Protein AF-0000000080488378 (afdb_homodimer)

Sequence (784 aa):
MATSAAEMRVFLEVRRGLQSALLILGETEEGNMSMDVSIMPSSVQMKTPTGCTEIQLPAEVRLVPASCRGLQYVPGDGLHLRLQAQTEFSTKPISVFNQNSQAGGRCTFYCQSCGEVVIRDRKLLRVLPLPSENWGALVEEWCCHPDPFANKPLHPQENDCFIGDTFFLVNLRSNLRQPRPELAPVEMHCLSSENHFKSVPKANTKVICERCKVILGETMSSETTKFYMTEIIIQPSERSFPVMPRSQFVESITAQCLAELSSARSTFRFTVQDQDGRVYILLWLLNSDSLVIESLRSSESIKKFPLLEDTLKADSRSTWNAVKVLYQPCIKSRNEKLASSWESDISVHSLTLPSATCLELLLILARNNTMLPPSLRYMNSFQVRNCSFIRVMATSAAEMRVFLEVRRGLQSALLILGETEEGNMSMDVSIMPSSVQMKTPTGCTEIQLPAEVRLVPASCRGLQYVPGDGLHLRLQAQTEFSTKPISVFNQNSQAGGRCTFYCQSCGEVVIRDRKLLRVLPLPSENWGALVEEWCCHPDPFANKPLHPQENDCFIGDTFFLVNLRSNLRQPRPELAPVEMHCLSSENHFKSVPKANTKVICERCKVILGETMSSETTKFYMTEIIIQPSERSFPVMPRSQFVESITAQCLAELSSARSTFRFTVQDQDGRVYILLWLLNSDSLVIESLRSSESIKKFPLLEDTLKADSRSTWNAVKVLYQPCIKSRNEKLASSWESDISVHSLTLPSATCLELLLILARNNTMLPPSLRYMNSFQVRNCSFIRV

Structure (mmCIF, N/CA/C/O backbone):
data_AF-0000000080488378-model_v1
#
loop_
_entity.id
_entity.type
_entity.pdbx_description
1 polymer 'E3 ubiquitin-protein ligase E3D'
#
loop_
_atom_site.group_PDB
_atom_site.id
_atom_site.type_symbol
_atom_site.label_atom_id
_atom_site.label_alt_id
_atom_site.label_comp_id
_atom_site.label_asym_id
_atom_site.label_entity_id
_atom_site.label_seq_id
_atom_site.pdbx_PDB_ins_code
_atom_site.Cartn_x
_atom_site.Cartn_y
_atom_site.Cartn_z
_atom_site.occupancy
_atom_site.B_iso_or_equiv
_atom_site.auth_seq_id
_atom_site.auth_comp_id
_atom_site.auth_asym_id
_atom_site.auth_atom_id
_atom_site.pdbx_PDB_model_num
ATOM 1 N N . MET A 1 1 ? -44.5 -21.469 -20.219 1 23.72 1 MET A N 1
ATOM 2 C CA . MET A 1 1 ? -43.688 -20.328 -20.641 1 23.72 1 MET A CA 1
ATOM 3 C C . MET A 1 1 ? -42.938 -19.734 -19.469 1 23.72 1 MET A C 1
ATOM 5 O O . MET A 1 1 ? -43.562 -19.125 -18.578 1 23.72 1 MET A O 1
ATOM 9 N N . ALA A 1 2 ? -42.031 -20.391 -18.953 1 30.17 2 ALA A N 1
ATOM 10 C CA . ALA A 1 2 ? -41.281 -20.016 -17.75 1 30.17 2 ALA A CA 1
ATOM 11 C C . ALA A 1 2 ? -40.781 -18.578 -17.844 1 30.17 2 ALA A C 1
ATOM 13 O O . ALA A 1 2 ? -40.094 -18.234 -18.812 1 30.17 2 ALA A O 1
ATOM 14 N N . THR A 1 3 ? -41.562 -17.578 -17.625 1 36.5 3 THR A N 1
ATOM 15 C CA . THR A 1 3 ? -41.188 -16.156 -17.531 1 36.5 3 THR A CA 1
ATOM 16 C C . THR A 1 3 ? -39.781 -16 -16.984 1 36.5 3 THR A C 1
ATOM 18 O O . THR A 1 3 ? -39.5 -16.438 -15.867 1 36.5 3 THR A O 1
ATOM 21 N N . SER A 1 4 ? -38.781 -16.188 -17.781 1 40.66 4 SER A N 1
ATOM 22 C CA . SER A 1 4 ? -37.344 -16.031 -17.5 1 40.66 4 SER A CA 1
ATOM 23 C C . SER A 1 4 ? -37.125 -14.867 -16.547 1 40.66 4 SER A C 1
ATOM 25 O O . SER A 1 4 ? -37.375 -13.711 -16.875 1 40.66 4 SER A O 1
ATOM 27 N N . ALA A 1 5 ? -37.5 -14.906 -15.344 1 44.53 5 ALA A N 1
ATOM 28 C CA . ALA A 1 5 ? -37.25 -13.922 -14.289 1 44.53 5 ALA A CA 1
ATOM 29 C C . ALA A 1 5 ? -35.938 -13.18 -14.508 1 44.53 5 ALA A C 1
ATOM 31 O O . ALA A 1 5 ? -34.906 -13.805 -14.758 1 44.53 5 ALA A O 1
ATOM 32 N N . ALA A 1 6 ? -35.969 -12.031 -15.062 1 51.69 6 ALA A N 1
ATOM 33 C CA . ALA A 1 6 ? -34.844 -11.125 -15.273 1 51.69 6 ALA A CA 1
ATOM 34 C C . ALA A 1 6 ? -33.844 -11.234 -14.141 1 51.69 6 ALA A C 1
ATOM 36 O O . ALA A 1 6 ? -34.188 -11.055 -12.969 1 51.69 6 ALA A O 1
ATOM 37 N N . GLU A 1 7 ? -32.781 -12.055 -14.297 1 62.94 7 GLU A N 1
ATOM 38 C CA . GLU A 1 7 ? -31.734 -12.336 -13.312 1 62.94 7 GLU A CA 1
ATOM 39 C C . GLU A 1 7 ? -31.047 -11.055 -12.844 1 62.94 7 GLU A C 1
ATOM 41 O O . GLU A 1 7 ? -30.719 -10.188 -13.656 1 62.94 7 GLU A O 1
ATOM 46 N N . MET A 1 8 ? -31.312 -10.617 -11.656 1 71.25 8 MET A N 1
ATOM 47 C CA . MET A 1 8 ? -30.734 -9.445 -11.016 1 71.25 8 MET A CA 1
ATOM 48 C C . MET A 1 8 ? -29.281 -9.695 -10.617 1 71.25 8 MET A C 1
ATOM 50 O O . MET A 1 8 ? -28.953 -10.758 -10.086 1 71.25 8 MET A O 1
ATOM 54 N N . ARG A 1 9 ? -28.422 -8.812 -11.156 1 77.81 9 ARG A N 1
ATOM 55 C CA . ARG A 1 9 ? -27 -8.883 -10.797 1 77.81 9 ARG A CA 1
ATOM 56 C C . ARG A 1 9 ? -26.719 -8.062 -9.547 1 77.81 9 ARG A C 1
ATOM 58 O O . ARG A 1 9 ? -27.234 -6.953 -9.398 1 77.81 9 ARG A O 1
ATOM 65 N N . VAL A 1 10 ? -26.109 -8.688 -8.617 1 82.81 10 VAL A N 1
ATOM 66 C CA . VAL A 1 10 ? -25.703 -8.008 -7.387 1 82.81 10 VAL A CA 1
ATOM 67 C C . VAL A 1 10 ? -24.188 -8.086 -7.219 1 82.81 10 VAL A C 1
ATOM 69 O O . VAL A 1 10 ? -23.594 -9.148 -7.398 1 82.81 10 VAL A O 1
ATOM 72 N N . PHE A 1 11 ? -23.625 -6.969 -6.988 1 89.38 11 PHE A N 1
ATOM 73 C CA . PHE A 1 11 ? -22.219 -6.887 -6.652 1 89.38 11 PHE A CA 1
ATOM 74 C C . PHE A 1 11 ? -22.016 -6.105 -5.359 1 89.38 11 PHE A C 1
ATOM 76 O O . PHE A 1 11 ? -22.547 -5.008 -5.199 1 89.38 11 PHE A O 1
ATOM 83 N N . LEU A 1 12 ? -21.328 -6.707 -4.434 1 90.12 12 LEU A N 1
ATOM 84 C CA . LEU A 1 12 ? -21 -6.035 -3.18 1 90.12 12 LEU A CA 1
ATOM 85 C C . LEU A 1 12 ? -19.516 -6.137 -2.879 1 90.12 12 LEU A C 1
ATOM 87 O O . LEU A 1 12 ? -18.953 -7.23 -2.893 1 90.12 12 LEU A O 1
ATOM 91 N N . GLU A 1 13 ? -18.844 -5.031 -2.754 1 92.62 13 GLU A N 1
ATOM 92 C CA . GLU A 1 13 ? -17.469 -4.969 -2.258 1 92.62 13 GLU A CA 1
ATOM 93 C C . GLU A 1 13 ? -17.406 -4.328 -0.874 1 92.62 13 GLU A C 1
ATOM 95 O O . GLU A 1 13 ? -17.891 -3.213 -0.68 1 92.62 13 GLU A O 1
ATOM 100 N N . VAL A 1 14 ? -16.828 -5.027 0.033 1 90.75 14 VAL A N 1
ATOM 101 C CA . VAL A 1 14 ? -16.656 -4.496 1.38 1 90.75 14 VAL A CA 1
ATOM 102 C C . VAL A 1 14 ? -15.164 -4.285 1.661 1 90.75 14 VAL A C 1
ATOM 104 O O . VAL A 1 14 ? -14.352 -5.195 1.473 1 90.75 14 VAL A O 1
ATOM 107 N N . ARG A 1 15 ? -14.812 -3.104 1.989 1 91.44 15 ARG A N 1
ATOM 108 C CA . ARG A 1 15 ? -13.477 -2.787 2.484 1 91.44 15 ARG A CA 1
ATOM 109 C C . ARG A 1 15 ? -13.414 -2.912 4.004 1 91.44 15 ARG A C 1
ATOM 111 O O . ARG A 1 15 ? -13.961 -2.072 4.723 1 91.44 15 ARG A O 1
ATOM 118 N N . ARG A 1 16 ? -12.734 -3.871 4.406 1 86.94 16 ARG A N 1
ATOM 119 C CA . ARG A 1 16 ? -12.719 -4.176 5.832 1 86.94 16 ARG A CA 1
ATOM 120 C C . ARG A 1 16 ? -12 -3.084 6.617 1 86.94 16 ARG A C 1
ATOM 122 O O . ARG A 1 16 ? -12.5 -2.617 7.645 1 86.94 16 ARG A O 1
ATOM 129 N N . GLY A 1 17 ? -10.906 -2.691 6.113 1 83.62 17 GLY A N 1
ATOM 130 C CA . GLY A 1 17 ? -10.109 -1.689 6.812 1 83.62 17 GLY A CA 1
ATOM 131 C C . GLY A 1 17 ? -10.789 -0.334 6.879 1 83.62 17 GLY A C 1
ATOM 132 O O . GLY A 1 17 ? -10.695 0.365 7.891 1 83.62 17 GLY A O 1
ATOM 133 N N . LEU A 1 18 ? -11.445 0.045 5.828 1 86.62 18 LEU A N 1
ATOM 134 C CA . LEU A 1 18 ? -12.086 1.354 5.742 1 86.62 18 LEU A CA 1
ATOM 135 C C . LEU A 1 18 ? -13.531 1.289 6.227 1 86.62 18 LEU A C 1
ATOM 137 O O . LEU A 1 18 ? -14.195 2.32 6.355 1 86.62 18 LEU A O 1
ATOM 141 N N . GLN A 1 19 ? -14.039 0.133 6.465 1 86.62 19 GLN A N 1
ATOM 142 C CA . GLN A 1 19 ? -15.398 -0.103 6.938 1 86.62 19 GLN A CA 1
ATOM 143 C C . GLN A 1 19 ? -16.422 0.547 6.012 1 86.62 19 GLN A C 1
ATOM 145 O O . GLN A 1 19 ? -17.328 1.241 6.473 1 86.62 19 GLN A O 1
ATOM 150 N N . SER A 1 20 ? -16.234 0.346 4.844 1 89.5 20 SER A N 1
ATOM 151 C CA . SER A 1 20 ? -17.125 0.869 3.807 1 89.5 20 SER A CA 1
ATOM 152 C C . SER A 1 20 ? -17.531 -0.223 2.822 1 89.5 20 SER A C 1
ATOM 154 O O . SER A 1 20 ? -16.891 -1.276 2.758 1 89.5 20 SER A O 1
ATOM 156 N N . ALA A 1 21 ? -18.641 0.032 2.141 1 92.69 21 ALA A N 1
ATOM 157 C CA . ALA A 1 21 ? -19.125 -0.946 1.177 1 92.69 21 ALA A CA 1
ATOM 158 C C . ALA A 1 21 ? -19.688 -0.256 -0.063 1 92.69 21 ALA A C 1
ATOM 160 O O . ALA A 1 21 ? -20.281 0.827 0.032 1 92.69 21 ALA A O 1
ATOM 161 N N . LEU A 1 22 ? -19.453 -0.841 -1.2 1 93.56 22 LEU A N 1
ATOM 162 C CA . LEU A 1 22 ? -20.078 -0.467 -2.465 1 93.56 22 LEU A CA 1
ATOM 163 C C . LEU A 1 22 ? -21.062 -1.538 -2.922 1 93.56 22 LEU A C 1
ATOM 165 O O . LEU A 1 22 ? -20.688 -2.697 -3.107 1 93.56 22 LEU A O 1
ATOM 169 N N . LEU A 1 23 ? -22.297 -1.178 -3.012 1 91.19 23 LEU A N 1
ATOM 170 C CA . LEU A 1 23 ? -23.344 -2.072 -3.477 1 91.19 23 LEU A CA 1
ATOM 171 C C . LEU A 1 23 ? -23.844 -1.661 -4.859 1 91.19 23 LEU A C 1
ATOM 173 O O . LEU A 1 23 ? -24.203 -0.503 -5.074 1 91.19 23 LEU A O 1
ATOM 177 N N . ILE A 1 24 ? -23.797 -2.541 -5.789 1 90.25 24 ILE A N 1
ATOM 178 C CA . ILE A 1 24 ? -24.281 -2.309 -7.141 1 90.25 24 ILE A CA 1
ATOM 179 C C . ILE A 1 24 ? -25.406 -3.303 -7.461 1 90.25 24 ILE A C 1
ATOM 181 O O . ILE A 1 24 ? -25.203 -4.516 -7.348 1 90.25 24 ILE A O 1
ATOM 185 N N . LEU A 1 25 ? -26.547 -2.744 -7.828 1 85 25 LEU A N 1
ATOM 186 C CA . LEU A 1 25 ? -27.719 -3.555 -8.156 1 85 25 LEU A CA 1
ATOM 187 C C . LEU A 1 25 ? -28.188 -3.281 -9.586 1 85 25 LEU A C 1
ATOM 189 O O . LEU A 1 25 ? -28.344 -2.125 -9.984 1 85 25 LEU A O 1
ATOM 193 N N . GLY A 1 26 ? -28.156 -4.277 -10.414 1 77.06 26 GLY A N 1
ATOM 194 C CA . GLY A 1 26 ? -28.625 -3.998 -11.766 1 77.06 26 GLY A CA 1
ATOM 195 C C . GLY A 1 26 ? -29.359 -5.168 -12.398 1 77.06 26 GLY A C 1
ATOM 196 O O . GLY A 1 26 ? -29.25 -6.301 -11.93 1 77.06 26 GLY A O 1
ATOM 197 N N . GLU A 1 27 ? -30.375 -4.77 -13.195 1 66.88 27 GLU A N 1
ATOM 198 C CA . GLU A 1 27 ? -31.031 -5.781 -14.016 1 66.88 27 GLU A CA 1
ATOM 199 C C . GLU A 1 27 ? -30.203 -6.137 -15.242 1 66.88 27 GLU A C 1
ATOM 201 O O . GLU A 1 27 ? -29.422 -5.312 -15.734 1 66.88 27 GLU A O 1
ATOM 206 N N . THR A 1 28 ? -29.875 -7.418 -15.531 1 57.72 28 THR A N 1
ATOM 207 C CA . THR A 1 28 ? -29.156 -7.828 -16.734 1 57.72 28 THR A CA 1
ATOM 208 C C . THR A 1 28 ? -29.828 -7.246 -17.984 1 57.72 28 THR A C 1
ATOM 210 O O . THR A 1 28 ? -29.156 -6.957 -18.969 1 57.72 28 THR A O 1
ATOM 213 N N . GLU A 1 29 ? -31.141 -7.113 -18.047 1 56.97 29 GLU A N 1
ATOM 214 C CA . GLU A 1 29 ? -31.828 -6.656 -19.25 1 56.97 29 GLU A CA 1
ATOM 215 C C . GLU A 1 29 ? -32.375 -5.238 -19.078 1 56.97 29 GLU A C 1
ATOM 217 O O . GLU A 1 29 ? -32.719 -4.84 -17.969 1 56.97 29 GLU A O 1
ATOM 222 N N . GLU A 1 30 ? -31.906 -4.273 -19.984 1 53.69 30 GLU A N 1
ATOM 223 C CA . GLU A 1 30 ? -32.25 -2.869 -20.188 1 53.69 30 GLU A CA 1
ATOM 224 C C . GLU A 1 30 ? -33.719 -2.629 -20.031 1 53.69 30 GLU A C 1
ATOM 226 O O . GLU A 1 30 ? -34.531 -3.02 -20.891 1 53.69 30 GLU A O 1
ATOM 231 N N . GLY A 1 31 ? -34.375 -3.059 -18.891 1 54.16 31 GLY A N 1
ATOM 232 C CA . GLY A 1 31 ? -35.781 -2.611 -18.828 1 54.16 31 GLY A CA 1
ATOM 233 C C . GLY A 1 31 ? -36.062 -1.794 -17.594 1 54.16 31 GLY A C 1
ATOM 234 O O . GLY A 1 31 ? -35.344 -1.867 -16.594 1 54.16 31 GLY A O 1
ATOM 235 N N . ASN A 1 32 ? -36.719 -0.647 -17.797 1 58.62 32 ASN A N 1
ATOM 236 C CA . ASN A 1 32 ? -37.281 0.314 -16.859 1 58.62 32 ASN A CA 1
ATOM 237 C C . ASN A 1 32 ? -38.094 -0.377 -15.781 1 58.62 32 ASN A C 1
ATOM 239 O O . ASN A 1 32 ? -39.312 -0.513 -15.93 1 58.62 32 ASN A O 1
ATOM 243 N N . MET A 1 33 ? -37.562 -1.37 -15.25 1 60.12 33 MET A N 1
ATOM 244 C CA . MET A 1 33 ? -38.438 -1.965 -14.258 1 60.12 33 MET A CA 1
ATOM 245 C C . MET A 1 33 ? -38.281 -1.29 -12.898 1 60.12 33 MET A C 1
ATOM 247 O O . MET A 1 33 ? -37.188 -0.835 -12.57 1 60.12 33 MET A O 1
ATOM 251 N N . SER A 1 34 ? -39.375 -0.922 -12.305 1 73.25 34 SER A N 1
ATOM 252 C CA . SER A 1 34 ? -39.438 -0.433 -10.93 1 73.25 34 SER A CA 1
ATOM 253 C C . SER A 1 34 ? -38.875 -1.459 -9.953 1 73.25 34 SER A C 1
ATOM 255 O O . SER A 1 34 ? -39.094 -2.662 -10.117 1 73.25 34 SER A O 1
ATOM 257 N N . MET A 1 35 ? -37.781 -1.188 -9.297 1 75.62 35 MET A N 1
ATOM 258 C CA . MET A 1 35 ? -37.156 -2.078 -8.32 1 75.62 35 MET A CA 1
ATOM 259 C C . MET A 1 35 ? -37.125 -1.444 -6.934 1 75.62 35 MET A C 1
ATOM 261 O O . MET A 1 35 ? -36.875 -0.247 -6.797 1 75.62 35 MET A O 1
ATOM 265 N N . ASP A 1 36 ? -37.719 -2.295 -5.887 1 81.81 36 ASP A N 1
ATOM 266 C CA . ASP A 1 36 ? -37.594 -1.891 -4.492 1 81.81 36 ASP A CA 1
ATOM 267 C C . ASP A 1 36 ? -36.406 -2.584 -3.818 1 81.81 36 ASP A C 1
ATOM 269 O O . ASP A 1 36 ? -36.281 -3.811 -3.859 1 81.81 36 ASP A O 1
ATOM 273 N N . VAL A 1 37 ? -35.562 -1.771 -3.346 1 85.5 37 VAL A N 1
ATOM 274 C CA . VAL A 1 37 ? -34.375 -2.32 -2.688 1 85.5 37 VAL A CA 1
ATOM 275 C C . VAL A 1 37 ? -34.469 -2.084 -1.183 1 85.5 37 VAL A C 1
ATOM 277 O O . VAL A 1 37 ? -34.75 -0.966 -0.738 1 85.5 37 VAL A O 1
ATOM 280 N N . SER A 1 38 ? -34.375 -3.191 -0.405 1 89 38 SER A N 1
ATOM 281 C CA . SER A 1 38 ? -34.312 -3.104 1.05 1 89 38 SER A CA 1
ATOM 282 C C . SER A 1 38 ? -32.938 -3.553 1.568 1 89 38 SER A C 1
ATOM 284 O O . SER A 1 38 ? -32.531 -4.672 1.294 1 89 38 SER A O 1
ATOM 286 N N . ILE A 1 39 ? -32.312 -2.705 2.229 1 90.56 39 ILE A N 1
ATOM 287 C CA . ILE A 1 39 ? -30.984 -3.004 2.783 1 90.56 39 ILE A CA 1
ATOM 288 C C . ILE A 1 39 ? -31.109 -3.232 4.289 1 90.56 39 ILE A C 1
ATOM 290 O O . ILE A 1 39 ? -31.625 -2.379 5.016 1 90.56 39 ILE A O 1
ATOM 294 N N . MET A 1 40 ? -30.734 -4.387 4.68 1 91.94 40 MET A N 1
ATOM 295 C CA . MET A 1 40 ? -30.641 -4.75 6.09 1 91.94 40 MET A CA 1
ATOM 296 C C . MET A 1 40 ? -29.203 -4.992 6.5 1 91.94 40 MET A C 1
ATOM 298 O O . MET A 1 40 ? -28.312 -5.113 5.645 1 91.94 40 MET A O 1
ATOM 302 N N . PRO A 1 41 ? -28.938 -5.062 7.785 1 91.06 41 PRO A N 1
ATOM 303 C CA . PRO A 1 41 ? -27.547 -5.262 8.227 1 91.06 41 PRO A CA 1
ATOM 304 C C . PRO A 1 41 ? -26.938 -6.562 7.707 1 91.06 41 PRO A C 1
ATOM 306 O O . PRO A 1 41 ? -25.766 -6.605 7.367 1 91.06 41 PRO A O 1
ATOM 309 N N . SER A 1 42 ? -27.781 -7.547 7.582 1 91.25 42 SER A N 1
ATOM 310 C CA . SER A 1 42 ? -27.203 -8.844 7.238 1 91.25 42 SER A CA 1
ATOM 311 C C . SER A 1 42 ? -27.703 -9.328 5.883 1 91.25 42 SER A C 1
ATOM 313 O O . SER A 1 42 ? -27.453 -10.477 5.496 1 91.25 42 SER A O 1
ATOM 315 N N . SER A 1 43 ? -28.422 -8.5 5.195 1 89.88 43 SER A N 1
ATOM 316 C CA . SER A 1 43 ? -28.953 -8.961 3.914 1 89.88 43 SER A CA 1
ATOM 317 C C . SER A 1 43 ? -29.391 -7.793 3.043 1 89.88 43 SER A C 1
ATOM 319 O O . SER A 1 43 ? -29.609 -6.688 3.543 1 89.88 43 SER A O 1
ATOM 321 N N . VAL A 1 44 ? -29.453 -8.047 1.825 1 86.94 44 VAL A N 1
ATOM 322 C CA . VAL A 1 44 ? -30 -7.129 0.834 1 86.94 44 VAL A CA 1
ATOM 323 C C . VAL A 1 44 ? -31.109 -7.82 0.045 1 86.94 44 VAL A C 1
ATOM 325 O O . VAL A 1 44 ? -30.938 -8.953 -0.415 1 86.94 44 VAL A O 1
ATOM 328 N N . GLN A 1 45 ? -32.219 -7.156 -0.011 1 86.25 45 GLN A N 1
ATOM 329 C CA . GLN A 1 45 ? -33.375 -7.723 -0.72 1 86.25 45 GLN A CA 1
ATOM 330 C C . GLN A 1 45 ? -33.812 -6.828 -1.88 1 86.25 45 GLN A C 1
ATOM 332 O O . GLN A 1 45 ? -33.844 -5.602 -1.74 1 86.25 45 GLN A O 1
ATOM 337 N N . MET A 1 46 ? -33.969 -7.473 -2.982 1 80.5 46 MET A N 1
ATOM 338 C CA . MET A 1 46 ? -34.469 -6.785 -4.164 1 80.5 46 MET A CA 1
ATOM 339 C C . MET A 1 46 ? -35.844 -7.359 -4.59 1 80.5 46 MET A C 1
ATOM 341 O O . MET A 1 46 ? -35.969 -8.57 -4.781 1 80.5 46 MET A O 1
ATOM 345 N N . LYS A 1 47 ? -36.75 -6.461 -4.688 1 81.56 47 LYS A N 1
ATOM 346 C CA . LYS A 1 47 ? -38.094 -6.867 -5.109 1 81.56 47 LYS A CA 1
ATOM 347 C C . LYS A 1 47 ? -38.438 -6.27 -6.469 1 81.56 47 LYS A C 1
ATOM 349 O O . LYS A 1 47 ? -38.344 -5.055 -6.664 1 81.56 47 LYS A O 1
ATOM 354 N N . THR A 1 48 ? -38.625 -7.098 -7.375 1 76.56 48 THR A N 1
ATOM 355 C CA . THR A 1 48 ? -39.125 -6.707 -8.688 1 76.56 48 THR A CA 1
ATOM 356 C C . THR A 1 48 ? -40.531 -7.262 -8.898 1 76.56 48 THR A C 1
ATOM 358 O O . THR A 1 48 ? -41 -8.102 -8.125 1 76.56 48 THR A O 1
ATOM 361 N N . PRO A 1 49 ? -41.281 -6.672 -9.891 1 77 49 PRO A N 1
ATOM 362 C CA . PRO A 1 49 ? -42.594 -7.203 -10.148 1 77 49 PRO A CA 1
ATOM 363 C C . PRO A 1 49 ? -42.594 -8.703 -10.422 1 77 49 PRO A C 1
ATOM 365 O O . PRO A 1 49 ? -43.594 -9.383 -10.172 1 77 49 PRO A O 1
ATOM 368 N N . THR A 1 50 ? -41.5 -9.188 -10.906 1 74.62 50 THR A N 1
ATOM 369 C CA . THR A 1 50 ? -41.438 -10.586 -11.328 1 74.62 50 THR A CA 1
ATOM 370 C C . THR A 1 50 ? -40.906 -11.469 -10.195 1 74.62 50 THR A C 1
ATOM 372 O O . THR A 1 50 ? -41.031 -12.695 -10.242 1 74.62 50 THR A O 1
ATOM 375 N N . GLY A 1 51 ? -40.312 -10.859 -9.188 1 76.94 51 GLY A N 1
ATOM 376 C CA . GLY A 1 51 ? -39.812 -11.719 -8.133 1 76.94 51 GLY A CA 1
ATOM 377 C C . GLY A 1 51 ? -38.969 -10.977 -7.113 1 76.94 51 GLY A C 1
ATOM 378 O O . GLY A 1 51 ? -38.875 -9.75 -7.152 1 76.94 51 GLY A O 1
ATOM 379 N N . CYS A 1 52 ? -38.594 -11.781 -5.996 1 78.25 52 CYS A N 1
ATOM 380 C CA . CYS A 1 52 ? -37.812 -11.25 -4.906 1 78.25 52 CYS A CA 1
ATOM 381 C C . CYS A 1 52 ? -36.5 -12.008 -4.77 1 78.25 52 CYS A C 1
ATOM 383 O O . CYS A 1 52 ? -36.469 -13.242 -4.77 1 78.25 52 CYS A O 1
ATOM 385 N N . THR A 1 53 ? -35.375 -11.312 -4.871 1 76.06 53 THR A N 1
ATOM 386 C CA . THR A 1 53 ? -34.062 -11.891 -4.656 1 76.06 53 THR A CA 1
ATOM 387 C C . THR A 1 53 ? -33.438 -11.359 -3.369 1 76.06 53 THR A C 1
ATOM 389 O O . THR A 1 53 ? -33.469 -10.156 -3.107 1 76.06 53 THR A O 1
ATOM 392 N N . GLU A 1 54 ? -33.031 -12.297 -2.508 1 81.06 54 GLU A N 1
ATOM 393 C CA . GLU A 1 54 ? -32.344 -11.914 -1.263 1 81.06 54 GLU A CA 1
ATOM 394 C C . GLU A 1 54 ? -30.922 -12.414 -1.223 1 81.06 54 GLU A C 1
ATOM 396 O O . GLU A 1 54 ? -30.656 -13.57 -1.558 1 81.06 54 GLU A O 1
ATOM 401 N N . ILE A 1 55 ? -30.047 -11.562 -0.927 1 79.5 55 ILE A N 1
ATOM 402 C CA . ILE A 1 55 ? -28.641 -11.922 -0.749 1 79.5 55 ILE A CA 1
ATOM 403 C C . ILE A 1 55 ? -28.281 -11.828 0.729 1 79.5 55 ILE A C 1
ATOM 405 O O . ILE A 1 55 ? -28.375 -10.758 1.335 1 79.5 55 ILE A O 1
ATOM 409 N N . GLN A 1 56 ? -27.875 -12.953 1.239 1 84.94 56 GLN A N 1
ATOM 410 C CA . GLN A 1 56 ? -27.406 -12.984 2.621 1 84.94 56 GLN A CA 1
ATOM 411 C C . GLN A 1 56 ? -25.906 -12.688 2.705 1 84.94 56 GLN A C 1
ATOM 413 O O . GLN A 1 56 ? -25.125 -13.219 1.919 1 84.94 56 GLN A O 1
ATOM 418 N N . LEU A 1 57 ? -25.641 -11.82 3.578 1 84.56 57 LEU A N 1
ATOM 419 C CA . LEU A 1 57 ? -24.234 -11.484 3.77 1 84.56 57 LEU A CA 1
ATOM 420 C C . LEU A 1 57 ? -23.562 -12.461 4.727 1 84.56 57 LEU A C 1
ATOM 422 O O . LEU A 1 57 ? -24.234 -13.086 5.555 1 84.56 57 LEU A O 1
ATOM 426 N N . PRO A 1 58 ? -22.281 -12.664 4.527 1 78.88 58 PRO A N 1
ATOM 427 C CA . PRO A 1 58 ? -21.562 -13.492 5.5 1 78.88 58 PRO A CA 1
ATOM 428 C C . PRO A 1 58 ? -21.734 -12.992 6.934 1 78.88 58 PRO A C 1
ATOM 430 O O . PRO A 1 58 ? -21.938 -11.797 7.152 1 78.88 58 PRO A O 1
ATOM 433 N N . ALA A 1 59 ? -21.609 -13.922 7.816 1 79.38 59 ALA A N 1
ATOM 434 C CA . ALA A 1 59 ? -21.859 -13.633 9.227 1 79.38 59 ALA A CA 1
ATOM 435 C C . ALA A 1 59 ? -20.938 -12.523 9.734 1 79.38 59 ALA A C 1
ATOM 437 O O . ALA A 1 59 ? -21.297 -11.773 10.641 1 79.38 59 ALA A O 1
ATOM 438 N N . GLU A 1 60 ? -19.844 -12.414 9.133 1 79.62 60 GLU A N 1
ATOM 439 C CA . GLU A 1 60 ? -18.859 -11.477 9.648 1 79.62 60 GLU A CA 1
ATOM 440 C C . GLU A 1 60 ? -19.109 -10.07 9.117 1 79.62 60 GLU A C 1
ATOM 442 O O . GLU A 1 60 ? -18.438 -9.117 9.539 1 79.62 60 GLU A O 1
ATOM 447 N N . VAL A 1 61 ? -20.031 -9.977 8.242 1 84.12 61 VAL A N 1
ATOM 448 C CA . VAL A 1 61 ? -20.25 -8.672 7.617 1 84.12 61 VAL A CA 1
ATOM 449 C C . VAL A 1 61 ? -21.609 -8.133 8.016 1 84.12 61 VAL A C 1
ATOM 451 O O . VAL A 1 61 ? -22.625 -8.844 7.949 1 84.12 61 VAL A O 1
ATOM 454 N N . ARG A 1 62 ? -21.625 -6.852 8.469 1 89.62 62 ARG A N 1
ATOM 455 C CA . ARG A 1 62 ? -22.859 -6.137 8.758 1 89.62 62 ARG A CA 1
ATOM 456 C C . ARG A 1 62 ? -22.875 -4.766 8.086 1 89.62 62 ARG A C 1
ATOM 458 O O . ARG A 1 62 ? -21.953 -3.977 8.266 1 89.62 62 ARG A O 1
ATOM 465 N N . LEU A 1 63 ? -23.906 -4.551 7.34 1 90.88 63 LEU A N 1
ATOM 466 C CA . LEU A 1 63 ? -24.078 -3.232 6.734 1 90.88 63 LEU A CA 1
ATOM 467 C C . LEU A 1 63 ? -24.734 -2.264 7.711 1 90.88 63 LEU A C 1
ATOM 469 O O . LEU A 1 63 ? -25.359 -2.689 8.68 1 90.88 63 LEU A O 1
ATOM 473 N N . VAL A 1 64 ? -24.516 -1.027 7.496 1 89.75 64 VAL A N 1
ATOM 474 C CA . VAL A 1 64 ? -25.188 0.036 8.234 1 89.75 64 VAL A CA 1
ATOM 475 C C . VAL A 1 64 ? -26.156 0.78 7.316 1 89.75 64 VAL A C 1
ATOM 477 O O . VAL A 1 64 ? -25.812 1.827 6.762 1 89.75 64 VAL A O 1
ATOM 480 N N . PRO A 1 65 ? -27.344 0.325 7.285 1 89.94 65 PRO A N 1
ATOM 481 C CA . PRO A 1 65 ? -28.281 0.855 6.301 1 89.94 65 PRO A CA 1
ATOM 482 C C . PRO A 1 65 ? -28.5 2.361 6.434 1 89.94 65 PRO A C 1
ATOM 484 O O . PRO A 1 65 ? -28.641 3.061 5.426 1 89.94 65 PRO A O 1
ATOM 487 N N . ALA A 1 66 ? -28.422 2.912 7.613 1 87.44 66 ALA A N 1
ATOM 488 C CA . ALA A 1 66 ? -28.672 4.332 7.852 1 87.44 66 ALA A CA 1
ATOM 489 C C . ALA A 1 66 ? -27.578 5.191 7.23 1 87.44 66 ALA A C 1
ATOM 491 O O . ALA A 1 66 ? -27.734 6.402 7.062 1 87.44 66 ALA A O 1
ATOM 492 N N . SER A 1 67 ? -26.531 4.535 6.871 1 86.56 67 SER A N 1
ATOM 493 C CA . SER A 1 67 ? -25.375 5.277 6.355 1 86.56 67 SER A CA 1
ATOM 494 C C . SER A 1 67 ? -25.406 5.348 4.836 1 86.56 67 SER A C 1
ATOM 496 O O . SER A 1 67 ? -24.484 5.871 4.215 1 86.56 67 SER A O 1
ATOM 498 N N . CYS A 1 68 ? -26.406 4.871 4.238 1 86.75 68 CYS A N 1
ATOM 499 C CA . CYS A 1 68 ? -26.5 4.793 2.785 1 86.75 68 CYS A CA 1
ATOM 500 C C . CYS A 1 68 ? -26.375 6.18 2.158 1 86.75 68 CYS A C 1
ATOM 502 O O . CYS A 1 68 ? -27.031 7.121 2.598 1 86.75 68 CYS A O 1
ATOM 504 N N . ARG A 1 69 ? -25.469 6.305 1.212 1 83.5 69 ARG A N 1
ATOM 505 C CA . ARG A 1 69 ? -25.281 7.562 0.492 1 83.5 69 ARG A CA 1
ATOM 506 C C . ARG A 1 69 ? -24.859 7.309 -0.95 1 83.5 69 ARG A C 1
ATOM 508 O O . ARG A 1 69 ? -24.547 6.176 -1.321 1 83.5 69 ARG A O 1
ATOM 515 N N . GLY A 1 70 ? -25.031 8.258 -1.753 1 81.25 70 GLY A N 1
ATOM 516 C CA . GLY A 1 70 ? -24.484 8.25 -3.098 1 81.25 70 GLY A CA 1
ATOM 517 C C . GLY A 1 70 ? -25.281 7.406 -4.066 1 81.25 70 GLY A C 1
ATOM 518 O O . GLY A 1 70 ? -24.719 6.754 -4.953 1 81.25 70 GLY A O 1
ATOM 519 N N . LEU A 1 71 ? -26.5 7.355 -3.883 1 83.25 71 LEU A N 1
ATOM 520 C CA . LEU A 1 71 ? -27.328 6.598 -4.812 1 83.25 71 LEU A CA 1
ATOM 521 C C . LEU A 1 71 ? -27.25 7.184 -6.219 1 83.25 71 LEU A C 1
ATOM 523 O O . LEU A 1 71 ? -27.453 8.383 -6.406 1 83.25 71 LEU A O 1
ATOM 527 N N . GLN A 1 72 ? -26.797 6.395 -7.105 1 85.62 72 GLN A N 1
ATOM 528 C CA . GLN A 1 72 ? -26.688 6.82 -8.5 1 85.62 72 GLN A CA 1
ATOM 529 C C . GLN A 1 72 ? -26.953 5.66 -9.453 1 85.62 72 GLN A C 1
ATOM 531 O O . GLN A 1 72 ? -26.594 4.52 -9.164 1 85.62 72 GLN A O 1
ATOM 536 N N . TYR A 1 73 ? -27.594 5.996 -10.531 1 84.38 73 TYR A N 1
ATOM 537 C CA . TYR A 1 73 ? -27.766 5.008 -11.594 1 84.38 73 TYR A CA 1
ATOM 538 C C . TYR A 1 73 ? -26.641 5.105 -12.617 1 84.38 73 TYR A C 1
ATOM 540 O O . TYR A 1 73 ? -26.375 6.18 -13.164 1 84.38 73 TYR A O 1
ATOM 548 N N . VAL A 1 74 ? -25.984 4.09 -12.781 1 85.75 74 VAL A N 1
ATOM 549 C CA . VAL A 1 74 ? -24.906 4.02 -13.766 1 85.75 74 VAL A CA 1
ATOM 550 C C . VAL A 1 74 ? -25.312 3.096 -14.914 1 85.75 74 VAL A C 1
ATOM 552 O O . VAL A 1 74 ? -25.547 1.904 -14.703 1 85.75 74 VAL A O 1
ATOM 555 N N . PRO A 1 75 ? -25.328 3.648 -16.047 1 83.25 75 PRO A N 1
ATOM 556 C CA . PRO A 1 75 ? -25.703 2.811 -17.188 1 83.25 75 PRO A CA 1
ATOM 557 C C . PRO A 1 75 ? -24.828 1.568 -17.328 1 83.25 75 PRO A C 1
ATOM 559 O O . PRO A 1 75 ? -23.609 1.66 -17.234 1 83.25 75 PRO A O 1
ATOM 562 N N . GLY A 1 76 ? -25.422 0.494 -17.516 1 81.75 76 GLY A N 1
ATOM 563 C CA . GLY A 1 76 ? -24.703 -0.756 -17.688 1 81.75 76 GLY A CA 1
ATOM 564 C C . GLY A 1 76 ? -24.516 -1.515 -16.375 1 81.75 76 GLY A C 1
ATOM 565 O O . GLY A 1 76 ? -24.359 -2.738 -16.391 1 81.75 76 GLY A O 1
ATOM 566 N N . ASP A 1 77 ? -24.484 -0.769 -15.305 1 86.69 77 ASP A N 1
ATOM 567 C CA . ASP A 1 77 ? -24.297 -1.39 -14 1 86.69 77 ASP A CA 1
ATOM 568 C C . ASP A 1 77 ? -25.625 -1.535 -13.258 1 86.69 77 ASP A C 1
ATOM 570 O O . ASP A 1 77 ? -25.938 -2.617 -12.758 1 86.69 77 ASP A O 1
ATOM 574 N N . GLY A 1 78 ? -26.328 -0.347 -13.234 1 86.56 78 GLY A N 1
ATOM 575 C CA . GLY A 1 78 ? -27.516 -0.211 -12.398 1 86.56 78 GLY A CA 1
ATOM 576 C C . GLY A 1 78 ? -27.328 0.778 -11.258 1 86.56 78 GLY A C 1
ATOM 577 O O . GLY A 1 78 ? -26.75 1.847 -11.453 1 86.56 78 GLY A O 1
ATOM 578 N N . LEU A 1 79 ? -27.906 0.388 -10.117 1 86.44 79 LEU A N 1
ATOM 579 C CA . LEU A 1 79 ? -27.906 1.305 -8.984 1 86.44 79 LEU A CA 1
ATOM 580 C C . LEU A 1 79 ? -26.641 1.13 -8.148 1 86.44 79 LEU A C 1
ATOM 582 O O . LEU A 1 79 ? -26.297 0.011 -7.762 1 86.44 79 LEU A O 1
ATOM 586 N N . HIS A 1 80 ? -25.953 2.18 -7.996 1 90.38 80 HIS A N 1
ATOM 587 C CA . HIS A 1 80 ? -24.797 2.211 -7.113 1 90.38 80 HIS A CA 1
ATOM 588 C C . HIS A 1 80 ? -25.156 2.822 -5.762 1 90.38 80 HIS A C 1
ATOM 590 O O . HIS A 1 80 ? -25.797 3.867 -5.699 1 90.38 80 HIS A O 1
ATOM 596 N N . LEU A 1 81 ? -24.766 2.148 -4.707 1 90.56 81 LEU A N 1
ATOM 597 C CA . LEU A 1 81 ? -24.938 2.652 -3.352 1 90.56 81 LEU A CA 1
ATOM 598 C C . LEU A 1 81 ? -23.672 2.461 -2.523 1 90.56 81 LEU A C 1
ATOM 600 O O . LEU A 1 81 ? -22.984 1.447 -2.662 1 90.56 81 LEU A O 1
ATOM 604 N N . ARG A 1 82 ? -23.438 3.412 -1.723 1 91.94 82 ARG A N 1
ATOM 605 C CA . ARG A 1 82 ? -22.344 3.299 -0.767 1 91.94 82 ARG A CA 1
ATOM 606 C C . ARG A 1 82 ? -22.859 3.307 0.667 1 91.94 82 ARG A C 1
ATOM 608 O O . ARG A 1 82 ? -23.812 4.023 0.983 1 91.94 82 ARG A O 1
ATOM 615 N N . LEU A 1 83 ? -22.25 2.494 1.496 1 90 83 LEU A N 1
ATOM 616 C CA . LEU A 1 83 ? -22.656 2.461 2.896 1 90 83 LEU A CA 1
ATOM 617 C C . LEU A 1 83 ? -21.5 2.031 3.789 1 90 83 LEU A C 1
ATOM 619 O O . LEU A 1 83 ? -20.469 1.568 3.297 1 90 83 LEU A O 1
ATOM 623 N N . GLN A 1 84 ? -21.641 2.262 5 1 89.31 84 GLN A N 1
ATOM 624 C CA . GLN A 1 84 ? -20.703 1.737 5.98 1 89.31 84 GLN A CA 1
ATOM 625 C C . GLN A 1 84 ? -20.938 0.251 6.234 1 89.31 84 GLN A C 1
ATOM 627 O O . GLN A 1 84 ? -22.047 -0.242 6.062 1 89.31 84 GLN A O 1
ATOM 632 N N . ALA A 1 85 ? -19.922 -0.401 6.422 1 89.94 85 ALA A N 1
ATOM 633 C CA . ALA A 1 85 ? -19.984 -1.824 6.746 1 89.94 85 ALA A CA 1
ATOM 634 C C . ALA A 1 85 ? -19.062 -2.172 7.91 1 89.94 85 ALA A C 1
ATOM 636 O O . ALA A 1 85 ? -18 -1.577 8.062 1 89.94 85 ALA A O 1
ATOM 637 N N . GLN A 1 86 ? -19.547 -3.029 8.727 1 83.56 86 GLN A N 1
ATOM 638 C CA . GLN A 1 86 ? -18.75 -3.545 9.836 1 83.56 86 GLN A CA 1
ATOM 639 C C . GLN A 1 86 ? -18.344 -4.996 9.594 1 83.56 86 GLN A C 1
ATOM 641 O O . GLN A 1 86 ? -19.125 -5.785 9.07 1 83.56 86 GLN A O 1
ATOM 646 N N . THR A 1 87 ? -17.078 -5.246 9.688 1 77.94 87 THR A N 1
ATOM 647 C CA . THR A 1 87 ? -16.609 -6.617 9.539 1 77.94 87 THR A CA 1
ATOM 648 C C . THR A 1 87 ? -15.984 -7.117 10.836 1 77.94 87 THR A C 1
ATOM 650 O O . THR A 1 87 ? -15.359 -6.344 11.57 1 77.94 87 THR A O 1
ATOM 653 N N . GLU A 1 88 ? -16.375 -8.273 11.305 1 69.5 88 GLU A N 1
ATOM 654 C CA . GLU A 1 88 ? -15.719 -8.883 12.453 1 69.5 88 GLU A CA 1
ATOM 655 C C . GLU A 1 88 ? -14.367 -9.477 12.078 1 69.5 88 GLU A C 1
ATOM 657 O O . GLU A 1 88 ? -14.227 -10.07 11 1 69.5 88 GLU A O 1
ATOM 662 N N . PHE A 1 89 ? -13.273 -8.797 12.43 1 55.03 89 PHE A N 1
ATOM 663 C CA . PHE A 1 89 ? -11.891 -9.094 12.094 1 55.03 89 PHE A CA 1
ATOM 664 C C . PHE A 1 89 ? -11.602 -10.578 12.258 1 55.03 89 PHE A C 1
ATOM 666 O O . PHE A 1 89 ? -11.883 -11.156 13.312 1 55.03 89 PHE A O 1
ATOM 673 N N . SER A 1 90 ? -11.969 -11.414 11.461 1 51.5 90 SER A N 1
ATOM 674 C CA . SER A 1 90 ? -11.297 -12.695 11.648 1 51.5 90 SER A CA 1
ATOM 675 C C . SER A 1 90 ? -9.805 -12.586 11.352 1 51.5 90 SER A C 1
ATOM 677 O O . SER A 1 90 ? -9.406 -12.109 10.289 1 51.5 90 SER A O 1
ATOM 679 N N . THR A 1 91 ? -8.977 -12.25 12.281 1 43.53 91 THR A N 1
ATOM 680 C CA . THR A 1 91 ? -7.523 -12.109 12.297 1 43.53 91 THR A CA 1
ATOM 681 C C . THR A 1 91 ? -6.863 -13.195 11.461 1 43.53 91 THR A C 1
ATOM 683 O O . THR A 1 91 ? -5.637 -13.32 11.445 1 43.53 91 THR A O 1
ATOM 686 N N . LYS A 1 92 ? -7.539 -14.195 10.969 1 46.34 92 LYS A N 1
ATOM 687 C CA . LYS A 1 92 ? -6.539 -15.188 10.578 1 46.34 92 LYS A CA 1
ATOM 688 C C . LYS A 1 92 ? -5.773 -14.734 9.336 1 46.34 92 LYS A C 1
ATOM 690 O O . LYS A 1 92 ? -6.367 -14.492 8.289 1 46.34 92 LYS A O 1
ATOM 695 N N . PRO A 1 93 ? -4.668 -14.07 9.641 1 45.12 93 PRO A N 1
ATOM 696 C CA . PRO A 1 93 ? -3.891 -13.812 8.422 1 45.12 93 PRO A CA 1
ATOM 697 C C . PRO A 1 93 ? -3.846 -15.016 7.48 1 45.12 93 PRO A C 1
ATOM 699 O O . PRO A 1 93 ? -3.689 -16.156 7.934 1 45.12 93 PRO A O 1
ATOM 702 N N . ILE A 1 94 ? -4.453 -15 6.441 1 44.25 94 ILE A N 1
ATOM 703 C CA . ILE A 1 94 ? -4.352 -16.047 5.426 1 44.25 94 ILE A CA 1
ATOM 704 C C . ILE A 1 94 ? -2.883 -16.297 5.086 1 44.25 94 ILE A C 1
ATOM 706 O O . ILE A 1 94 ? -2.301 -15.586 4.258 1 44.25 94 ILE A O 1
ATOM 710 N N . SER A 1 95 ? -1.985 -16.188 6.012 1 45.88 95 SER A N 1
ATOM 711 C CA . SER A 1 95 ? -0.603 -16.344 5.574 1 45.88 95 SER A CA 1
ATOM 712 C C . SER A 1 95 ? -0.331 -17.766 5.094 1 45.88 95 SER A C 1
ATOM 714 O O . SER A 1 95 ? -0.582 -18.719 5.82 1 45.88 95 SER A O 1
ATOM 716 N N . VAL A 1 96 ? -0.617 -18.062 3.912 1 45.53 96 VAL A N 1
ATOM 717 C CA . VAL A 1 96 ? -0.077 -19.312 3.371 1 45.53 96 VAL A CA 1
ATOM 718 C C . VAL A 1 96 ? 1.237 -19.656 4.07 1 45.53 96 VAL A C 1
ATOM 720 O O . VAL A 1 96 ? 1.573 -20.828 4.238 1 45.53 96 VAL A O 1
ATOM 723 N N . PHE A 1 97 ? 1.956 -18.469 4.449 1 46.78 97 PHE A N 1
ATOM 724 C CA . PHE A 1 97 ? 3.295 -18.688 4.984 1 46.78 97 PHE A CA 1
ATOM 725 C C . PHE A 1 97 ? 3.234 -19.031 6.469 1 46.78 97 PHE A C 1
ATOM 727 O O . PHE A 1 97 ? 4.27 -19.125 7.133 1 46.78 97 PHE A O 1
ATOM 734 N N . ASN A 1 98 ? 2.064 -18.734 6.988 1 47.5 98 ASN A N 1
ATOM 735 C CA . ASN A 1 98 ? 2.033 -19.141 8.391 1 47.5 98 ASN A CA 1
ATOM 736 C C . ASN A 1 98 ? 2.57 -20.562 8.578 1 47.5 98 ASN A C 1
ATOM 738 O O . ASN A 1 98 ? 1.796 -21.516 8.664 1 47.5 98 ASN A O 1
ATOM 742 N N . GLN A 1 99 ? 3.596 -20.797 7.922 1 46.47 99 GLN A N 1
ATOM 743 C CA . GLN A 1 99 ? 4.473 -21.953 7.824 1 46.47 99 GLN A CA 1
ATOM 744 C C . GLN A 1 99 ? 4.824 -22.5 9.203 1 46.47 99 GLN A C 1
ATOM 746 O O . GLN A 1 99 ? 5.465 -23.547 9.32 1 46.47 99 GLN A O 1
ATOM 751 N N . ASN A 1 100 ? 4.582 -21.609 10.234 1 46.81 100 ASN A N 1
ATOM 752 C CA . ASN A 1 100 ? 5.074 -22.219 11.461 1 46.81 100 ASN A CA 1
ATOM 753 C C . ASN A 1 100 ? 4.438 -23.578 11.711 1 46.81 100 ASN A C 1
ATOM 755 O O . ASN A 1 100 ? 5.004 -24.422 12.422 1 46.81 100 ASN A O 1
ATOM 759 N N . SER A 1 101 ? 3.273 -23.656 11.133 1 50.03 101 SER A N 1
ATOM 760 C CA . SER A 1 101 ? 2.619 -24.891 11.57 1 50.03 101 SER A CA 1
ATOM 761 C C . SER A 1 101 ? 3.307 -26.125 10.984 1 50.03 101 SER A C 1
ATOM 763 O O . SER A 1 101 ? 3.055 -27.25 11.414 1 50.03 101 SER A O 1
ATOM 765 N N . GLN A 1 102 ? 4.219 -25.828 9.977 1 56.59 102 GLN A N 1
ATOM 766 C CA . GLN A 1 102 ? 4.785 -27.047 9.406 1 56.59 102 GLN A CA 1
ATOM 767 C C . GLN A 1 102 ? 6.105 -27.406 10.078 1 56.59 102 GLN A C 1
ATOM 769 O O . GLN A 1 102 ? 6.672 -28.469 9.812 1 56.59 102 GLN A O 1
ATOM 774 N N . ALA A 1 103 ? 6.449 -26.484 11.102 1 60.84 103 ALA A N 1
ATOM 775 C CA . ALA A 1 103 ? 7.699 -26.812 11.773 1 60.84 103 ALA A CA 1
ATOM 776 C C . ALA A 1 103 ? 7.516 -28.016 12.711 1 60.84 103 ALA A C 1
ATOM 778 O O . ALA A 1 103 ? 6.57 -28.047 13.5 1 60.84 103 ALA A O 1
ATOM 779 N N . GLY A 1 104 ? 8.305 -29.016 12.375 1 66.62 104 GLY A N 1
ATOM 780 C CA . GLY A 1 104 ? 8.406 -30.203 13.203 1 66.62 104 GLY A CA 1
ATOM 781 C C . GLY A 1 104 ? 7.625 -31.375 12.656 1 66.62 104 GLY A C 1
ATOM 782 O O . GLY A 1 104 ? 7.859 -32.531 13.055 1 66.62 104 GLY A O 1
ATOM 783 N N . GLY A 1 105 ? 6.742 -31.078 11.68 1 78.38 105 GLY A N 1
ATOM 784 C CA . GLY A 1 105 ? 5.98 -32.188 11.141 1 78.38 105 GLY A CA 1
ATOM 785 C C . GLY A 1 105 ? 6.504 -32.688 9.805 1 78.38 105 GLY A C 1
ATOM 786 O O . GLY A 1 105 ? 7.422 -32.094 9.234 1 78.38 105 GLY A O 1
ATOM 787 N N . ARG A 1 106 ? 6.074 -33.969 9.5 1 89.12 106 ARG A N 1
ATOM 788 C CA . ARG A 1 106 ? 6.391 -34.531 8.188 1 89.12 106 ARG A CA 1
ATOM 789 C C . ARG A 1 106 ? 5.438 -33.969 7.121 1 89.12 106 ARG A C 1
ATOM 791 O O . ARG A 1 106 ? 4.238 -33.844 7.375 1 89.12 106 ARG A O 1
ATOM 798 N N . CYS A 1 107 ? 6.086 -33.594 6 1 90.94 107 CYS A N 1
ATOM 799 C CA . CYS A 1 107 ? 5.277 -33 4.934 1 90.94 107 CYS A CA 1
ATOM 800 C C . CYS A 1 107 ? 5.582 -33.688 3.594 1 90.94 107 CYS A C 1
ATOM 802 O O . CYS A 1 107 ? 6.668 -34.219 3.398 1 90.94 107 CYS A O 1
ATOM 804 N N . THR A 1 108 ? 4.633 -33.688 2.768 1 92 108 THR A N 1
ATOM 805 C CA . THR A 1 108 ? 4.77 -34.188 1.399 1 92 108 THR A CA 1
ATOM 806 C C . THR A 1 108 ? 4.555 -33.062 0.399 1 92 108 THR A C 1
ATOM 808 O O . THR A 1 108 ? 3.646 -32.25 0.562 1 92 108 THR A O 1
ATOM 811 N N . PHE A 1 109 ? 5.441 -32.938 -0.585 1 93.25 109 PHE A N 1
ATOM 812 C CA . PHE A 1 109 ? 5.34 -31.969 -1.668 1 93.25 109 PHE A CA 1
ATOM 813 C C . PHE A 1 109 ? 4.699 -32.594 -2.898 1 93.25 109 PHE A C 1
ATOM 815 O O . PHE A 1 109 ? 5.137 -33.656 -3.363 1 93.25 109 PHE A O 1
ATOM 822 N N . TYR A 1 110 ? 3.676 -31.922 -3.385 1 94.31 110 TYR A N 1
ATOM 823 C CA . TYR A 1 110 ? 2.965 -32.406 -4.555 1 94.31 110 TYR A CA 1
ATOM 824 C C . TYR A 1 110 ? 3.059 -31.438 -5.715 1 94.31 110 TYR A C 1
ATOM 826 O O . TYR A 1 110 ? 3.049 -30.219 -5.508 1 94.31 110 TYR A O 1
ATOM 834 N N . CYS A 1 111 ? 3.186 -32 -6.91 1 95.56 111 CYS A N 1
ATOM 835 C CA . CYS A 1 111 ? 2.881 -31.203 -8.078 1 95.56 111 CYS A CA 1
ATOM 836 C C . CYS A 1 111 ? 1.43 -30.734 -8.062 1 95.56 111 CYS A C 1
ATOM 838 O O . CYS A 1 111 ? 0.512 -31.547 -7.98 1 95.56 111 CYS A O 1
ATOM 840 N N . GLN A 1 112 ? 1.189 -29.484 -8.117 1 95.06 112 GLN A N 1
ATOM 841 C CA . GLN A 1 112 ? -0.165 -28.953 -8.008 1 95.06 112 GLN A CA 1
ATOM 842 C C . GLN A 1 112 ? -1.022 -29.375 -9.195 1 95.06 112 GLN A C 1
ATOM 844 O O . GLN A 1 112 ? -2.219 -29.641 -9.039 1 95.06 112 GLN A O 1
ATOM 849 N N . SER A 1 113 ? -0.512 -29.438 -10.344 1 92.75 113 SER A N 1
ATOM 850 C CA . SER A 1 113 ? -1.242 -29.703 -11.578 1 92.75 113 SER A CA 1
ATOM 851 C C . SER A 1 113 ? -1.764 -31.141 -11.617 1 92.75 113 SER A C 1
ATOM 853 O O . SER A 1 113 ? -2.916 -31.375 -11.992 1 92.75 113 SER A O 1
ATOM 855 N N . CYS A 1 114 ? -0.898 -32.125 -11.227 1 94.12 114 CYS A N 1
ATOM 856 C CA . CYS A 1 114 ? -1.317 -33.5 -11.445 1 94.12 114 CYS A CA 1
ATOM 857 C C . CYS A 1 114 ? -1.347 -34.281 -10.133 1 94.12 114 CYS A C 1
ATOM 859 O O . CYS A 1 114 ? -1.877 -35.406 -10.078 1 94.12 114 CYS A O 1
ATOM 861 N N . GLY A 1 115 ? -0.766 -33.75 -9.086 1 94.44 115 GLY A N 1
ATOM 862 C CA . GLY A 1 115 ? -0.802 -34.406 -7.793 1 94.44 115 GLY A CA 1
ATOM 863 C C . GLY A 1 115 ? 0.348 -35.375 -7.59 1 94.44 115 GLY A C 1
ATOM 864 O O . GLY A 1 115 ? 0.413 -36.062 -6.57 1 94.44 115 GLY A O 1
ATOM 865 N N . GLU A 1 116 ? 1.286 -35.406 -8.508 1 95.19 116 GLU A N 1
ATOM 866 C CA . GLU A 1 116 ? 2.459 -36.25 -8.359 1 95.19 116 GLU A CA 1
ATOM 867 C C . GLU A 1 116 ? 3.277 -35.875 -7.129 1 95.19 116 GLU A C 1
ATOM 869 O O . GLU A 1 116 ? 3.482 -34.688 -6.863 1 95.19 116 GLU A O 1
ATOM 874 N N . VAL A 1 117 ? 3.729 -36.875 -6.391 1 94.69 117 VAL A N 1
ATOM 875 C CA . VAL A 1 117 ? 4.566 -36.625 -5.219 1 94.69 117 VAL A CA 1
ATOM 876 C C . VAL A 1 117 ? 5.977 -36.25 -5.668 1 94.69 117 VAL A C 1
ATOM 878 O O . VAL A 1 117 ? 6.633 -37 -6.387 1 94.69 117 VAL A O 1
ATOM 881 N N . VAL A 1 118 ? 6.414 -35.094 -5.293 1 94.31 118 VAL A N 1
ATOM 882 C CA . VAL A 1 118 ? 7.742 -34.594 -5.637 1 94.31 118 VAL A CA 1
ATOM 883 C C . VAL A 1 118 ? 8.727 -34.938 -4.512 1 94.31 118 VAL A C 1
ATOM 885 O O . VAL A 1 118 ? 9.859 -35.344 -4.77 1 94.31 118 VAL A O 1
ATOM 888 N N . ILE A 1 119 ? 8.359 -34.625 -3.273 1 92.69 119 ILE A N 1
ATOM 889 C CA . ILE A 1 119 ? 9.078 -34.969 -2.055 1 92.69 119 ILE A CA 1
ATOM 890 C C . ILE A 1 119 ? 8.125 -35.688 -1.096 1 92.69 119 ILE A C 1
ATOM 892 O O . ILE A 1 119 ? 7.086 -35.156 -0.72 1 92.69 119 ILE A O 1
ATOM 896 N N . ARG A 1 120 ? 8.469 -36.875 -0.763 1 91.75 120 ARG A N 1
ATOM 897 C CA . ARG A 1 120 ? 7.582 -37.688 0.062 1 91.75 120 ARG A CA 1
ATOM 898 C C . ARG A 1 120 ? 7.996 -37.656 1.529 1 91.75 120 ARG A C 1
ATOM 900 O O . ARG A 1 120 ? 9.156 -37.906 1.861 1 91.75 120 ARG A O 1
ATOM 907 N N . ASP A 1 121 ? 7.109 -37.344 2.359 1 90.69 121 ASP A N 1
ATOM 908 C CA . ASP A 1 121 ? 7.199 -37.5 3.805 1 90.69 121 ASP A CA 1
ATOM 909 C C . ASP A 1 121 ? 8.484 -36.906 4.359 1 90.69 121 ASP A C 1
ATOM 911 O O . ASP A 1 121 ? 9.234 -37.562 5.07 1 90.69 121 ASP A O 1
ATOM 915 N N . ARG A 1 122 ? 8.734 -35.688 4.051 1 90.81 122 ARG A N 1
ATOM 916 C CA . ARG A 1 122 ? 9.922 -34.969 4.504 1 90.81 122 ARG A CA 1
ATOM 917 C C . ARG A 1 122 ? 9.68 -34.312 5.852 1 90.81 122 ARG A C 1
ATOM 919 O O . ARG A 1 122 ? 8.664 -33.625 6.043 1 90.81 122 ARG A O 1
ATOM 926 N N . LYS A 1 123 ? 10.617 -34.594 6.738 1 88.88 123 LYS A N 1
ATOM 927 C CA . LYS A 1 123 ? 10.555 -33.875 8 1 88.88 123 LYS A CA 1
ATOM 928 C C . LYS A 1 123 ? 11.18 -32.5 7.875 1 88.88 123 LYS A C 1
ATOM 930 O O . LYS A 1 123 ? 12.359 -32.375 7.539 1 88.88 123 LYS A O 1
ATOM 935 N N . LEU A 1 124 ? 10.398 -31.484 8.109 1 87.31 124 LEU A N 1
ATOM 936 C CA . LEU A 1 124 ? 10.914 -30.125 8.062 1 87.31 124 LEU A CA 1
ATOM 937 C C . LEU A 1 124 ? 11.156 -29.594 9.477 1 87.31 124 LEU A C 1
ATOM 939 O O . LEU A 1 124 ? 10.203 -29.359 10.227 1 87.31 124 LEU A O 1
ATOM 943 N N . LEU A 1 125 ? 12.367 -29.344 9.812 1 82.56 125 LEU A N 1
ATOM 944 C CA . LEU A 1 125 ? 12.727 -28.859 11.133 1 82.56 125 LEU A CA 1
ATOM 945 C C . LEU A 1 125 ? 12.727 -27.328 11.172 1 82.56 125 LEU A C 1
ATOM 947 O O . LEU A 1 125 ? 12.359 -26.734 12.18 1 82.56 125 LEU A O 1
ATOM 951 N N . ARG A 1 126 ? 13.164 -26.781 10.031 1 80.5 126 ARG A N 1
ATOM 952 C CA . ARG A 1 126 ? 13.203 -25.312 9.961 1 80.5 126 ARG A CA 1
ATOM 953 C C . ARG A 1 126 ? 12.508 -24.812 8.703 1 80.5 126 ARG A C 1
ATOM 955 O O . ARG A 1 126 ? 12.844 -25.219 7.59 1 80.5 126 ARG A O 1
ATOM 962 N N . VAL A 1 127 ? 11.516 -24.109 8.875 1 82.12 127 VAL A N 1
ATOM 963 C CA . VAL A 1 127 ? 10.852 -23.375 7.809 1 82.12 127 VAL A CA 1
ATOM 964 C C . VAL A 1 127 ? 10.992 -21.875 8.047 1 82.12 127 VAL A C 1
ATOM 966 O O . VAL A 1 127 ? 10.328 -21.312 8.922 1 82.12 127 VAL A O 1
ATOM 969 N N . LEU A 1 128 ? 11.883 -21.219 7.25 1 75.88 128 LEU A N 1
ATOM 970 C CA . LEU A 1 128 ? 12.266 -19.844 7.547 1 75.88 128 LEU A CA 1
ATOM 971 C C . LEU A 1 128 ? 12.164 -18.969 6.301 1 75.88 128 LEU A C 1
ATOM 973 O O . LEU A 1 128 ? 12.516 -19.406 5.203 1 75.88 128 LEU A O 1
ATOM 977 N N . PRO A 1 129 ? 11.641 -17.797 6.516 1 76.88 129 PRO A N 1
ATOM 978 C CA . PRO A 1 129 ? 11.695 -16.859 5.387 1 76.88 129 PRO A CA 1
ATOM 979 C C . PRO A 1 129 ? 13.117 -16.422 5.047 1 76.88 129 PRO A C 1
ATOM 981 O O . PRO A 1 129 ? 13.938 -16.25 5.945 1 76.88 129 PRO A O 1
ATOM 984 N N . LEU A 1 130 ? 13.375 -16.516 3.754 1 75.12 130 LEU A N 1
ATOM 985 C CA . LEU A 1 130 ? 14.664 -15.969 3.336 1 75.12 130 LEU A CA 1
ATOM 986 C C . LEU A 1 130 ? 14.766 -14.484 3.652 1 75.12 130 LEU A C 1
ATOM 988 O O . LEU A 1 130 ? 13.758 -13.766 3.602 1 75.12 130 LEU A O 1
ATOM 992 N N . PRO A 1 131 ? 15.859 -14.242 4.348 1 56.53 131 PRO A N 1
ATOM 993 C CA . PRO A 1 131 ? 15.984 -12.805 4.621 1 56.53 131 PRO A CA 1
ATOM 994 C C . PRO A 1 131 ? 15.758 -11.945 3.383 1 56.53 131 PRO A C 1
ATOM 996 O O . PRO A 1 131 ? 16.031 -12.375 2.264 1 56.53 131 PRO A O 1
ATOM 999 N N . SER A 1 132 ? 14.633 -11.352 3.518 1 47.31 132 SER A N 1
ATOM 1000 C CA . SER A 1 132 ? 14.773 -10.344 2.473 1 47.31 132 SER A CA 1
ATOM 1001 C C . SER A 1 132 ? 16.203 -9.844 2.377 1 47.31 132 SER A C 1
ATOM 1003 O O . SER A 1 132 ? 17 -10.055 3.291 1 47.31 132 SER A O 1
ATOM 1005 N N . GLU A 1 133 ? 16.844 -9.445 1.496 1 40.81 133 GLU A N 1
ATOM 1006 C CA . GLU A 1 133 ? 18.25 -9.078 1.572 1 40.81 133 GLU A CA 1
ATOM 1007 C C . GLU A 1 133 ? 18.609 -8.516 2.947 1 40.81 133 GLU A C 1
ATOM 1009 O O . GLU A 1 133 ? 19.75 -8.609 3.385 1 40.81 133 GLU A O 1
ATOM 1014 N N . ASN A 1 134 ? 17.609 -7.926 3.67 1 35.03 134 ASN A N 1
ATOM 1015 C CA . ASN A 1 134 ? 17.906 -7.336 4.977 1 35.03 134 ASN A CA 1
ATOM 1016 C C . ASN A 1 134 ? 17.688 -8.344 6.102 1 35.03 134 ASN A C 1
ATOM 1018 O O . ASN A 1 134 ? 17.469 -7.953 7.25 1 35.03 134 ASN A O 1
ATOM 1022 N N . TRP A 1 135 ? 17.594 -9.492 5.895 1 37.12 135 TRP A N 1
ATOM 1023 C CA . TRP A 1 135 ? 17.344 -10.555 6.859 1 37.12 135 TRP A CA 1
ATOM 1024 C C . TRP A 1 135 ? 18.375 -10.539 7.973 1 37.12 135 TRP A C 1
ATOM 1026 O O . TRP A 1 135 ? 18.141 -11.047 9.07 1 37.12 135 TRP A O 1
ATOM 1036 N N . GLY A 1 136 ? 19.438 -10.188 7.582 1 36.59 136 GLY A N 1
ATOM 1037 C CA . GLY A 1 136 ? 20.484 -10.242 8.594 1 36.59 136 GLY A CA 1
ATOM 1038 C C . GLY A 1 136 ? 20.125 -9.477 9.859 1 36.59 136 GLY A C 1
ATOM 1039 O O . GLY A 1 136 ? 20.469 -9.906 10.961 1 36.59 136 GLY A O 1
ATOM 1040 N N . ALA A 1 137 ? 19.516 -8.312 9.68 1 37.88 137 ALA A N 1
ATOM 1041 C CA . ALA A 1 137 ? 19.266 -7.473 10.844 1 37.88 137 ALA A CA 1
ATOM 1042 C C . ALA A 1 137 ? 18.094 -8.008 11.664 1 37.88 137 ALA A C 1
ATOM 1044 O O . ALA A 1 137 ? 18.094 -7.926 12.898 1 37.88 137 ALA A O 1
ATOM 1045 N N . LEU A 1 138 ? 17.031 -8.477 11.047 1 35.88 138 LEU A N 1
ATOM 1046 C CA . LEU A 1 138 ? 15.914 -9 11.836 1 35.88 138 LEU A CA 1
ATOM 1047 C C . LEU A 1 138 ? 16.359 -10.211 12.648 1 35.88 138 LEU A C 1
ATOM 1049 O O . LEU A 1 138 ? 15.891 -10.414 13.773 1 35.88 138 LEU A O 1
ATOM 1053 N N . VAL A 1 139 ? 17.109 -11 12.148 1 37.59 139 VAL A N 1
ATOM 1054 C CA . VAL A 1 139 ? 17.594 -12.156 12.898 1 37.59 139 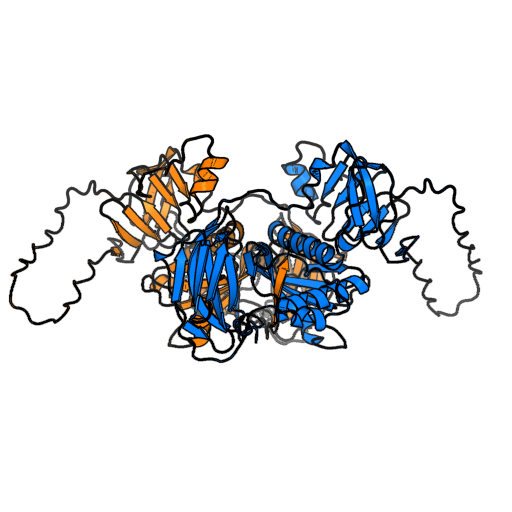VAL A CA 1
ATOM 1055 C C . VAL A 1 139 ? 18.391 -11.688 14.117 1 37.59 139 VAL A C 1
ATOM 1057 O O . VAL A 1 139 ? 18.266 -12.25 15.211 1 37.59 139 VAL A O 1
ATOM 1060 N N . GLU A 1 140 ? 19.188 -10.758 13.875 1 39.09 140 GLU A N 1
ATOM 1061 C CA . GLU A 1 140 ? 19.969 -10.328 15.031 1 39.09 140 GLU A CA 1
ATOM 1062 C C . GLU A 1 140 ? 19.078 -9.711 16.094 1 39.09 140 GLU A C 1
ATOM 1064 O O . GLU A 1 140 ? 19.328 -9.891 17.297 1 39.09 140 GLU A O 1
ATOM 1069 N N . GLU A 1 141 ? 18.188 -8.781 15.742 1 38 141 GLU A N 1
ATOM 1070 C CA . GLU A 1 141 ? 17.391 -8.07 16.75 1 38 141 GLU A CA 1
ATOM 1071 C C . GLU A 1 141 ? 16.328 -8.977 17.359 1 38 141 GLU A C 1
ATOM 1073 O O . GLU A 1 141 ? 15.992 -8.844 18.531 1 38 141 GLU A O 1
ATOM 1078 N N . TRP A 1 142 ? 15.656 -9.617 16.578 1 31.72 142 TRP A N 1
ATOM 1079 C CA . TRP A 1 142 ? 14.594 -10.438 17.156 1 31.72 142 TRP A CA 1
ATOM 1080 C C . TRP A 1 142 ? 15.125 -11.797 17.578 1 31.72 142 TRP A C 1
ATOM 1082 O O . TRP A 1 142 ? 14.453 -12.539 18.297 1 31.72 142 TRP A O 1
ATOM 1092 N N . CYS A 1 143 ? 16 -12.289 16.688 1 34.56 143 CYS A N 1
ATOM 1093 C CA . CYS A 1 143 ? 16.406 -13.625 17.094 1 34.56 143 CYS A CA 1
ATOM 1094 C C . CYS A 1 143 ? 17.438 -13.57 18.203 1 34.56 143 CYS A C 1
ATOM 1096 O O . CYS A 1 143 ? 18.469 -12.898 18.078 1 34.56 143 CYS A O 1
ATOM 1098 N N . CYS A 1 144 ? 17.016 -13.461 19.359 1 38.44 144 CYS A N 1
ATOM 1099 C CA . CYS A 1 144 ? 17.875 -13.711 20.516 1 38.44 144 CYS A CA 1
ATOM 1100 C C . CYS A 1 144 ? 18.969 -14.711 20.172 1 38.44 144 CYS A C 1
ATOM 1102 O O . CYS A 1 144 ? 19.891 -14.922 20.969 1 38.44 144 CYS A O 1
ATOM 1104 N N . HIS A 1 145 ? 18.594 -15.656 19.188 1 41.12 145 HIS A N 1
ATOM 1105 C CA . HIS A 1 145 ? 19.578 -16.688 18.859 1 41.12 145 HIS A CA 1
ATOM 1106 C C . HIS A 1 145 ? 20.469 -16.234 17.703 1 41.12 145 HIS A C 1
ATOM 1108 O O . HIS A 1 145 ? 20.094 -15.367 16.922 1 41.12 145 HIS A O 1
ATOM 1114 N N . PRO A 1 146 ? 21.703 -16.688 17.656 1 44.78 146 PRO A N 1
ATOM 1115 C CA . PRO A 1 146 ? 22.656 -16.438 16.578 1 44.78 146 PRO A CA 1
ATOM 1116 C C . PRO A 1 146 ? 22.016 -16.438 15.203 1 44.78 146 PRO A C 1
ATOM 1118 O O . PRO A 1 146 ? 21 -17.109 14.992 1 44.78 146 PRO A O 1
ATOM 1121 N N . ASP A 1 147 ? 22.188 -15.461 14.461 1 48.56 147 ASP A N 1
ATOM 1122 C CA . ASP A 1 147 ? 21.797 -15.398 13.055 1 48.56 147 ASP A CA 1
ATOM 1123 C C . ASP A 1 147 ? 21.844 -16.781 12.414 1 48.56 147 ASP A C 1
ATOM 1125 O O . ASP A 1 147 ? 22.922 -17.375 12.273 1 48.56 147 ASP A O 1
ATOM 1129 N N . PRO A 1 148 ? 20.75 -17.438 12.328 1 47.84 148 PRO A N 1
ATOM 1130 C CA . PRO A 1 148 ? 20.797 -18.797 11.797 1 47.84 148 PRO A CA 1
ATOM 1131 C C . PRO A 1 148 ? 21.438 -18.875 10.414 1 47.84 148 PRO A C 1
ATOM 1133 O O . PRO A 1 148 ? 21.781 -19.969 9.945 1 47.84 148 PRO A O 1
ATOM 1136 N N . PHE A 1 149 ? 21.484 -17.734 9.773 1 49.41 149 PHE A N 1
ATOM 1137 C CA . PHE A 1 149 ? 22.141 -17.75 8.469 1 49.41 149 PHE A CA 1
ATOM 1138 C C . PHE A 1 149 ? 23.562 -17.203 8.57 1 49.41 149 PHE A C 1
ATOM 1140 O O . PHE A 1 149 ? 24.219 -16.984 7.555 1 49.41 149 PHE A O 1
ATOM 1147 N N . ALA A 1 150 ? 23.953 -16.781 9.703 1 48.06 150 ALA A N 1
ATOM 1148 C CA . ALA A 1 150 ? 25.312 -16.297 9.875 1 48.06 150 ALA A CA 1
ATOM 1149 C C . ALA A 1 150 ? 26.328 -17.25 9.25 1 48.06 150 ALA A C 1
ATOM 1151 O O . ALA A 1 150 ? 26.312 -18.453 9.531 1 48.06 150 ALA A O 1
ATOM 1152 N N . ASN A 1 151 ? 27.188 -16.875 8.336 1 48.28 151 ASN A N 1
ATOM 1153 C CA . ASN A 1 151 ? 28.312 -17.516 7.668 1 48.28 151 ASN A CA 1
ATOM 1154 C C . ASN A 1 151 ? 27.859 -18.656 6.777 1 48.28 151 ASN A C 1
ATOM 1156 O O . ASN A 1 151 ? 28.672 -19.5 6.379 1 48.28 151 ASN A O 1
ATOM 1160 N N . LYS A 1 152 ? 26.609 -19.062 6.707 1 48.56 152 LYS A N 1
ATOM 1161 C CA . LYS A 1 152 ? 26.266 -20.203 5.859 1 48.56 152 LYS A CA 1
ATOM 1162 C C . LYS A 1 152 ? 25.484 -19.766 4.625 1 48.56 152 LYS A C 1
ATOM 1164 O O . LYS A 1 152 ? 24.641 -18.875 4.703 1 48.56 152 LYS A O 1
ATOM 1169 N N . PRO A 1 153 ? 26.078 -20.078 3.562 1 53.38 153 PRO A N 1
ATOM 1170 C CA . PRO A 1 153 ? 25.281 -19.859 2.354 1 53.38 153 PRO A CA 1
ATOM 1171 C C . PRO A 1 153 ? 23.812 -20.266 2.537 1 53.38 153 PRO A C 1
ATOM 1173 O O . PRO A 1 153 ? 23.516 -21.156 3.348 1 53.38 153 PRO A O 1
ATOM 1176 N N . LEU A 1 154 ? 22.859 -19.391 2.266 1 64.25 154 LEU A N 1
ATOM 1177 C CA . LEU A 1 154 ? 21.422 -19.641 2.299 1 64.25 154 LEU A CA 1
ATOM 1178 C C . LEU A 1 154 ? 21.078 -20.953 1.618 1 64.25 154 LEU A C 1
ATOM 1180 O O . LEU A 1 154 ? 20.156 -21.016 0.795 1 64.25 154 LEU A O 1
ATOM 1184 N N . HIS A 1 155 ? 21.938 -22.031 1.904 1 76.19 155 HIS A N 1
ATOM 1185 C CA . HIS A 1 155 ? 21.672 -23.359 1.387 1 76.19 155 HIS A CA 1
ATOM 1186 C C . HIS A 1 155 ? 20.859 -24.188 2.385 1 76.19 155 HIS A C 1
ATOM 1188 O O . HIS A 1 155 ? 21.297 -24.406 3.516 1 76.19 155 HIS A O 1
ATOM 1194 N N . PRO A 1 156 ? 19.719 -24.531 1.985 1 84.62 156 PRO A N 1
ATOM 1195 C CA . PRO A 1 156 ? 18.891 -25.344 2.889 1 84.62 156 PRO A CA 1
ATOM 1196 C C . PRO A 1 156 ? 19.484 -26.734 3.139 1 84.62 156 PRO A C 1
ATOM 1198 O O . PRO A 1 156 ? 19.984 -27.375 2.211 1 84.62 156 PRO A O 1
ATOM 1201 N N . GLN A 1 157 ? 19.484 -27.109 4.355 1 84.5 157 GLN A N 1
ATOM 1202 C CA . GLN A 1 157 ? 19.766 -28.5 4.684 1 84.5 157 GLN A CA 1
ATOM 1203 C C . GLN A 1 157 ? 18.578 -29.406 4.344 1 84.5 157 GLN A C 1
ATOM 1205 O O . GLN A 1 157 ? 17.547 -28.922 3.865 1 84.5 157 GLN A O 1
ATOM 1210 N N . GLU A 1 158 ? 18.734 -30.719 4.535 1 83.94 158 GLU A N 1
ATOM 1211 C CA . GLU A 1 158 ? 17.719 -31.688 4.145 1 83.94 158 GLU A CA 1
ATOM 1212 C C . GLU A 1 158 ? 16.375 -31.375 4.793 1 83.94 158 GLU A C 1
ATOM 1214 O O . GLU A 1 158 ? 15.328 -31.484 4.152 1 83.94 158 GLU A O 1
ATOM 1219 N N . ASN A 1 159 ? 16.422 -30.906 6.039 1 87.69 159 ASN A N 1
ATOM 1220 C CA . ASN A 1 159 ? 15.18 -30.703 6.777 1 87.69 159 ASN A CA 1
ATOM 1221 C C . ASN A 1 159 ? 14.812 -29.219 6.84 1 87.69 159 ASN A C 1
ATOM 1223 O O . ASN A 1 159 ? 14.016 -28.812 7.688 1 87.69 159 ASN A O 1
ATOM 1227 N N . ASP A 1 160 ? 15.359 -28.516 5.949 1 83.88 160 ASP A N 1
ATOM 1228 C CA . ASP A 1 160 ? 15.062 -27.078 5.891 1 83.88 160 ASP A CA 1
ATOM 1229 C C . ASP A 1 160 ? 14.156 -26.75 4.707 1 83.88 160 ASP A C 1
ATOM 1231 O O . ASP A 1 160 ? 14.195 -27.438 3.68 1 83.88 160 ASP A O 1
ATOM 1235 N N . CYS A 1 161 ? 13.336 -25.781 4.875 1 87.25 161 CYS A N 1
ATOM 1236 C CA . CYS A 1 161 ? 12.578 -25.141 3.805 1 87.25 161 CYS A CA 1
ATOM 1237 C C . CYS A 1 161 ? 12.609 -23.625 3.947 1 87.25 161 CYS A C 1
ATOM 1239 O O . CYS A 1 161 ? 12.07 -23.078 4.91 1 87.25 161 CYS A O 1
ATOM 1241 N N . PHE A 1 162 ? 13.195 -23 3.012 1 84.81 162 PHE A N 1
ATOM 1242 C CA . PHE A 1 162 ? 13.258 -21.531 3.062 1 84.81 162 PHE A CA 1
ATOM 1243 C C . PHE A 1 162 ? 12.227 -20.922 2.129 1 84.81 162 PHE A C 1
ATOM 1245 O O . PHE A 1 162 ? 12.008 -21.406 1.021 1 84.81 162 PHE A O 1
ATOM 1252 N N . ILE A 1 163 ? 11.664 -19.906 2.604 1 86.56 163 ILE A N 1
ATOM 1253 C CA . ILE A 1 163 ? 10.562 -19.281 1.869 1 86.56 163 ILE A CA 1
ATOM 1254 C C . ILE A 1 163 ? 11.039 -17.984 1.234 1 86.56 163 ILE A C 1
ATOM 1256 O O . ILE A 1 163 ? 11.5 -17.078 1.934 1 86.56 163 ILE A O 1
ATOM 1260 N N . GLY A 1 164 ? 10.938 -17.906 -0.077 1 86.06 164 GLY A N 1
ATOM 1261 C CA . GLY A 1 164 ? 11.203 -16.672 -0.806 1 86.06 164 GLY A CA 1
ATOM 1262 C C . GLY A 1 164 ? 9.945 -15.906 -1.173 1 86.06 164 GLY A C 1
ATOM 1263 O O . GLY A 1 164 ? 8.898 -16.094 -0.554 1 86.06 164 GLY A O 1
ATOM 1264 N N . ASP A 1 165 ? 10.07 -15.008 -2.143 1 84.38 165 ASP A N 1
ATOM 1265 C CA . ASP A 1 165 ? 8.945 -14.172 -2.537 1 84.38 165 ASP A CA 1
ATOM 1266 C C . ASP A 1 165 ? 7.855 -15.008 -3.215 1 84.38 165 ASP A C 1
ATOM 1268 O O . ASP A 1 165 ? 6.668 -14.852 -2.916 1 84.38 165 ASP A O 1
ATOM 1272 N N . THR A 1 166 ? 8.312 -15.82 -4.184 1 91.62 166 THR A N 1
ATOM 1273 C CA . THR A 1 166 ? 7.352 -16.625 -4.922 1 91.62 166 THR A CA 1
ATOM 1274 C C . THR A 1 166 ? 7.809 -18.078 -4.992 1 91.62 166 THR A C 1
ATOM 1276 O O . THR A 1 166 ? 7.391 -18.828 -5.879 1 91.62 166 THR A O 1
ATOM 1279 N N . PHE A 1 167 ? 8.742 -18.469 -4.086 1 91.62 167 PHE A N 1
ATOM 1280 C CA . PHE A 1 167 ? 9.32 -19.797 -4.227 1 91.62 167 PHE A CA 1
ATOM 1281 C C . PHE A 1 167 ? 9.719 -20.359 -2.865 1 91.62 167 PHE A C 1
ATOM 1283 O O . PHE A 1 167 ? 9.766 -19.625 -1.876 1 91.62 167 PHE A O 1
ATOM 1290 N N . PHE A 1 168 ? 10 -21.656 -2.912 1 89.81 168 PHE A N 1
ATOM 1291 C CA . PHE A 1 168 ? 10.625 -22.375 -1.808 1 89.81 168 PHE A CA 1
ATOM 1292 C C . PHE A 1 168 ? 12.016 -22.859 -2.193 1 89.81 168 PHE A C 1
ATOM 1294 O O . PHE A 1 168 ? 12.25 -23.234 -3.346 1 89.81 168 PHE A O 1
ATOM 1301 N N . LEU A 1 169 ? 12.875 -22.828 -1.208 1 89.38 169 LEU A N 1
ATOM 1302 C CA . LEU A 1 169 ? 14.18 -23.469 -1.379 1 89.38 169 LEU A CA 1
ATOM 1303 C C . LEU A 1 169 ? 14.297 -24.703 -0.503 1 89.38 169 LEU A C 1
ATOM 1305 O O . LEU A 1 169 ? 14.055 -24.641 0.705 1 89.38 169 LEU A O 1
ATOM 1309 N N . VAL A 1 170 ? 14.578 -25.781 -1.167 1 90.81 170 VAL A N 1
ATOM 1310 C CA . VAL A 1 170 ? 14.727 -27.031 -0.438 1 90.81 170 VAL A CA 1
ATOM 1311 C C . VAL A 1 170 ? 15.93 -27.812 -0.968 1 90.81 170 VAL A C 1
ATOM 1313 O O . VAL A 1 170 ? 16.469 -27.484 -2.025 1 90.81 170 VAL A O 1
ATOM 1316 N N . ASN A 1 171 ? 16.375 -28.688 -0.147 1 89.38 171 ASN A N 1
ATOM 1317 C CA . ASN A 1 171 ? 17.438 -29.609 -0.552 1 89.38 171 ASN A CA 1
ATOM 1318 C C . ASN A 1 171 ? 16.859 -30.922 -1.066 1 89.38 171 ASN A C 1
ATOM 1320 O O . ASN A 1 171 ? 16.25 -31.688 -0.304 1 89.38 171 ASN A O 1
ATOM 1324 N N . LEU A 1 172 ? 16.812 -31.078 -2.371 1 81.69 172 LEU A N 1
ATOM 1325 C CA . LEU A 1 172 ? 16.297 -32.312 -2.955 1 81.69 172 LEU A CA 1
ATOM 1326 C C . LEU A 1 172 ? 17.344 -33.406 -2.93 1 81.69 172 LEU A C 1
ATOM 1328 O O . LEU A 1 172 ? 17.125 -34.5 -3.467 1 81.69 172 LEU A O 1
ATOM 1332 N N . ARG A 1 173 ? 18.219 -33.594 -2.051 1 63.75 173 ARG A N 1
ATOM 1333 C CA . ARG A 1 173 ? 19.188 -34.688 -2.055 1 63.75 173 ARG A CA 1
ATOM 1334 C C . ARG A 1 173 ? 18.578 -35.969 -2.621 1 63.75 173 ARG A C 1
ATOM 1336 O O . ARG A 1 173 ? 17.406 -36.25 -2.379 1 63.75 173 ARG A O 1
ATOM 1343 N N . SER A 1 174 ? 18.844 -36.312 -3.82 1 48.72 174 SER A N 1
ATOM 1344 C CA . SER A 1 174 ? 18.547 -37.562 -4.527 1 48.72 174 SER A CA 1
ATOM 1345 C C . SER A 1 174 ? 18.469 -38.75 -3.566 1 48.72 174 SER A C 1
ATOM 1347 O O . SER A 1 174 ? 19.453 -39.125 -2.938 1 48.72 174 SER A O 1
ATOM 1349 N N . ASN A 1 175 ? 17.766 -38.906 -2.637 1 41.41 175 ASN A N 1
ATOM 1350 C CA . ASN A 1 175 ? 17.641 -40.344 -2.537 1 41.41 175 ASN A CA 1
ATOM 1351 C C . ASN A 1 175 ? 17.484 -41 -3.91 1 41.41 175 ASN A C 1
ATOM 1353 O O . ASN A 1 175 ? 16.797 -42 -4.043 1 41.41 175 ASN A O 1
ATOM 1357 N N . LEU A 1 176 ? 17.406 -40.344 -4.984 1 39.06 176 LEU A N 1
ATOM 1358 C CA . LEU A 1 176 ? 17.359 -41.094 -6.238 1 39.06 176 LEU A CA 1
ATOM 1359 C C . LEU A 1 176 ? 18.562 -42.031 -6.355 1 39.06 176 LEU A C 1
ATOM 1361 O O . LEU A 1 176 ? 19.703 -41.562 -6.41 1 39.06 176 LEU A O 1
ATOM 1365 N N . ARG A 1 177 ? 18.703 -43.25 -5.984 1 37.25 177 ARG A N 1
ATOM 1366 C CA . ARG A 1 177 ? 19.297 -44.406 -6.695 1 37.25 177 ARG A CA 1
ATOM 1367 C C . ARG A 1 177 ? 19.125 -44.219 -8.203 1 37.25 177 ARG A C 1
ATOM 1369 O O . ARG A 1 177 ? 19.281 -45.188 -8.953 1 37.25 177 ARG A O 1
ATOM 1376 N N . GLN A 1 178 ? 18.344 -43.406 -8.82 1 35.84 178 GLN A N 1
ATOM 1377 C CA . GLN A 1 178 ? 18.484 -43.438 -10.273 1 35.84 178 GLN A CA 1
ATOM 1378 C C . GLN A 1 178 ? 19.797 -42.812 -10.719 1 35.84 178 GLN A C 1
ATOM 1380 O O . GLN A 1 178 ? 20.297 -41.906 -10.078 1 35.84 178 GLN A O 1
ATOM 1385 N N . PRO A 1 179 ? 20.562 -43.531 -11.773 1 34.09 179 PRO A N 1
ATOM 1386 C CA . PRO A 1 179 ? 21.828 -43.125 -12.398 1 34.09 179 PRO A CA 1
ATOM 1387 C C . PRO A 1 179 ? 21.828 -41.625 -12.773 1 34.09 179 PRO A C 1
ATOM 1389 O O . PRO A 1 179 ? 20.797 -41.094 -13.164 1 34.09 179 PRO A O 1
ATOM 1392 N N . ARG A 1 180 ? 22.578 -40.875 -12.203 1 35.44 180 ARG A N 1
ATOM 1393 C CA . ARG A 1 180 ? 22.875 -39.5 -12.633 1 35.44 180 ARG A CA 1
ATOM 1394 C C . ARG A 1 180 ? 22.875 -39.406 -14.148 1 35.44 180 ARG A C 1
ATOM 1396 O O . ARG A 1 180 ? 23.422 -40.25 -14.844 1 35.44 180 ARG A O 1
ATOM 1403 N N . PRO A 1 181 ? 22.016 -38.844 -14.898 1 32.28 181 PRO A N 1
ATOM 1404 C CA . PRO A 1 181 ? 22.453 -38.781 -16.297 1 32.28 181 PRO A CA 1
ATOM 1405 C C . PRO A 1 181 ? 23.938 -38.438 -16.422 1 32.28 181 PRO A C 1
ATOM 1407 O O . PRO A 1 181 ? 24.453 -37.625 -15.641 1 32.28 181 PRO A O 1
ATOM 1410 N N . GLU A 1 182 ? 24.797 -39.375 -16.859 1 31.69 182 GLU A N 1
ATOM 1411 C CA . GLU A 1 182 ? 26.172 -39.188 -17.281 1 31.69 182 GLU A CA 1
ATOM 1412 C C . GLU A 1 182 ? 26.344 -37.875 -18.016 1 31.69 182 GLU A C 1
ATOM 1414 O O . GLU A 1 182 ? 25.781 -37.688 -19.109 1 31.69 182 GLU A O 1
ATOM 1419 N N . LEU A 1 183 ? 26.203 -36.781 -17.406 1 33.41 183 LEU A N 1
ATOM 1420 C CA . LEU A 1 183 ? 26.734 -35.688 -18.234 1 33.41 183 LEU A CA 1
ATOM 1421 C C . LEU A 1 183 ? 28.047 -36.125 -18.891 1 33.41 183 LEU A C 1
ATOM 1423 O O . LEU A 1 183 ? 28.984 -36.562 -18.203 1 33.41 183 LEU A O 1
ATOM 1427 N N . ALA A 1 184 ? 27.984 -36.688 -20.094 1 29.7 184 ALA A N 1
ATOM 1428 C CA . ALA A 1 184 ? 29.188 -36.938 -20.891 1 29.7 184 ALA A CA 1
ATOM 1429 C C . ALA A 1 184 ? 30.25 -35.875 -20.641 1 29.7 184 ALA A C 1
ATOM 1431 O O . ALA A 1 184 ? 29.938 -34.688 -20.625 1 29.7 184 ALA A O 1
ATOM 1432 N N . PRO A 1 185 ? 31.328 -36.219 -20.172 1 33.38 185 PRO A N 1
ATOM 1433 C CA . PRO A 1 185 ? 32.5 -35.344 -20.141 1 33.38 185 PRO A CA 1
ATOM 1434 C C . PRO A 1 185 ? 32.781 -34.719 -21.5 1 33.38 185 PRO A C 1
ATOM 1436 O O . PRO A 1 185 ? 32.969 -35.406 -22.5 1 33.38 185 PRO A O 1
ATOM 1439 N N . VAL A 1 186 ? 32.031 -33.688 -21.922 1 31.22 186 VAL A N 1
ATOM 1440 C CA . VAL A 1 186 ? 32.562 -33.125 -23.156 1 31.22 186 VAL A CA 1
ATOM 1441 C C . VAL A 1 186 ? 34.094 -32.969 -23.031 1 31.22 186 VAL A C 1
ATOM 1443 O O . VAL A 1 186 ? 34.594 -32.375 -22.094 1 31.22 186 VAL A O 1
ATOM 1446 N N . GLU A 1 187 ? 34.75 -33.938 -23.453 1 30.44 187 GLU A N 1
ATOM 1447 C CA . GLU A 1 187 ? 36.156 -33.781 -23.75 1 30.44 187 GLU A CA 1
ATOM 1448 C C . GLU A 1 187 ? 36.469 -32.438 -24.375 1 30.44 187 GLU A C 1
ATOM 1450 O O . GLU A 1 187 ? 35.969 -32.125 -25.453 1 30.44 187 GLU A O 1
ATOM 1455 N N . MET A 1 188 ? 36.5 -31.406 -23.484 1 28.48 188 MET A N 1
ATOM 1456 C CA . MET A 1 188 ? 37.094 -30.172 -23.969 1 28.48 188 MET A CA 1
ATOM 1457 C C . MET A 1 188 ? 38.406 -30.453 -24.703 1 28.48 188 MET A C 1
ATOM 1459 O O . MET A 1 188 ? 39.406 -30.797 -24.062 1 28.48 188 MET A O 1
ATOM 1463 N N . HIS A 1 189 ? 38.312 -31.203 -25.719 1 26.83 189 HIS A N 1
ATOM 1464 C CA . HIS A 1 189 ? 39.5 -31.016 -26.531 1 26.83 189 HIS A CA 1
ATOM 1465 C C . HIS A 1 189 ? 39.875 -29.531 -26.625 1 26.83 189 HIS A C 1
ATOM 1467 O O . HIS A 1 189 ? 39 -28.688 -26.812 1 26.83 189 HIS A O 1
ATOM 1473 N N . CYS A 1 190 ? 41 -29.203 -26.078 1 29.56 190 CYS A N 1
ATOM 1474 C CA . CYS A 1 190 ? 41.781 -27.969 -26.125 1 29.56 190 CYS A CA 1
ATOM 1475 C C . CYS A 1 190 ? 41.875 -27.453 -27.562 1 29.56 190 CYS A C 1
ATOM 1477 O O . CYS A 1 190 ? 42.938 -27.484 -28.172 1 29.56 190 CYS A O 1
ATOM 1479 N N . LEU A 1 191 ? 40.969 -27.906 -28.5 1 26.98 191 LEU A N 1
ATOM 1480 C CA . LEU A 1 191 ? 41.531 -27.422 -29.734 1 26.98 191 LEU A CA 1
ATOM 1481 C C . LEU A 1 191 ? 41.844 -25.922 -29.641 1 26.98 191 LEU A C 1
ATOM 1483 O O . LEU A 1 191 ? 41.312 -25.234 -28.766 1 26.98 191 LEU A O 1
ATOM 1487 N N . SER A 1 192 ? 42.375 -25.344 -30.797 1 28.77 192 SER A N 1
ATOM 1488 C CA . SER A 1 192 ? 43.062 -24.203 -31.375 1 28.77 192 SER A CA 1
ATOM 1489 C C . SER A 1 192 ? 42.281 -22.906 -31.141 1 28.77 192 SER A C 1
ATOM 1491 O O . SER A 1 192 ? 41.062 -22.953 -30.875 1 28.77 192 SER A O 1
ATOM 1493 N N . SER A 1 193 ? 42.938 -21.656 -31.281 1 28.89 193 SER A N 1
ATOM 1494 C CA . SER A 1 193 ? 42.969 -20.281 -30.828 1 28.89 193 SER A CA 1
ATOM 1495 C C . SER A 1 193 ? 41.656 -19.562 -31.156 1 28.89 193 SER A C 1
ATOM 1497 O O . SER A 1 193 ? 41.531 -18.359 -30.906 1 28.89 193 SER A O 1
ATOM 1499 N N . GLU A 1 194 ? 40.938 -19.953 -32.219 1 30.61 194 GLU A N 1
ATOM 1500 C CA . GLU A 1 194 ? 40 -18.984 -32.781 1 30.61 194 GLU A CA 1
ATOM 1501 C C . GLU A 1 194 ? 38.875 -18.672 -31.828 1 30.61 194 GLU A C 1
ATOM 1503 O O . GLU A 1 194 ? 38.375 -19.547 -31.109 1 30.61 194 GLU A O 1
ATOM 1508 N N . ASN A 1 195 ? 38.594 -17.328 -31.469 1 29.67 195 ASN A N 1
ATOM 1509 C CA . ASN A 1 195 ? 37.906 -16.438 -30.531 1 29.67 195 ASN A CA 1
ATOM 1510 C C . ASN A 1 195 ? 36.438 -16.828 -30.359 1 29.67 195 ASN A C 1
ATOM 1512 O O . ASN A 1 195 ? 35.625 -16.016 -29.906 1 29.67 195 ASN A O 1
ATOM 1516 N N . HIS A 1 196 ? 35.969 -17.891 -31.109 1 30.73 196 HIS A N 1
ATOM 1517 C CA . HIS A 1 196 ? 34.5 -17.906 -31.109 1 30.73 196 HIS A CA 1
ATOM 1518 C C . HIS A 1 196 ? 33.938 -18.281 -29.734 1 30.73 196 HIS A C 1
ATOM 1520 O O . HIS A 1 196 ? 34.312 -19.312 -29.172 1 30.73 196 HIS A O 1
ATOM 1526 N N . PHE A 1 197 ? 33.719 -17.391 -28.812 1 30.94 197 PHE A N 1
ATOM 1527 C CA . PHE A 1 197 ? 33.031 -17.484 -27.531 1 30.94 197 PHE A CA 1
ATOM 1528 C C . PHE A 1 197 ? 31.891 -18.5 -27.594 1 30.94 197 PHE A C 1
ATOM 1530 O O . PHE A 1 197 ? 30.844 -18.234 -28.203 1 30.94 197 PHE A O 1
ATOM 1537 N N . LYS A 1 198 ? 32.156 -19.75 -27.797 1 33.5 198 LYS A N 1
ATOM 1538 C CA . LYS A 1 198 ? 31.156 -20.812 -27.688 1 33.5 198 LYS A CA 1
ATOM 1539 C C . LYS A 1 198 ? 30.312 -20.656 -26.438 1 33.5 198 LYS A C 1
ATOM 1541 O O . LYS A 1 198 ? 30.844 -20.547 -25.328 1 33.5 198 LYS A O 1
ATOM 1546 N N . SER A 1 199 ? 29.109 -20.203 -26.547 1 34.62 199 SER A N 1
ATOM 1547 C CA . SER A 1 199 ? 28.031 -20.156 -25.562 1 34.62 199 SER A CA 1
ATOM 1548 C C . SER A 1 199 ? 27.906 -21.453 -24.797 1 34.62 199 SER A C 1
ATOM 1550 O O . SER A 1 199 ? 27.766 -22.531 -25.391 1 34.62 199 SER A O 1
ATOM 1552 N N . VAL A 1 200 ? 28.766 -21.844 -23.844 1 38.69 200 VAL A N 1
ATOM 1553 C CA . VAL A 1 200 ? 28.562 -22.984 -22.953 1 38.69 200 VAL A CA 1
ATOM 1554 C C . VAL A 1 200 ? 27.062 -23.266 -22.828 1 38.69 200 VAL A C 1
ATOM 1556 O O . VAL A 1 200 ? 26.266 -22.344 -22.578 1 38.69 200 VAL A O 1
ATOM 1559 N N . PRO A 1 201 ? 26.562 -24.328 -23.328 1 40.5 201 PRO A N 1
ATOM 1560 C CA . PRO A 1 201 ? 25.156 -24.703 -23.172 1 40.5 201 PRO A CA 1
ATOM 1561 C C . PRO A 1 201 ? 24.641 -24.484 -21.75 1 40.5 201 PRO A C 1
ATOM 1563 O O . PRO A 1 201 ? 25.359 -24.766 -20.781 1 40.5 201 PRO A O 1
ATOM 1566 N N . LYS A 1 202 ? 23.844 -23.5 -21.453 1 45.12 202 LYS A N 1
ATOM 1567 C CA . LYS A 1 202 ? 23.125 -23.266 -20.203 1 45.12 202 LYS A CA 1
ATOM 1568 C C . LYS A 1 202 ? 22.594 -24.578 -19.625 1 45.12 202 LYS A C 1
ATOM 1570 O O . LYS A 1 202 ? 21.828 -25.281 -20.281 1 45.12 202 LYS A O 1
ATOM 1575 N N . ALA A 1 203 ? 23.297 -25.484 -18.906 1 48.81 203 ALA A N 1
ATOM 1576 C CA . ALA A 1 203 ? 22.812 -26.641 -18.172 1 48.81 203 ALA A CA 1
ATOM 1577 C C . ALA A 1 203 ? 21.344 -26.484 -17.797 1 48.81 203 ALA A C 1
ATOM 1579 O O . ALA A 1 203 ? 20.906 -25.391 -17.438 1 48.81 203 ALA A O 1
ATOM 1580 N N . ASN A 1 204 ? 20.391 -27.312 -18.391 1 59.75 204 ASN A N 1
ATOM 1581 C CA . ASN A 1 204 ? 18.938 -27.391 -18.172 1 59.75 204 ASN A CA 1
ATOM 1582 C C . ASN A 1 204 ? 18.594 -27.422 -16.688 1 59.75 204 ASN A C 1
ATOM 1584 O O . ASN A 1 204 ? 18.641 -28.484 -16.062 1 59.75 204 ASN A O 1
ATOM 1588 N N . THR A 1 205 ? 18.609 -26.422 -15.93 1 82.31 205 THR A N 1
ATOM 1589 C CA . THR A 1 205 ? 18.422 -26.266 -14.492 1 82.31 205 THR A CA 1
ATOM 1590 C C . THR A 1 205 ? 16.938 -26.359 -14.117 1 82.31 205 THR A C 1
ATOM 1592 O O . THR A 1 205 ? 16.578 -26.234 -12.945 1 82.31 205 THR A O 1
ATOM 1595 N N . LYS A 1 206 ? 16.172 -26.828 -15.148 1 90.06 206 LYS A N 1
ATOM 1596 C CA . LYS A 1 206 ? 14.734 -26.844 -14.859 1 90.06 206 LYS A CA 1
ATOM 1597 C C . LYS A 1 206 ? 14.344 -28.125 -14.117 1 90.06 206 LYS A C 1
ATOM 1599 O O . LYS A 1 206 ? 14.844 -29.203 -14.414 1 90.06 206 LYS A O 1
ATOM 1604 N N . VAL A 1 207 ? 13.594 -27.984 -13.148 1 93.44 207 VAL A N 1
ATOM 1605 C CA . VAL A 1 207 ? 12.984 -29.109 -12.445 1 93.44 207 VAL A CA 1
ATOM 1606 C C . VAL A 1 207 ? 11.578 -29.359 -12.992 1 93.44 207 VAL A C 1
ATOM 1608 O O . VAL A 1 207 ? 10.711 -28.484 -12.898 1 93.44 207 VAL A O 1
ATOM 1611 N N . ILE A 1 208 ? 11.367 -30.547 -13.539 1 95.31 208 ILE A N 1
ATOM 1612 C CA . ILE A 1 208 ? 10.117 -30.859 -14.242 1 95.31 208 ILE A CA 1
ATOM 1613 C C . ILE A 1 208 ? 9.406 -32 -13.547 1 95.31 208 ILE A C 1
ATOM 1615 O O . ILE A 1 208 ? 10.047 -32.938 -13.062 1 95.31 208 ILE A O 1
ATOM 1619 N N . CYS A 1 209 ? 8.094 -31.922 -13.516 1 96.12 209 CYS A N 1
ATOM 1620 C CA . CYS A 1 209 ? 7.297 -33 -12.969 1 96.12 209 CYS A CA 1
ATOM 1621 C C . CYS A 1 209 ? 7.469 -34.281 -13.789 1 96.12 209 CYS A C 1
ATOM 1623 O O . CYS A 1 209 ? 7.43 -34.25 -15.023 1 96.12 209 CYS A O 1
ATOM 1625 N N . GLU A 1 210 ? 7.551 -35.312 -13.156 1 94.75 210 GLU A N 1
ATOM 1626 C CA . GLU A 1 210 ? 7.793 -36.594 -13.828 1 94.75 210 GLU A CA 1
ATOM 1627 C C . GLU A 1 210 ? 6.547 -37.062 -14.57 1 94.75 210 GLU A C 1
ATOM 1629 O O . GLU A 1 210 ? 6.645 -37.75 -15.594 1 94.75 210 GLU A O 1
ATOM 1634 N N . ARG A 1 211 ? 5.457 -36.75 -14.062 1 95.62 211 ARG A N 1
ATOM 1635 C CA . ARG A 1 211 ? 4.203 -37.25 -14.617 1 95.62 211 ARG A CA 1
ATOM 1636 C C . ARG A 1 211 ? 3.666 -36.312 -15.695 1 95.62 211 ARG A C 1
ATOM 1638 O O . ARG A 1 211 ? 3.502 -36.719 -16.844 1 95.62 211 ARG A O 1
ATOM 1645 N N . CYS A 1 212 ? 3.414 -35.031 -15.422 1 95.56 212 CYS A N 1
ATOM 1646 C CA . CYS A 1 212 ? 2.729 -34.156 -16.359 1 95.56 212 CYS A CA 1
ATOM 1647 C C . CYS A 1 212 ? 3.723 -33.25 -17.094 1 95.56 212 CYS A C 1
ATOM 1649 O O . CYS A 1 212 ? 3.344 -32.5 -17.984 1 95.56 212 CYS A O 1
ATOM 1651 N N . LYS A 1 213 ? 4.965 -33.219 -16.672 1 95.5 213 LYS A N 1
ATOM 1652 C CA . LYS A 1 213 ? 6.082 -32.594 -17.375 1 95.5 213 LYS A CA 1
ATOM 1653 C C . LYS A 1 213 ? 6.027 -31.078 -17.25 1 95.5 213 LYS A C 1
ATOM 1655 O O . LYS A 1 213 ? 6.695 -30.359 -18.016 1 95.5 213 LYS A O 1
ATOM 1660 N N . VAL A 1 214 ? 5.258 -30.547 -16.344 1 95.31 214 VAL A N 1
ATOM 1661 C CA . VAL A 1 214 ? 5.246 -29.109 -16.125 1 95.31 214 VAL A CA 1
ATOM 1662 C C . VAL A 1 214 ? 6.5 -28.688 -15.352 1 95.31 214 VAL A C 1
ATOM 1664 O O . VAL A 1 214 ? 7.102 -29.5 -14.656 1 95.31 214 VAL A O 1
ATOM 1667 N N . ILE A 1 215 ? 6.863 -27.469 -15.57 1 96 215 ILE A N 1
ATOM 1668 C CA . ILE A 1 215 ? 8.008 -26.922 -14.852 1 96 215 ILE A CA 1
ATOM 1669 C C . ILE A 1 215 ? 7.625 -26.656 -13.391 1 96 215 ILE A C 1
ATOM 1671 O O . ILE A 1 215 ? 6.652 -25.953 -13.117 1 96 215 ILE A O 1
ATOM 1675 N N . LEU A 1 216 ? 8.359 -27.188 -12.422 1 96.69 216 LEU A N 1
ATOM 1676 C CA . LEU A 1 216 ? 8.078 -27.016 -11.008 1 96.69 216 LEU A CA 1
ATOM 1677 C C . LEU A 1 216 ? 9.039 -26 -10.375 1 96.69 216 LEU A C 1
ATOM 1679 O O . LEU A 1 216 ? 8.727 -25.406 -9.352 1 96.69 216 LEU A O 1
ATOM 1683 N N . GLY A 1 217 ? 10.172 -25.984 -10.922 1 95.25 217 GLY A N 1
ATOM 1684 C CA . GLY A 1 217 ? 11.203 -25.125 -10.352 1 95.25 217 GLY A CA 1
ATOM 1685 C C . GLY A 1 217 ? 12.508 -25.172 -11.117 1 95.25 217 GLY A C 1
ATOM 1686 O O . GLY A 1 217 ? 12.508 -25.391 -12.328 1 95.25 217 GLY A O 1
ATOM 1687 N N . GLU A 1 218 ? 13.562 -24.734 -10.398 1 90.56 218 GLU A N 1
ATOM 1688 C CA . GLU A 1 218 ? 14.906 -24.688 -10.961 1 90.56 218 GLU A CA 1
ATOM 1689 C C . GLU A 1 218 ? 15.945 -25.172 -9.953 1 90.56 218 GLU A C 1
ATOM 1691 O O . GLU A 1 218 ? 15.828 -24.891 -8.758 1 90.56 218 GLU A O 1
ATOM 1696 N N . THR A 1 219 ? 16.906 -25.891 -10.469 1 86.81 219 THR A N 1
ATOM 1697 C CA . THR A 1 219 ? 18.031 -26.266 -9.633 1 86.81 219 THR A CA 1
ATOM 1698 C C . THR A 1 219 ? 19.062 -25.141 -9.57 1 86.81 219 THR A C 1
ATOM 1700 O O . THR A 1 219 ? 19.594 -24.719 -10.602 1 86.81 219 THR A O 1
ATOM 1703 N N . MET A 1 220 ? 19.312 -24.719 -8.383 1 83.06 220 MET A N 1
ATOM 1704 C CA . MET A 1 220 ? 20.25 -23.609 -8.195 1 83.06 220 MET A CA 1
ATOM 1705 C C . MET A 1 220 ? 21.672 -24.141 -7.961 1 83.06 220 MET A C 1
ATOM 1707 O O . MET A 1 220 ? 22.641 -23.531 -8.398 1 83.06 220 MET A O 1
ATOM 1711 N N . SER A 1 221 ? 21.781 -25.078 -7.191 1 80.06 221 SER A N 1
ATOM 1712 C CA . SER A 1 221 ? 23.016 -25.797 -6.887 1 80.06 221 SER A CA 1
ATOM 1713 C C . SER A 1 221 ? 22.734 -27.266 -6.609 1 80.06 221 SER A C 1
ATOM 1715 O O . SER A 1 221 ? 21.578 -27.703 -6.676 1 80.06 221 SER A O 1
ATOM 1717 N N . SER A 1 222 ? 23.797 -28.031 -6.398 1 78.56 222 SER A N 1
ATOM 1718 C CA . SER A 1 222 ? 23.641 -29.453 -6.121 1 78.56 222 SER A CA 1
ATOM 1719 C C . SER A 1 222 ? 22.797 -29.688 -4.875 1 78.56 222 SER A C 1
ATOM 1721 O O . SER A 1 222 ? 22.125 -30.703 -4.754 1 78.56 222 SER A O 1
ATOM 1723 N N . GLU A 1 223 ? 22.75 -28.719 -4 1 81.88 223 GLU A N 1
ATOM 1724 C CA . GLU A 1 223 ? 22.062 -28.922 -2.73 1 81.88 223 GLU A CA 1
ATOM 1725 C C . GLU A 1 223 ? 20.844 -28 -2.602 1 81.88 223 GLU A C 1
ATOM 1727 O O . GLU A 1 223 ? 20.188 -27.969 -1.564 1 81.88 223 GLU A O 1
ATOM 1732 N N . THR A 1 224 ? 20.594 -27.297 -3.588 1 86.31 224 THR A N 1
ATOM 1733 C CA . THR A 1 224 ? 19.516 -26.312 -3.469 1 86.31 224 THR A CA 1
ATOM 1734 C C . THR A 1 224 ? 18.609 -26.359 -4.691 1 86.31 224 THR A C 1
ATOM 1736 O O . THR A 1 224 ? 19.062 -26.188 -5.82 1 86.31 224 THR A O 1
ATOM 1739 N N . THR A 1 225 ? 17.391 -26.656 -4.434 1 90.31 225 THR A N 1
ATOM 1740 C CA . THR A 1 225 ? 16.344 -26.625 -5.461 1 90.31 225 THR A CA 1
ATOM 1741 C C . THR A 1 225 ? 15.305 -25.562 -5.156 1 90.31 225 THR A C 1
ATOM 1743 O O . THR A 1 225 ? 14.867 -25.422 -4.016 1 90.31 225 THR A O 1
ATOM 1746 N N . LYS A 1 226 ? 14.984 -24.828 -6.133 1 92 226 LYS A N 1
ATOM 1747 C CA . LYS A 1 226 ? 13.945 -23.797 -6.062 1 92 226 LYS A CA 1
ATOM 1748 C C . LYS A 1 226 ? 12.633 -24.297 -6.641 1 92 226 LYS A C 1
ATOM 1750 O O . LYS A 1 226 ? 12.586 -24.75 -7.793 1 92 226 LYS A O 1
ATOM 1755 N N . PHE A 1 227 ? 11.57 -24.344 -5.844 1 93.75 227 PHE A N 1
ATOM 1756 C CA . PHE A 1 227 ? 10.227 -24.672 -6.309 1 93.75 227 PHE A CA 1
ATOM 1757 C C . PHE A 1 227 ? 9.336 -23.438 -6.32 1 93.75 227 PHE A C 1
ATOM 1759 O O . PHE A 1 227 ? 9.281 -22.688 -5.336 1 93.75 227 PHE A O 1
ATOM 1766 N N . TYR A 1 228 ? 8.695 -23.219 -7.438 1 95.81 228 TYR A N 1
ATOM 1767 C CA . TYR A 1 228 ? 7.746 -22.109 -7.484 1 95.81 228 TYR A CA 1
ATOM 1768 C C . TYR A 1 228 ? 6.52 -22.391 -6.633 1 95.81 228 TYR A C 1
ATOM 1770 O O . TYR A 1 228 ? 5.926 -23.469 -6.734 1 95.81 228 TYR A O 1
ATOM 1778 N N . MET A 1 229 ? 6.07 -21.438 -5.867 1 93.94 229 MET A N 1
ATOM 1779 C CA . MET A 1 229 ? 4.938 -21.609 -4.961 1 93.94 229 MET A CA 1
ATOM 1780 C C . MET A 1 229 ? 3.666 -21.938 -5.734 1 93.94 229 MET A C 1
ATOM 1782 O O . MET A 1 229 ? 2.779 -22.625 -5.215 1 93.94 229 MET A O 1
ATOM 1786 N N . THR A 1 230 ? 3.537 -21.484 -6.934 1 95.81 230 THR A N 1
ATOM 1787 C CA . THR A 1 230 ? 2.338 -21.672 -7.738 1 95.81 230 THR A CA 1
ATOM 1788 C C . THR A 1 230 ? 2.285 -23.094 -8.297 1 95.81 230 THR A C 1
ATOM 1790 O O . THR A 1 230 ? 1.26 -23.516 -8.828 1 95.81 230 THR A O 1
ATOM 1793 N N . GLU A 1 231 ? 3.408 -23.875 -8.156 1 96.62 231 GLU A N 1
ATOM 1794 C CA . GLU A 1 231 ? 3.467 -25.172 -8.805 1 96.62 231 GLU A CA 1
ATOM 1795 C C . GLU A 1 231 ? 3.441 -26.312 -7.785 1 96.62 231 GLU A C 1
ATOM 1797 O O . GLU A 1 231 ? 3.254 -27.469 -8.148 1 96.62 231 GLU A O 1
ATOM 1802 N N . ILE A 1 232 ? 3.643 -25.938 -6.512 1 94.44 232 ILE A N 1
ATOM 1803 C CA . ILE A 1 232 ? 3.83 -26.969 -5.504 1 94.44 232 ILE A CA 1
ATOM 1804 C C . ILE A 1 232 ? 2.805 -26.797 -4.387 1 94.44 232 ILE A C 1
ATOM 1806 O O . ILE A 1 232 ? 2.539 -25.672 -3.949 1 94.44 232 ILE A O 1
ATOM 1810 N N . ILE A 1 233 ? 2.271 -27.922 -3.963 1 93.25 233 ILE A N 1
ATOM 1811 C CA . ILE A 1 233 ? 1.455 -27.938 -2.754 1 93.25 233 ILE A CA 1
ATOM 1812 C C . ILE A 1 233 ? 2.189 -28.703 -1.655 1 93.25 233 ILE A C 1
ATOM 1814 O O . ILE A 1 233 ? 2.654 -29.828 -1.875 1 93.25 233 ILE A O 1
ATOM 1818 N N . ILE A 1 234 ? 2.338 -28.094 -0.539 1 90.19 234 ILE A N 1
ATOM 1819 C CA . ILE A 1 234 ? 2.953 -28.734 0.617 1 90.19 234 ILE A CA 1
ATOM 1820 C C . ILE A 1 234 ? 1.877 -29.094 1.637 1 90.19 234 ILE A C 1
ATOM 1822 O O . ILE A 1 234 ? 1.134 -28.234 2.104 1 90.19 234 ILE A O 1
ATOM 1826 N N . GLN A 1 235 ? 1.77 -30.359 1.937 1 88.38 235 GLN A N 1
ATOM 1827 C CA . GLN A 1 235 ? 0.751 -30.844 2.859 1 88.38 235 GLN A CA 1
ATOM 1828 C C . GLN A 1 235 ? 1.366 -31.734 3.938 1 88.38 235 GLN A C 1
ATOM 1830 O O . GLN A 1 235 ? 2.301 -32.5 3.666 1 88.38 235 GLN A O 1
ATOM 1835 N N . PRO A 1 236 ? 0.769 -31.578 5.141 1 87.75 236 PRO A N 1
ATOM 1836 C CA . PRO A 1 236 ? 1.144 -32.625 6.094 1 87.75 236 PRO A CA 1
ATOM 1837 C C . PRO A 1 236 ? 0.938 -34.031 5.531 1 87.75 236 PRO A C 1
ATOM 1839 O O . PRO A 1 236 ? -0.056 -34.281 4.844 1 87.75 236 PRO A O 1
ATOM 1842 N N . SER A 1 237 ? 1.852 -34.875 5.871 1 88.81 237 SER A N 1
ATOM 1843 C CA . SER A 1 237 ? 1.859 -36.188 5.246 1 88.81 237 SER A CA 1
ATOM 1844 C C . SER A 1 237 ? 0.618 -37 5.625 1 88.81 237 SER A C 1
ATOM 1846 O O . SER A 1 237 ? 0.218 -37.906 4.902 1 88.81 237 SER A O 1
ATOM 1848 N N . GLU A 1 238 ? -0.01 -36.625 6.695 1 88.25 238 GLU A N 1
ATOM 1849 C CA . GLU A 1 238 ? -1.208 -37.344 7.141 1 88.25 238 GLU A CA 1
ATOM 1850 C C . GLU A 1 238 ? -2.414 -36.969 6.281 1 88.25 238 GLU A C 1
ATOM 1852 O O . GLU A 1 238 ? -3.426 -37.688 6.289 1 88.25 238 GLU A O 1
ATOM 1857 N N . ARG A 1 239 ? -2.287 -35.938 5.5 1 86 239 ARG A N 1
ATOM 1858 C CA . ARG A 1 239 ? -3.396 -35.469 4.672 1 86 239 ARG A CA 1
ATOM 1859 C C . ARG A 1 239 ? -3.188 -35.875 3.211 1 86 239 ARG A C 1
ATOM 1861 O O . ARG A 1 239 ? -2.049 -35.969 2.75 1 86 239 ARG A O 1
ATOM 1868 N N . SER A 1 240 ? -4.25 -36.062 2.596 1 85.38 240 SER A N 1
ATOM 1869 C CA . SER A 1 240 ? -4.172 -36.406 1.177 1 85.38 240 SER A CA 1
ATOM 1870 C C . SER A 1 240 ? -4.043 -35.156 0.325 1 85.38 240 SER A C 1
ATOM 1872 O O . SER A 1 240 ? -4.258 -34.031 0.813 1 85.38 240 SER A O 1
ATOM 1874 N N . PHE A 1 241 ? -3.699 -35.438 -0.88 1 84.62 241 PHE A N 1
ATOM 1875 C CA . PHE A 1 241 ? -3.58 -34.344 -1.858 1 84.62 241 PHE A CA 1
ATOM 1876 C C . PHE A 1 241 ? -4.914 -33.625 -2.035 1 84.62 241 PHE A C 1
ATOM 1878 O O . PHE A 1 241 ? -5.93 -34.25 -2.34 1 84.62 241 PHE A O 1
ATOM 1885 N N . PRO A 1 242 ? -4.863 -32.344 -1.768 1 82.75 242 PRO A N 1
ATOM 1886 C CA . PRO A 1 242 ? -6.117 -31.609 -1.95 1 82.75 242 PRO A CA 1
ATOM 1887 C C . PRO A 1 242 ? -6.414 -31.312 -3.416 1 82.75 242 PRO A C 1
ATOM 1889 O O . PRO A 1 242 ? -5.574 -30.734 -4.121 1 82.75 242 PRO A O 1
ATOM 1892 N N . VAL A 1 243 ? -7.535 -31.719 -3.865 1 81.56 243 VAL A N 1
ATOM 1893 C CA . VAL A 1 243 ? -7.934 -31.406 -5.234 1 81.56 243 VAL A CA 1
ATOM 1894 C C . VAL A 1 243 ? -8.531 -30.016 -5.301 1 81.56 243 VAL A C 1
ATOM 1896 O O . VAL A 1 243 ? -9.57 -29.734 -4.691 1 81.56 243 VAL A O 1
ATOM 1899 N N . MET A 1 244 ? -7.824 -29.141 -5.871 1 83.31 244 MET A N 1
ATOM 1900 C CA . MET A 1 244 ? -8.297 -27.781 -6.105 1 83.31 244 MET A CA 1
ATOM 1901 C C . MET A 1 244 ? -8.031 -27.359 -7.547 1 83.31 244 MET A C 1
ATOM 1903 O O . MET A 1 244 ? -7 -27.719 -8.125 1 83.31 244 MET A O 1
ATOM 1907 N N . PRO A 1 245 ? -8.961 -26.625 -8.039 1 86.94 245 PRO A N 1
ATOM 1908 C CA . PRO A 1 245 ? -8.734 -26.156 -9.406 1 86.94 245 PRO A CA 1
ATOM 1909 C C . PRO A 1 245 ? -7.473 -25.312 -9.539 1 86.94 245 PRO A C 1
ATOM 1911 O O . PRO A 1 245 ? -7.172 -24.5 -8.664 1 86.94 245 PRO A O 1
ATOM 1914 N N . ARG A 1 246 ? -6.715 -25.484 -10.562 1 90.94 246 ARG A N 1
ATOM 1915 C CA . ARG A 1 246 ? -5.438 -24.828 -10.82 1 90.94 246 ARG A CA 1
ATOM 1916 C C . ARG A 1 246 ? -5.586 -23.312 -10.789 1 90.94 246 ARG A C 1
ATOM 1918 O O . ARG A 1 246 ? -4.785 -22.625 -10.164 1 90.94 246 ARG A O 1
ATOM 1925 N N . SER A 1 247 ? -6.613 -22.797 -11.477 1 89.19 247 SER A N 1
ATOM 1926 C CA . SER A 1 247 ? -6.801 -21.359 -11.555 1 89.19 247 SER A CA 1
ATOM 1927 C C . SER A 1 247 ? -7.023 -20.75 -10.172 1 89.19 247 SER A C 1
ATOM 1929 O O . SER A 1 247 ? -6.488 -19.688 -9.867 1 89.19 247 SER A O 1
ATOM 1931 N N . GLN A 1 248 ? -7.785 -21.422 -9.375 1 87.31 248 GLN A N 1
ATOM 1932 C CA . GLN A 1 248 ? -8.039 -20.953 -8.016 1 87.31 248 GLN A CA 1
ATOM 1933 C C . GLN A 1 248 ? -6.762 -20.969 -7.18 1 87.31 248 GLN A C 1
ATOM 1935 O O . GLN A 1 248 ? -6.52 -20.062 -6.383 1 87.31 248 GLN A O 1
ATOM 1940 N N . PHE A 1 249 ? -6.039 -22.016 -7.355 1 90.88 249 PHE A N 1
ATOM 1941 C CA . PHE A 1 249 ? -4.797 -22.141 -6.602 1 90.88 249 PHE A CA 1
ATOM 1942 C C . PHE A 1 249 ? -3.826 -21.016 -6.961 1 90.88 249 PHE A C 1
ATOM 1944 O O . PHE A 1 249 ? -3.297 -20.344 -6.078 1 90.88 249 PHE A O 1
ATOM 1951 N N . VAL A 1 250 ? -3.588 -20.781 -8.297 1 92.94 250 VAL A N 1
ATOM 1952 C CA . VAL A 1 250 ? -2.682 -19.75 -8.773 1 92.94 250 VAL A CA 1
ATOM 1953 C C . VAL A 1 250 ? -3.148 -18.391 -8.281 1 92.94 250 VAL A C 1
ATOM 1955 O O . VAL A 1 250 ? -2.342 -17.578 -7.816 1 92.94 250 VAL A O 1
ATOM 1958 N N . GLU A 1 251 ? -4.41 -18.203 -8.336 1 92.19 251 GLU A N 1
ATOM 1959 C CA . GLU A 1 251 ? -4.988 -16.953 -7.879 1 92.19 251 GLU A CA 1
ATOM 1960 C C . GLU A 1 251 ? -4.723 -16.734 -6.391 1 92.19 251 GLU A C 1
ATOM 1962 O O . GLU A 1 251 ? -4.25 -15.664 -5.992 1 92.19 251 GLU A O 1
ATOM 1967 N N . SER A 1 252 ? -4.98 -17.688 -5.641 1 90.25 252 SER A N 1
ATOM 1968 C CA . SER A 1 252 ? -4.824 -17.594 -4.195 1 90.25 252 SER A CA 1
ATOM 1969 C C . SER A 1 252 ? -3.369 -17.344 -3.811 1 90.25 252 SER A C 1
ATOM 1971 O O . SER A 1 252 ? -3.08 -16.484 -2.982 1 90.25 252 SER A O 1
ATOM 1973 N N . ILE A 1 253 ? -2.467 -18.062 -4.398 1 92.25 253 ILE A N 1
ATOM 1974 C CA . ILE A 1 253 ? -1.047 -17.922 -4.098 1 92.25 253 ILE A CA 1
ATOM 1975 C C . ILE A 1 253 ? -0.572 -16.531 -4.48 1 92.25 253 ILE A C 1
ATOM 1977 O O . ILE A 1 253 ? 0.144 -15.875 -3.719 1 92.25 253 ILE A O 1
ATOM 1981 N N . THR A 1 254 ? -0.992 -16.109 -5.648 1 94.19 254 THR A N 1
ATOM 1982 C CA . THR A 1 254 ? -0.58 -14.789 -6.109 1 94.19 254 THR A CA 1
ATOM 1983 C C . THR A 1 254 ? -1.094 -13.695 -5.168 1 94.19 254 THR A C 1
ATOM 1985 O O . THR A 1 254 ? -0.348 -12.789 -4.793 1 94.19 254 THR A O 1
ATOM 1988 N N . ALA A 1 255 ? -2.381 -13.812 -4.824 1 93.56 255 ALA A N 1
ATOM 1989 C CA . ALA A 1 255 ? -2.973 -12.836 -3.92 1 93.56 255 ALA A CA 1
ATOM 1990 C C . ALA A 1 255 ? -2.223 -12.789 -2.592 1 93.56 255 ALA A C 1
ATOM 1992 O O . ALA A 1 255 ? -1.934 -11.703 -2.074 1 93.56 255 ALA A O 1
ATOM 1993 N N . GLN A 1 256 ? -1.902 -13.883 -2.135 1 89.31 256 GLN A N 1
ATOM 1994 C CA . GLN A 1 256 ? -1.173 -13.969 -0.873 1 89.31 256 GLN A CA 1
ATOM 1995 C C . GLN A 1 256 ? 0.215 -13.344 -0.999 1 89.31 256 GLN A C 1
ATOM 1997 O O . GLN A 1 256 ? 0.653 -12.602 -0.114 1 89.31 256 GLN A O 1
ATOM 2002 N N . CYS A 1 257 ? 0.867 -13.656 -2.051 1 90.12 257 CYS A N 1
ATOM 2003 C CA . CYS A 1 257 ? 2.189 -13.094 -2.293 1 90.12 257 CYS A CA 1
ATOM 2004 C C . CYS A 1 257 ? 2.129 -11.57 -2.338 1 90.12 257 CYS A C 1
ATOM 2006 O O . CYS A 1 257 ? 2.943 -10.891 -1.707 1 90.12 257 CYS A O 1
ATOM 2008 N N . LEU A 1 258 ? 1.136 -11.055 -3.039 1 92.12 258 LEU A N 1
ATOM 2009 C CA . LEU A 1 258 ? 0.995 -9.602 -3.166 1 92.12 258 LEU A CA 1
ATOM 2010 C C . LEU A 1 258 ? 0.748 -8.961 -1.804 1 92.12 258 LEU A C 1
ATOM 2012 O O . LEU A 1 258 ? 1.372 -7.953 -1.466 1 92.12 258 LEU A O 1
ATOM 2016 N N . ALA A 1 259 ? -0.139 -9.555 -1.062 1 88.12 259 ALA A N 1
ATOM 2017 C CA . ALA A 1 259 ? -0.477 -9.016 0.254 1 88.12 259 ALA A CA 1
ATOM 2018 C C . ALA A 1 259 ? 0.735 -9.031 1.181 1 88.12 259 ALA A C 1
ATOM 2020 O O . ALA A 1 259 ? 1.024 -8.039 1.851 1 88.12 259 ALA A O 1
ATOM 2021 N N . GLU A 1 260 ? 1.468 -10.086 1.154 1 83.81 260 GLU A N 1
ATOM 2022 C CA . GLU A 1 260 ? 2.623 -10.227 2.035 1 83.81 260 GLU A CA 1
ATOM 2023 C C . GLU A 1 260 ? 3.746 -9.273 1.634 1 83.81 260 GLU A C 1
ATOM 2025 O O . GLU A 1 260 ? 4.348 -8.625 2.488 1 83.81 260 GLU A O 1
ATOM 2030 N N . LEU A 1 261 ? 4.012 -9.258 0.4 1 86.81 261 LEU A N 1
ATOM 2031 C CA . LEU A 1 261 ? 5.09 -8.406 -0.083 1 86.81 261 LEU A CA 1
ATOM 2032 C C . LEU A 1 261 ? 4.77 -6.934 0.152 1 86.81 261 LEU A C 1
ATOM 2034 O O . LEU A 1 261 ? 5.656 -6.148 0.499 1 86.81 261 LEU A O 1
ATOM 2038 N N . SER A 1 262 ? 3.551 -6.559 -0.067 1 87.25 262 SER A N 1
ATOM 2039 C CA . SER A 1 262 ? 3.16 -5.172 0.169 1 87.25 262 SER A CA 1
ATOM 2040 C C . SER A 1 262 ? 3.357 -4.785 1.63 1 87.25 262 SER A C 1
ATOM 2042 O O . SER A 1 262 ? 3.811 -3.678 1.928 1 87.25 262 SER A O 1
ATOM 2044 N N . SER A 1 263 ? 3.039 -5.668 2.488 1 81.12 263 SER A N 1
ATOM 2045 C CA . SER A 1 263 ? 3.178 -5.422 3.918 1 81.12 263 SER A CA 1
ATOM 2046 C C . SER A 1 263 ? 4.645 -5.441 4.344 1 81.12 263 SER A C 1
ATOM 2048 O O . SER A 1 263 ? 5.082 -4.582 5.113 1 81.12 263 SER A O 1
ATOM 2050 N N . ALA A 1 264 ? 5.406 -6.348 3.787 1 77.5 264 ALA A N 1
ATOM 2051 C CA . ALA A 1 264 ? 6.777 -6.57 4.23 1 77.5 264 ALA A CA 1
ATOM 2052 C C . ALA A 1 264 ? 7.734 -5.578 3.576 1 77.5 264 ALA A C 1
ATOM 2054 O O . ALA A 1 264 ? 8.734 -5.176 4.18 1 77.5 264 ALA A O 1
ATOM 2055 N N . ARG A 1 265 ? 7.43 -5.207 2.363 1 81.81 265 ARG A N 1
ATOM 2056 C CA . ARG A 1 265 ? 8.414 -4.441 1.603 1 81.81 265 ARG A CA 1
ATOM 2057 C C . ARG A 1 265 ? 7.871 -3.064 1.234 1 81.81 265 ARG A C 1
ATOM 2059 O O . ARG A 1 265 ? 8.562 -2.271 0.591 1 81.81 265 ARG A O 1
ATOM 2066 N N . SER A 1 266 ? 6.684 -2.781 1.618 1 81.88 266 SER A N 1
ATOM 2067 C CA . SER A 1 266 ? 6.062 -1.487 1.355 1 81.88 266 SER A CA 1
ATOM 2068 C C . SER A 1 266 ? 6.062 -1.166 -0.135 1 81.88 266 SER A C 1
ATOM 2070 O O . SER A 1 266 ? 6.395 -0.047 -0.535 1 81.88 266 SER A O 1
ATOM 2072 N N . THR A 1 267 ? 5.898 -2.105 -0.913 1 86.38 267 THR A N 1
ATOM 2073 C CA . THR A 1 267 ? 5.789 -1.923 -2.355 1 86.38 267 THR A CA 1
ATOM 2074 C C . THR A 1 267 ? 4.414 -2.359 -2.855 1 86.38 267 THR A C 1
ATOM 2076 O O . THR A 1 267 ? 3.832 -3.312 -2.332 1 86.38 267 THR A O 1
ATOM 2079 N N . PHE A 1 268 ? 3.98 -1.63 -3.947 1 91.31 268 PHE A N 1
ATOM 2080 C CA . PHE A 1 268 ? 2.617 -1.877 -4.406 1 91.31 268 PHE A CA 1
ATOM 2081 C C . PHE A 1 268 ? 2.584 -2.076 -5.918 1 91.31 268 PHE A C 1
ATOM 2083 O O . PHE A 1 268 ? 1.517 -2.291 -6.496 1 91.31 268 PHE A O 1
ATOM 2090 N N . ARG A 1 269 ? 3.68 -1.962 -6.504 1 91.5 269 ARG A N 1
ATOM 2091 C CA . ARG A 1 269 ? 3.797 -2.184 -7.941 1 91.5 269 ARG A CA 1
ATOM 2092 C C . ARG A 1 269 ? 4.684 -3.387 -8.242 1 91.5 269 ARG A C 1
ATOM 2094 O O . ARG A 1 269 ? 5.77 -3.521 -7.668 1 91.5 269 ARG A O 1
ATOM 2101 N N . PHE A 1 270 ? 4.207 -4.234 -9.18 1 93.31 270 PHE A N 1
ATOM 2102 C CA . PHE A 1 270 ? 4.887 -5.5 -9.453 1 93.31 270 PHE A CA 1
ATOM 2103 C C . PHE A 1 270 ? 4.961 -5.766 -10.953 1 93.31 270 PHE A C 1
ATOM 2105 O O . PHE A 1 270 ? 4.027 -5.449 -11.688 1 93.31 270 PHE A O 1
ATOM 2112 N N . THR A 1 271 ? 6.051 -6.305 -11.336 1 94 271 THR A N 1
ATOM 2113 C CA . THR A 1 271 ? 6.113 -6.949 -12.648 1 94 271 THR A CA 1
ATOM 2114 C C . THR A 1 271 ? 6.035 -8.469 -12.508 1 94 271 THR A C 1
ATOM 2116 O O . THR A 1 271 ? 6.645 -9.047 -11.602 1 94 271 THR A O 1
ATOM 2119 N N . VAL A 1 272 ? 5.191 -9.062 -13.266 1 96.38 272 VAL A N 1
ATOM 2120 C CA . VAL A 1 272 ? 5.176 -10.516 -13.383 1 96.38 272 VAL A CA 1
ATOM 2121 C C . VAL A 1 272 ? 5.992 -10.953 -14.602 1 96.38 272 VAL A C 1
ATOM 2123 O O . VAL A 1 272 ? 5.652 -10.609 -15.734 1 96.38 272 VAL A O 1
ATOM 2126 N N . GLN A 1 273 ? 7.043 -11.68 -14.312 1 96.44 273 GLN A N 1
ATOM 2127 C CA . GLN A 1 273 ? 7.992 -12.016 -15.375 1 96.44 273 GLN A CA 1
ATOM 2128 C C . GLN A 1 273 ? 8.406 -13.477 -15.297 1 96.44 273 GLN A C 1
ATOM 2130 O O . GLN A 1 273 ? 8.188 -14.141 -14.281 1 96.44 273 GLN A O 1
ATOM 2135 N N . ASP A 1 274 ? 8.977 -14 -16.406 1 94.81 274 ASP A N 1
ATOM 2136 C CA . ASP A 1 274 ? 9.461 -15.375 -16.391 1 94.81 274 ASP A CA 1
ATOM 2137 C C . ASP A 1 274 ? 10.93 -15.438 -15.969 1 94.81 274 ASP A C 1
ATOM 2139 O O . ASP A 1 274 ? 11.492 -14.438 -15.523 1 94.81 274 ASP A O 1
ATOM 2143 N N . GLN A 1 275 ? 11.547 -16.625 -15.977 1 87.62 275 GLN A N 1
ATOM 2144 C CA . GLN A 1 275 ? 12.906 -16.844 -15.508 1 87.62 275 GLN A CA 1
ATOM 2145 C C . GLN A 1 275 ? 13.922 -16.094 -16.359 1 87.62 275 GLN A C 1
ATOM 2147 O O . GLN A 1 275 ? 15.023 -15.781 -15.891 1 87.62 275 GLN A O 1
ATOM 2152 N N . ASP A 1 276 ? 13.547 -15.758 -17.547 1 87.94 276 ASP A N 1
ATOM 2153 C CA . ASP A 1 276 ? 14.453 -15.039 -18.438 1 87.94 276 ASP A CA 1
ATOM 2154 C C . ASP A 1 276 ? 14.281 -13.523 -18.281 1 87.94 276 ASP A C 1
ATOM 2156 O O . ASP A 1 276 ? 14.945 -12.75 -18.984 1 87.94 276 ASP A O 1
ATOM 2160 N N . GLY A 1 277 ? 13.367 -13.133 -17.484 1 89.88 277 GLY A N 1
ATOM 2161 C CA . GLY A 1 277 ? 13.18 -11.711 -17.234 1 89.88 277 GLY A CA 1
ATOM 2162 C C . GLY A 1 277 ? 12.156 -11.07 -18.156 1 89.88 277 GLY A C 1
ATOM 2163 O O . GLY A 1 277 ? 11.945 -9.859 -18.109 1 89.88 277 GLY A O 1
ATOM 2164 N N . ARG A 1 278 ? 11.586 -11.859 -18.953 1 93.44 278 ARG A N 1
ATOM 2165 C CA . ARG A 1 278 ? 10.539 -11.32 -19.828 1 93.44 278 ARG A CA 1
ATOM 2166 C C . ARG A 1 278 ? 9.297 -10.961 -19.016 1 93.44 278 ARG A C 1
ATOM 2168 O O . ARG A 1 278 ? 8.719 -11.82 -18.344 1 93.44 278 ARG A O 1
ATOM 2175 N N . VAL A 1 279 ? 8.82 -9.695 -19.234 1 94.69 279 VAL A N 1
ATOM 2176 C CA . VAL A 1 279 ? 7.672 -9.211 -18.469 1 94.69 279 VAL A CA 1
ATOM 2177 C C . VAL A 1 279 ? 6.379 -9.57 -19.203 1 94.69 279 VAL A C 1
ATOM 2179 O O . VAL A 1 279 ? 6.262 -9.336 -20.406 1 94.69 279 VAL A O 1
ATOM 2182 N N . TYR A 1 280 ? 5.359 -10.109 -18.469 1 95.94 280 TYR A N 1
ATOM 2183 C CA . TYR A 1 280 ? 4.07 -10.492 -19.031 1 95.94 280 TYR A CA 1
ATOM 2184 C C . TYR A 1 280 ? 2.961 -9.57 -18.547 1 95.94 280 TYR A C 1
ATOM 2186 O O . TYR A 1 280 ? 1.999 -9.305 -19.266 1 95.94 280 TYR A O 1
ATOM 2194 N N . ILE A 1 281 ? 3.051 -9.18 -17.297 1 95.5 281 ILE A N 1
ATOM 2195 C CA . ILE A 1 281 ? 1.98 -8.422 -16.656 1 95.5 281 ILE A CA 1
ATOM 2196 C C . ILE A 1 281 ? 2.578 -7.32 -15.789 1 95.5 281 ILE A C 1
ATOM 2198 O O . ILE A 1 281 ? 3.562 -7.551 -15.078 1 95.5 281 ILE A O 1
ATOM 2202 N N . LEU A 1 282 ? 2.064 -6.129 -15.836 1 93.06 282 LEU A N 1
ATOM 2203 C CA . LEU A 1 282 ? 2.26 -5.102 -14.82 1 93.06 282 LEU A CA 1
ATOM 2204 C C . LEU A 1 282 ? 1.094 -5.078 -13.844 1 93.06 282 LEU A C 1
ATOM 2206 O O . LEU A 1 282 ? -0.069 -5.043 -14.25 1 93.06 282 LEU A O 1
ATOM 2210 N N . LEU A 1 283 ? 1.376 -5.188 -12.555 1 93.5 283 LEU A N 1
ATOM 2211 C CA . LEU A 1 283 ? 0.354 -5.199 -11.508 1 93.5 283 LEU A CA 1
ATOM 2212 C C . LEU A 1 283 ? 0.535 -4.023 -10.562 1 93.5 283 LEU A C 1
ATOM 2214 O O . LEU A 1 283 ? 1.648 -3.75 -10.102 1 93.5 283 LEU A O 1
ATOM 2218 N N . TRP A 1 284 ? -0.49 -3.318 -10.297 1 90.88 284 TRP A N 1
ATOM 2219 C CA . TRP A 1 284 ? -0.527 -2.268 -9.281 1 90.88 284 TRP A CA 1
ATOM 2220 C C . TRP A 1 284 ? -1.573 -2.572 -8.219 1 90.88 284 TRP A C 1
ATOM 2222 O O . TRP A 1 284 ? -2.775 -2.506 -8.484 1 90.88 284 TRP A O 1
ATOM 2232 N N . LEU A 1 285 ? -1.121 -2.883 -7.031 1 92.12 285 LEU A N 1
ATOM 2233 C CA . LEU A 1 285 ? -2 -3.26 -5.93 1 92.12 285 LEU A CA 1
ATOM 2234 C C . LEU A 1 285 ? -2.742 -2.043 -5.391 1 92.12 285 LEU A C 1
ATOM 2236 O O . LEU A 1 285 ? -2.119 -1.059 -4.984 1 92.12 285 LEU A O 1
ATOM 2240 N N . LEU A 1 286 ? -4.031 -2.094 -5.395 1 90.62 286 LEU A N 1
ATOM 2241 C CA . LEU A 1 286 ? -4.836 -0.984 -4.895 1 90.62 286 LEU A CA 1
ATOM 2242 C C . LEU A 1 286 ? -5.18 -1.183 -3.424 1 90.62 286 LEU A C 1
ATOM 2244 O O . LEU A 1 286 ? -5.172 -0.226 -2.645 1 90.62 286 LEU A O 1
ATOM 2248 N N . ASN A 1 287 ? -5.566 -2.359 -3.064 1 89.5 287 ASN A N 1
ATOM 2249 C CA . ASN A 1 287 ? -5.809 -2.719 -1.673 1 89.5 287 ASN A CA 1
ATOM 2250 C C . ASN A 1 287 ? -5.828 -4.234 -1.479 1 89.5 287 ASN A C 1
ATOM 2252 O O . ASN A 1 287 ? -5.918 -4.988 -2.449 1 89.5 287 ASN A O 1
ATOM 2256 N N . SER A 1 288 ? -5.77 -4.703 -0.215 1 89.44 288 SER A N 1
ATOM 2257 C CA . SER A 1 288 ? -5.676 -6.137 0.049 1 89.44 288 SER A CA 1
ATOM 2258 C C . SER A 1 288 ? -6.723 -6.578 1.065 1 89.44 288 SER A C 1
ATOM 2260 O O . SER A 1 288 ? -6.59 -7.641 1.681 1 89.44 288 SER A O 1
ATOM 2262 N N . ASP A 1 289 ? -7.836 -5.867 1.253 1 88.56 289 ASP A N 1
ATOM 2263 C CA . ASP A 1 289 ? -8.766 -6.184 2.33 1 88.56 289 ASP A CA 1
ATOM 2264 C C . ASP A 1 289 ? -10.203 -6.234 1.816 1 88.56 289 ASP A C 1
ATOM 2266 O O . ASP A 1 289 ? -11.148 -6.031 2.58 1 88.56 289 ASP A O 1
ATOM 2270 N N . SER A 1 290 ? -10.359 -6.461 0.564 1 90.31 290 SER A N 1
ATOM 2271 C CA . SER A 1 290 ? -11.703 -6.48 -0.008 1 90.31 290 SER A CA 1
ATOM 2272 C C . SER A 1 290 ? -12.383 -7.824 0.23 1 90.31 290 SER A C 1
ATOM 2274 O O . SER A 1 290 ? -11.75 -8.875 0.12 1 90.31 290 SER A O 1
ATOM 2276 N N . LEU A 1 291 ? -13.602 -7.754 0.677 1 88.69 291 LEU A N 1
ATOM 2277 C CA . LEU A 1 291 ? -14.547 -8.867 0.596 1 88.69 291 LEU A CA 1
ATOM 2278 C C . LEU A 1 291 ? -15.547 -8.648 -0.536 1 88.69 291 LEU A C 1
ATOM 2280 O O . LEU A 1 291 ? -16.219 -7.613 -0.588 1 88.69 291 LEU A O 1
ATOM 2284 N N . VAL A 1 292 ? -15.648 -9.625 -1.449 1 88.56 292 VAL A N 1
ATOM 2285 C CA . VAL A 1 292 ? -16.469 -9.43 -2.637 1 88.56 292 VAL A CA 1
ATOM 2286 C C . VAL A 1 292 ? -17.578 -10.492 -2.676 1 88.56 292 VAL A C 1
ATOM 2288 O O . VAL A 1 292 ? -17.312 -11.672 -2.43 1 88.56 292 VAL A O 1
ATOM 2291 N N . ILE A 1 293 ? -18.75 -9.992 -2.896 1 82.88 293 ILE A N 1
ATOM 2292 C CA . ILE A 1 293 ? -19.906 -10.859 -3.094 1 82.88 293 ILE A CA 1
ATOM 2293 C C . ILE A 1 293 ? -20.516 -10.602 -4.469 1 82.88 293 ILE A C 1
ATOM 2295 O O . ILE A 1 293 ? -20.781 -9.453 -4.836 1 82.88 293 ILE A O 1
ATOM 2299 N N . GLU A 1 294 ? -20.578 -11.633 -5.223 1 77.69 294 GLU A N 1
ATOM 2300 C CA . GLU A 1 294 ? -21.188 -11.516 -6.543 1 77.69 294 GLU A CA 1
ATOM 2301 C C . GLU A 1 294 ? -22.234 -12.602 -6.77 1 77.69 294 GLU A C 1
ATOM 2303 O O . GLU A 1 294 ? -22.016 -13.766 -6.422 1 77.69 294 GLU A O 1
ATOM 2308 N N . SER A 1 295 ? -23.547 -12.258 -6.879 1 65.75 295 SER A N 1
ATOM 2309 C CA . SER A 1 295 ? -24.594 -13.258 -7.074 1 65.75 295 SER A CA 1
ATOM 2310 C C . SER A 1 295 ? -24.438 -13.961 -8.422 1 65.75 295 SER A C 1
ATOM 2312 O O . SER A 1 295 ? -24.484 -15.188 -8.492 1 65.75 295 SER A O 1
ATOM 2314 N N . LEU A 1 296 ? -24.906 -13.133 -9.586 1 56.28 296 LEU A N 1
ATOM 2315 C CA . LEU A 1 296 ? -25.203 -13.844 -10.828 1 56.28 296 LEU A CA 1
ATOM 2316 C C . LEU A 1 296 ? -23.969 -13.891 -11.734 1 56.28 296 LEU A C 1
ATOM 2318 O O . LEU A 1 296 ? -23.391 -12.852 -12.047 1 56.28 296 LEU A O 1
ATOM 2322 N N . ARG A 1 297 ? -23.078 -14.977 -11.477 1 53.16 297 ARG A N 1
ATOM 2323 C CA . ARG A 1 297 ? -22.078 -15.172 -12.531 1 53.16 297 ARG A CA 1
ATOM 2324 C C . ARG A 1 297 ? -22.766 -15.547 -13.852 1 53.16 297 ARG A C 1
ATOM 2326 O O . ARG A 1 297 ? -23.578 -16.469 -13.891 1 53.16 297 ARG A O 1
ATOM 2333 N N . SER A 1 298 ? -22.891 -14.594 -14.664 1 51.88 298 SER A N 1
ATOM 2334 C CA . SER A 1 298 ? -23.484 -14.953 -15.938 1 51.88 298 SER A CA 1
ATOM 2335 C C . SER A 1 298 ? -22.797 -16.172 -16.562 1 51.88 298 SER A C 1
ATOM 2337 O O . SER A 1 298 ? -21.578 -16.312 -16.469 1 51.88 298 SER A O 1
ATOM 2339 N N . SER A 1 299 ? -23.469 -17.281 -16.734 1 52.88 299 SER A N 1
ATOM 2340 C CA . SER A 1 299 ? -23.078 -18.422 -17.562 1 52.88 299 SER A CA 1
ATOM 2341 C C . SER A 1 299 ? -22.203 -17.984 -18.734 1 52.88 299 SER A C 1
ATOM 2343 O O . SER A 1 299 ? -21.359 -18.75 -19.203 1 52.88 299 SER A O 1
ATOM 2345 N N . GLU A 1 300 ? -22.297 -16.766 -19.109 1 54.69 300 GLU A N 1
ATOM 2346 C CA . GLU A 1 300 ? -21.594 -16.297 -20.297 1 54.69 300 GLU A CA 1
ATOM 2347 C C . GLU A 1 300 ? -20.094 -16.125 -20.016 1 54.69 300 GLU A C 1
ATOM 2349 O O . GLU A 1 300 ? -19.266 -16.344 -20.891 1 54.69 300 GLU A O 1
ATOM 2354 N N . SER A 1 301 ? -19.766 -15.797 -18.797 1 56.88 301 SER A N 1
ATOM 2355 C CA . SER A 1 301 ? -18.344 -15.594 -18.516 1 56.88 301 SER A CA 1
ATOM 2356 C C . SER A 1 301 ? -17.578 -16.906 -18.594 1 56.88 301 SER A C 1
ATOM 2358 O O . SER A 1 301 ? -16.406 -16.922 -19.016 1 56.88 301 SER A O 1
ATOM 2360 N N . ILE A 1 302 ? -18.234 -17.938 -18.359 1 58.88 302 ILE A N 1
ATOM 2361 C CA . ILE A 1 302 ? -17.578 -19.25 -18.406 1 58.88 302 ILE A CA 1
ATOM 2362 C C . ILE A 1 302 ? -17.234 -19.609 -19.844 1 58.88 302 ILE A C 1
ATOM 2364 O O . ILE A 1 302 ? -16.156 -20.156 -20.109 1 58.88 302 ILE A O 1
ATOM 2368 N N . LYS A 1 303 ? -18.062 -19.188 -20.719 1 62.28 303 LYS A N 1
ATOM 2369 C CA . LYS A 1 303 ? -17.844 -19.547 -22.109 1 62.28 303 LYS A CA 1
ATOM 2370 C C . LYS A 1 303 ? -16.672 -18.766 -22.703 1 62.28 303 LYS A C 1
ATOM 2372 O O . LYS A 1 303 ? -15.984 -19.25 -23.609 1 62.28 303 LYS A O 1
ATOM 2377 N N . LYS A 1 304 ? -16.359 -17.719 -22.109 1 68.5 304 LYS A N 1
ATOM 2378 C CA . LYS A 1 304 ? -15.352 -16.844 -22.719 1 68.5 304 LYS A CA 1
ATOM 2379 C C . LYS A 1 304 ? -13.938 -17.281 -22.344 1 68.5 304 LYS A C 1
ATOM 2381 O O . LYS A 1 304 ? -12.977 -16.938 -23.031 1 68.5 304 LYS A O 1
ATOM 2386 N N . PHE A 1 305 ? -13.828 -18.094 -21.328 1 70.69 305 PHE A N 1
ATOM 2387 C CA . PHE A 1 305 ? -12.5 -18.516 -20.906 1 70.69 305 PHE A CA 1
ATOM 2388 C C . PHE A 1 305 ? -12.422 -20.031 -20.766 1 70.69 305 PHE A C 1
ATOM 2390 O O . PHE A 1 305 ? -12.227 -20.547 -19.656 1 70.69 305 PHE A O 1
ATOM 2397 N N . PRO A 1 306 ? -12.422 -20.719 -21.891 1 67.75 306 PRO A N 1
ATOM 2398 C CA . PRO A 1 306 ? -12.508 -22.188 -21.875 1 67.75 306 PRO A CA 1
ATOM 2399 C C . PRO A 1 306 ? -11.266 -22.844 -21.281 1 67.75 306 PRO A C 1
ATOM 2401 O O . PRO A 1 306 ? -11.32 -23.984 -20.844 1 67.75 306 PRO A O 1
ATOM 2404 N N . LEU A 1 307 ? -10.156 -22.047 -21.312 1 70.12 307 LEU A N 1
ATOM 2405 C CA . LEU A 1 307 ? -8.906 -22.625 -20.828 1 70.12 307 LEU A CA 1
ATOM 2406 C C . LEU A 1 307 ? -8.906 -22.719 -19.312 1 70.12 307 LEU A C 1
ATOM 2408 O O . LEU A 1 307 ? -8.078 -23.406 -18.719 1 70.12 307 LEU A O 1
ATOM 2412 N N . LEU A 1 308 ? -9.812 -22 -18.703 1 73.62 308 LEU A N 1
ATOM 2413 C CA . LEU A 1 308 ? -9.891 -22.031 -17.25 1 73.62 308 LEU A CA 1
ATOM 2414 C C . LEU A 1 308 ? -10.984 -23 -16.797 1 73.62 308 LEU A C 1
ATOM 2416 O O . LEU A 1 308 ? -12 -23.156 -17.469 1 73.62 308 LEU A O 1
ATOM 2420 N N . GLU A 1 309 ? -10.648 -23.766 -15.75 1 72.88 309 GLU A N 1
ATOM 2421 C CA . GLU A 1 309 ? -11.641 -24.688 -15.227 1 72.88 309 GLU A CA 1
ATOM 2422 C C . GLU A 1 309 ? -12.922 -23.969 -14.836 1 72.88 309 GLU A C 1
ATOM 2424 O O . GLU A 1 309 ? -12.891 -22.781 -14.492 1 72.88 309 GLU A O 1
ATOM 2429 N N . ASP A 1 310 ? -13.984 -24.562 -15.188 1 60.72 310 ASP A N 1
ATOM 2430 C CA . ASP A 1 310 ? -15.281 -24.016 -14.797 1 60.72 310 ASP A CA 1
ATOM 2431 C C . ASP A 1 310 ? -15.453 -24.047 -13.281 1 60.72 310 ASP A C 1
ATOM 2433 O O . ASP A 1 310 ? -15.633 -25.109 -12.688 1 60.72 310 ASP A O 1
ATOM 2437 N N . THR A 1 311 ? -14.734 -23.344 -12.57 1 55.12 311 THR A N 1
ATOM 2438 C CA . THR A 1 311 ? -14.875 -23.312 -11.117 1 55.12 311 THR A CA 1
ATOM 2439 C C . THR A 1 311 ? -16.266 -22.812 -10.727 1 55.12 311 THR A C 1
ATOM 2441 O O . THR A 1 311 ? -16.516 -22.5 -9.555 1 55.12 311 THR A O 1
ATOM 2444 N N . LEU A 1 312 ? -17.125 -22.547 -11.695 1 49.81 312 LEU A N 1
ATOM 2445 C CA . LEU A 1 312 ? -18.406 -21.875 -11.508 1 49.81 312 LEU A CA 1
ATOM 2446 C C . LEU A 1 312 ? -19.344 -22.719 -10.656 1 49.81 312 LEU A C 1
ATOM 2448 O O . LEU A 1 312 ? -20.516 -22.359 -10.492 1 49.81 312 LEU A O 1
ATOM 2452 N N . LYS A 1 313 ? -19.031 -23.969 -10.406 1 49.97 313 LYS A N 1
ATOM 2453 C CA . LYS A 1 313 ? -20.172 -24.5 -9.664 1 49.97 313 LYS A CA 1
ATOM 2454 C C . LYS A 1 313 ? -20.406 -23.719 -8.375 1 49.97 313 LYS A C 1
ATOM 2456 O O . LYS A 1 313 ? -21.125 -24.172 -7.488 1 49.97 313 LYS A O 1
ATOM 2461 N N . ALA A 1 314 ? -19.531 -22.953 -8.016 1 46.47 314 ALA A N 1
ATOM 2462 C CA . ALA A 1 314 ? -19.812 -22.438 -6.676 1 46.47 314 ALA A CA 1
ATOM 2463 C C . ALA A 1 314 ? -21.156 -21.719 -6.637 1 46.47 314 ALA A C 1
ATOM 2465 O O . ALA A 1 314 ? -21.531 -21.016 -7.59 1 46.47 314 ALA A O 1
ATOM 2466 N N . ASP A 1 315 ? -22 -21.953 -5.789 1 49.75 315 ASP A N 1
ATOM 2467 C CA . ASP A 1 315 ? -23.281 -21.422 -5.344 1 49.75 315 ASP A CA 1
ATOM 2468 C C . ASP A 1 315 ? -23.328 -19.906 -5.473 1 49.75 315 ASP A C 1
ATOM 2470 O O . ASP A 1 315 ? -22.312 -19.234 -5.355 1 49.75 315 ASP A O 1
ATOM 2474 N N . SER A 1 316 ? -24.531 -19.281 -6.184 1 49.75 316 SER A N 1
ATOM 2475 C CA . SER A 1 316 ? -25.047 -17.969 -6.547 1 49.75 316 SER A CA 1
ATOM 2476 C C . SER A 1 316 ? -24.469 -16.875 -5.637 1 49.75 316 SER A C 1
ATOM 2478 O O . SER A 1 316 ? -24.531 -15.695 -5.969 1 49.75 316 SER A O 1
ATOM 2480 N N . ARG A 1 317 ? -24.172 -17.312 -4.379 1 56.19 317 ARG A N 1
ATOM 2481 C CA . ARG A 1 317 ? -23.859 -16.25 -3.443 1 56.19 317 ARG A CA 1
ATOM 2482 C C . ARG A 1 317 ? -22.484 -16.453 -2.818 1 56.19 317 ARG A C 1
ATOM 2484 O O . ARG A 1 317 ? -22.375 -16.797 -1.642 1 56.19 317 ARG A O 1
ATOM 2491 N N . SER A 1 318 ? -21.297 -16.547 -3.787 1 67.25 318 SER A N 1
ATOM 2492 C CA . SER A 1 318 ? -20 -16.891 -3.225 1 67.25 318 SER A CA 1
ATOM 2493 C C . SER A 1 318 ? -19.266 -15.641 -2.725 1 67.25 318 SER A C 1
ATOM 2495 O O . SER A 1 318 ? -19.25 -14.617 -3.402 1 67.25 318 SER A O 1
ATOM 2497 N N . THR A 1 319 ? -19 -15.516 -1.407 1 76.5 319 THR A N 1
ATOM 2498 C CA . THR A 1 319 ? -18.203 -14.484 -0.75 1 76.5 319 THR A CA 1
ATOM 2499 C C . THR A 1 319 ? -16.734 -14.875 -0.729 1 76.5 319 THR A C 1
ATOM 2501 O O . THR A 1 319 ? -16.391 -16.031 -0.46 1 76.5 319 THR A O 1
ATOM 2504 N N . TRP A 1 320 ? -15.969 -14.047 -1.239 1 81.5 320 TRP A N 1
ATOM 2505 C CA . TRP A 1 320 ? -14.547 -14.367 -1.197 1 81.5 320 TRP A CA 1
ATOM 2506 C C . TRP A 1 320 ? -13.719 -13.141 -0.819 1 81.5 320 TRP A C 1
ATOM 2508 O O . TRP A 1 320 ? -14.07 -12.016 -1.171 1 81.5 320 TRP A O 1
ATOM 2518 N N . ASN A 1 321 ? -12.609 -13.391 -0.051 1 86.25 321 ASN A N 1
ATOM 2519 C CA . ASN A 1 321 ? -11.594 -12.375 0.181 1 86.25 321 ASN A CA 1
ATOM 2520 C C . ASN A 1 321 ? -10.766 -12.117 -1.075 1 86.25 321 ASN A C 1
ATOM 2522 O O . ASN A 1 321 ? -10.445 -13.055 -1.816 1 86.25 321 ASN A O 1
ATOM 2526 N N . ALA A 1 322 ? -10.477 -10.859 -1.295 1 90.75 322 ALA A N 1
ATOM 2527 C CA . ALA A 1 322 ? -9.781 -10.547 -2.539 1 90.75 322 ALA A CA 1
ATOM 2528 C C . ALA A 1 322 ? -8.828 -9.367 -2.35 1 90.75 322 ALA A C 1
ATOM 2530 O O . ALA A 1 322 ? -8.969 -8.594 -1.4 1 90.75 322 ALA A O 1
ATOM 2531 N N . VAL A 1 323 ? -7.816 -9.344 -3.199 1 92.62 323 VAL A N 1
ATOM 2532 C CA . VAL A 1 323 ? -7.016 -8.141 -3.391 1 92.62 323 VAL A CA 1
ATOM 2533 C C . VAL A 1 323 ? -7.43 -7.445 -4.684 1 92.62 323 VAL A C 1
ATOM 2535 O O . VAL A 1 323 ? -7.75 -8.109 -5.676 1 92.62 323 VAL A O 1
ATOM 2538 N N . LYS A 1 324 ? -7.484 -6.203 -4.602 1 92.31 324 LYS A N 1
ATOM 2539 C CA . LYS A 1 324 ? -7.828 -5.414 -5.781 1 92.31 324 LYS A CA 1
ATOM 2540 C C . LYS A 1 324 ? -6.574 -4.883 -6.469 1 92.31 324 LYS A C 1
ATOM 2542 O O . LYS A 1 324 ? -5.699 -4.305 -5.82 1 92.31 324 LYS A O 1
ATOM 2547 N N . VAL A 1 325 ? -6.508 -5.109 -7.855 1 92.62 325 VAL A N 1
ATOM 2548 C CA . VAL A 1 325 ? -5.305 -4.711 -8.578 1 92.62 325 VAL A CA 1
ATOM 2549 C C . VAL A 1 325 ? -5.691 -4.027 -9.883 1 92.62 325 VAL A C 1
ATOM 2551 O O . VAL A 1 325 ? -6.758 -4.293 -10.445 1 92.62 325 VAL A O 1
ATOM 2554 N N . LEU A 1 326 ? -4.891 -3.082 -10.305 1 90.25 326 LEU A N 1
ATOM 2555 C CA . LEU A 1 326 ? -4.809 -2.703 -11.711 1 90.25 326 LEU A CA 1
ATOM 2556 C C . LEU A 1 326 ? -3.787 -3.561 -12.445 1 90.25 326 LEU A C 1
ATOM 2558 O O . LEU A 1 326 ? -2.789 -3.984 -11.859 1 90.25 326 LEU A O 1
ATOM 2562 N N . TYR A 1 327 ? -4.074 -3.895 -13.656 1 91.88 327 TYR A N 1
ATOM 2563 C CA . TYR A 1 327 ? -3.094 -4.699 -14.375 1 91.88 327 TYR A CA 1
ATOM 2564 C C . TYR A 1 327 ? -3.02 -4.285 -15.844 1 91.88 327 TYR A C 1
ATOM 2566 O O . TYR A 1 327 ? -3.963 -3.697 -16.375 1 91.88 327 TYR A O 1
ATOM 2574 N N . GLN A 1 328 ? -1.892 -4.531 -16.422 1 90.75 328 GLN A N 1
ATOM 2575 C CA . GLN A 1 328 ? -1.643 -4.309 -17.844 1 90.75 328 GLN A CA 1
ATOM 2576 C C . GLN A 1 328 ? -0.871 -5.473 -18.469 1 90.75 328 GLN A C 1
ATOM 2578 O O . GLN A 1 328 ? 0.214 -5.82 -18 1 90.75 328 GLN A O 1
ATOM 2583 N N . PRO A 1 329 ? -1.514 -6.086 -19.547 1 91.56 329 PRO A N 1
ATOM 2584 C CA . PRO A 1 329 ? -0.789 -7.152 -20.25 1 91.56 329 PRO A CA 1
ATOM 2585 C C . PRO A 1 329 ? 0.388 -6.625 -21.062 1 91.56 329 PRO A C 1
ATOM 2587 O O . PRO A 1 329 ? 0.279 -5.574 -21.703 1 91.56 329 PRO A O 1
ATOM 2590 N N . CYS A 1 330 ? 1.499 -7.27 -20.938 1 92.75 330 CYS A N 1
ATOM 2591 C CA . CYS A 1 330 ? 2.684 -6.953 -21.734 1 92.75 330 CYS A CA 1
ATOM 2592 C C . CYS A 1 330 ? 3.049 -8.109 -22.656 1 92.75 330 CYS A C 1
ATOM 2594 O O . CYS A 1 330 ? 4.164 -8.617 -22.594 1 92.75 330 CYS A O 1
ATOM 2596 N N . ILE A 1 331 ? 2.164 -8.5 -23.438 1 90.62 331 ILE A N 1
ATOM 2597 C CA . ILE A 1 331 ? 2.387 -9.609 -24.359 1 90.62 331 ILE A CA 1
ATOM 2598 C C . ILE A 1 331 ? 2.441 -9.078 -25.797 1 90.62 331 ILE A C 1
ATOM 2600 O O . ILE A 1 331 ? 1.896 -8.008 -26.078 1 90.62 331 ILE A O 1
ATOM 2604 N N . LYS A 1 332 ? 3.109 -9.797 -26.734 1 85.56 332 LYS A N 1
ATOM 2605 C CA . LYS A 1 332 ? 3.188 -9.492 -28.156 1 85.56 332 LYS A CA 1
ATOM 2606 C C . LYS A 1 332 ? 3.676 -8.07 -28.391 1 85.56 332 LYS A C 1
ATOM 2608 O O . LYS A 1 332 ? 3.105 -7.336 -29.203 1 85.56 332 LYS A O 1
ATOM 2613 N N . SER A 1 333 ? 4.539 -7.562 -27.609 1 80 333 SER A N 1
ATOM 2614 C CA . SER A 1 333 ? 5.234 -6.285 -27.75 1 80 333 SER A CA 1
ATOM 2615 C C . SER A 1 333 ? 4.312 -5.113 -27.438 1 80 333 SER A C 1
ATOM 2617 O O . SER A 1 333 ? 4.551 -3.99 -27.875 1 80 333 SER A O 1
ATOM 2619 N N . ARG A 1 334 ? 3.264 -5.555 -26.828 1 84.19 334 ARG A N 1
ATOM 2620 C CA . ARG A 1 334 ? 2.402 -4.484 -26.328 1 84.19 334 ARG A CA 1
ATOM 2621 C C . ARG A 1 334 ? 2.963 -3.873 -25.047 1 84.19 334 ARG A C 1
ATOM 2623 O O . ARG A 1 334 ? 3.5 -4.586 -24.203 1 84.19 334 ARG A O 1
ATOM 2630 N N . ASN A 1 335 ? 2.895 -2.596 -24.875 1 86.12 335 ASN A N 1
ATOM 2631 C CA . ASN A 1 335 ? 3.252 -1.837 -23.688 1 86.12 335 ASN A CA 1
ATOM 2632 C C . ASN A 1 335 ? 4.727 -2.012 -23.328 1 86.12 335 ASN A C 1
ATOM 2634 O O . ASN A 1 335 ? 5.082 -2.07 -22.156 1 86.12 335 ASN A O 1
ATOM 2638 N N . GLU A 1 336 ? 5.578 -2.129 -24.266 1 85.62 336 GLU A N 1
ATOM 2639 C CA . GLU A 1 336 ? 7.004 -2.355 -24.047 1 85.62 336 GLU A CA 1
ATOM 2640 C C . GLU A 1 336 ? 7.652 -1.173 -23.344 1 85.62 336 GLU A C 1
ATOM 2642 O O . GLU A 1 336 ? 8.484 -1.359 -22.453 1 85.62 336 GLU A O 1
ATOM 2647 N N . LYS A 1 337 ? 7.332 -0.011 -23.781 1 84.56 337 LYS A N 1
ATOM 2648 C CA . LYS A 1 337 ? 7.918 1.18 -23.172 1 84.56 337 LYS A CA 1
ATOM 2649 C C . LYS A 1 337 ? 7.531 1.285 -21.703 1 84.56 337 LYS A C 1
ATOM 2651 O O . LYS A 1 337 ? 8.367 1.608 -20.859 1 84.56 337 LYS A O 1
ATOM 2656 N N . LEU A 1 338 ? 6.27 0.998 -21.469 1 86.25 338 LEU A N 1
ATOM 2657 C CA . LEU A 1 338 ? 5.793 1.027 -20.094 1 86.25 338 LEU A CA 1
ATOM 2658 C C . LEU A 1 338 ? 6.484 -0.044 -19.266 1 86.25 338 LEU A C 1
ATOM 2660 O O . LEU A 1 338 ? 6.918 0.224 -18.141 1 86.25 338 LEU A O 1
ATOM 2664 N N . ALA A 1 339 ? 6.582 -1.224 -19.812 1 88.69 339 ALA A N 1
ATOM 2665 C CA . ALA A 1 339 ? 7.25 -2.318 -19.109 1 88.69 339 ALA A CA 1
ATOM 2666 C C . ALA A 1 339 ? 8.703 -1.962 -18.797 1 88.69 339 ALA A C 1
ATOM 2668 O O . ALA A 1 339 ? 9.18 -2.207 -17.688 1 88.69 339 ALA A O 1
ATOM 2669 N N . SER A 1 340 ? 9.336 -1.383 -19.734 1 85.75 340 SER A N 1
ATOM 2670 C CA . SER A 1 340 ? 10.719 -0.974 -19.547 1 85.75 340 SER A CA 1
ATOM 2671 C C . SER A 1 340 ? 10.852 0.084 -18.453 1 85.75 340 SER A C 1
ATOM 2673 O O . SER A 1 340 ? 11.789 0.052 -17.656 1 85.75 340 SER A O 1
ATOM 2675 N N . SER A 1 341 ? 9.953 0.982 -18.438 1 85.44 341 SER A N 1
ATOM 2676 C CA . SER A 1 341 ? 9.969 2.02 -17.406 1 85.44 341 SER A CA 1
ATOM 2677 C C . SER A 1 341 ? 9.797 1.419 -16.016 1 85.44 341 SER A C 1
ATOM 2679 O O . SER A 1 341 ? 10.422 1.871 -15.055 1 85.44 341 SER A O 1
ATOM 2681 N N . TRP A 1 342 ? 8.883 0.418 -15.867 1 87.38 342 TRP A N 1
ATOM 2682 C CA . TRP A 1 342 ? 8.688 -0.245 -14.586 1 87.38 342 TRP A CA 1
ATOM 2683 C C . TRP A 1 342 ? 9.938 -1.026 -14.18 1 87.38 342 TRP A C 1
ATOM 2685 O O . TRP A 1 342 ? 10.312 -1.045 -13.008 1 87.38 342 TRP A O 1
ATOM 2695 N N . GLU A 1 343 ? 10.562 -1.607 -15.18 1 85 343 GLU A N 1
ATOM 2696 C CA . GLU A 1 343 ? 11.766 -2.391 -14.914 1 85 343 GLU A CA 1
ATOM 2697 C C . GLU A 1 343 ? 12.891 -1.511 -14.375 1 85 343 GLU A C 1
ATOM 2699 O O . GLU A 1 343 ? 13.703 -1.961 -13.57 1 85 343 GLU A O 1
ATOM 2704 N N . SER A 1 344 ? 12.898 -0.3 -14.758 1 82.12 344 SER A N 1
ATOM 2705 C CA . SER A 1 344 ? 13.961 0.614 -14.359 1 82.12 344 SER A CA 1
ATOM 2706 C C . SER A 1 344 ? 13.617 1.336 -13.062 1 82.12 344 SER A C 1
ATOM 2708 O O . SER A 1 344 ? 14.453 2.055 -12.508 1 82.12 344 SER A O 1
ATOM 2710 N N . ASP A 1 345 ? 12.492 1.175 -12.609 1 85.06 345 ASP A N 1
ATOM 2711 C CA . ASP A 1 345 ? 12.047 1.832 -11.383 1 85.06 345 ASP A CA 1
ATOM 2712 C C . ASP A 1 345 ? 12.352 0.979 -10.156 1 85.06 345 ASP A C 1
ATOM 2714 O O . ASP A 1 345 ? 11.859 -0.142 -10.031 1 85.06 345 ASP A O 1
ATOM 2718 N N . ILE A 1 346 ? 13.109 1.457 -9.219 1 86.62 346 ILE A N 1
ATOM 2719 C CA . ILE A 1 346 ? 13.578 0.708 -8.062 1 86.62 346 ILE A CA 1
ATOM 2720 C C . ILE A 1 346 ? 12.406 0.397 -7.133 1 86.62 346 ILE A C 1
ATOM 2722 O O . ILE A 1 346 ? 12.531 -0.431 -6.227 1 86.62 346 ILE A O 1
ATOM 2726 N N . SER A 1 347 ? 11.305 1.092 -7.332 1 86.25 347 SER A N 1
ATOM 2727 C CA . SER A 1 347 ? 10.156 0.896 -6.453 1 86.25 347 SER A CA 1
ATOM 2728 C C . SER A 1 347 ? 9.273 -0.251 -6.941 1 86.25 347 SER A C 1
ATOM 2730 O O . SER A 1 347 ? 8.297 -0.614 -6.285 1 86.25 347 SER A O 1
ATOM 2732 N N . VAL A 1 348 ? 9.617 -0.82 -8.039 1 89.69 348 VAL A N 1
ATOM 2733 C CA . VAL A 1 348 ? 8.836 -1.919 -8.594 1 89.69 348 VAL A CA 1
ATOM 2734 C C . VAL A 1 348 ? 9.484 -3.252 -8.227 1 89.69 348 VAL A C 1
ATOM 2736 O O . VAL A 1 348 ? 10.703 -3.404 -8.336 1 89.69 348 VAL A O 1
ATOM 2739 N N . HIS A 1 349 ? 8.68 -4.164 -7.758 1 92.75 349 HIS A N 1
ATOM 2740 C CA . HIS A 1 349 ? 9.172 -5.484 -7.387 1 92.75 349 HIS A CA 1
ATOM 2741 C C . HIS A 1 349 ? 8.781 -6.535 -8.422 1 92.75 349 HIS A C 1
ATOM 2743 O O . HIS A 1 349 ? 7.637 -6.57 -8.875 1 92.75 349 HIS A O 1
ATOM 2749 N N . SER A 1 350 ? 9.727 -7.406 -8.758 1 92.56 350 SER A N 1
ATOM 2750 C CA . SER A 1 350 ? 9.469 -8.422 -9.773 1 92.56 350 SER A CA 1
ATOM 2751 C C . SER A 1 350 ? 9.039 -9.742 -9.148 1 92.56 350 SER A C 1
ATOM 2753 O O . SER A 1 350 ? 9.664 -10.211 -8.195 1 92.56 350 SER A O 1
ATOM 2755 N N . LEU A 1 351 ? 7.98 -10.312 -9.648 1 95.44 351 LEU A N 1
ATOM 2756 C CA . LEU A 1 351 ? 7.543 -11.664 -9.344 1 95.44 351 LEU A CA 1
ATOM 2757 C C . LEU A 1 351 ? 7.887 -12.625 -10.477 1 95.44 351 LEU A C 1
ATOM 2759 O O . LEU A 1 351 ? 7.359 -12.492 -11.586 1 95.44 351 LEU A O 1
ATOM 2763 N N . THR A 1 352 ? 8.75 -13.562 -10.172 1 95.12 352 THR A N 1
ATOM 2764 C CA . THR A 1 352 ? 9.18 -14.5 -11.203 1 95.12 352 THR A CA 1
ATOM 2765 C C . THR A 1 352 ? 8.398 -15.805 -11.109 1 95.12 352 THR A C 1
ATOM 2767 O O . THR A 1 352 ? 8.359 -16.438 -10.047 1 95.12 352 THR A O 1
ATOM 2770 N N . LEU A 1 353 ? 7.777 -16.172 -12.219 1 96.81 353 LEU A N 1
ATOM 2771 C CA . LEU A 1 353 ? 6.984 -17.391 -12.359 1 96.81 353 LEU A CA 1
ATOM 2772 C C . LEU A 1 353 ? 7.289 -18.094 -13.672 1 96.81 353 LEU A C 1
ATOM 2774 O O . LEU A 1 353 ? 7.883 -17.5 -14.578 1 96.81 353 LEU A O 1
ATOM 2778 N N . PRO A 1 354 ? 6.957 -19.422 -13.734 1 95.94 354 PRO A N 1
ATOM 2779 C CA . PRO A 1 354 ? 7.047 -20.047 -15.055 1 95.94 354 PRO A CA 1
ATOM 2780 C C . PRO A 1 354 ? 6.223 -19.297 -16.109 1 95.94 354 PRO A C 1
ATOM 2782 O O . PRO A 1 354 ? 5.148 -18.781 -15.805 1 95.94 354 PRO A O 1
ATOM 2785 N N . SER A 1 355 ? 6.719 -19.297 -17.328 1 95.88 355 SER A N 1
ATOM 2786 C CA . SER A 1 355 ? 6.066 -18.562 -18.406 1 95.88 355 SER A CA 1
ATOM 2787 C C . SER A 1 355 ? 4.605 -18.969 -18.562 1 95.88 355 SER A C 1
ATOM 2789 O O . SER A 1 355 ? 3.73 -18.125 -18.719 1 95.88 355 SER A O 1
ATOM 2791 N N . ALA A 1 356 ? 4.387 -20.25 -18.484 1 95.44 356 ALA A N 1
ATOM 2792 C CA . ALA A 1 356 ? 3.018 -20.75 -18.609 1 95.44 356 ALA A CA 1
ATOM 2793 C C . ALA A 1 356 ? 2.125 -20.188 -17.5 1 95.44 356 ALA A C 1
ATOM 2795 O O . ALA A 1 356 ? 0.962 -19.859 -17.75 1 95.44 356 ALA A O 1
ATOM 2796 N N . THR A 1 357 ? 2.639 -20.094 -16.328 1 96.75 357 THR A N 1
ATOM 2797 C CA . THR A 1 357 ? 1.881 -19.578 -15.195 1 96.75 357 THR A CA 1
ATOM 2798 C C . THR A 1 357 ? 1.616 -18.094 -15.344 1 96.75 357 THR A C 1
ATOM 2800 O O . THR A 1 357 ? 0.556 -17.594 -14.945 1 96.75 357 THR A O 1
ATOM 2803 N N . CYS A 1 358 ? 2.561 -17.344 -15.883 1 97.06 358 CYS A N 1
ATOM 2804 C CA . CYS A 1 358 ? 2.344 -15.93 -16.156 1 97.06 358 CYS A CA 1
ATOM 2805 C C . CYS A 1 358 ? 1.129 -15.734 -17.062 1 97.06 358 CYS A C 1
ATOM 2807 O O . CYS A 1 358 ? 0.279 -14.883 -16.781 1 97.06 358 CYS A O 1
ATOM 2809 N N . LEU A 1 359 ? 1.101 -16.531 -18.062 1 95.81 359 LEU A N 1
ATOM 2810 C CA . LEU A 1 359 ? 0.001 -16.438 -19.016 1 95.81 359 LEU A CA 1
ATOM 2811 C C . LEU A 1 359 ? -1.313 -16.859 -18.375 1 95.81 359 LEU A C 1
ATOM 2813 O O . LEU A 1 359 ? -2.357 -16.25 -18.625 1 95.81 359 LEU A O 1
ATOM 2817 N N . GLU A 1 360 ? -1.243 -17.875 -17.594 1 94.94 360 GLU A N 1
ATOM 2818 C CA . GLU A 1 360 ? -2.428 -18.328 -16.875 1 94.94 360 GLU A CA 1
ATOM 2819 C C . GLU A 1 360 ? -2.973 -17.219 -15.977 1 94.94 360 GLU A C 1
ATOM 2821 O O . GLU A 1 360 ? -4.184 -16.984 -15.938 1 94.94 360 GLU A O 1
ATOM 2826 N N . LEU A 1 361 ? -2.098 -16.609 -15.25 1 96.12 361 LEU A N 1
ATOM 2827 C CA . LEU A 1 361 ? -2.498 -15.523 -14.375 1 96.12 361 LEU A CA 1
ATOM 2828 C C . LEU A 1 361 ? -3.156 -14.398 -15.172 1 96.12 361 LEU A C 1
ATOM 2830 O O . LEU A 1 361 ? -4.156 -13.828 -14.734 1 96.12 361 LEU A O 1
ATOM 2834 N N . LEU A 1 362 ? -2.613 -14.117 -16.297 1 94.69 362 LEU A N 1
ATOM 2835 C CA . LEU A 1 362 ? -3.191 -13.086 -17.141 1 94.69 362 LEU A CA 1
ATOM 2836 C C . LEU A 1 362 ? -4.621 -13.445 -17.547 1 94.69 362 LEU A C 1
ATOM 2838 O O . LEU A 1 362 ? -5.508 -12.594 -17.516 1 94.69 362 LEU A O 1
ATOM 2842 N N . LEU A 1 363 ? -4.812 -14.672 -17.875 1 93.19 363 LEU A N 1
ATOM 2843 C CA . LEU A 1 363 ? -6.148 -15.141 -18.234 1 93.19 363 LEU A CA 1
ATOM 2844 C C . LEU A 1 363 ? -7.102 -15.023 -17.047 1 93.19 363 LEU A C 1
ATOM 2846 O O . LEU A 1 363 ? -8.258 -14.641 -17.219 1 93.19 363 LEU A O 1
ATOM 2850 N N . ILE A 1 364 ? -6.633 -15.352 -15.93 1 92.75 364 ILE A N 1
ATOM 2851 C CA . ILE A 1 364 ? -7.434 -15.266 -14.711 1 92.75 364 ILE A CA 1
ATOM 2852 C C . ILE A 1 364 ? -7.844 -13.812 -14.477 1 92.75 364 ILE A C 1
ATOM 2854 O O . ILE A 1 364 ? -9.016 -13.531 -14.195 1 92.75 364 ILE A O 1
ATOM 2858 N N . LEU A 1 365 ? -6.879 -12.914 -14.555 1 92.94 365 LEU A N 1
ATOM 2859 C CA . LEU A 1 365 ? -7.145 -11.492 -14.367 1 92.94 365 LEU A CA 1
ATOM 2860 C C . LEU A 1 365 ? -8.18 -10.992 -15.375 1 92.94 365 LEU A C 1
ATOM 2862 O O . LEU A 1 365 ? -9.086 -10.242 -15.016 1 92.94 365 LEU A O 1
ATOM 2866 N N . ALA A 1 366 ? -8.016 -11.422 -16.578 1 90.44 366 ALA A N 1
ATOM 2867 C CA . ALA A 1 366 ? -8.938 -11.016 -17.625 1 90.44 366 ALA A CA 1
ATOM 2868 C C . ALA A 1 366 ? -10.352 -11.531 -17.359 1 90.44 366 ALA A C 1
ATOM 2870 O O . ALA A 1 366 ? -11.328 -10.797 -17.516 1 90.44 366 ALA A O 1
ATOM 2871 N N . ARG A 1 367 ? -10.445 -12.711 -16.984 1 89.06 367 ARG A N 1
ATOM 2872 C CA . ARG A 1 367 ? -11.742 -13.281 -16.641 1 89.06 367 ARG A CA 1
ATOM 2873 C C . ARG A 1 367 ? -12.383 -12.531 -15.484 1 89.06 367 ARG A C 1
ATOM 2875 O O . ARG A 1 367 ? -13.555 -12.164 -15.547 1 89.06 367 ARG A O 1
ATOM 2882 N N . ASN A 1 368 ? -11.617 -12.398 -14.422 1 88.94 368 ASN A N 1
ATOM 2883 C CA . ASN A 1 368 ? -12.125 -11.672 -13.258 1 88.94 368 ASN A CA 1
ATOM 2884 C C . ASN A 1 368 ? -12.578 -10.258 -13.633 1 88.94 368 ASN A C 1
ATOM 2886 O O . ASN A 1 368 ? -13.562 -9.758 -13.094 1 88.94 368 ASN A O 1
ATOM 2890 N N . ASN A 1 369 ? -11.852 -9.617 -14.508 1 89.31 369 ASN A N 1
ATOM 2891 C CA . ASN A 1 369 ? -12.203 -8.281 -14.969 1 89.31 369 ASN A CA 1
ATOM 2892 C C . ASN A 1 369 ? -13.555 -8.266 -15.68 1 89.31 369 ASN A C 1
ATOM 2894 O O . ASN A 1 369 ? -14.375 -7.383 -15.43 1 89.31 369 ASN A O 1
ATOM 2898 N N . THR A 1 370 ? -13.75 -9.242 -16.516 1 86.5 370 THR A N 1
ATOM 2899 C CA . THR A 1 370 ? -14.977 -9.297 -17.312 1 86.5 370 THR A CA 1
ATOM 2900 C C . THR A 1 370 ? -16.188 -9.539 -16.406 1 86.5 370 THR A C 1
ATOM 2902 O O . THR A 1 370 ? -17.312 -9.242 -16.781 1 86.5 370 THR A O 1
ATOM 2905 N N . MET A 1 371 ? -15.922 -10.047 -15.258 1 83.38 371 MET A N 1
ATOM 2906 C CA . MET A 1 371 ? -17.016 -10.375 -14.344 1 83.38 371 MET A CA 1
ATOM 2907 C C . MET A 1 371 ? -17.422 -9.148 -13.523 1 83.38 371 MET A C 1
ATOM 2909 O O . MET A 1 371 ? -18.469 -9.148 -12.883 1 83.38 371 MET A O 1
ATOM 2913 N N . LEU A 1 372 ? -16.688 -8.172 -13.578 1 86.88 372 LEU A N 1
ATOM 2914 C CA . LEU A 1 372 ? -17 -6.953 -12.836 1 86.88 372 LEU A CA 1
ATOM 2915 C C . LEU A 1 372 ? -18.047 -6.125 -13.562 1 86.88 372 LEU A C 1
ATOM 2917 O O . LEU A 1 372 ? -18.172 -6.215 -14.789 1 86.88 372 LEU A O 1
ATOM 2921 N N . PRO A 1 373 ? -18.797 -5.359 -12.703 1 86.62 373 PRO A N 1
ATOM 2922 C CA . PRO A 1 373 ? -19.594 -4.34 -13.391 1 86.62 373 PRO A CA 1
ATOM 2923 C C . PRO A 1 373 ? -18.766 -3.473 -14.328 1 86.62 373 PRO A C 1
ATOM 2925 O O . PRO A 1 373 ? -17.625 -3.121 -14.008 1 86.62 373 PRO A O 1
ATOM 2928 N N . PRO A 1 374 ? -19.25 -3.178 -15.477 1 86.06 374 PRO A N 1
ATOM 2929 C CA . PRO A 1 374 ? -18.5 -2.457 -16.5 1 86.06 374 PRO A CA 1
ATOM 2930 C C . PRO A 1 374 ? -17.797 -1.212 -15.953 1 86.06 374 PRO A C 1
ATOM 2932 O O . PRO A 1 374 ? -16.656 -0.932 -16.312 1 86.06 374 PRO A O 1
ATOM 2935 N N . SER A 1 375 ? -18.422 -0.412 -15.047 1 85.5 375 SER A N 1
ATOM 2936 C CA . SER A 1 375 ? -17.859 0.835 -14.555 1 85.5 375 SER A CA 1
ATOM 2937 C C . SER A 1 375 ? -16.641 0.574 -13.672 1 85.5 375 SER A C 1
ATOM 2939 O O . SER A 1 375 ? -15.844 1.483 -13.414 1 85.5 375 SER A O 1
ATOM 2941 N N . LEU A 1 376 ? -16.5 -0.699 -13.211 1 87.94 376 LEU A N 1
ATOM 2942 C CA . LEU A 1 376 ? -15.422 -1.021 -12.289 1 87.94 376 LEU A CA 1
ATOM 2943 C C . LEU A 1 376 ? -14.281 -1.733 -13.016 1 87.94 376 LEU A C 1
ATOM 2945 O O . LEU A 1 376 ? -13.258 -2.059 -12.406 1 87.94 376 LEU A O 1
ATOM 2949 N N . ARG A 1 377 ? -14.438 -1.931 -14.305 1 87.75 377 ARG A N 1
ATOM 2950 C CA . ARG A 1 377 ? -13.477 -2.73 -15.055 1 87.75 377 ARG A CA 1
ATOM 2951 C C . ARG A 1 377 ? -12.234 -1.915 -15.391 1 87.75 377 ARG A C 1
ATOM 2953 O O . ARG A 1 377 ? -11.172 -2.479 -15.672 1 87.75 377 ARG A O 1
ATOM 2960 N N . TYR A 1 378 ? -12.461 -0.667 -15.398 1 82.88 378 TYR A N 1
ATOM 2961 C CA . TYR A 1 378 ? -11.359 0.218 -15.766 1 82.88 378 TYR A CA 1
ATOM 2962 C C . TYR A 1 378 ? -11.242 1.381 -14.789 1 82.88 378 TYR A C 1
ATOM 2964 O O . TYR A 1 378 ? -12.242 1.791 -14.188 1 82.88 378 TYR A O 1
ATOM 2972 N N . MET A 1 379 ? -10.219 1.604 -14.383 1 74.19 379 MET A N 1
ATOM 2973 C CA . MET A 1 379 ? -10 2.83 -13.617 1 74.19 379 MET A CA 1
ATOM 2974 C C . MET A 1 379 ? -9.398 3.918 -14.5 1 74.19 379 MET A C 1
ATOM 2976 O O . MET A 1 379 ? -8.367 3.701 -15.148 1 74.19 379 MET A O 1
ATOM 2980 N N . ASN A 1 380 ? -10.367 4.566 -15.305 1 56.59 380 ASN A N 1
ATOM 2981 C CA . ASN A 1 380 ? -9.883 5.637 -16.172 1 56.59 380 ASN A CA 1
ATOM 2982 C C . ASN A 1 380 ? -8.719 6.383 -15.531 1 56.59 380 ASN A C 1
ATOM 2984 O O . ASN A 1 380 ? -8.266 6.023 -14.438 1 56.59 380 ASN A O 1
ATOM 2988 N N . SER A 1 381 ? -8.688 7.797 -15.781 1 50.53 381 SER A N 1
ATOM 2989 C CA . SER A 1 381 ? -7.746 8.914 -15.828 1 50.53 381 SER A CA 1
ATOM 2990 C C . SER A 1 381 ? -6.906 8.984 -14.555 1 50.53 381 SER A C 1
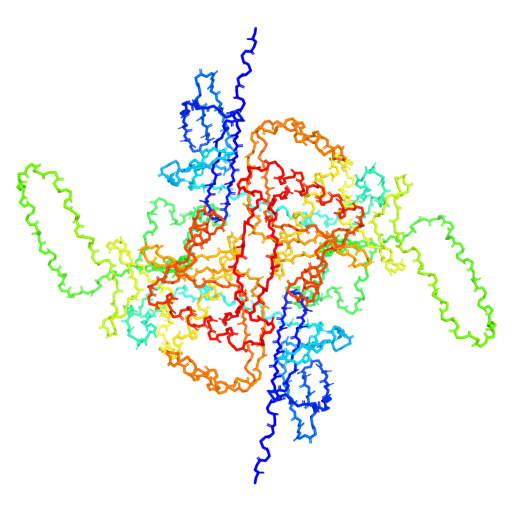ATOM 2992 O O . SER A 1 381 ? -7.234 9.734 -13.633 1 50.53 381 SER A O 1
ATOM 2994 N N . PHE A 1 382 ? -6.793 8.008 -13.922 1 50.09 382 PHE A N 1
ATOM 2995 C CA . PHE A 1 382 ? -5.902 8.336 -12.812 1 50.09 382 PHE A CA 1
ATOM 2996 C C . PHE A 1 382 ? -4.703 9.133 -13.305 1 50.09 382 PHE A C 1
ATOM 2998 O O . PHE A 1 382 ? -3.748 8.57 -13.844 1 50.09 382 PHE A O 1
ATOM 3005 N N . GLN A 1 383 ? -5.109 10.328 -13.57 1 59.06 383 GLN A N 1
ATOM 3006 C CA . GLN A 1 383 ? -3.934 11.031 -14.078 1 59.06 383 GLN A CA 1
ATOM 3007 C C . GLN A 1 383 ? -3.248 11.82 -12.969 1 59.06 383 GLN A C 1
ATOM 3009 O O . GLN A 1 383 ? -3.729 12.883 -12.562 1 59.06 383 GLN A O 1
ATOM 3014 N N . VAL A 1 384 ? -2.885 11.086 -11.844 1 62.19 384 VAL A N 1
ATOM 3015 C CA . VAL A 1 384 ? -1.892 11.797 -11.047 1 62.19 384 VAL A CA 1
ATOM 3016 C C . VAL A 1 384 ? -0.498 11.562 -11.625 1 62.19 384 VAL A C 1
ATOM 3018 O O . VAL A 1 384 ? -0.141 10.438 -11.969 1 62.19 384 VAL A O 1
ATOM 3021 N N . ARG A 1 385 ? 0.133 12.641 -11.852 1 69.56 385 ARG A N 1
ATOM 3022 C CA . ARG A 1 385 ? 1.388 12.469 -12.578 1 69.56 385 ARG A CA 1
ATOM 3023 C C . ARG A 1 385 ? 2.555 13.062 -11.805 1 69.56 385 ARG A C 1
ATOM 3025 O O . ARG A 1 385 ? 3.709 12.68 -12.008 1 69.56 385 ARG A O 1
ATOM 3032 N N . ASN A 1 386 ? 2.115 14.023 -10.805 1 77.44 386 ASN A N 1
ATOM 3033 C CA . ASN A 1 386 ? 3.244 14.664 -10.141 1 77.44 386 ASN A CA 1
ATOM 3034 C C . ASN A 1 386 ? 3.809 13.789 -9.023 1 77.44 386 ASN A C 1
ATOM 3036 O O . ASN A 1 386 ? 3.057 13.234 -8.227 1 77.44 386 ASN A O 1
ATOM 3040 N N . CYS A 1 387 ? 5.059 13.641 -9.031 1 79.06 387 CYS A N 1
ATOM 3041 C CA . CYS A 1 387 ? 5.727 12.812 -8.031 1 79.06 387 CYS A CA 1
ATOM 3042 C C . CYS A 1 387 ? 6.473 13.672 -7.02 1 79.06 387 CYS A C 1
ATOM 3044 O O . CYS A 1 387 ? 7.07 14.688 -7.383 1 79.06 387 CYS A O 1
ATOM 3046 N N . SER A 1 388 ? 6.289 13.305 -5.773 1 83.62 388 SER A N 1
ATOM 3047 C CA . SER A 1 388 ? 6.98 14.016 -4.707 1 83.62 388 SER A CA 1
ATOM 3048 C C . SER A 1 388 ? 7.32 13.086 -3.547 1 83.62 388 SER A C 1
ATOM 3050 O O . SER A 1 388 ? 6.801 11.977 -3.467 1 83.62 388 SER A O 1
ATOM 3052 N N . PHE A 1 389 ? 8.312 13.477 -2.748 1 84.12 389 PHE A N 1
ATOM 3053 C CA . PHE A 1 389 ? 8.617 12.828 -1.476 1 84.12 389 PHE A CA 1
ATOM 3054 C C . PHE A 1 389 ? 8.156 13.688 -0.307 1 84.12 389 PHE A C 1
ATOM 3056 O O . PHE A 1 389 ? 8.273 14.914 -0.348 1 84.12 389 PHE A O 1
ATOM 3063 N N . ILE A 1 390 ? 7.52 13.086 0.549 1 83 390 ILE A N 1
ATOM 3064 C CA . ILE A 1 390 ? 7.184 13.75 1.806 1 83 390 ILE A CA 1
ATOM 3065 C C . ILE A 1 390 ? 8.078 13.219 2.926 1 83 390 ILE A C 1
ATOM 3067 O O . ILE A 1 390 ? 8.141 12.008 3.148 1 83 390 ILE A O 1
ATOM 3071 N N . ARG A 1 391 ? 8.766 14.125 3.635 1 77.62 391 ARG A N 1
ATOM 3072 C CA . ARG A 1 391 ? 9.719 13.766 4.684 1 77.62 391 ARG A CA 1
ATOM 3073 C C . ARG A 1 391 ? 8.992 13.297 5.941 1 77.62 391 ARG A C 1
ATOM 3075 O O . ARG A 1 391 ? 7.973 13.883 6.328 1 77.62 391 ARG A O 1
ATOM 3082 N N . VAL A 1 392 ? 9.531 12.234 6.543 1 77.31 392 VAL A N 1
ATOM 3083 C CA . VAL A 1 392 ? 8.992 11.734 7.805 1 77.31 392 VAL A CA 1
ATOM 3084 C C . VAL A 1 392 ? 9.734 12.375 8.977 1 77.31 392 VAL A C 1
ATOM 3086 O O . VAL A 1 392 ? 10.969 12.438 8.984 1 77.31 392 VAL A O 1
ATOM 3089 N N . MET B 1 1 ? 39.719 34.969 -9.359 1 24.12 1 MET B N 1
ATOM 3090 C CA . MET B 1 1 ? 38.656 34.469 -10.219 1 24.12 1 MET B CA 1
ATOM 3091 C C . MET B 1 1 ? 38.188 33.094 -9.781 1 24.12 1 MET B C 1
ATOM 3093 O O . MET B 1 1 ? 38.906 32.125 -9.93 1 24.12 1 MET B O 1
ATOM 3097 N N . ALA B 1 2 ? 37.562 33 -8.695 1 30.38 2 ALA B N 1
ATOM 3098 C CA . ALA B 1 2 ? 37.125 31.734 -8.078 1 30.38 2 ALA B CA 1
ATOM 3099 C C . ALA B 1 2 ? 36.406 30.859 -9.086 1 30.38 2 ALA B C 1
ATOM 3101 O O . ALA B 1 2 ? 35.406 31.281 -9.68 1 30.38 2 ALA B O 1
ATOM 3102 N N . THR B 1 3 ? 37.031 30.188 -9.969 1 36.47 3 THR B N 1
ATOM 3103 C CA . THR B 1 3 ? 36.5 29.203 -10.891 1 36.47 3 THR B CA 1
ATOM 3104 C C . THR B 1 3 ? 35.312 28.453 -10.25 1 36.47 3 THR B C 1
ATOM 3106 O O . THR B 1 3 ? 35.469 27.812 -9.211 1 36.47 3 THR B O 1
ATOM 3109 N N . SER B 1 4 ? 34.156 29.031 -10.227 1 40.53 4 SER B N 1
ATOM 3110 C CA . SER B 1 4 ? 32.875 28.5 -9.711 1 40.53 4 SER B CA 1
ATOM 3111 C C . SER B 1 4 ? 32.75 27.016 -9.984 1 40.53 4 SER B C 1
ATOM 3113 O O . SER B 1 4 ? 32.719 26.578 -11.141 1 40.53 4 SER B O 1
ATOM 3115 N N . ALA B 1 5 ? 33.5 26.172 -9.391 1 44.66 5 ALA B N 1
ATOM 3116 C CA . ALA B 1 5 ? 33.438 24.703 -9.461 1 44.66 5 ALA B CA 1
ATOM 3117 C C . ALA B 1 5 ? 32 24.234 -9.734 1 44.66 5 ALA B C 1
ATOM 3119 O O . ALA B 1 5 ? 31.062 24.672 -9.086 1 44.66 5 ALA B O 1
ATOM 3120 N N . ALA B 1 6 ? 31.703 23.922 -10.922 1 51.72 6 ALA B N 1
ATOM 3121 C CA . ALA B 1 6 ? 30.438 23.359 -11.383 1 51.72 6 ALA B CA 1
ATOM 3122 C C . ALA B 1 6 ? 29.828 22.438 -10.336 1 51.72 6 ALA B C 1
ATOM 3124 O O . ALA B 1 6 ? 30.469 21.484 -9.906 1 51.72 6 ALA B O 1
ATOM 3125 N N . GLU B 1 7 ? 28.891 22.922 -9.492 1 62.91 7 GLU B N 1
ATOM 3126 C CA . GLU B 1 7 ? 28.25 22.234 -8.383 1 62.91 7 GLU B CA 1
ATOM 3127 C C . GLU B 1 7 ? 27.562 20.953 -8.859 1 62.91 7 GLU B C 1
ATOM 3129 O O . GLU B 1 7 ? 26.875 20.953 -9.898 1 62.91 7 GLU B O 1
ATOM 3134 N N . MET B 1 8 ? 28.109 19.828 -8.578 1 71.19 8 MET B N 1
ATOM 3135 C CA . MET B 1 8 ? 27.578 18.5 -8.906 1 71.19 8 MET B CA 1
ATOM 3136 C C . MET B 1 8 ? 26.375 18.172 -8.039 1 71.19 8 MET B C 1
ATOM 3138 O O . MET B 1 8 ? 26.391 18.406 -6.828 1 71.19 8 MET B O 1
ATOM 3142 N N . ARG B 1 9 ? 25.266 17.875 -8.742 1 77.69 9 ARG B N 1
ATOM 3143 C CA . ARG B 1 9 ? 24.047 17.453 -8.047 1 77.69 9 ARG B CA 1
ATOM 3144 C C . ARG B 1 9 ? 24.031 15.945 -7.84 1 77.69 9 ARG B C 1
ATOM 3146 O O . ARG B 1 9 ? 24.406 15.188 -8.734 1 77.69 9 ARG B O 1
ATOM 3153 N N . VAL B 1 10 ? 23.812 15.562 -6.641 1 82.75 10 VAL B N 1
ATOM 3154 C CA . VAL B 1 10 ? 23.703 14.141 -6.312 1 82.75 10 VAL B CA 1
ATOM 3155 C C . VAL B 1 10 ? 22.344 13.852 -5.695 1 82.75 10 VAL B C 1
ATOM 3157 O O . VAL B 1 10 ? 21.875 14.594 -4.82 1 82.75 10 VAL B O 1
ATOM 3160 N N . PHE B 1 11 ? 21.719 12.875 -6.238 1 89.31 11 PHE B N 1
ATOM 3161 C CA . PHE B 1 11 ? 20.469 12.367 -5.672 1 89.31 11 PHE B CA 1
ATOM 3162 C C . PHE B 1 11 ? 20.562 10.867 -5.434 1 89.31 11 PHE B C 1
ATOM 3164 O O . PHE B 1 11 ? 20.953 10.109 -6.324 1 89.31 11 PHE B O 1
ATOM 3171 N N . LEU B 1 12 ? 20.297 10.469 -4.234 1 90 12 LEU B N 1
ATOM 3172 C CA . LEU B 1 12 ? 20.266 9.047 -3.902 1 90 12 LEU B CA 1
ATOM 3173 C C . LEU B 1 12 ? 18.969 8.68 -3.201 1 90 12 LEU B C 1
ATOM 3175 O O . LEU B 1 12 ? 18.578 9.32 -2.219 1 90 12 LEU B O 1
ATOM 3179 N N . GLU B 1 13 ? 18.203 7.766 -3.756 1 92.62 13 GLU B N 1
ATOM 3180 C CA . GLU B 1 13 ? 17.062 7.156 -3.098 1 92.62 13 GLU B CA 1
ATOM 3181 C C . GLU B 1 13 ? 17.328 5.699 -2.746 1 92.62 13 GLU B C 1
ATOM 3183 O O . GLU B 1 13 ? 17.688 4.902 -3.617 1 92.62 13 GLU B O 1
ATOM 3188 N N . VAL B 1 14 ? 17.141 5.387 -1.508 1 90.69 14 VAL B N 1
ATOM 3189 C CA . VAL B 1 14 ? 17.312 4.008 -1.064 1 90.69 14 VAL B CA 1
ATOM 3190 C C . VAL B 1 14 ? 15.961 3.451 -0.608 1 90.69 14 VAL B C 1
ATOM 3192 O O . VAL B 1 14 ? 15.273 4.066 0.21 1 90.69 14 VAL B O 1
ATOM 3195 N N . ARG B 1 15 ? 15.562 2.391 -1.202 1 91.44 15 ARG B N 1
ATOM 3196 C CA . ARG B 1 15 ? 14.406 1.623 -0.741 1 91.44 15 ARG B CA 1
ATOM 3197 C C . ARG B 1 15 ? 14.828 0.555 0.263 1 91.44 15 ARG B C 1
ATOM 3199 O O . ARG B 1 15 ? 15.438 -0.45 -0.109 1 91.44 15 ARG B O 1
ATOM 3206 N N . ARG B 1 16 ? 14.445 0.778 1.438 1 86.94 16 ARG B N 1
ATOM 3207 C CA . ARG B 1 16 ? 14.922 -0.097 2.508 1 86.94 16 ARG B CA 1
ATOM 3208 C C . ARG B 1 16 ? 14.32 -1.493 2.375 1 86.94 16 ARG B C 1
ATOM 3210 O O . ARG B 1 16 ? 15.031 -2.492 2.479 1 86.94 16 ARG B O 1
ATOM 3217 N N . GLY B 1 17 ? 13.086 -1.532 2.113 1 83.62 17 GLY B N 1
ATOM 3218 C CA . GLY B 1 17 ? 12.414 -2.816 2.014 1 83.62 17 GLY B CA 1
ATOM 3219 C C . GLY B 1 17 ? 12.875 -3.645 0.831 1 83.62 17 GLY B C 1
ATOM 3220 O O . GLY B 1 17 ? 12.992 -4.867 0.932 1 83.62 17 GLY B O 1
ATOM 3221 N N . LEU B 1 18 ? 13.125 -2.998 -0.275 1 86.88 18 LEU B N 1
ATOM 3222 C CA . LEU B 1 18 ? 13.516 -3.688 -1.5 1 86.88 18 LEU B CA 1
ATOM 3223 C C . LEU B 1 18 ? 15.031 -3.797 -1.604 1 86.88 18 LEU B C 1
ATOM 3225 O O . LEU B 1 18 ? 15.547 -4.461 -2.504 1 86.88 18 LEU B O 1
ATOM 3229 N N . GLN B 1 19 ? 15.75 -3.152 -0.743 1 86.75 19 GLN B N 1
ATOM 3230 C CA . GLN B 1 19 ? 17.203 -3.152 -0.701 1 86.75 19 GLN B CA 1
ATOM 3231 C C . GLN B 1 19 ? 17.797 -2.732 -2.045 1 86.75 19 GLN B C 1
ATOM 3233 O O . GLN B 1 19 ? 18.703 -3.391 -2.566 1 86.75 19 GLN B O 1
ATOM 3238 N N . SER B 1 20 ? 17.297 -1.762 -2.531 1 89.56 20 SER B N 1
ATOM 3239 C CA . SER B 1 20 ? 17.734 -1.197 -3.801 1 89.56 20 SER B CA 1
ATOM 3240 C C . SER B 1 20 ? 17.969 0.305 -3.688 1 89.56 20 SER B C 1
ATOM 3242 O O . SER B 1 20 ? 17.484 0.943 -2.746 1 89.56 20 SER B O 1
ATOM 3244 N N . ALA B 1 21 ? 18.766 0.813 -4.613 1 92.62 21 ALA B N 1
ATOM 3245 C CA . ALA B 1 21 ? 19.078 2.24 -4.598 1 92.62 21 ALA B CA 1
ATOM 3246 C C . ALA B 1 21 ? 19.141 2.805 -6.016 1 92.62 21 ALA B C 1
ATOM 3248 O O . ALA B 1 21 ? 19.562 2.117 -6.949 1 92.62 21 ALA B O 1
ATOM 3249 N N . LEU B 1 22 ? 18.656 3.996 -6.172 1 93.5 22 LEU B N 1
ATOM 3250 C CA . LEU B 1 22 ? 18.812 4.793 -7.383 1 93.5 22 LEU B CA 1
ATOM 3251 C C . LEU B 1 22 ? 19.75 5.969 -7.145 1 93.5 22 LEU B C 1
ATOM 3253 O O . LEU B 1 22 ? 19.5 6.801 -6.27 1 93.5 22 LEU B O 1
ATOM 3257 N N . LEU B 1 23 ? 20.844 5.977 -7.844 1 91.12 23 LEU B N 1
ATOM 3258 C CA . LEU B 1 23 ? 21.812 7.055 -7.762 1 91.12 23 LEU B CA 1
ATOM 3259 C C . LEU B 1 23 ? 21.797 7.898 -9.031 1 91.12 23 LEU B C 1
ATOM 3261 O O . LEU B 1 23 ? 21.922 7.359 -10.141 1 91.12 23 LEU B O 1
ATOM 3265 N N . ILE B 1 24 ? 21.594 9.156 -8.898 1 90.19 24 ILE B N 1
ATOM 3266 C CA . ILE B 1 24 ? 21.625 10.086 -10.023 1 90.19 24 ILE B CA 1
ATOM 3267 C C . ILE B 1 24 ? 22.719 11.125 -9.797 1 90.19 24 ILE B C 1
ATOM 3269 O O . ILE B 1 24 ? 22.75 11.797 -8.766 1 90.19 24 ILE B O 1
ATOM 3273 N N . LEU B 1 25 ? 23.625 11.203 -10.781 1 84.88 25 LEU B N 1
ATOM 3274 C CA . LEU B 1 25 ? 24.734 12.141 -10.727 1 84.88 25 LEU B CA 1
ATOM 3275 C C . LEU B 1 25 ? 24.703 13.102 -11.906 1 84.88 25 LEU B C 1
ATOM 3277 O O . LEU B 1 25 ? 24.562 12.68 -13.055 1 84.88 25 LEU B O 1
ATOM 3281 N N . GLY B 1 26 ? 24.562 14.367 -11.633 1 77.12 26 GLY B N 1
ATOM 3282 C CA . GLY B 1 26 ? 24.547 15.273 -12.773 1 77.12 26 GLY B CA 1
ATOM 3283 C C . GLY B 1 26 ? 25.219 16.609 -12.5 1 77.12 26 GLY B C 1
ATOM 3284 O O . GLY B 1 26 ? 25.438 16.969 -11.336 1 77.12 26 GLY B O 1
ATOM 3285 N N . GLU B 1 27 ? 25.875 17.078 -13.578 1 66.75 27 GLU B N 1
ATOM 3286 C CA . GLU B 1 27 ? 26.422 18.438 -13.5 1 66.75 27 GLU B CA 1
ATOM 3287 C C . GLU B 1 27 ? 25.312 19.469 -13.688 1 66.75 27 GLU B C 1
ATOM 3289 O O . GLU B 1 27 ? 24.312 19.219 -14.344 1 66.75 27 GLU B O 1
ATOM 3294 N N . THR B 1 28 ? 25.125 20.453 -12.789 1 57.59 28 THR B N 1
ATOM 3295 C CA . THR B 1 28 ? 24.156 21.531 -12.953 1 57.59 28 THR B CA 1
ATOM 3296 C C . THR B 1 28 ? 24.312 22.203 -14.32 1 57.59 28 THR B C 1
ATOM 3298 O O . THR B 1 28 ? 23.344 22.672 -14.898 1 57.59 28 THR B O 1
ATOM 3301 N N . GLU B 1 29 ? 25.5 22.344 -14.852 1 56.69 29 GLU B N 1
ATOM 3302 C CA . GLU B 1 29 ? 25.719 23.062 -16.109 1 56.69 29 GLU B CA 1
ATOM 3303 C C . GLU B 1 29 ? 26.062 22.094 -17.234 1 56.69 29 GLU B C 1
ATOM 3305 O O . GLU B 1 29 ? 26.672 21.047 -17 1 56.69 29 GLU B O 1
ATOM 3310 N N . GLU B 1 30 ? 25.219 22.109 -18.344 1 53.41 30 GLU B N 1
ATOM 3311 C CA . GLU B 1 30 ? 25.266 21.422 -19.641 1 53.41 30 GLU B CA 1
ATOM 3312 C C . GLU B 1 30 ? 26.688 21.359 -20.172 1 53.41 30 GLU B C 1
ATOM 3314 O O . GLU B 1 30 ? 27.25 22.359 -20.594 1 53.41 30 GLU B O 1
ATOM 3319 N N . GLY B 1 31 ? 27.703 20.812 -19.422 1 54.03 31 GLY B N 1
ATOM 3320 C CA . GLY B 1 31 ? 28.953 20.656 -20.141 1 54.03 31 GLY B CA 1
ATOM 3321 C C . GLY B 1 31 ? 29.484 19.234 -20.125 1 54.03 31 GLY B C 1
ATOM 3322 O O . GLY B 1 31 ? 29.109 18.438 -19.266 1 54.03 31 GLY B O 1
ATOM 3323 N N . ASN B 1 32 ? 29.828 18.75 -21.297 1 58.44 32 ASN B N 1
ATOM 3324 C CA . ASN B 1 32 ? 30.5 17.5 -21.641 1 58.44 32 ASN B CA 1
ATOM 3325 C C . ASN B 1 32 ? 31.719 17.234 -20.75 1 58.44 32 ASN B C 1
ATOM 3327 O O . ASN B 1 32 ? 32.844 17.609 -21.109 1 58.44 32 ASN B O 1
ATOM 3331 N N . MET B 1 33 ? 31.516 17.406 -19.547 1 59.88 33 MET B N 1
ATOM 3332 C CA . MET B 1 33 ? 32.75 17.172 -18.781 1 59.88 33 MET B CA 1
ATOM 3333 C C . MET B 1 33 ? 32.875 15.688 -18.453 1 59.88 33 MET B C 1
ATOM 3335 O O . MET B 1 33 ? 31.891 14.984 -18.25 1 59.88 33 MET B O 1
ATOM 3339 N N . SER B 1 34 ? 34.062 15.148 -18.734 1 73.19 34 SER B N 1
ATOM 3340 C CA . SER B 1 34 ? 34.469 13.805 -18.312 1 73.19 34 SER B CA 1
ATOM 3341 C C . SER B 1 34 ? 34.375 13.656 -16.797 1 73.19 34 SER B C 1
ATOM 3343 O O . SER B 1 34 ? 34.719 14.586 -16.062 1 73.19 34 SER B O 1
ATOM 3345 N N . MET B 1 35 ? 33.5 12.844 -16.281 1 75.5 35 MET B N 1
ATOM 3346 C CA . MET B 1 35 ? 33.344 12.602 -14.844 1 75.5 35 MET B CA 1
ATOM 3347 C C . MET B 1 35 ? 33.656 11.148 -14.5 1 75.5 35 MET B C 1
ATOM 3349 O O . MET B 1 35 ? 33.25 10.242 -15.234 1 75.5 35 MET B O 1
ATOM 3353 N N . ASP B 1 36 ? 34.625 11 -13.414 1 81.75 36 ASP B N 1
ATOM 3354 C CA . ASP B 1 36 ? 34.875 9.672 -12.859 1 81.75 36 ASP B CA 1
ATOM 3355 C C . ASP B 1 36 ? 34.094 9.453 -11.578 1 81.75 36 ASP B C 1
ATOM 3357 O O . ASP B 1 36 ? 34.156 10.266 -10.656 1 81.75 36 ASP B O 1
ATOM 3361 N N . VAL B 1 37 ? 33.312 8.461 -11.648 1 85.31 37 VAL B N 1
ATOM 3362 C CA . VAL B 1 37 ? 32.5 8.156 -10.484 1 85.31 37 VAL B CA 1
ATOM 3363 C C . VAL B 1 37 ? 33 6.887 -9.805 1 85.31 37 VAL B C 1
ATOM 3365 O O . VAL B 1 37 ? 33.219 5.871 -10.469 1 85.31 37 VAL B O 1
ATOM 3368 N N . SER B 1 38 ? 33.312 7.016 -8.5 1 88.88 38 SER B N 1
ATOM 3369 C CA . SER B 1 38 ? 33.688 5.855 -7.691 1 88.88 38 SER B CA 1
ATOM 3370 C C . SER B 1 38 ? 32.625 5.57 -6.633 1 88.88 38 SER B C 1
ATOM 3372 O O . SER B 1 38 ? 32.281 6.438 -5.82 1 88.88 38 SER B O 1
ATOM 3374 N N . ILE B 1 39 ? 32.062 4.43 -6.684 1 90.5 39 ILE B N 1
ATOM 3375 C CA . ILE B 1 39 ? 31.047 4.023 -5.73 1 90.5 39 ILE B CA 1
ATOM 3376 C C . ILE B 1 39 ? 31.641 3.061 -4.707 1 90.5 39 ILE B C 1
ATOM 3378 O O . ILE B 1 39 ? 32.219 2.037 -5.074 1 90.5 39 ILE B O 1
ATOM 3382 N N . MET B 1 40 ? 31.578 3.471 -3.496 1 91.88 40 MET B N 1
ATOM 3383 C CA . MET B 1 40 ? 31.984 2.633 -2.367 1 91.88 40 MET B CA 1
ATOM 3384 C C . MET B 1 40 ? 30.781 2.279 -1.502 1 91.88 40 MET B C 1
ATOM 3386 O O . MET B 1 40 ? 29.703 2.867 -1.653 1 91.88 40 MET B O 1
ATOM 3390 N N . PRO B 1 41 ? 30.922 1.32 -0.613 1 91 41 PRO B N 1
ATOM 3391 C CA . PRO B 1 41 ? 29.781 0.924 0.219 1 91 41 PRO B CA 1
ATOM 3392 C C . PRO B 1 41 ? 29.25 2.072 1.07 1 91 41 PRO B C 1
ATOM 3394 O O . PRO B 1 41 ? 28.031 2.191 1.259 1 91 41 PRO B O 1
ATOM 3397 N N . SER B 1 42 ? 30.141 2.92 1.483 1 91.19 42 SER B N 1
ATOM 3398 C CA . SER B 1 42 ? 29.688 3.936 2.428 1 91.19 42 SER B CA 1
ATOM 3399 C C . SER B 1 42 ? 29.828 5.336 1.839 1 91.19 42 SER B C 1
ATOM 3401 O O . SER B 1 42 ? 29.641 6.332 2.541 1 91.19 42 SER B O 1
ATOM 3403 N N . SER B 1 43 ? 30.188 5.418 0.588 1 89.75 43 SER B N 1
ATOM 3404 C CA . SER B 1 43 ? 30.359 6.75 0.023 1 89.75 43 SER B CA 1
ATOM 3405 C C . SER B 1 43 ? 30.344 6.711 -1.501 1 89.75 43 SER B C 1
ATOM 3407 O O . SER B 1 43 ? 30.516 5.648 -2.104 1 89.75 43 SER B O 1
ATOM 3409 N N . VAL B 1 44 ? 30.062 7.805 -2.039 1 86.75 44 VAL B N 1
ATOM 3410 C CA . VAL B 1 44 ? 30.141 8.031 -3.479 1 86.75 44 VAL B CA 1
ATOM 3411 C C . VAL B 1 44 ? 31.047 9.219 -3.764 1 86.75 44 VAL B C 1
ATOM 3413 O O . VAL B 1 44 ? 30.922 10.273 -3.131 1 86.75 44 VAL B O 1
ATOM 3416 N N . GLN B 1 45 ? 31.984 8.992 -4.652 1 86.12 45 GLN B N 1
ATOM 3417 C CA . GLN B 1 45 ? 32.938 10.047 -4.996 1 86.12 45 GLN B CA 1
ATOM 3418 C C . GLN B 1 45 ? 32.844 10.398 -6.48 1 86.12 45 GLN B C 1
ATOM 3420 O O . GLN B 1 45 ? 32.781 9.508 -7.332 1 86.12 45 GLN B O 1
ATOM 3425 N N . MET B 1 46 ? 32.781 11.664 -6.68 1 80.31 46 MET B N 1
ATOM 3426 C CA . MET B 1 46 ? 32.781 12.18 -8.047 1 80.31 46 MET B CA 1
ATOM 3427 C C . MET B 1 46 ? 34.031 13.055 -8.281 1 80.31 46 MET B C 1
ATOM 3429 O O . MET B 1 46 ? 34.281 14 -7.535 1 80.31 46 MET B O 1
ATOM 3433 N N . LYS B 1 47 ? 34.719 12.672 -9.305 1 81.44 47 LYS B N 1
ATOM 3434 C CA . LYS B 1 47 ? 35.906 13.43 -9.664 1 81.44 47 LYS B CA 1
ATOM 3435 C C . LYS B 1 47 ? 35.719 14.109 -11.016 1 81.44 47 LYS B C 1
ATOM 3437 O O . LYS B 1 47 ? 35.406 13.461 -12.008 1 81.44 47 LYS B O 1
ATOM 3442 N N . THR B 1 48 ? 35.75 15.352 -10.984 1 76.5 48 THR B N 1
ATOM 3443 C CA . THR B 1 48 ? 35.781 16.156 -12.203 1 76.5 48 THR B CA 1
ATOM 3444 C C . THR B 1 48 ? 37.125 16.859 -12.352 1 76.5 48 THR B C 1
ATOM 3446 O O . THR B 1 48 ? 37.938 16.875 -11.414 1 76.5 48 THR B O 1
ATOM 3449 N N . PRO B 1 49 ? 37.406 17.328 -13.609 1 76.94 49 PRO B N 1
ATOM 3450 C CA . PRO B 1 49 ? 38.688 18.047 -13.773 1 76.94 49 PRO B CA 1
ATOM 3451 C C . PRO B 1 49 ? 38.812 19.219 -12.812 1 76.94 49 PRO B C 1
ATOM 3453 O O . PRO B 1 49 ? 39.938 19.609 -12.469 1 76.94 49 PRO B O 1
ATOM 3456 N N . THR B 1 50 ? 37.719 19.75 -12.383 1 74.62 50 THR B N 1
ATOM 3457 C CA . THR B 1 50 ? 37.75 20.969 -11.562 1 74.62 50 THR B CA 1
ATOM 3458 C C . THR B 1 50 ? 37.719 20.609 -10.078 1 74.62 50 THR B C 1
ATOM 3460 O O . THR B 1 50 ? 38.031 21.453 -9.234 1 74.62 50 THR B O 1
ATOM 3463 N N . GLY B 1 51 ? 37.344 19.375 -9.758 1 76.75 51 GLY B N 1
ATOM 3464 C CA . GLY B 1 51 ? 37.344 19.062 -8.344 1 76.75 51 GLY B CA 1
ATOM 3465 C C . GLY B 1 51 ? 36.719 17.703 -8.031 1 76.75 51 GLY B C 1
ATOM 3466 O O . GLY B 1 51 ? 36.438 16.938 -8.945 1 76.75 51 GLY B O 1
ATOM 3467 N N . CYS B 1 52 ? 36.875 17.344 -6.668 1 78.06 52 CYS B N 1
ATOM 3468 C CA . CYS B 1 52 ? 36.375 16.062 -6.18 1 78.06 52 CYS B CA 1
ATOM 3469 C C . CYS B 1 52 ? 35.281 16.281 -5.117 1 78.06 52 CYS B C 1
ATOM 3471 O O . CYS B 1 52 ? 35.469 17.062 -4.191 1 78.06 52 CYS B O 1
ATOM 3473 N N . THR B 1 53 ? 34.094 15.75 -5.367 1 76 53 THR B N 1
ATOM 3474 C CA . THR B 1 53 ? 33.031 15.781 -4.395 1 76 53 THR B CA 1
ATOM 3475 C C . THR B 1 53 ? 32.75 14.391 -3.842 1 76 53 THR B C 1
ATOM 3477 O O . THR B 1 53 ? 32.656 13.422 -4.598 1 76 53 THR B O 1
ATOM 3480 N N . GLU B 1 54 ? 32.75 14.289 -2.504 1 80.88 54 GLU B N 1
ATOM 3481 C CA . GLU B 1 54 ? 32.469 13.016 -1.856 1 80.88 54 GLU B CA 1
ATOM 3482 C C . GLU B 1 54 ? 31.188 13.117 -1.013 1 80.88 54 GLU B C 1
ATOM 3484 O O . GLU B 1 54 ? 31 14.078 -0.266 1 80.88 54 GLU B O 1
ATOM 3489 N N . ILE B 1 55 ? 30.344 12.219 -1.207 1 79.19 55 ILE B N 1
ATOM 3490 C CA . ILE B 1 55 ? 29.125 12.125 -0.404 1 79.19 55 ILE B CA 1
ATOM 3491 C C . ILE B 1 55 ? 29.203 10.906 0.507 1 79.19 55 ILE B C 1
ATOM 3493 O O . ILE B 1 55 ? 29.312 9.773 0.029 1 79.19 55 ILE B O 1
ATOM 3497 N N . GLN B 1 56 ? 29.141 11.188 1.771 1 84.69 56 GLN B N 1
ATOM 3498 C CA . GLN B 1 56 ? 29.109 10.102 2.748 1 84.69 56 GLN B CA 1
ATOM 3499 C C . GLN B 1 56 ? 27.688 9.641 3.023 1 84.69 56 GLN B C 1
ATOM 3501 O O . GLN B 1 56 ? 26.781 10.469 3.197 1 84.69 56 GLN B O 1
ATOM 3506 N N . LEU B 1 57 ? 27.562 8.391 2.969 1 84.38 57 LEU B N 1
ATOM 3507 C CA . LEU B 1 57 ? 26.25 7.836 3.252 1 84.38 57 LEU B CA 1
ATOM 3508 C C . LEU B 1 57 ? 26.031 7.66 4.754 1 84.38 57 LEU B C 1
ATOM 3510 O O . LEU B 1 57 ? 27 7.539 5.508 1 84.38 57 LEU B O 1
ATOM 3514 N N . PRO B 1 58 ? 24.797 7.77 5.164 1 78.56 58 PRO B N 1
ATOM 3515 C CA . PRO B 1 58 ? 24.531 7.48 6.578 1 78.56 58 PRO B CA 1
ATOM 3516 C C . PRO B 1 58 ? 25.047 6.105 7 1 78.56 58 PRO B C 1
ATOM 3518 O O . PRO B 1 58 ? 25.125 5.191 6.176 1 78.56 58 PRO B O 1
ATOM 3521 N N . ALA B 1 59 ? 25.312 6.016 8.258 1 78.94 59 ALA B N 1
ATOM 3522 C CA . ALA B 1 59 ? 25.938 4.805 8.797 1 78.94 59 ALA B CA 1
ATOM 3523 C C . ALA B 1 59 ? 25.047 3.584 8.547 1 78.94 59 ALA B C 1
ATOM 3525 O O . ALA B 1 59 ? 25.562 2.465 8.414 1 78.94 59 ALA B O 1
ATOM 3526 N N . GLU B 1 60 ? 23.828 3.824 8.422 1 79.38 60 GLU B N 1
ATOM 3527 C CA . GLU B 1 60 ? 22.906 2.693 8.328 1 79.38 60 GLU B CA 1
ATOM 3528 C C . GLU B 1 60 ? 22.781 2.213 6.883 1 79.38 60 GLU B C 1
ATOM 3530 O O . GLU B 1 60 ? 22.141 1.192 6.617 1 79.38 60 GLU B O 1
ATOM 3535 N N . VAL B 1 61 ? 23.391 2.938 6.023 1 83.94 61 VAL B N 1
ATOM 3536 C CA . VAL B 1 61 ? 23.219 2.594 4.613 1 83.94 61 VAL B CA 1
ATOM 3537 C C . VAL B 1 61 ? 24.547 2.125 4.035 1 83.94 61 VAL B C 1
ATOM 3539 O O . VAL B 1 61 ? 25.578 2.771 4.23 1 83.94 61 VAL B O 1
ATOM 3542 N N . ARG B 1 62 ? 24.5 0.958 3.346 1 89.62 62 ARG B N 1
ATOM 3543 C CA . ARG B 1 62 ? 25.656 0.448 2.607 1 89.62 62 ARG B CA 1
ATOM 3544 C C . ARG B 1 62 ? 25.266 0.065 1.184 1 89.62 62 ARG B C 1
ATOM 3546 O O . ARG B 1 62 ? 24.328 -0.71 0.977 1 89.62 62 ARG B O 1
ATOM 3553 N N . LEU B 1 63 ? 25.984 0.627 0.269 1 90.75 63 LEU B N 1
ATOM 3554 C CA . LEU B 1 63 ? 25.766 0.251 -1.123 1 90.75 63 LEU B CA 1
ATOM 3555 C C . LEU B 1 63 ? 26.547 -1.013 -1.475 1 90.75 63 LEU B C 1
ATOM 3557 O O . LEU B 1 63 ? 27.5 -1.375 -0.777 1 90.75 63 LEU B O 1
ATOM 3561 N N . VAL B 1 64 ? 26.094 -1.685 -2.457 1 89.75 64 VAL B N 1
ATOM 3562 C CA . VAL B 1 64 ? 26.797 -2.834 -3.02 1 89.75 64 VAL B CA 1
ATOM 3563 C C . VAL B 1 64 ? 27.312 -2.49 -4.414 1 89.75 64 VAL B C 1
ATOM 3565 O O . VAL B 1 64 ? 26.672 -2.797 -5.418 1 89.75 64 VAL B O 1
ATOM 3568 N N . PRO B 1 65 ? 28.5 -2.006 -4.457 1 89.94 65 PRO B N 1
ATOM 3569 C CA . PRO B 1 65 ? 29.016 -1.478 -5.723 1 89.94 65 PRO B CA 1
ATOM 3570 C C . PRO B 1 65 ? 29.031 -2.523 -6.836 1 89.94 65 PRO B C 1
ATOM 3572 O O . PRO B 1 65 ? 28.75 -2.199 -7.992 1 89.94 65 PRO B O 1
ATOM 3575 N N . ALA B 1 66 ? 29.234 -3.771 -6.543 1 87.44 66 ALA B N 1
ATOM 3576 C CA . ALA B 1 66 ? 29.328 -4.836 -7.539 1 87.44 66 ALA B CA 1
ATOM 3577 C C . ALA B 1 66 ? 27.984 -5.078 -8.211 1 87.44 66 ALA B C 1
ATOM 3579 O O . ALA B 1 66 ? 27.922 -5.711 -9.266 1 87.44 66 ALA B O 1
ATOM 3580 N N . SER B 1 67 ? 27 -4.535 -7.605 1 86.62 67 SER B N 1
ATOM 3581 C CA . SER B 1 67 ? 25.656 -4.793 -8.117 1 86.62 67 SER B CA 1
ATOM 3582 C C . SER B 1 67 ? 25.203 -3.693 -9.07 1 86.62 67 SER B C 1
ATOM 3584 O O . SER B 1 67 ? 24.062 -3.697 -9.547 1 86.62 67 SER B O 1
ATOM 3586 N N . CYS B 1 68 ? 26.031 -2.799 -9.375 1 86.75 68 CYS B N 1
ATOM 3587 C CA . CYS B 1 68 ? 25.672 -1.646 -10.195 1 86.75 68 CYS B CA 1
ATOM 3588 C C . CYS B 1 68 ? 25.172 -2.084 -11.57 1 86.75 68 CYS B C 1
ATOM 3590 O O . CYS B 1 68 ? 25.797 -2.928 -12.219 1 86.75 68 CYS B O 1
ATOM 3592 N N . ARG B 1 69 ? 24 -1.575 -11.938 1 83.69 69 ARG B N 1
ATOM 3593 C CA . ARG B 1 69 ? 23.438 -1.871 -13.242 1 83.69 69 ARG B CA 1
ATOM 3594 C C . ARG B 1 69 ? 22.641 -0.684 -13.773 1 83.69 69 ARG B C 1
ATOM 3596 O O . ARG B 1 69 ? 22.391 0.283 -13.047 1 83.69 69 ARG B O 1
ATOM 3603 N N . GLY B 1 70 ? 22.422 -0.678 -15.016 1 81.19 70 GLY B N 1
ATOM 3604 C CA . GLY B 1 70 ? 21.484 0.262 -15.625 1 81.19 70 GLY B CA 1
ATOM 3605 C C . GLY B 1 70 ? 22.078 1.647 -15.812 1 81.19 70 GLY B C 1
ATOM 3606 O O . GLY B 1 70 ? 21.375 2.65 -15.664 1 81.19 70 GLY B O 1
ATOM 3607 N N . LEU B 1 71 ? 23.297 1.711 -16.031 1 83.19 71 LEU B N 1
ATOM 3608 C CA . LEU B 1 71 ? 23.906 3.016 -16.266 1 83.19 71 LEU B CA 1
ATOM 3609 C C . LEU B 1 71 ? 23.328 3.684 -17.5 1 83.19 71 LEU B C 1
ATOM 3611 O O . LEU B 1 71 ? 23.281 3.078 -18.578 1 83.19 71 LEU B O 1
ATOM 3615 N N . GLN B 1 72 ? 22.75 4.801 -17.297 1 85.5 72 GLN B N 1
ATOM 3616 C CA . GLN B 1 72 ? 22.172 5.559 -18.406 1 85.5 72 GLN B CA 1
ATOM 3617 C C . GLN B 1 72 ? 22.297 7.059 -18.172 1 85.5 72 GLN B C 1
ATOM 3619 O O . GLN B 1 72 ? 22.203 7.527 -17.031 1 85.5 72 GLN B O 1
ATOM 3624 N N . TYR B 1 73 ? 22.516 7.742 -19.25 1 84.19 73 TYR B N 1
ATOM 3625 C CA . TYR B 1 73 ? 22.5 9.195 -19.188 1 84.19 73 TYR B CA 1
ATOM 3626 C C . TYR B 1 73 ? 21.125 9.75 -19.516 1 84.19 73 TYR B C 1
ATOM 3628 O O . TYR B 1 73 ? 20.562 9.43 -20.562 1 84.19 73 TYR B O 1
ATOM 3636 N N . VAL B 1 74 ? 20.594 10.438 -18.656 1 85.75 74 VAL B N 1
ATOM 3637 C CA . VAL B 1 74 ? 19.297 11.07 -18.844 1 85.75 74 VAL B CA 1
ATOM 3638 C C . VAL B 1 74 ? 19.469 12.586 -18.953 1 85.75 74 VAL B C 1
ATOM 3640 O O . VAL B 1 74 ? 19.922 13.227 -18.016 1 85.75 74 VAL B O 1
ATOM 3643 N N . PRO B 1 75 ? 19.062 13.086 -20.031 1 83.38 75 PRO B N 1
ATOM 3644 C CA . PRO B 1 75 ? 19.188 14.539 -20.188 1 83.38 75 PRO B CA 1
ATOM 3645 C C . PRO B 1 75 ? 18.5 15.32 -19.078 1 83.38 75 PRO B C 1
ATOM 3647 O O . PRO B 1 75 ? 17.359 15.016 -18.719 1 83.38 75 PRO B O 1
ATOM 3650 N N . GLY B 1 76 ? 19.156 16.234 -18.562 1 81.88 76 GLY B N 1
ATOM 3651 C CA . GLY B 1 76 ? 18.609 17.062 -17.5 1 81.88 76 GLY B CA 1
ATOM 3652 C C . GLY B 1 76 ? 18.953 16.547 -16.109 1 81.88 76 GLY B C 1
ATOM 3653 O O . GLY B 1 76 ? 19 17.328 -15.148 1 81.88 76 GLY B O 1
ATOM 3654 N N . ASP B 1 77 ? 19.125 15.25 -16.031 1 86.75 77 ASP B N 1
ATOM 3655 C CA . ASP B 1 77 ? 19.438 14.641 -14.742 1 86.75 77 ASP B CA 1
ATOM 3656 C C . ASP B 1 77 ? 20.922 14.367 -14.602 1 86.75 77 ASP B C 1
ATOM 3658 O O . ASP B 1 77 ? 21.547 14.742 -13.602 1 86.75 77 ASP B O 1
ATOM 3662 N N . GLY B 1 78 ? 21.438 13.688 -15.695 1 86.5 78 GLY B N 1
ATOM 3663 C CA . GLY B 1 78 ? 22.781 13.133 -15.664 1 86.5 78 GLY B CA 1
ATOM 3664 C C . GLY B 1 78 ? 22.797 11.617 -15.68 1 86.5 78 GLY B C 1
ATOM 3665 O O . GLY B 1 78 ? 22.047 10.984 -16.422 1 86.5 78 GLY B O 1
ATOM 3666 N N . LEU B 1 79 ? 23.75 11.102 -14.891 1 86.25 79 LEU B N 1
ATOM 3667 C CA . LEU B 1 79 ? 23.953 9.656 -14.914 1 86.25 79 LEU B CA 1
ATOM 3668 C C . LEU B 1 79 ? 23.047 8.969 -13.906 1 86.25 79 LEU B C 1
ATOM 3670 O O . LEU B 1 79 ? 23 9.344 -12.734 1 86.25 79 LEU B O 1
ATOM 3674 N N . HIS B 1 80 ? 22.297 8.07 -14.406 1 90.31 80 HIS B N 1
ATOM 3675 C CA . HIS B 1 80 ? 21.469 7.219 -13.555 1 90.31 80 HIS B CA 1
ATOM 3676 C C . HIS B 1 80 ? 22.125 5.863 -13.328 1 90.31 80 HIS B C 1
ATOM 3678 O O . HIS B 1 80 ? 22.609 5.234 -14.273 1 90.31 80 HIS B O 1
ATOM 3684 N N . LEU B 1 81 ? 22.172 5.453 -12.078 1 90.62 81 LEU B N 1
ATOM 3685 C CA . LEU B 1 81 ? 22.672 4.137 -11.719 1 90.62 81 LEU B CA 1
ATOM 3686 C C . LEU B 1 81 ? 21.766 3.455 -10.703 1 90.62 81 LEU B C 1
ATOM 3688 O O . LEU B 1 81 ? 21.219 4.113 -9.812 1 90.62 81 LEU B O 1
ATOM 3692 N N . ARG B 1 82 ? 21.641 2.197 -10.883 1 92 82 ARG B N 1
ATOM 3693 C CA . ARG B 1 82 ? 20.906 1.397 -9.906 1 92 82 ARG B CA 1
ATOM 3694 C C . ARG B 1 82 ? 21.828 0.391 -9.227 1 92 82 ARG B C 1
ATOM 3696 O O . ARG B 1 82 ? 22.719 -0.174 -9.867 1 92 82 ARG B O 1
ATOM 3703 N N . LEU B 1 83 ? 21.625 0.214 -7.934 1 90.06 83 LEU B N 1
ATOM 3704 C CA . LEU B 1 83 ? 22.438 -0.754 -7.207 1 90.06 83 LEU B CA 1
ATOM 3705 C C . LEU B 1 83 ? 21.672 -1.315 -6.012 1 90.06 83 LEU B C 1
ATOM 3707 O O . LEU B 1 83 ? 20.625 -0.797 -5.645 1 90.06 83 LEU B O 1
ATOM 3711 N N . GLN B 1 84 ? 22.156 -2.352 -5.523 1 89.38 84 GLN B N 1
ATOM 3712 C CA . GLN B 1 84 ? 21.641 -2.883 -4.266 1 89.38 84 GLN B CA 1
ATOM 3713 C C . GLN B 1 84 ? 22.156 -2.076 -3.074 1 89.38 84 GLN B C 1
ATOM 3715 O O . GLN B 1 84 ? 23.219 -1.467 -3.146 1 89.38 84 GLN B O 1
ATOM 3720 N N . ALA B 1 85 ? 21.344 -1.935 -2.162 1 89.88 85 ALA B N 1
ATOM 3721 C CA . ALA B 1 85 ? 21.703 -1.243 -0.93 1 89.88 85 ALA B CA 1
ATOM 3722 C C . ALA B 1 85 ? 21.25 -2.02 0.298 1 89.88 85 ALA B C 1
ATOM 3724 O O . ALA B 1 85 ? 20.203 -2.668 0.268 1 89.88 85 ALA B O 1
ATOM 3725 N N . GLN B 1 86 ? 22.047 -2.002 1.284 1 83.56 86 GLN B N 1
ATOM 3726 C CA . GLN B 1 86 ? 21.703 -2.607 2.566 1 83.56 86 GLN B CA 1
ATOM 3727 C C . GLN B 1 86 ? 21.469 -1.54 3.633 1 83.56 86 GLN B C 1
ATOM 3729 O O . GLN B 1 86 ? 22.172 -0.525 3.668 1 83.56 86 GLN B O 1
ATOM 3734 N N . THR B 1 87 ? 20.344 -1.635 4.254 1 77.88 87 THR B N 1
ATOM 3735 C CA . THR B 1 87 ? 20.062 -0.701 5.34 1 77.88 87 THR B CA 1
ATOM 3736 C C . THR B 1 87 ? 19.953 -1.437 6.668 1 77.88 87 THR B C 1
ATOM 3738 O O . THR B 1 87 ? 19.484 -2.574 6.715 1 77.88 87 THR B O 1
ATOM 3741 N N . GLU B 1 88 ? 20.625 -0.983 7.684 1 69.31 88 GLU B N 1
ATOM 3742 C CA . GLU B 1 88 ? 20.453 -1.538 9.023 1 69.31 88 GLU B CA 1
ATOM 3743 C C . GLU B 1 88 ? 19.156 -1.051 9.664 1 69.31 88 GLU B C 1
ATOM 3745 O O . GLU B 1 88 ? 18.781 0.113 9.508 1 69.31 88 GLU B O 1
ATOM 3750 N N . PHE B 1 89 ? 18.125 -1.903 9.695 1 54.91 89 PHE B N 1
ATOM 3751 C CA . PHE B 1 89 ? 16.75 -1.653 10.141 1 54.91 89 PHE B CA 1
ATOM 3752 C C . PHE B 1 89 ? 16.75 -0.854 11.438 1 54.91 89 PHE B C 1
ATOM 3754 O O . PHE B 1 89 ? 17.406 -1.226 12.406 1 54.91 89 PHE B O 1
ATOM 3761 N N . SER B 1 90 ? 16.969 0.333 11.484 1 51.5 90 SER B N 1
ATOM 3762 C CA . SER B 1 90 ? 16.578 0.931 12.75 1 51.5 90 SER B CA 1
ATOM 3763 C C . SER B 1 90 ? 15.07 0.882 12.945 1 51.5 90 SER B C 1
ATOM 3765 O O . SER B 1 90 ? 14.312 1.309 12.07 1 51.5 90 SER B O 1
ATOM 3767 N N . THR B 1 91 ? 14.508 -0.152 13.477 1 43.62 91 THR B N 1
ATOM 3768 C CA . THR B 1 91 ? 13.117 -0.451 13.805 1 43.62 91 THR B CA 1
ATOM 3769 C C . THR B 1 91 ? 12.406 0.79 14.344 1 43.62 91 THR B C 1
ATOM 3771 O O . THR B 1 91 ? 11.273 0.705 14.82 1 43.62 91 THR B O 1
ATOM 3774 N N . LYS B 1 92 ? 13.039 1.904 14.586 1 46.28 92 LYS B N 1
ATOM 3775 C CA . LYS B 1 92 ? 12.125 2.689 15.406 1 46.28 92 LYS B CA 1
ATOM 3776 C C . LYS B 1 92 ? 10.945 3.197 14.578 1 46.28 92 LYS B C 1
ATOM 3778 O O . LYS B 1 92 ? 11.133 3.904 13.586 1 46.28 92 LYS B O 1
ATOM 3783 N N . PRO B 1 93 ? 9.906 2.373 14.609 1 44.97 93 PRO B N 1
ATOM 3784 C CA . PRO B 1 93 ? 8.758 2.986 13.93 1 44.97 93 PRO B CA 1
ATOM 3785 C C . PRO B 1 93 ? 8.586 4.461 14.289 1 44.97 93 PRO B C 1
ATOM 3787 O O . PRO B 1 93 ? 8.734 4.836 15.461 1 44.97 93 PRO B O 1
ATOM 3790 N N . ILE B 1 94 ? 8.828 5.324 13.484 1 44 94 ILE B N 1
ATOM 3791 C CA . ILE B 1 94 ? 8.555 6.742 13.695 1 44 94 ILE B CA 1
ATOM 3792 C C . ILE B 1 94 ? 7.102 6.926 14.133 1 44 94 ILE B C 1
ATOM 3794 O O . ILE B 1 94 ? 6.199 6.996 13.297 1 44 94 ILE B O 1
ATOM 3798 N N . SER B 1 95 ? 6.531 6.02 14.867 1 45.72 95 SER B N 1
ATOM 3799 C CA . SER B 1 95 ? 5.113 6.23 15.141 1 45.72 95 SER B CA 1
ATOM 3800 C C . SER B 1 95 ? 4.898 7.477 16 1 45.72 95 SER B C 1
ATOM 3802 O O . SER B 1 95 ? 5.492 7.609 17.062 1 45.72 95 SER B O 1
ATOM 3804 N N . VAL B 1 96 ? 4.863 8.602 15.43 1 45.38 96 VAL B N 1
ATOM 3805 C CA . VAL B 1 96 ? 4.348 9.727 16.203 1 45.38 96 VAL B CA 1
ATOM 3806 C C . VAL B 1 96 ? 3.393 9.234 17.281 1 45.38 96 VAL B C 1
ATOM 3808 O O . VAL B 1 96 ? 3.303 9.82 18.359 1 45.38 96 VAL B O 1
ATOM 3811 N N . PHE B 1 97 ? 2.668 8.07 16.844 1 45.97 97 PHE B N 1
ATOM 3812 C CA . PHE B 1 97 ? 1.614 7.617 17.75 1 45.97 97 PHE B CA 1
ATOM 3813 C C . PHE B 1 97 ? 2.188 6.734 18.844 1 45.97 97 PHE B C 1
ATOM 3815 O O . PHE B 1 97 ? 1.44 6.125 19.609 1 45.97 97 PHE B O 1
ATOM 3822 N N . ASN B 1 98 ? 3.412 6.34 18.562 1 47.28 98 ASN B N 1
ATOM 3823 C CA . ASN B 1 98 ? 3.941 5.57 19.688 1 47.28 98 ASN B CA 1
ATOM 3824 C C . ASN B 1 98 ? 3.664 6.258 21.031 1 47.28 98 ASN B C 1
ATOM 3826 O O . ASN B 1 98 ? 4.535 6.941 21.562 1 47.28 98 ASN B O 1
ATOM 3830 N N . GLN B 1 99 ? 2.521 6.738 21.109 1 46.12 99 GLN B N 1
ATOM 3831 C CA . GLN B 1 99 ? 1.807 7.426 22.172 1 46.12 99 GLN B CA 1
ATOM 3832 C C . GLN B 1 99 ? 1.964 6.691 23.5 1 46.12 99 GLN B C 1
ATOM 3834 O O . GLN B 1 99 ? 1.532 7.188 24.547 1 46.12 99 GLN B O 1
ATOM 3839 N N . ASN B 1 100 ? 2.361 5.383 23.359 1 46.88 100 ASN B N 1
ATOM 3840 C CA . ASN B 1 100 ? 2.348 4.781 24.703 1 46.88 100 ASN B CA 1
ATOM 3841 C C . ASN B 1 100 ? 3.219 5.562 25.672 1 46.88 100 ASN B C 1
ATOM 3843 O O . ASN B 1 100 ? 3.021 5.484 26.891 1 46.88 100 ASN B O 1
ATOM 3847 N N . SER B 1 101 ? 4.168 6.199 25.062 1 49.81 101 SER B N 1
ATOM 3848 C CA . SER B 1 101 ? 5.098 6.754 26.031 1 49.81 101 SER B CA 1
ATOM 3849 C C . SER B 1 101 ? 4.457 7.891 26.828 1 49.81 101 SER B C 1
ATOM 3851 O O . SER B 1 101 ? 4.988 8.312 27.859 1 49.81 101 SER B O 1
ATOM 3853 N N . GLN B 1 102 ? 3.256 8.344 26.281 1 56.44 102 GLN B N 1
ATOM 3854 C CA . GLN B 1 102 ? 2.732 9.484 27.031 1 56.44 102 GLN B CA 1
ATOM 3855 C C . GLN B 1 102 ? 1.74 9.023 28.094 1 56.44 102 GLN B C 1
ATOM 3857 O O . GLN B 1 102 ? 1.292 9.828 28.922 1 56.44 102 GLN B O 1
ATOM 3862 N N . ALA B 1 103 ? 1.588 7.609 28.094 1 60.88 103 ALA B N 1
ATOM 3863 C CA . ALA B 1 103 ? 0.66 7.148 29.125 1 60.88 103 ALA B CA 1
ATOM 3864 C C . ALA B 1 103 ? 1.288 7.246 30.516 1 60.88 103 ALA B C 1
ATOM 3866 O O . ALA B 1 103 ? 2.424 6.812 30.719 1 60.88 103 ALA B O 1
ATOM 3867 N N . GLY B 1 104 ? 0.59 8.016 31.312 1 66.88 104 GLY B N 1
ATOM 3868 C CA . GLY B 1 104 ? 0.915 8.156 32.719 1 66.88 104 GLY B CA 1
ATOM 3869 C C . GLY B 1 104 ? 1.649 9.438 33.062 1 66.88 104 GLY B C 1
ATOM 3870 O O . GLY B 1 104 ? 1.706 9.852 34.219 1 66.88 104 GLY B O 1
ATOM 3871 N N . GLY B 1 105 ? 2.145 10.094 31.969 1 78.5 105 GLY B N 1
ATOM 3872 C CA . GLY B 1 105 ? 2.861 11.328 32.25 1 78.5 105 GLY B CA 1
ATOM 3873 C C . GLY B 1 105 ? 2.027 12.57 32 1 78.5 105 GLY B C 1
ATOM 3874 O O . GLY B 1 105 ? 0.903 12.484 31.516 1 78.5 105 GLY B O 1
ATOM 3875 N N . ARG B 1 106 ? 2.527 13.688 32.656 1 89.25 106 ARG B N 1
ATOM 3876 C CA . ARG B 1 106 ? 1.908 14.984 32.406 1 89.25 106 ARG B CA 1
ATOM 3877 C C . ARG B 1 106 ? 2.41 15.578 31.094 1 89.25 106 ARG B C 1
ATOM 3879 O O . ARG B 1 106 ? 3.596 15.469 30.781 1 89.25 106 ARG B O 1
ATOM 3886 N N . CYS B 1 107 ? 1.405 16.078 30.344 1 90.81 107 CYS B N 1
ATOM 3887 C CA . CYS B 1 107 ? 1.76 16.625 29.047 1 90.81 107 CYS B CA 1
ATOM 3888 C C . CYS B 1 107 ? 1.163 18.016 28.844 1 90.81 107 CYS B C 1
ATOM 3890 O O . CYS B 1 107 ? 0.157 18.344 29.469 1 90.81 107 CYS B O 1
ATOM 3892 N N . THR B 1 108 ? 1.816 18.781 28.094 1 91.94 108 THR B N 1
ATOM 3893 C CA . THR B 1 108 ? 1.339 20.094 27.703 1 91.94 108 THR B CA 1
ATOM 3894 C C . THR B 1 108 ? 1.079 20.156 26.203 1 91.94 108 THR B C 1
ATOM 3896 O O . THR B 1 108 ? 1.871 19.641 25.406 1 91.94 108 THR B O 1
ATOM 3899 N N . PHE B 1 109 ? -0.076 20.688 25.797 1 93.19 109 PHE B N 1
ATOM 3900 C CA . PHE B 1 109 ? -0.445 20.891 24.406 1 93.19 109 PHE B CA 1
ATOM 3901 C C . PHE B 1 109 ? -0.126 22.312 23.969 1 93.19 109 PHE B C 1
ATOM 3903 O O . PHE B 1 109 ? -0.53 23.281 24.609 1 93.19 109 PHE B O 1
ATOM 3910 N N . TYR B 1 110 ? 0.601 22.391 22.859 1 94.19 110 TYR B N 1
ATOM 3911 C CA . TYR B 1 110 ? 0.987 23.688 22.328 1 94.19 110 TYR B CA 1
ATOM 3912 C C . TYR B 1 110 ? 0.41 23.906 20.938 1 94.19 110 TYR B C 1
ATOM 3914 O O . TYR B 1 110 ? 0.311 22.969 20.141 1 94.19 110 TYR B O 1
ATOM 3922 N N . CYS B 1 111 ? 0.005 25.156 20.703 1 95.5 111 CYS B N 1
ATOM 3923 C CA . CYS B 1 111 ? -0.176 25.562 19.312 1 95.5 111 CYS B CA 1
ATOM 3924 C C . CYS B 1 111 ? 1.134 25.453 18.531 1 95.5 111 CYS B C 1
ATOM 3926 O O . CYS B 1 111 ? 2.137 26.047 18.922 1 95.5 111 CYS B O 1
ATOM 3928 N N . GLN B 1 112 ? 1.165 24.719 17.484 1 95.06 112 GLN B N 1
ATOM 3929 C CA . GLN B 1 112 ? 2.4 24.484 16.75 1 95.06 112 GLN B CA 1
ATOM 3930 C C . GLN B 1 112 ? 2.91 25.766 16.109 1 95.06 112 GLN B C 1
ATOM 3932 O O . GLN B 1 112 ? 4.121 26 16.031 1 95.06 112 GLN B O 1
ATOM 3937 N N . SER B 1 113 ? 2.09 26.609 15.648 1 92.69 113 SER B N 1
ATOM 3938 C CA . SER B 1 113 ? 2.439 27.812 14.898 1 92.69 113 SER B CA 1
ATOM 3939 C C . SER B 1 113 ? 3.121 28.828 15.789 1 92.69 113 SER B C 1
ATOM 3941 O O . SER B 1 113 ? 4.129 29.438 15.406 1 92.69 113 SER B O 1
ATOM 3943 N N . CYS B 1 114 ? 2.57 29.047 17.016 1 94.06 114 CYS B N 1
ATOM 3944 C CA . CYS B 1 114 ? 3.098 30.156 17.797 1 94.06 114 CYS B CA 1
ATOM 3945 C C . CYS B 1 114 ? 3.629 29.688 19.141 1 94.06 114 CYS B C 1
ATOM 3947 O O . CYS B 1 114 ? 4.309 30.438 19.844 1 94.06 114 CYS B O 1
ATOM 3949 N N . GLY B 1 115 ? 3.32 28.469 19.516 1 94.31 115 GLY B N 1
ATOM 3950 C CA . GLY B 1 115 ? 3.84 27.938 20.766 1 94.31 115 GLY B CA 1
ATOM 3951 C C . GLY B 1 115 ? 2.951 28.234 21.969 1 94.31 115 GLY B C 1
ATOM 3952 O O . GLY B 1 115 ? 3.295 27.906 23.094 1 94.31 115 GLY B O 1
ATOM 3953 N N . GLU B 1 116 ? 1.795 28.812 21.734 1 95.12 116 GLU B N 1
ATOM 3954 C CA . GLU B 1 116 ? 0.853 29.094 22.812 1 95.12 116 GLU B CA 1
ATOM 3955 C C . GLU B 1 116 ? 0.402 27.797 23.5 1 95.12 116 GLU B C 1
ATOM 3957 O O . GLU B 1 116 ? 0.124 26.797 22.828 1 95.12 116 GLU B O 1
ATOM 3962 N N . VAL B 1 117 ? 0.338 27.828 24.812 1 94.62 117 VAL B N 1
ATOM 3963 C CA . VAL B 1 117 ? -0.13 26.672 25.562 1 94.62 117 VAL B CA 1
ATOM 3964 C C . VAL B 1 117 ? -1.647 26.547 25.453 1 94.62 117 VAL B C 1
ATOM 3966 O O . VAL B 1 117 ? -2.379 27.484 25.797 1 94.62 117 VAL B O 1
ATOM 3969 N N . VAL B 1 118 ? -2.107 25.469 24.938 1 94.31 118 VAL B N 1
ATOM 3970 C CA . VAL B 1 118 ? -3.531 25.219 24.766 1 94.31 118 VAL B CA 1
ATOM 3971 C C . VAL B 1 118 ? -4.07 24.438 25.969 1 94.31 118 VAL B C 1
ATOM 3973 O O . VAL B 1 118 ? -5.156 24.734 26.469 1 94.31 118 VAL B O 1
ATOM 3976 N N . ILE B 1 119 ? -3.396 23.359 26.359 1 92.69 119 ILE B N 1
ATOM 3977 C CA . ILE B 1 119 ? -3.648 22.578 27.562 1 92.69 119 ILE B CA 1
ATOM 3978 C C . ILE B 1 119 ? -2.361 22.453 28.375 1 92.69 119 ILE B C 1
ATOM 3980 O O . ILE B 1 119 ? -1.346 21.969 27.875 1 92.69 119 ILE B O 1
ATOM 3984 N N . ARG B 1 120 ? -2.416 22.922 29.562 1 91.75 120 ARG B N 1
ATOM 3985 C CA . ARG B 1 120 ? -1.214 22.953 30.391 1 91.75 120 ARG B CA 1
ATOM 3986 C C . ARG B 1 120 ? -1.163 21.766 31.344 1 91.75 120 ARG B C 1
ATOM 3988 O O . ARG B 1 120 ? -2.121 21.5 32.062 1 91.75 120 ARG B O 1
ATOM 3995 N N . ASP B 1 121 ? -0.126 21.062 31.312 1 90.56 121 ASP B N 1
ATOM 3996 C CA . ASP B 1 121 ? 0.258 20.094 32.312 1 90.56 121 ASP B CA 1
ATOM 3997 C C . ASP B 1 121 ? -0.874 19.094 32.594 1 90.56 121 ASP B C 1
ATOM 3999 O O . ASP B 1 121 ? -1.269 18.875 33.75 1 90.56 121 ASP B O 1
ATOM 4003 N N . ARG B 1 122 ? -1.384 18.516 31.562 1 90.81 122 ARG B N 1
ATOM 4004 C CA . ARG B 1 122 ? -2.473 17.547 31.656 1 90.81 122 ARG B CA 1
ATOM 4005 C C . ARG B 1 122 ? -1.933 16.141 31.875 1 90.81 122 ARG B C 1
ATOM 4007 O O . ARG B 1 122 ? -1.015 15.703 31.172 1 90.81 122 ARG B O 1
ATOM 4014 N N . LYS B 1 123 ? -2.496 15.516 32.906 1 89 123 LYS B N 1
ATOM 4015 C CA . LYS B 1 123 ? -2.156 14.109 33.094 1 89 123 LYS B CA 1
ATOM 4016 C C . LYS B 1 123 ? -2.979 13.219 32.156 1 89 123 LYS B C 1
ATOM 4018 O O . LYS B 1 123 ? -4.211 13.219 32.219 1 89 123 LYS B O 1
ATOM 4023 N N . LEU B 1 124 ? -2.322 12.5 31.312 1 87.38 124 LEU B N 1
ATOM 4024 C CA . LEU B 1 124 ? -3.008 11.578 30.406 1 87.38 124 LEU B CA 1
ATOM 4025 C C . LEU B 1 124 ? -2.885 10.141 30.906 1 87.38 124 LEU B C 1
ATOM 4027 O O . LEU B 1 124 ? -1.794 9.562 30.891 1 87.38 124 LEU B O 1
ATOM 4031 N N . LEU B 1 125 ? -3.967 9.57 31.281 1 82.5 125 LEU B N 1
ATOM 4032 C CA . LEU B 1 125 ? -3.977 8.203 31.812 1 82.5 125 LEU B CA 1
ATOM 4033 C C . LEU B 1 125 ? -4.184 7.195 30.688 1 82.5 125 LEU B C 1
ATOM 4035 O O . LEU B 1 125 ? -3.617 6.102 30.719 1 82.5 125 LEU B O 1
ATOM 4039 N N . ARG B 1 126 ? -5.016 7.629 29.734 1 80.56 126 ARG B N 1
ATOM 4040 C CA . ARG B 1 126 ? -5.285 6.738 28.609 1 80.56 126 ARG B CA 1
ATOM 4041 C C . ARG B 1 126 ? -5.082 7.457 27.281 1 80.56 126 ARG B C 1
ATOM 4043 O O . ARG B 1 126 ? -5.676 8.508 27.047 1 80.56 126 ARG B O 1
ATOM 4050 N N . VAL B 1 127 ? -4.195 7.02 26.562 1 82.19 127 VAL B N 1
ATOM 4051 C CA . VAL B 1 127 ? -3.994 7.441 25.172 1 82.19 127 VAL B CA 1
ATOM 4052 C C . VAL B 1 127 ? -4.27 6.273 24.234 1 82.19 127 VAL B C 1
ATOM 4054 O O . VAL B 1 127 ? -3.455 5.355 24.109 1 82.19 127 VAL B O 1
ATOM 4057 N N . LEU B 1 128 ? -5.438 6.324 23.547 1 75.88 128 LEU B N 1
ATOM 4058 C CA . LEU B 1 128 ? -5.902 5.16 22.797 1 75.88 128 LEU B CA 1
ATOM 4059 C C . LEU B 1 128 ? -6.312 5.543 21.391 1 75.88 128 LEU B C 1
ATOM 4061 O O . LEU B 1 128 ? -6.922 6.594 21.172 1 75.88 128 LEU B O 1
ATOM 4065 N N . PRO B 1 129 ? -5.922 4.699 20.469 1 77 129 PRO B N 1
ATOM 4066 C CA . PRO B 1 129 ? -6.441 4.934 19.125 1 77 129 PRO B CA 1
ATOM 4067 C C . PRO B 1 129 ? -7.949 4.695 19.016 1 77 129 PRO B C 1
ATOM 4069 O O . PRO B 1 129 ? -8.477 3.785 19.672 1 77 129 PRO B O 1
ATOM 4072 N N . LEU B 1 130 ? -8.57 5.676 18.406 1 75.06 130 LEU B N 1
ATOM 4073 C CA . LEU B 1 130 ? -9.992 5.457 18.156 1 75.06 130 LEU B CA 1
ATOM 4074 C C . LEU B 1 130 ? -10.195 4.242 17.25 1 75.06 130 LEU B C 1
ATOM 4076 O O . LEU B 1 130 ? -9.359 3.961 16.391 1 75.06 130 LEU B O 1
ATOM 4080 N N . PRO B 1 131 ? -11.031 3.398 17.812 1 56.41 131 PRO B N 1
ATOM 4081 C CA . PRO B 1 131 ? -11.281 2.256 16.922 1 56.41 131 PRO B CA 1
ATOM 4082 C C . PRO B 1 131 ? -11.555 2.672 15.484 1 56.41 131 PRO B C 1
ATOM 4084 O O . PRO B 1 131 ? -12.086 3.758 15.242 1 56.41 131 PRO B O 1
ATOM 4087 N N . SER B 1 132 ? -10.547 2.344 14.789 1 47.12 132 SER B N 1
ATOM 4088 C CA . SER B 1 132 ? -11.141 2.471 13.461 1 47.12 132 SER B CA 1
ATOM 4089 C C . SER B 1 132 ? -12.602 2.041 13.461 1 47.12 132 SER B C 1
ATOM 4091 O O . SER B 1 132 ? -13.062 1.389 14.406 1 47.12 132 SER B O 1
ATOM 4093 N N . GLU B 1 133 ? -13.516 2.344 12.836 1 40.81 133 GLU B N 1
ATOM 4094 C CA . GLU B 1 133 ? -14.867 1.839 13.023 1 40.81 133 GLU B CA 1
ATOM 4095 C C . GLU B 1 133 ? -14.852 0.399 13.531 1 40.81 133 GLU B C 1
ATOM 4097 O O . GLU B 1 133 ? -15.805 -0.045 14.18 1 40.81 133 GLU B O 1
ATOM 4102 N N . ASN B 1 134 ? -13.766 -0.368 13.234 1 34.94 134 ASN B N 1
ATOM 4103 C CA . ASN B 1 134 ? -13.711 -1.764 13.656 1 34.94 134 ASN B CA 1
ATOM 4104 C C . ASN B 1 134 ? -13.039 -1.911 15.016 1 34.94 134 ASN B C 1
ATOM 4106 O O . ASN B 1 134 ? -12.547 -2.988 15.359 1 34.94 134 ASN B O 1
ATOM 4110 N N . TRP B 1 135 ? -12.867 -1.007 15.727 1 36.72 135 TRP B N 1
ATOM 4111 C CA . TRP B 1 135 ? -12.211 -0.991 17.031 1 36.72 135 TRP B CA 1
ATOM 4112 C C . TRP B 1 135 ? -12.875 -1.966 17.984 1 36.72 135 TRP B C 1
ATOM 4114 O O . TRP B 1 135 ? -12.25 -2.434 18.938 1 36.72 135 TRP B O 1
ATOM 4124 N N . GLY B 1 136 ? -14.047 -2.039 17.797 1 36.34 136 GLY B N 1
ATOM 4125 C CA . GLY B 1 136 ? -14.727 -2.895 18.75 1 36.34 136 GLY B CA 1
ATOM 4126 C C . GLY B 1 136 ? -14.141 -4.289 18.828 1 36.34 136 GLY B C 1
ATOM 4127 O O . GLY B 1 136 ? -14.055 -4.863 19.922 1 36.34 136 GLY B O 1
ATOM 4128 N N . ALA B 1 137 ? -13.773 -4.84 17.672 1 37.62 137 ALA B N 1
ATOM 4129 C CA . ALA B 1 137 ? -13.32 -6.23 17.672 1 37.62 137 ALA B CA 1
ATOM 4130 C C . ALA B 1 137 ? -11.898 -6.344 18.219 1 37.62 137 ALA B C 1
ATOM 4132 O O . ALA B 1 137 ? -11.562 -7.32 18.891 1 37.62 137 ALA B O 1
ATOM 4133 N N . LEU B 1 138 ? -11 -5.449 17.875 1 35.72 138 LEU B N 1
ATOM 4134 C CA . LEU B 1 138 ? -9.641 -5.566 18.391 1 35.72 138 LEU B CA 1
ATOM 4135 C C . LEU B 1 138 ? -9.641 -5.453 19.922 1 35.72 138 LEU B C 1
ATOM 4137 O O . LEU B 1 138 ? -8.836 -6.102 20.594 1 35.72 138 LEU B O 1
ATOM 4141 N N . VAL B 1 139 ? -10.375 -4.672 20.438 1 37.28 139 VAL B N 1
ATOM 4142 C CA . VAL B 1 139 ? -10.445 -4.551 21.891 1 37.28 139 VAL B CA 1
ATOM 4143 C C . VAL B 1 139 ? -10.898 -5.875 22.5 1 37.28 139 VAL B C 1
ATOM 4145 O O . VAL B 1 139 ? -10.367 -6.309 23.516 1 37.28 139 VAL B O 1
ATOM 4148 N N . GLU B 1 140 ? -11.859 -6.41 21.891 1 38.91 140 GLU B N 1
ATOM 4149 C CA . GLU B 1 140 ? -12.305 -7.66 22.5 1 38.91 140 GLU B CA 1
ATOM 4150 C C . GLU B 1 140 ? -11.227 -8.734 22.406 1 38.91 140 GLU B C 1
ATOM 4152 O O . GLU B 1 140 ? -11.07 -9.547 23.312 1 38.91 140 GLU B O 1
ATOM 4157 N N . GLU B 1 141 ? -10.625 -8.953 21.219 1 37.75 141 GLU B N 1
ATOM 4158 C CA . GLU B 1 141 ? -9.688 -10.062 21.047 1 37.75 141 GLU B CA 1
ATOM 4159 C C . GLU B 1 141 ? -8.367 -9.781 21.75 1 37.75 141 GLU B C 1
ATOM 4161 O O . GLU B 1 141 ? -7.723 -10.703 22.266 1 37.75 141 GLU B O 1
ATOM 4166 N N . TRP B 1 142 ? -7.863 -8.688 21.562 1 31.45 142 TRP B N 1
ATOM 4167 C CA . TRP B 1 142 ? -6.566 -8.461 22.188 1 31.45 142 TRP B CA 1
ATOM 4168 C C . TRP B 1 142 ? -6.742 -7.984 23.625 1 31.45 142 TRP B C 1
ATOM 4170 O O . TRP B 1 142 ? -5.785 -7.961 24.406 1 31.45 142 TRP B O 1
ATOM 4180 N N . CYS B 1 143 ? -7.773 -7.121 23.75 1 34.5 143 CYS B N 1
ATOM 4181 C CA . CYS B 1 143 ? -7.844 -6.629 25.125 1 34.5 143 CYS B CA 1
ATOM 4182 C C . CYS B 1 143 ? -8.5 -7.656 26.031 1 34.5 143 CYS B C 1
ATOM 4184 O O . CYS B 1 143 ? -9.602 -8.133 25.75 1 34.5 143 CYS B O 1
ATOM 4186 N N . CYS B 1 144 ? -7.766 -8.555 26.484 1 38.28 144 CYS B N 1
ATOM 4187 C CA . CYS B 1 144 ? -8.211 -9.375 27.594 1 38.28 144 CYS B CA 1
ATOM 4188 C C . CYS B 1 144 ? -9.195 -8.609 28.484 1 38.28 144 CYS B C 1
ATOM 4190 O O . CYS B 1 144 ? -9.805 -9.188 29.375 1 38.28 144 CYS B O 1
ATOM 4192 N N . HIS B 1 145 ? -8.992 -7.219 28.484 1 41.09 145 HIS B N 1
ATOM 4193 C CA . HIS B 1 145 ? -9.867 -6.438 29.344 1 41.09 145 HIS B CA 1
ATOM 4194 C C . HIS B 1 145 ? -11.117 -5.98 28.609 1 41.09 145 HIS B C 1
ATOM 4196 O O . HIS B 1 145 ? -11.117 -5.906 27.375 1 41.09 145 HIS B O 1
ATOM 4202 N N . PRO B 1 146 ? -12.234 -5.824 29.281 1 44.47 146 PRO B N 1
ATOM 4203 C CA . PRO B 1 146 ? -13.492 -5.301 28.75 1 44.47 146 PRO B CA 1
ATOM 4204 C C . PRO B 1 146 ? -13.281 -4.18 27.734 1 44.47 146 PRO B C 1
ATOM 4206 O O . PRO B 1 146 ? -12.289 -3.459 27.812 1 44.47 146 PRO B O 1
ATOM 4209 N N . ASP B 1 147 ? -13.812 -4.301 26.609 1 48.38 147 ASP B N 1
ATOM 4210 C CA . ASP B 1 147 ? -13.867 -3.229 25.625 1 48.38 147 ASP B CA 1
ATOM 4211 C C . ASP B 1 147 ? -13.906 -1.859 26.297 1 48.38 147 ASP B C 1
ATOM 4213 O O . ASP B 1 147 ? -14.875 -1.525 26.984 1 48.38 147 ASP B O 1
ATOM 4217 N N . PRO B 1 148 ? -12.812 -1.22 26.406 1 47.53 148 PRO B N 1
ATOM 4218 C CA . PRO B 1 148 ? -12.812 0.051 27.125 1 47.53 148 PRO B CA 1
ATOM 4219 C C . PRO B 1 148 ? -13.828 1.049 26.578 1 47.53 148 PRO B C 1
ATOM 4221 O O . PRO B 1 148 ? -14.125 2.055 27.219 1 47.53 148 PRO B O 1
ATOM 4224 N N . PHE B 1 149 ? -14.227 0.798 25.359 1 49.12 149 PHE B N 1
ATOM 4225 C CA . PHE B 1 149 ? -15.234 1.692 24.797 1 49.12 149 PHE B CA 1
ATOM 4226 C C . PHE B 1 149 ? -16.625 1.062 24.891 1 49.12 149 PHE B C 1
ATOM 4228 O O . PHE B 1 149 ? -17.594 1.597 24.344 1 49.12 149 PHE B O 1
ATOM 4235 N N . ALA B 1 150 ? -16.703 -0.125 25.344 1 47.69 150 ALA B N 1
ATOM 4236 C CA . ALA B 1 150 ? -18 -0.765 25.5 1 47.69 150 ALA B CA 1
ATOM 4237 C C . ALA B 1 150 ? -19 0.179 26.156 1 47.69 150 ALA B C 1
ATOM 4239 O O . ALA B 1 150 ? -18.734 0.733 27.219 1 47.69 150 ALA B O 1
ATOM 4240 N N . ASN B 1 151 ? -20.141 0.488 25.594 1 48.22 151 ASN B N 1
ATOM 4241 C CA . ASN B 1 151 ? -21.312 1.242 26.031 1 48.22 151 ASN B CA 1
ATOM 4242 C C . ASN B 1 151 ? -20.984 2.719 26.234 1 48.22 151 ASN B C 1
ATOM 4244 O O . ASN B 1 151 ? -21.734 3.438 26.906 1 48.22 151 ASN B O 1
ATOM 4248 N N . LYS B 1 152 ? -19.75 3.197 26.094 1 48.62 152 LYS B N 1
ATOM 4249 C CA . LYS B 1 152 ? -19.531 4.617 26.359 1 48.62 152 LYS B CA 1
ATOM 4250 C C . LYS B 1 152 ? -19.25 5.367 25.062 1 48.62 152 LYS B C 1
ATOM 4252 O O . LYS B 1 152 ? -18.578 4.848 24.156 1 48.62 152 LYS B O 1
ATOM 4257 N N . PRO B 1 153 ? -20.062 6.289 24.859 1 53.28 153 PRO B N 1
ATOM 4258 C CA . PRO B 1 153 ? -19.719 7.176 23.734 1 53.28 153 PRO B CA 1
ATOM 4259 C C . PRO B 1 153 ? -18.219 7.508 23.688 1 53.28 153 PRO B C 1
ATOM 4261 O O . PRO B 1 153 ? -17.547 7.512 24.719 1 53.28 153 PRO B O 1
ATOM 4264 N N . LEU B 1 154 ? -17.562 7.277 22.562 1 64.5 154 LEU B N 1
ATOM 4265 C CA . LEU B 1 154 ? -16.172 7.621 22.312 1 64.5 154 LEU B CA 1
ATOM 4266 C C . LEU B 1 154 ? -15.859 9.031 22.797 1 64.5 154 LEU B C 1
ATOM 4268 O O . LEU B 1 154 ? -15.227 9.82 22.078 1 64.5 154 LEU B O 1
ATOM 4272 N N . HIS B 1 155 ? -16.422 9.391 24.047 1 76.19 155 HIS B N 1
ATOM 4273 C CA . HIS B 1 155 ? -16.125 10.688 24.656 1 76.19 155 HIS B CA 1
ATOM 4274 C C . HIS B 1 155 ? -14.945 10.586 25.609 1 76.19 155 HIS B C 1
ATOM 4276 O O . HIS B 1 155 ? -14.984 9.82 26.578 1 76.19 155 HIS B O 1
ATOM 4282 N N . PRO B 1 156 ? -13.945 11.266 25.312 1 84.5 156 PRO B N 1
ATOM 4283 C CA . PRO B 1 156 ? -12.781 11.227 26.188 1 84.5 156 PRO B CA 1
ATOM 4284 C C . PRO B 1 156 ? -13.055 11.852 27.562 1 84.5 156 PRO B C 1
ATOM 4286 O O . PRO B 1 156 ? -13.727 12.883 27.641 1 84.5 156 PRO B O 1
ATOM 4289 N N . GLN B 1 157 ? -12.625 11.195 28.562 1 84.44 157 GLN B N 1
ATOM 4290 C CA . GLN B 1 157 ? -12.594 11.805 29.891 1 84.44 157 GLN B CA 1
ATOM 4291 C C . GLN B 1 157 ? -11.461 12.812 30 1 84.44 157 GLN B C 1
ATOM 4293 O O . GLN B 1 157 ? -10.703 13.023 29.047 1 84.44 157 GLN B O 1
ATOM 4298 N N . GLU B 1 158 ? -11.359 1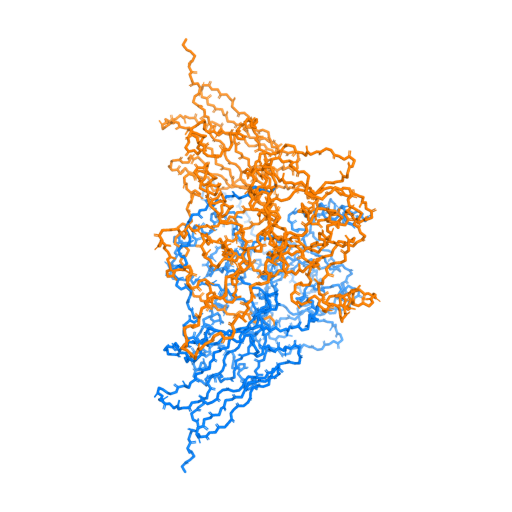3.492 31.156 1 84.12 158 GLU B N 1
ATOM 4299 C CA . GLU B 1 158 ? -10.383 14.555 31.344 1 84.12 158 GLU B CA 1
ATOM 4300 C C . GLU B 1 158 ? -8.961 14.062 31.078 1 84.12 158 GLU B C 1
ATOM 4302 O O . GLU B 1 158 ? -8.156 14.758 30.469 1 84.12 158 GLU B O 1
ATOM 4307 N N . ASN B 1 159 ? -8.695 12.812 31.484 1 87.75 159 ASN B N 1
ATOM 4308 C CA . ASN B 1 159 ? -7.336 12.305 31.375 1 87.75 159 ASN B CA 1
ATOM 4309 C C . ASN B 1 159 ? -7.18 11.359 30.188 1 87.75 159 ASN B C 1
ATOM 4311 O O . ASN B 1 159 ? -6.234 10.562 30.141 1 87.75 159 ASN B O 1
ATOM 4315 N N . ASP B 1 160 ? -8.07 11.5 29.297 1 83.94 160 ASP B N 1
ATOM 4316 C CA . ASP B 1 160 ? -8.016 10.664 28.109 1 83.94 160 ASP B CA 1
ATOM 4317 C C . ASP B 1 160 ? -7.559 11.477 26.891 1 83.94 160 ASP B C 1
ATOM 4319 O O . ASP B 1 160 ? -7.809 12.68 26.812 1 83.94 160 ASP B O 1
ATOM 4323 N N . CYS B 1 161 ? -6.867 10.844 26.016 1 87.25 161 CYS B N 1
ATOM 4324 C CA . CYS B 1 161 ? -6.57 11.344 24.672 1 87.25 161 CYS B CA 1
ATOM 4325 C C . CYS B 1 161 ? -6.77 10.25 23.625 1 87.25 161 CYS B C 1
ATOM 4327 O O . CYS B 1 161 ? -6.047 9.258 23.609 1 87.25 161 CYS B O 1
ATOM 4329 N N . PHE B 1 162 ? -7.711 10.461 22.797 1 84.81 162 PHE B N 1
ATOM 4330 C CA . PHE B 1 162 ? -7.965 9.477 21.75 1 84.81 162 PHE B CA 1
ATOM 4331 C C . PHE B 1 162 ? -7.363 9.922 20.422 1 84.81 162 PHE B C 1
ATOM 4333 O O . PHE B 1 162 ? -7.418 11.102 20.078 1 84.81 162 PHE B O 1
ATOM 4340 N N . ILE B 1 163 ? -6.828 8.984 19.781 1 86.56 163 ILE B N 1
ATOM 4341 C CA . ILE B 1 163 ? -6.102 9.297 18.547 1 86.56 163 ILE B CA 1
ATOM 4342 C C . ILE B 1 163 ? -6.926 8.859 17.344 1 86.56 163 ILE B C 1
ATOM 4344 O O . ILE B 1 163 ? -7.277 7.684 17.203 1 86.56 163 ILE B O 1
ATOM 4348 N N . GLY B 1 164 ? -7.227 9.805 16.469 1 85.94 164 GLY B N 1
ATOM 4349 C CA . GLY B 1 164 ? -7.871 9.523 15.195 1 85.94 164 GLY B CA 1
ATOM 4350 C C . GLY B 1 164 ? -6.902 9.492 14.031 1 85.94 164 GLY B C 1
ATOM 4351 O O . GLY B 1 164 ? -5.699 9.297 14.219 1 85.94 164 GLY B O 1
ATOM 4352 N N . ASP B 1 165 ? -7.441 9.617 12.828 1 84.38 165 ASP B N 1
ATOM 4353 C CA . ASP B 1 165 ? -6.613 9.539 11.625 1 84.38 165 ASP B CA 1
ATOM 4354 C C . ASP B 1 165 ? -5.676 10.742 11.523 1 84.38 165 ASP B C 1
ATOM 4356 O O . ASP B 1 165 ? -4.492 10.594 11.227 1 84.38 165 ASP B O 1
ATOM 4360 N N . THR B 1 166 ? -6.289 11.914 11.703 1 91.5 166 THR B N 1
ATOM 4361 C CA . THR B 1 166 ? -5.496 13.133 11.586 1 91.5 166 THR B CA 1
ATOM 4362 C C . THR B 1 166 ? -5.742 14.062 12.773 1 91.5 166 THR B C 1
ATOM 4364 O O . THR B 1 166 ? -5.52 15.266 12.68 1 91.5 166 THR B O 1
ATOM 4367 N N . PHE B 1 167 ? -6.289 13.492 13.883 1 91.5 167 PHE B N 1
ATOM 4368 C CA . PHE B 1 167 ? -6.691 14.375 14.977 1 91.5 167 PHE B CA 1
ATOM 4369 C C . PHE B 1 167 ? -6.582 13.664 16.312 1 91.5 167 PHE B C 1
ATOM 4371 O O . PHE B 1 167 ? -6.434 12.438 16.359 1 91.5 167 PHE B O 1
ATOM 4378 N N . PHE B 1 168 ? -6.688 14.492 17.344 1 89.69 168 PHE B N 1
ATOM 4379 C CA . PHE B 1 168 ? -6.836 14.047 18.719 1 89.69 168 PHE B CA 1
ATOM 4380 C C . PHE B 1 168 ? -8.195 14.445 19.281 1 89.69 168 PHE B C 1
ATOM 4382 O O . PHE B 1 168 ? -8.719 15.516 18.953 1 89.69 168 PHE B O 1
ATOM 4389 N N . LEU B 1 169 ? -8.711 13.562 20.094 1 89.19 169 LEU B N 1
ATOM 4390 C CA . LEU B 1 169 ? -9.898 13.914 20.859 1 89.19 169 LEU B CA 1
ATOM 4391 C C . LEU B 1 169 ? -9.562 14.039 22.344 1 89.19 169 LEU B C 1
ATOM 4393 O O . LEU B 1 169 ? -8.984 13.125 22.938 1 89.19 169 LEU B O 1
ATOM 4397 N N . VAL B 1 170 ? -9.875 15.195 22.844 1 90.75 170 VAL B N 1
ATOM 4398 C CA . VAL B 1 170 ? -9.609 15.438 24.25 1 90.75 170 VAL B CA 1
ATOM 4399 C C . VAL B 1 170 ? -10.805 16.156 24.891 1 90.75 170 VAL B C 1
ATOM 4401 O O . VAL B 1 170 ? -11.68 16.672 24.172 1 90.75 170 VAL B O 1
ATOM 4404 N N . ASN B 1 171 ? -10.867 16.047 26.156 1 89.25 171 ASN B N 1
ATOM 4405 C CA . ASN B 1 171 ? -11.844 16.797 26.938 1 89.25 171 ASN B CA 1
ATOM 4406 C C . ASN B 1 171 ? -11.273 18.109 27.453 1 89.25 171 ASN B C 1
ATOM 4408 O O . ASN B 1 171 ? -10.375 18.109 28.297 1 89.25 171 ASN B O 1
ATOM 4412 N N . LEU B 1 172 ? -11.617 19.203 26.781 1 81.44 172 LEU B N 1
ATOM 4413 C CA . LEU B 1 172 ? -11.117 20.516 27.188 1 81.44 172 LEU B CA 1
ATOM 4414 C C . LEU B 1 172 ? -11.93 21.062 28.359 1 81.44 172 LEU B C 1
ATOM 4416 O O . LEU B 1 172 ? -11.703 22.188 28.812 1 81.44 172 LEU B O 1
ATOM 4420 N N . ARG B 1 173 ? -12.734 20.453 29.109 1 64.06 173 ARG B N 1
ATOM 4421 C CA . ARG B 1 173 ? -13.5 21.031 30.203 1 64.06 173 ARG B CA 1
ATOM 4422 C C . ARG B 1 173 ? -12.703 22.125 30.906 1 64.06 173 ARG B C 1
ATOM 4424 O O . ARG B 1 173 ? -11.5 21.984 31.109 1 64.06 173 ARG B O 1
ATOM 4431 N N . SER B 1 174 ? -12.969 23.359 30.594 1 48.44 174 SER B N 1
ATOM 4432 C CA . SER B 1 174 ? -12.578 24.672 31.109 1 48.44 174 SER B CA 1
ATOM 4433 C C . SER B 1 174 ? -12.234 24.578 32.594 1 48.44 174 SER B C 1
ATOM 4435 O O . SER B 1 174 ? -13.078 24.219 33.406 1 48.44 174 SER B O 1
ATOM 4437 N N . ASN B 1 175 ? -11.344 24.078 33.125 1 41.28 175 ASN B N 1
ATOM 4438 C CA . ASN B 1 175 ? -11.094 24.906 34.281 1 41.28 175 ASN B CA 1
ATOM 4439 C C . ASN B 1 175 ? -11.25 26.391 33.969 1 41.28 175 ASN B C 1
ATOM 4441 O O . ASN B 1 175 ? -10.547 27.234 34.531 1 41.28 175 ASN B O 1
ATOM 4445 N N . LEU B 1 176 ? -11.531 26.844 32.844 1 38.38 176 LEU B N 1
ATOM 4446 C CA . LEU B 1 176 ? -11.75 28.281 32.656 1 38.38 176 LEU B CA 1
ATOM 4447 C C . LEU B 1 176 ? -12.883 28.766 33.562 1 38.38 176 LEU B C 1
ATOM 4449 O O . LEU B 1 176 ? -14.023 28.312 33.438 1 38.38 176 LEU B O 1
ATOM 4453 N N . ARG B 1 177 ? -12.844 29.281 34.781 1 37.06 177 ARG B N 1
ATOM 4454 C CA . ARG B 1 177 ? -13.523 30.422 35.375 1 37.06 177 ARG B CA 1
ATOM 4455 C C . ARG B 1 177 ? -13.875 31.469 34.312 1 37.06 177 ARG B C 1
ATOM 4457 O O . ARG B 1 177 ? -14.18 32.625 34.656 1 37.06 177 ARG B O 1
ATOM 4464 N N . GLN B 1 178 ? -13.43 31.578 33.125 1 35.47 178 GLN B N 1
ATOM 4465 C CA . GLN B 1 178 ? -14.031 32.688 32.375 1 35.47 178 GLN B CA 1
ATOM 4466 C C . GLN B 1 178 ? -15.484 32.375 32.031 1 35.47 178 GLN B C 1
ATOM 4468 O O . GLN B 1 178 ? -15.859 31.234 31.828 1 35.47 178 GLN B O 1
ATOM 4473 N N . PRO B 1 179 ? -16.453 33.5 32.219 1 34.03 179 PRO B N 1
ATOM 4474 C CA . PRO B 1 179 ? -17.891 33.5 31.922 1 34.03 179 PRO B CA 1
ATOM 4475 C C . PRO B 1 179 ? -18.203 32.875 30.562 1 34.03 179 PRO B C 1
ATOM 4477 O O . PRO B 1 179 ? -17.422 33 29.609 1 34.03 179 PRO B O 1
ATOM 4480 N N . ARG B 1 180 ? -18.812 31.828 30.516 1 35.44 180 ARG B N 1
ATOM 4481 C CA . ARG B 1 180 ? -19.406 31.266 29.312 1 35.44 180 ARG B CA 1
ATOM 4482 C C . ARG B 1 180 ? -19.891 32.344 28.375 1 35.44 180 ARG B C 1
ATOM 4484 O O . ARG B 1 180 ? -20.531 33.312 28.812 1 35.44 180 ARG B O 1
ATOM 4491 N N . PRO B 1 181 ? -19.391 32.75 27.266 1 32.22 181 PRO B N 1
ATOM 4492 C CA . PRO B 1 181 ? -20.25 33.688 26.562 1 32.22 181 PRO B CA 1
ATOM 4493 C C . PRO B 1 181 ? -21.734 33.344 26.656 1 32.22 181 PRO B C 1
ATOM 4495 O O . PRO B 1 181 ? -22.094 32.156 26.625 1 32.22 181 PRO B O 1
ATOM 4498 N N . GLU B 1 182 ? -22.547 34.094 27.406 1 31.64 182 GLU B N 1
ATOM 4499 C CA . GLU B 1 182 ? -24 34.062 27.422 1 31.64 182 GLU B CA 1
ATOM 4500 C C . GLU B 1 182 ? -24.562 33.844 26.031 1 31.64 182 GLU B C 1
ATOM 4502 O O . GLU B 1 182 ? -24.375 34.656 25.125 1 31.64 182 GLU B O 1
ATOM 4507 N N . LEU B 1 183 ? -24.406 32.688 25.484 1 33.44 183 LEU B N 1
ATOM 4508 C CA . LEU B 1 183 ? -25.281 32.594 24.328 1 33.44 183 LEU B CA 1
ATOM 4509 C C . LEU B 1 183 ? -26.641 33.188 24.625 1 33.44 183 LEU B C 1
ATOM 4511 O O . LEU B 1 183 ? -27.281 32.844 25.625 1 33.44 183 LEU B O 1
ATOM 4515 N N . ALA B 1 184 ? -26.844 34.469 24.312 1 29.83 184 ALA B N 1
ATOM 4516 C CA . ALA B 1 184 ? -28.172 35.094 24.391 1 29.83 184 ALA B CA 1
ATOM 4517 C C . ALA B 1 184 ? -29.266 34.062 24.016 1 29.83 184 ALA B C 1
ATOM 4519 O O . ALA B 1 184 ? -29.109 33.312 23.062 1 29.83 184 ALA B O 1
ATOM 4520 N N . PRO B 1 185 ? -30.125 33.812 24.891 1 32.91 185 PRO B N 1
ATOM 4521 C CA . PRO B 1 185 ? -31.328 33.031 24.578 1 32.91 185 PRO B CA 1
ATOM 4522 C C . PRO B 1 185 ? -32.094 33.594 23.375 1 32.91 185 PRO B C 1
ATOM 4524 O O . PRO B 1 185 ? -32.438 34.781 23.344 1 32.91 185 PRO B O 1
ATOM 4527 N N . VAL B 1 186 ? -31.625 33.344 22.141 1 31.17 186 VAL B N 1
ATOM 4528 C CA . VAL B 1 186 ? -32.562 33.812 21.125 1 31.17 186 VAL B CA 1
ATOM 4529 C C . VAL B 1 186 ? -34 33.438 21.547 1 31.17 186 VAL B C 1
ATOM 4531 O O . VAL B 1 186 ? -34.281 32.25 21.812 1 31.17 186 VAL B O 1
ATOM 4534 N N . GLU B 1 187 ? -34.625 34.281 22.188 1 30.17 187 GLU B N 1
ATOM 4535 C CA . GLU B 1 187 ? -36.062 34.219 22.312 1 30.17 187 GLU B CA 1
ATOM 4536 C C . GLU B 1 187 ? -36.719 33.719 21.031 1 30.17 187 GLU B C 1
ATOM 4538 O O . GLU B 1 187 ? -36.562 34.344 19.969 1 30.17 187 GLU B O 1
ATOM 4543 N N . MET B 1 188 ? -36.75 32.375 20.891 1 28.3 188 MET B N 1
ATOM 4544 C CA . MET B 1 188 ? -37.625 31.828 19.875 1 28.3 188 MET B CA 1
ATOM 4545 C C . MET B 1 188 ? -39 32.469 19.922 1 28.3 188 MET B C 1
ATOM 4547 O O . MET B 1 188 ? -39.812 32.188 20.812 1 28.3 188 MET B O 1
ATOM 4551 N N . HIS B 1 189 ? -39.062 33.781 19.828 1 26.84 189 HIS B N 1
ATOM 4552 C CA . HIS B 1 189 ? -40.438 34.125 19.516 1 26.84 189 HIS B CA 1
ATOM 4553 C C . HIS B 1 189 ? -40.969 33.25 18.406 1 26.84 189 HIS B C 1
ATOM 4555 O O . HIS B 1 189 ? -40.281 32.969 17.422 1 26.84 189 HIS B O 1
ATOM 4561 N N . CYS B 1 190 ? -41.969 32.469 18.766 1 29.38 190 CYS B N 1
ATOM 4562 C CA . CYS B 1 190 ? -42.875 31.625 17.984 1 29.38 190 CYS B CA 1
ATOM 4563 C C . CYS B 1 190 ? -43.406 32.375 16.781 1 29.38 190 CYS B C 1
ATOM 4565 O O . CYS B 1 190 ? -44.594 32.719 16.75 1 29.38 190 CYS B O 1
ATOM 4567 N N . LEU B 1 191 ? -42.781 33.531 16.359 1 26.8 191 LEU B N 1
ATOM 4568 C CA . LEU B 1 191 ? -43.75 34.094 15.414 1 26.8 191 LEU B CA 1
ATOM 4569 C C . LEU B 1 191 ? -44.156 33.062 14.383 1 26.8 191 LEU B C 1
ATOM 4571 O O . LEU B 1 191 ? -43.5 32.031 14.211 1 26.8 191 LEU B O 1
ATOM 4575 N N . SER B 1 192 ? -45.062 33.531 13.375 1 28.64 192 SER B N 1
ATOM 4576 C CA . SER B 1 192 ? -45.969 33.188 12.305 1 28.64 192 SER B CA 1
ATOM 4577 C C . SER B 1 192 ? -45.312 32.312 11.258 1 28.64 192 SER B C 1
ATOM 4579 O O . SER B 1 192 ? -44.094 32.281 11.148 1 28.64 192 SER B O 1
ATOM 4581 N N . SER B 1 193 ? -46.125 31.5 10.438 1 29.27 193 SER B N 1
ATOM 4582 C CA . SER B 1 193 ? -46.188 30.25 9.672 1 29.27 193 SER B CA 1
ATOM 4583 C C . SER B 1 193 ? -45.156 30.234 8.562 1 29.27 193 SER B C 1
ATOM 4585 O O . SER B 1 193 ? -45.094 29.281 7.785 1 29.27 193 SER B O 1
ATOM 4587 N N . GLU B 1 194 ? -44.75 31.391 8.008 1 31.39 194 GLU B N 1
ATOM 4588 C CA . GLU B 1 194 ? -44.156 31.344 6.668 1 31.39 194 GLU B CA 1
ATOM 4589 C C . GLU B 1 194 ? -42.812 30.609 6.676 1 31.39 194 GLU B C 1
ATOM 4591 O O . GLU B 1 194 ? -42.031 30.766 7.598 1 31.39 194 GLU B O 1
ATOM 4596 N N . ASN B 1 195 ? -42.594 29.469 5.863 1 30.14 195 ASN B N 1
ATOM 4597 C CA . ASN B 1 195 ? -41.781 28.281 5.609 1 30.14 195 ASN B CA 1
ATOM 4598 C C . ASN B 1 195 ? -40.312 28.641 5.512 1 30.14 195 ASN B C 1
ATOM 4600 O O . ASN B 1 195 ? -39.5 27.875 4.953 1 30.14 195 ASN B O 1
ATOM 4604 N N . HIS B 1 196 ? -39.938 29.922 5.727 1 30.83 196 HIS B N 1
ATOM 4605 C CA . HIS B 1 196 ? -38.531 30.141 5.316 1 30.83 196 HIS B CA 1
ATOM 4606 C C . HIS B 1 196 ? -37.562 29.406 6.234 1 30.83 196 HIS B C 1
ATOM 4608 O O . HIS B 1 196 ? -37.562 29.625 7.449 1 30.83 196 HIS B O 1
ATOM 4614 N N . PHE B 1 197 ? -37.25 28.172 6.086 1 31.36 197 PHE B N 1
ATOM 4615 C CA . PHE B 1 197 ? -36.25 27.344 6.746 1 31.36 197 PHE B CA 1
ATOM 4616 C C . PHE B 1 197 ? -35 28.172 7.027 1 31.36 197 PHE B C 1
ATOM 4618 O O . PHE B 1 197 ? -34.188 28.422 6.125 1 31.36 197 PHE B O 1
ATOM 4625 N N . LYS B 1 198 ? -35.094 29.188 7.84 1 33.44 198 LYS B N 1
ATOM 4626 C CA . LYS B 1 198 ? -33.906 29.906 8.336 1 33.44 198 LYS B CA 1
ATOM 4627 C C . LYS B 1 198 ? -32.844 28.953 8.828 1 33.44 198 LYS B C 1
ATOM 4629 O O . LYS B 1 198 ? -33.094 28.062 9.641 1 33.44 198 LYS B O 1
ATOM 4634 N N . SER B 1 199 ? -31.766 28.766 8.078 1 35.53 199 SER B N 1
ATOM 4635 C CA . SER B 1 199 ? -30.5 28.094 8.352 1 35.53 199 SER B CA 1
ATOM 4636 C C . SER B 1 199 ? -30 28.406 9.758 1 35.53 199 SER B C 1
ATOM 4638 O O . SER B 1 199 ? -29.875 29.578 10.125 1 35.53 199 SER B O 1
ATOM 4640 N N . VAL B 1 200 ? -30.547 27.844 10.844 1 39 200 VAL B N 1
ATOM 4641 C CA . VAL B 1 200 ? -29.938 27.938 12.164 1 39 200 VAL B CA 1
ATOM 4642 C C . VAL B 1 200 ? -28.453 28.234 12.023 1 39 200 VAL B C 1
ATOM 4644 O O . VAL B 1 200 ? -27.75 27.562 11.25 1 39 200 VAL B O 1
ATOM 4647 N N . PRO B 1 201 ? -27.953 29.359 12.398 1 40.03 201 PRO B N 1
ATOM 4648 C CA . PRO B 1 201 ? -26.516 29.672 12.367 1 40.03 201 PRO B CA 1
ATOM 4649 C C . PRO B 1 201 ? -25.656 28.516 12.867 1 40.03 201 PRO B C 1
ATOM 4651 O O . PRO B 1 201 ? -26 27.859 13.852 1 40.03 201 PRO B O 1
ATOM 4654 N N . LYS B 1 202 ? -24.984 27.75 12.055 1 44.94 202 LYS B N 1
ATOM 4655 C CA . LYS B 1 202 ? -23.984 26.75 12.398 1 44.94 202 LYS B CA 1
ATOM 4656 C C . LYS B 1 202 ? -23.125 27.234 13.57 1 44.94 202 LYS B C 1
ATOM 4658 O O . LYS B 1 202 ? -22.5 28.281 13.5 1 44.94 202 LYS B O 1
ATOM 4663 N N . ALA B 1 203 ? -23.453 27.125 14.883 1 48.69 203 ALA B N 1
ATOM 4664 C CA . ALA B 1 203 ? -22.594 27.391 16.047 1 48.69 203 ALA B CA 1
ATOM 4665 C C . ALA B 1 203 ? -21.125 27.203 15.688 1 48.69 203 ALA B C 1
ATOM 4667 O O . ALA B 1 203 ? -20.766 26.297 14.938 1 48.69 203 ALA B O 1
ATOM 4668 N N . ASN B 1 204 ? -20.281 28.328 15.664 1 59.84 204 ASN B N 1
ATOM 4669 C CA . ASN B 1 204 ? -18.859 28.406 15.422 1 59.84 204 ASN B CA 1
ATOM 4670 C C . ASN B 1 204 ? -18.078 27.359 16.219 1 59.84 204 ASN B C 1
ATOM 4672 O O . ASN B 1 204 ? -17.781 27.562 17.391 1 59.84 204 ASN B O 1
ATOM 4676 N N . THR B 1 205 ? -18.016 26.125 15.883 1 82.25 205 THR B N 1
ATOM 4677 C CA . THR B 1 205 ? -17.438 24.969 16.547 1 82.25 205 THR B CA 1
ATOM 4678 C C . THR B 1 205 ? -15.914 24.969 16.391 1 82.25 205 THR B C 1
ATOM 4680 O O . THR B 1 205 ? -15.234 24.062 16.891 1 82.25 205 THR B O 1
ATOM 4683 N N . LYS B 1 206 ? -15.445 26.141 15.898 1 90.12 206 LYS B N 1
ATOM 4684 C CA . LYS B 1 206 ? -14 26.141 15.648 1 90.12 206 LYS B CA 1
ATOM 4685 C C . LYS B 1 206 ? -13.227 26.453 16.922 1 90.12 206 LYS B C 1
ATOM 4687 O O . LYS B 1 206 ? -13.641 27.312 17.703 1 90.12 206 LYS B O 1
ATOM 4692 N N . VAL B 1 207 ? -12.258 25.734 17.172 1 93.44 207 VAL B N 1
ATOM 4693 C CA . VAL B 1 207 ? -11.305 26.031 18.234 1 93.44 207 VAL B CA 1
ATOM 4694 C C . VAL B 1 207 ? -10.117 26.797 17.672 1 93.44 207 VAL B C 1
ATOM 4696 O O . VAL B 1 207 ? -9.391 26.297 16.812 1 93.44 207 VAL B O 1
ATOM 4699 N N . ILE B 1 208 ? -9.914 28.016 18.172 1 95.38 208 ILE B N 1
ATOM 4700 C CA . ILE B 1 208 ? -8.906 28.906 17.609 1 95.38 208 ILE B CA 1
ATOM 4701 C C . ILE B 1 208 ? -7.859 29.234 18.672 1 95.38 208 ILE B C 1
ATOM 4703 O O . ILE B 1 208 ? -8.188 29.375 19.859 1 95.38 208 ILE B O 1
ATOM 4707 N N . CYS B 1 209 ? -6.625 29.359 18.234 1 96.12 209 CYS B N 1
ATOM 4708 C CA . CYS B 1 209 ? -5.551 29.766 19.125 1 96.12 209 CYS B CA 1
ATOM 4709 C C . CYS B 1 209 ? -5.789 31.172 19.656 1 96.12 209 CYS B C 1
ATOM 4711 O O . CYS B 1 209 ? -6.133 32.062 18.891 1 96.12 209 CYS B O 1
ATOM 4713 N N . GLU B 1 210 ? -5.512 31.344 20.844 1 94.75 210 GLU B N 1
ATOM 4714 C CA . GLU B 1 210 ? -5.762 32.656 21.469 1 94.75 210 GLU B CA 1
ATOM 4715 C C . GLU B 1 210 ? -4.742 33.688 21.016 1 94.75 210 GLU B C 1
ATOM 4717 O O . GLU B 1 210 ? -5.047 34.875 20.969 1 94.75 210 GLU B O 1
ATOM 4722 N N . ARG B 1 211 ? -3.615 33.25 20.719 1 95.69 211 ARG B N 1
ATOM 4723 C CA . ARG B 1 211 ? -2.529 34.156 20.391 1 95.69 211 ARG B CA 1
ATOM 4724 C C . ARG B 1 21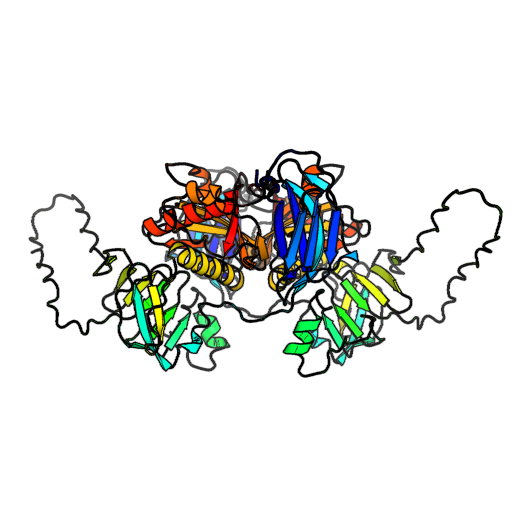1 ? -2.49 34.469 18.891 1 95.69 211 ARG B C 1
ATOM 4726 O O . ARG B 1 211 ? -2.635 35.594 18.484 1 95.69 211 ARG B O 1
ATOM 4733 N N . CYS B 1 212 ? -2.35 33.469 18.016 1 95.44 212 CYS B N 1
ATOM 4734 C CA . CYS B 1 212 ? -2.119 33.688 16.594 1 95.44 212 CYS B CA 1
ATOM 4735 C C . CYS B 1 212 ? -3.406 33.531 15.797 1 95.44 212 CYS B C 1
ATOM 4737 O O . CYS B 1 212 ? -3.436 33.781 14.594 1 95.44 212 CYS B O 1
ATOM 4739 N N . LYS B 1 213 ? -4.449 33 16.391 1 95.5 213 LYS B N 1
ATOM 4740 C CA . LYS B 1 213 ? -5.805 32.969 15.859 1 95.5 213 LYS B CA 1
ATOM 4741 C C . LYS B 1 213 ? -5.934 31.906 14.773 1 95.5 213 LYS B C 1
ATOM 4743 O O . LYS B 1 213 ? -6.898 31.906 14 1 95.5 213 LYS B O 1
ATOM 4748 N N . VAL B 1 214 ? -5.012 30.984 14.672 1 95.31 214 VAL B N 1
ATOM 4749 C CA . VAL B 1 214 ? -5.141 29.891 13.719 1 95.31 214 VAL B CA 1
ATOM 4750 C C . VAL B 1 214 ? -6.145 28.875 14.234 1 95.31 214 VAL B C 1
ATOM 4752 O O . VAL B 1 214 ? -6.387 28.781 15.445 1 95.31 214 VAL B O 1
ATOM 4755 N N . ILE B 1 215 ? -6.727 28.188 13.312 1 96.06 215 ILE B N 1
ATOM 4756 C CA . ILE B 1 215 ? -7.664 27.125 13.664 1 96.06 215 ILE B CA 1
ATOM 4757 C C . ILE B 1 215 ? -6.898 25.922 14.203 1 96.06 215 ILE B C 1
ATOM 4759 O O . ILE B 1 215 ? -6.004 25.406 13.539 1 96.06 215 ILE B O 1
ATOM 4763 N N . LEU B 1 216 ? -7.223 25.438 15.398 1 96.75 216 LEU B N 1
ATOM 4764 C CA . LEU B 1 216 ? -6.555 24.297 16.016 1 96.75 216 LEU B CA 1
ATOM 4765 C C . LEU B 1 216 ? -7.41 23.047 15.922 1 96.75 216 LEU B C 1
ATOM 4767 O O . LEU B 1 216 ? -6.887 21.922 15.977 1 96.75 216 LEU B O 1
ATOM 4771 N N . GLY B 1 217 ? -8.648 23.266 15.93 1 95.25 217 GLY B N 1
ATOM 4772 C CA . GLY B 1 217 ? -9.562 22.141 15.945 1 95.25 217 GLY B CA 1
ATOM 4773 C C . GLY B 1 217 ? -11.023 22.547 15.922 1 95.25 217 GLY B C 1
ATOM 4774 O O . GLY B 1 217 ? -11.359 23.609 15.367 1 95.25 217 GLY B O 1
ATOM 4775 N N . GLU B 1 218 ? -11.859 21.578 16.328 1 90.56 218 GLU B N 1
ATOM 4776 C CA . GLU B 1 218 ? -13.305 21.781 16.359 1 90.56 218 GLU B CA 1
ATOM 4777 C C . GLU B 1 218 ? -13.906 21.172 17.625 1 90.56 218 GLU B C 1
ATOM 4779 O O . GLU B 1 218 ? -13.477 20.125 18.094 1 90.56 218 GLU B O 1
ATOM 4784 N N . THR B 1 219 ? -14.867 21.906 18.156 1 86.75 219 THR B N 1
ATOM 4785 C CA . THR B 1 219 ? -15.625 21.359 19.281 1 86.75 219 THR B CA 1
ATOM 4786 C C . THR B 1 219 ? -16.734 20.438 18.781 1 86.75 219 THR B C 1
ATOM 4788 O O . THR B 1 219 ? -17.609 20.859 18.016 1 86.75 219 THR B O 1
ATOM 4791 N N . MET B 1 220 ? -16.672 19.234 19.219 1 82.88 220 MET B N 1
ATOM 4792 C CA . MET B 1 220 ? -17.672 18.25 18.797 1 82.88 220 MET B CA 1
ATOM 4793 C C . MET B 1 220 ? -18.844 18.219 19.75 1 82.88 220 MET B C 1
ATOM 4795 O O . MET B 1 220 ? -19.984 18 19.344 1 82.88 220 MET B O 1
ATOM 4799 N N . SER B 1 221 ? -18.594 18.219 20.938 1 79.75 221 SER B N 1
ATOM 4800 C CA . SER B 1 221 ? -19.547 18.281 22.031 1 79.75 221 SER B CA 1
ATOM 4801 C C . SER B 1 221 ? -18.984 19.062 23.219 1 79.75 221 SER B C 1
ATOM 4803 O O . SER B 1 221 ? -17.859 19.562 23.156 1 79.75 221 SER B O 1
ATOM 4805 N N . SER B 1 222 ? -19.828 19.234 24.234 1 78.5 222 SER B N 1
ATOM 4806 C CA . SER B 1 222 ? -19.391 19.969 25.422 1 78.5 222 SER B CA 1
ATOM 4807 C C . SER B 1 222 ? -18.172 19.297 26.078 1 78.5 222 SER B C 1
ATOM 4809 O O . SER B 1 222 ? -17.359 19.953 26.719 1 78.5 222 SER B O 1
ATOM 4811 N N . GLU B 1 223 ? -18 18.031 25.844 1 81.75 223 GLU B N 1
ATOM 4812 C CA . GLU B 1 223 ? -16.953 17.297 26.531 1 81.75 223 GLU B CA 1
ATOM 4813 C C . GLU B 1 223 ? -15.906 16.766 25.547 1 81.75 223 GLU B C 1
ATOM 4815 O O . GLU B 1 223 ? -14.977 16.062 25.938 1 81.75 223 GLU B O 1
ATOM 4820 N N . THR B 1 224 ? -16.062 17.109 24.359 1 86.25 224 THR B N 1
ATOM 4821 C CA . THR B 1 224 ? -15.148 16.547 23.375 1 86.25 224 THR B CA 1
ATOM 4822 C C . THR B 1 224 ? -14.648 17.625 22.422 1 86.25 224 THR B C 1
ATOM 4824 O O . THR B 1 224 ? -15.453 18.297 21.766 1 86.25 224 THR B O 1
ATOM 4827 N N . THR B 1 225 ? -13.383 17.797 22.422 1 90.25 225 THR B N 1
ATOM 4828 C CA . THR B 1 225 ? -12.719 18.703 21.5 1 90.25 225 THR B CA 1
ATOM 4829 C C . THR B 1 225 ? -11.797 17.938 20.562 1 90.25 225 THR B C 1
ATOM 4831 O O . THR B 1 225 ? -11.055 17.047 21 1 90.25 225 THR B O 1
ATOM 4834 N N . LYS B 1 226 ? -11.898 18.234 19.328 1 91.81 226 LYS B N 1
ATOM 4835 C CA . LYS B 1 226 ? -11.047 17.672 18.281 1 91.81 226 LYS B CA 1
ATOM 4836 C C . LYS B 1 226 ? -9.906 18.625 17.922 1 91.81 226 LYS B C 1
ATOM 4838 O O . LYS B 1 226 ? -10.148 19.781 17.562 1 91.81 226 LYS B O 1
ATOM 4843 N N . PHE B 1 227 ? -8.656 18.203 18.094 1 93.75 227 PHE B N 1
ATOM 4844 C CA . PHE B 1 227 ? -7.488 18.953 17.672 1 93.75 227 PHE B CA 1
ATOM 4845 C C . PHE B 1 227 ? -6.832 18.297 16.469 1 93.75 227 PHE B C 1
ATOM 4847 O O . PHE B 1 227 ? -6.578 17.094 16.469 1 93.75 227 PHE B O 1
ATOM 4854 N N . TYR B 1 228 ? -6.59 19.078 15.461 1 95.75 228 TYR B N 1
ATOM 4855 C CA . TYR B 1 228 ? -5.871 18.547 14.312 1 95.75 228 TYR B CA 1
ATOM 4856 C C . TYR B 1 228 ? -4.414 18.266 14.664 1 95.75 228 TYR B C 1
ATOM 4858 O O . TYR B 1 228 ? -3.734 19.125 15.234 1 95.75 228 TYR B O 1
ATOM 4866 N N . MET B 1 229 ? -3.896 17.141 14.258 1 93.94 229 MET B N 1
ATOM 4867 C CA . MET B 1 229 ? -2.529 16.734 14.57 1 93.94 229 MET B CA 1
ATOM 4868 C C . MET B 1 229 ? -1.52 17.719 13.984 1 93.94 229 MET B C 1
ATOM 4870 O O . MET B 1 229 ? -0.432 17.891 14.531 1 93.94 229 MET B O 1
ATOM 4874 N N . THR B 1 230 ? -1.831 18.328 12.891 1 95.88 230 THR B N 1
ATOM 4875 C CA . THR B 1 230 ? -0.917 19.234 12.203 1 95.88 230 THR B CA 1
ATOM 4876 C C . THR B 1 230 ? -0.833 20.578 12.922 1 95.88 230 THR B C 1
ATOM 4878 O O . THR B 1 230 ? 0.032 21.391 12.617 1 95.88 230 THR B O 1
ATOM 4881 N N . GLU B 1 231 ? -1.726 20.797 13.938 1 96.62 231 GLU B N 1
ATOM 4882 C CA . GLU B 1 231 ? -1.795 22.125 14.547 1 96.62 231 GLU B CA 1
ATOM 4883 C C . GLU B 1 231 ? -1.302 22.094 15.992 1 96.62 231 GLU B C 1
ATOM 4885 O O . GLU B 1 231 ? -1.069 23.141 16.594 1 96.62 231 GLU B O 1
ATOM 4890 N N . ILE B 1 232 ? -1.165 20.859 16.516 1 94.44 232 ILE B N 1
ATOM 4891 C CA . ILE B 1 232 ? -0.891 20.75 17.938 1 94.44 232 ILE B CA 1
ATOM 4892 C C . ILE B 1 232 ? 0.389 19.938 18.156 1 94.44 232 ILE B C 1
ATOM 4894 O O . ILE B 1 232 ? 0.611 18.938 17.5 1 94.44 232 ILE B O 1
ATOM 4898 N N . ILE B 1 233 ? 1.184 20.438 19.078 1 93.25 233 ILE B N 1
ATOM 4899 C CA . ILE B 1 233 ? 2.32 19.656 19.578 1 93.25 233 ILE B CA 1
ATOM 4900 C C . ILE B 1 233 ? 2.068 19.219 21.016 1 93.25 233 ILE B C 1
ATOM 4902 O O . ILE B 1 233 ? 1.721 20.047 21.859 1 93.25 233 ILE B O 1
ATOM 4906 N N . ILE B 1 234 ? 2.182 17.969 21.25 1 90.12 234 ILE B N 1
ATOM 4907 C CA . ILE B 1 234 ? 2.041 17.422 22.594 1 90.12 234 ILE B CA 1
ATOM 4908 C C . ILE B 1 234 ? 3.416 17.047 23.156 1 90.12 234 ILE B C 1
ATOM 4910 O O . ILE B 1 234 ? 4.137 16.25 22.562 1 90.12 234 ILE B O 1
ATOM 4914 N N . GLN B 1 235 ? 3.781 17.672 24.234 1 88.31 235 GLN B N 1
ATOM 4915 C CA . GLN B 1 235 ? 5.09 17.438 24.828 1 88.31 235 GLN B CA 1
ATOM 4916 C C . GLN B 1 235 ? 4.965 17.109 26.312 1 88.31 235 GLN B C 1
ATOM 4918 O O . GLN B 1 235 ? 4.113 17.672 27.016 1 88.31 235 GLN B O 1
ATOM 4923 N N . PRO B 1 236 ? 5.871 16.188 26.719 1 87.62 236 PRO B N 1
ATOM 4924 C CA . PRO B 1 236 ? 5.953 16.094 28.188 1 87.62 236 PRO B CA 1
ATOM 4925 C C . PRO B 1 236 ? 6.18 17.453 28.844 1 87.62 236 PRO B C 1
ATOM 4927 O O . PRO B 1 236 ? 6.945 18.266 28.344 1 87.62 236 PRO B O 1
ATOM 4930 N N . SER B 1 237 ? 5.547 17.594 29.969 1 88.62 237 SER B N 1
ATOM 4931 C CA . SER B 1 237 ? 5.539 18.922 30.594 1 88.62 237 SER B CA 1
ATOM 4932 C C . SER B 1 237 ? 6.938 19.328 31.031 1 88.62 237 SER B C 1
ATOM 4934 O O . SER B 1 237 ? 7.23 20.516 31.188 1 88.62 237 SER B O 1
ATOM 4936 N N . GLU B 1 238 ? 7.797 18.375 31.203 1 88.06 238 GLU B N 1
ATOM 4937 C CA . GLU B 1 238 ? 9.164 18.672 31.625 1 88.06 238 GLU B CA 1
ATOM 4938 C C . GLU B 1 238 ? 9.984 19.266 30.484 1 88.06 238 GLU B C 1
ATOM 4940 O O . GLU B 1 238 ? 11.047 19.859 30.719 1 88.06 238 GLU B O 1
ATOM 4945 N N . ARG B 1 239 ? 9.477 19.156 29.297 1 85.75 239 ARG B N 1
ATOM 4946 C CA . ARG B 1 239 ? 10.203 19.641 28.125 1 85.75 239 ARG B CA 1
ATOM 4947 C C . ARG B 1 239 ? 9.625 20.953 27.625 1 85.75 239 ARG B C 1
ATOM 4949 O O . ARG B 1 239 ? 8.43 21.219 27.797 1 85.75 239 ARG B O 1
ATOM 4956 N N . SER B 1 240 ? 10.477 21.703 27.078 1 84.94 240 SER B N 1
ATOM 4957 C CA . SER B 1 240 ? 10.023 22.969 26.516 1 84.94 240 SER B CA 1
ATOM 4958 C C . SER B 1 240 ? 9.461 22.781 25.109 1 84.94 240 SER B C 1
ATOM 4960 O O . SER B 1 240 ? 9.656 21.719 24.5 1 84.94 240 SER B O 1
ATOM 4962 N N . PHE B 1 241 ? 8.82 23.812 24.734 1 84.25 241 PHE B N 1
ATOM 4963 C CA . PHE B 1 241 ? 8.258 23.844 23.375 1 84.25 241 PHE B CA 1
ATOM 4964 C C . PHE B 1 241 ? 9.359 23.688 22.328 1 84.25 241 PHE B C 1
ATOM 4966 O O . PHE B 1 241 ? 10.312 24.469 22.312 1 84.25 241 PHE B O 1
ATOM 4973 N N . PRO B 1 242 ? 9.203 22.656 21.547 1 82.31 242 PRO B N 1
ATOM 4974 C CA . PRO B 1 242 ? 10.227 22.5 20.516 1 82.31 242 PRO B CA 1
ATOM 4975 C C . PRO B 1 242 ? 10.023 23.438 19.328 1 82.31 242 PRO B C 1
ATOM 4977 O O . PRO B 1 242 ? 8.945 23.484 18.734 1 82.31 242 PRO B O 1
ATOM 4980 N N . VAL B 1 243 ? 10.992 24.203 19.047 1 81.5 243 VAL B N 1
ATOM 4981 C CA . VAL B 1 243 ? 10.914 25.094 17.891 1 81.5 243 VAL B CA 1
ATOM 4982 C C . VAL B 1 243 ? 11.258 24.312 16.609 1 81.5 243 VAL B C 1
ATOM 4984 O O . VAL B 1 243 ? 12.383 23.828 16.469 1 81.5 243 VAL B O 1
ATOM 4987 N N . MET B 1 244 ? 10.297 24.094 15.844 1 83.25 244 MET B N 1
ATOM 4988 C CA . MET B 1 244 ? 10.477 23.469 14.539 1 83.25 244 MET B CA 1
ATOM 4989 C C . MET B 1 244 ? 9.727 24.234 13.453 1 83.25 244 MET B C 1
ATOM 4991 O O . MET B 1 244 ? 8.641 24.75 13.695 1 83.25 244 MET B O 1
ATOM 4995 N N . PRO B 1 245 ? 10.359 24.266 12.328 1 87.06 245 PRO B N 1
ATOM 4996 C CA . PRO B 1 245 ? 9.664 24.969 11.242 1 87.06 245 PRO B CA 1
ATOM 4997 C C . PRO B 1 245 ? 8.312 24.328 10.914 1 87.06 245 PRO B C 1
ATOM 4999 O O . PRO B 1 245 ? 8.18 23.109 10.914 1 87.06 245 PRO B O 1
ATOM 5002 N N . ARG B 1 246 ? 7.316 25.109 10.68 1 90.94 246 ARG B N 1
ATOM 5003 C CA . ARG B 1 246 ? 5.941 24.703 10.422 1 90.94 246 ARG B CA 1
ATOM 5004 C C . ARG B 1 246 ? 5.875 23.719 9.258 1 90.94 246 ARG B C 1
ATOM 5006 O O . ARG B 1 246 ? 5.215 22.688 9.352 1 90.94 246 ARG B O 1
ATOM 5013 N N . SER B 1 247 ? 6.555 24.047 8.156 1 89.31 247 SER B N 1
ATOM 5014 C CA . SER B 1 247 ? 6.5 23.203 6.965 1 89.31 247 SER B CA 1
ATOM 5015 C C . SER B 1 247 ? 7.047 21.812 7.254 1 89.31 247 SER B C 1
ATOM 5017 O O . SER B 1 247 ? 6.488 20.812 6.793 1 89.31 247 SER B O 1
ATOM 5019 N N . GLN B 1 248 ? 8.102 21.75 8.008 1 87.44 248 GLN B N 1
ATOM 5020 C CA . GLN B 1 248 ? 8.68 20.469 8.375 1 87.44 248 GLN B CA 1
ATOM 5021 C C . GLN B 1 248 ? 7.738 19.672 9.266 1 87.44 248 GLN B C 1
ATOM 5023 O O . GLN B 1 248 ? 7.621 18.453 9.125 1 87.44 248 GLN B O 1
ATOM 5028 N N . PHE B 1 249 ? 7.152 20.359 10.156 1 90.88 249 PHE B N 1
ATOM 5029 C CA . PHE B 1 249 ? 6.227 19.703 11.07 1 90.88 249 PHE B CA 1
ATOM 5030 C C . PHE B 1 249 ? 5.047 19.109 10.312 1 90.88 249 PHE B C 1
ATOM 5032 O O . PHE B 1 249 ? 4.719 17.938 10.477 1 90.88 249 PHE B O 1
ATOM 5039 N N . VAL B 1 250 ? 4.391 19.938 9.422 1 93 250 VAL B N 1
ATOM 5040 C CA . VAL B 1 250 ? 3.242 19.484 8.641 1 93 250 VAL B CA 1
ATOM 5041 C C . VAL B 1 250 ? 3.641 18.297 7.766 1 93 250 VAL B C 1
ATOM 5043 O O . VAL B 1 250 ? 2.904 17.312 7.672 1 93 250 VAL B O 1
ATOM 5046 N N . GLU B 1 251 ? 4.777 18.406 7.215 1 92.38 251 GLU B N 1
ATOM 5047 C CA . GLU B 1 251 ? 5.281 17.344 6.363 1 92.38 251 GLU B CA 1
ATOM 5048 C C . GLU B 1 251 ? 5.453 16.047 7.148 1 92.38 251 GLU B C 1
ATOM 5050 O O . GLU B 1 251 ? 4.977 14.992 6.727 1 92.38 251 GLU B O 1
ATOM 5055 N N . SER B 1 252 ? 6.062 16.141 8.234 1 90.31 252 SER B N 1
ATOM 5056 C CA . SER B 1 252 ? 6.34 14.969 9.062 1 90.31 252 SER B CA 1
ATOM 5057 C C . SER B 1 252 ? 5.051 14.312 9.547 1 90.31 252 SER B C 1
ATOM 5059 O O . SER B 1 252 ? 4.91 13.094 9.469 1 90.31 252 SER B O 1
ATOM 5061 N N . ILE B 1 253 ? 4.121 15.094 10.008 1 92.25 253 ILE B N 1
ATOM 5062 C CA . ILE B 1 253 ? 2.855 14.57 10.508 1 92.25 253 ILE B CA 1
ATOM 5063 C C . ILE B 1 253 ? 2.094 13.891 9.375 1 92.25 253 ILE B C 1
ATOM 5065 O O . ILE B 1 253 ? 1.56 12.789 9.547 1 92.25 253 ILE B O 1
ATOM 5069 N N . THR B 1 254 ? 2.08 14.547 8.25 1 94.25 254 THR B N 1
ATOM 5070 C CA . THR B 1 254 ? 1.366 13.977 7.113 1 94.25 254 THR B CA 1
ATOM 5071 C C . THR B 1 254 ? 1.9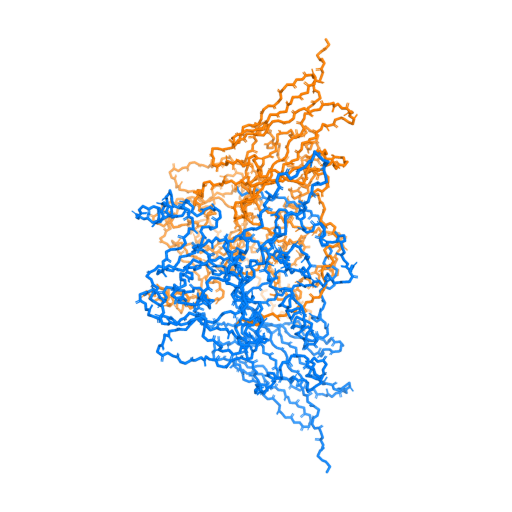82 12.648 6.695 1 94.25 254 THR B C 1
ATOM 5073 O O . THR B 1 254 ? 1.266 11.672 6.461 1 94.25 254 THR B O 1
ATOM 5076 N N . ALA B 1 255 ? 3.314 12.656 6.598 1 93.75 255 ALA B N 1
ATOM 5077 C CA . ALA B 1 255 ? 4.008 11.43 6.211 1 93.75 255 ALA B CA 1
ATOM 5078 C C . ALA B 1 255 ? 3.695 10.289 7.184 1 93.75 255 ALA B C 1
ATOM 5080 O O . ALA B 1 255 ? 3.428 9.164 6.762 1 93.75 255 ALA B O 1
ATOM 5081 N N . GLN B 1 256 ? 3.691 10.617 8.375 1 89.38 256 GLN B N 1
ATOM 5082 C CA . GLN B 1 256 ? 3.396 9.617 9.398 1 89.38 256 GLN B CA 1
ATOM 5083 C C . GLN B 1 256 ? 1.963 9.109 9.273 1 89.38 256 GLN B C 1
ATOM 5085 O O . GLN B 1 256 ? 1.715 7.902 9.367 1 89.38 256 GLN B O 1
ATOM 5090 N N . CYS B 1 257 ? 1.074 10 9.086 1 90.12 257 CYS B N 1
ATOM 5091 C CA . CYS B 1 257 ? -0.325 9.625 8.914 1 90.12 257 CYS B CA 1
ATOM 5092 C C . CYS B 1 257 ? -0.494 8.688 7.727 1 90.12 257 CYS B C 1
ATOM 5094 O O . CYS B 1 257 ? -1.167 7.656 7.832 1 90.12 257 CYS B O 1
ATOM 5096 N N . LEU B 1 258 ? 0.153 9.023 6.633 1 92.12 258 LEU B N 1
ATOM 5097 C CA . LEU B 1 258 ? 0.045 8.203 5.43 1 92.12 258 LEU B CA 1
ATOM 5098 C C . LEU B 1 258 ? 0.598 6.805 5.676 1 92.12 258 LEU B C 1
ATOM 5100 O O . LEU B 1 258 ? -0.031 5.812 5.305 1 92.12 258 LEU B O 1
ATOM 5104 N N . ALA B 1 259 ? 1.739 6.754 6.289 1 88.12 259 ALA B N 1
ATOM 5105 C CA . ALA B 1 259 ? 2.379 5.469 6.562 1 88.12 259 ALA B CA 1
ATOM 5106 C C . ALA B 1 259 ? 1.515 4.613 7.48 1 88.12 259 ALA B C 1
ATOM 5108 O O . ALA B 1 259 ? 1.301 3.428 7.219 1 88.12 259 ALA B O 1
ATOM 5109 N N . GLU B 1 260 ? 0.961 5.211 8.477 1 83.81 260 GLU B N 1
ATOM 5110 C CA . GLU B 1 260 ? 0.158 4.48 9.453 1 83.81 260 GLU B CA 1
ATOM 5111 C C . GLU B 1 260 ? -1.156 4.004 8.836 1 83.81 260 GLU B C 1
ATOM 5113 O O . GLU B 1 260 ? -1.559 2.855 9.031 1 83.81 260 GLU B O 1
ATOM 5118 N N . LEU B 1 261 ? -1.772 4.879 8.18 1 86.88 261 LEU B N 1
ATOM 5119 C CA . LEU B 1 261 ? -3.061 4.535 7.582 1 86.88 261 LEU B CA 1
ATOM 5120 C C . LEU B 1 261 ? -2.896 3.457 6.516 1 86.88 261 LEU B C 1
ATOM 5122 O O . LEU B 1 261 ? -3.738 2.564 6.395 1 86.88 261 LEU B O 1
ATOM 5126 N N . SER B 1 262 ? -1.875 3.557 5.738 1 87.44 262 SER B N 1
ATOM 5127 C CA . SER B 1 262 ? -1.637 2.541 4.719 1 87.44 262 SER B CA 1
ATOM 5128 C C . SER B 1 262 ? -1.437 1.164 5.344 1 87.44 262 SER B C 1
ATOM 5130 O O . SER B 1 262 ? -1.933 0.162 4.824 1 87.44 262 SER B O 1
ATOM 5132 N N . SER B 1 263 ? -0.744 1.135 6.418 1 81.12 263 SER B N 1
ATOM 5133 C CA . SER B 1 263 ? -0.479 -0.12 7.113 1 81.12 263 SER B CA 1
ATOM 5134 C C . SER B 1 263 ? -1.729 -0.636 7.82 1 81.12 263 SER B C 1
ATOM 5136 O O . SER B 1 263 ? -2.035 -1.829 7.762 1 81.12 263 SER B O 1
ATOM 5138 N N . ALA B 1 264 ? -2.488 0.257 8.406 1 77.56 264 ALA B N 1
ATOM 5139 C CA . ALA B 1 264 ? -3.617 -0.126 9.25 1 77.56 264 ALA B CA 1
ATOM 5140 C C . ALA B 1 264 ? -4.859 -0.413 8.406 1 77.56 264 ALA B C 1
ATOM 5142 O O . ALA B 1 264 ? -5.676 -1.266 8.766 1 77.56 264 ALA B O 1
ATOM 5143 N N . ARG B 1 265 ? -4.988 0.292 7.32 1 81.75 265 ARG B N 1
ATOM 5144 C CA . ARG B 1 265 ? -6.254 0.228 6.594 1 81.75 265 ARG B CA 1
ATOM 5145 C C . ARG B 1 265 ? -6.051 -0.314 5.184 1 81.75 265 ARG B C 1
ATOM 5147 O O . ARG B 1 265 ? -7.012 -0.451 4.422 1 81.75 265 ARG B O 1
ATOM 5154 N N . SER B 1 266 ? -4.863 -0.607 4.836 1 81.81 266 SER B N 1
ATOM 5155 C CA . SER B 1 266 ? -4.539 -1.16 3.525 1 81.81 266 SER B CA 1
ATOM 5156 C C . SER B 1 266 ? -5.035 -0.25 2.406 1 81.81 266 SER B C 1
ATOM 5158 O O . SER B 1 266 ? -5.625 -0.721 1.433 1 81.81 266 SER B O 1
ATOM 5160 N N . THR B 1 267 ? -4.969 0.963 2.598 1 86.38 267 THR B N 1
ATOM 5161 C CA . THR B 1 267 ? -5.328 1.941 1.577 1 86.38 267 THR B CA 1
ATOM 5162 C C . THR B 1 267 ? -4.121 2.795 1.197 1 86.38 267 THR B C 1
ATOM 5164 O O . THR B 1 267 ? -3.277 3.098 2.043 1 86.38 267 THR B O 1
ATOM 5167 N N . PHE B 1 268 ? -4.145 3.209 -0.124 1 91.31 268 PHE B N 1
ATOM 5168 C CA . PHE B 1 268 ? -2.965 3.908 -0.617 1 91.31 268 PHE B CA 1
ATOM 5169 C C . PHE B 1 268 ? -3.359 5.176 -1.365 1 91.31 268 PHE B C 1
ATOM 5171 O O . PHE B 1 268 ? -2.496 5.902 -1.862 1 91.31 268 PHE B O 1
ATOM 5178 N N . ARG B 1 269 ? -4.594 5.383 -1.469 1 91.44 269 ARG B N 1
ATOM 5179 C CA . ARG B 1 269 ? -5.105 6.586 -2.111 1 91.44 269 ARG B CA 1
ATOM 5180 C C . ARG B 1 269 ? -5.863 7.457 -1.114 1 91.44 269 ARG B C 1
ATOM 5182 O O . ARG B 1 269 ? -6.695 6.961 -0.352 1 91.44 269 ARG B O 1
ATOM 5189 N N . PHE B 1 270 ? -5.574 8.789 -1.172 1 93.38 270 PHE B N 1
ATOM 5190 C CA . PHE B 1 270 ? -6.113 9.703 -0.177 1 93.38 270 PHE B CA 1
ATOM 5191 C C . PHE B 1 270 ? -6.602 10.992 -0.834 1 93.38 270 PHE B C 1
ATOM 5193 O O . PHE B 1 270 ? -5.992 11.477 -1.791 1 93.38 270 PHE B O 1
ATOM 5200 N N . THR B 1 271 ? -7.676 11.469 -0.328 1 94.12 271 THR B N 1
ATOM 5201 C CA . THR B 1 271 ? -8.039 12.859 -0.595 1 94.12 271 THR B CA 1
ATOM 5202 C C . THR B 1 271 ? -7.703 13.742 0.602 1 94.12 271 THR B C 1
ATOM 5204 O O . THR B 1 271 ? -7.922 13.352 1.75 1 94.12 271 THR B O 1
ATOM 5207 N N . VAL B 1 272 ? -7.062 14.82 0.346 1 96.31 272 VAL B N 1
ATOM 5208 C CA . VAL B 1 272 ? -6.875 15.852 1.366 1 96.31 272 VAL B CA 1
ATOM 5209 C C . VAL B 1 272 ? -7.949 16.922 1.221 1 96.31 272 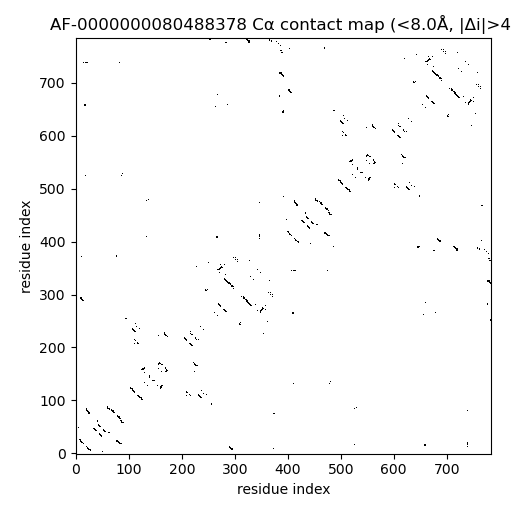VAL B C 1
ATOM 5211 O O . VAL B 1 272 ? -8.023 17.609 0.195 1 96.31 272 VAL B O 1
ATOM 5214 N N . GLN B 1 273 ? -8.742 17.047 2.256 1 96.25 273 GLN B N 1
ATOM 5215 C CA . GLN B 1 273 ? -9.914 17.906 2.17 1 96.25 273 GLN B CA 1
ATOM 5216 C C . GLN B 1 273 ? -10.078 18.734 3.441 1 96.25 273 GLN B C 1
ATOM 5218 O O . GLN B 1 273 ? -9.461 18.438 4.465 1 96.25 273 GLN B O 1
ATOM 5223 N N . ASP B 1 274 ? -10.875 19.812 3.346 1 94.81 274 ASP B N 1
ATOM 5224 C CA . ASP B 1 274 ? -11.141 20.625 4.535 1 94.81 274 ASP B CA 1
ATOM 5225 C C . ASP B 1 274 ? -12.383 20.125 5.27 1 94.81 274 ASP B C 1
ATOM 5227 O O . ASP B 1 274 ? -12.922 19.062 4.953 1 94.81 274 ASP B O 1
ATOM 5231 N N . GLN B 1 275 ? -12.797 20.812 6.344 1 87.38 275 GLN B N 1
ATOM 5232 C CA . GLN B 1 275 ? -13.906 20.406 7.203 1 87.38 275 GLN B CA 1
ATOM 5233 C C . GLN B 1 275 ? -15.227 20.406 6.434 1 87.38 275 GLN B C 1
ATOM 5235 O O . GLN B 1 275 ? -16.172 19.719 6.812 1 87.38 275 GLN B O 1
ATOM 5240 N N . ASP B 1 276 ? -15.281 21.141 5.379 1 87.88 276 ASP B N 1
ATOM 5241 C CA . ASP B 1 276 ? -16.5 21.219 4.582 1 87.88 276 ASP B CA 1
ATOM 5242 C C . ASP B 1 276 ? -16.516 20.156 3.488 1 87.88 276 ASP B C 1
ATOM 5244 O O . ASP B 1 276 ? -17.453 20.078 2.701 1 87.88 276 ASP B O 1
ATOM 5248 N N . GLY B 1 277 ? -15.477 19.438 3.379 1 89.81 277 GLY B N 1
ATOM 5249 C CA . GLY B 1 277 ? -15.422 18.359 2.41 1 89.81 277 GLY B CA 1
ATOM 5250 C C . GLY B 1 277 ? -14.82 18.781 1.079 1 89.81 277 GLY B C 1
ATOM 5251 O O . GLY B 1 277 ? -14.781 17.984 0.134 1 89.81 277 GLY B O 1
ATOM 5252 N N . ARG B 1 278 ? -14.406 19.984 1.028 1 93.38 278 ARG B N 1
ATOM 5253 C CA . ARG B 1 278 ? -13.758 20.422 -0.198 1 93.38 278 ARG B CA 1
ATOM 5254 C C . ARG B 1 278 ? -12.391 19.766 -0.365 1 93.38 278 ARG B C 1
ATOM 5256 O O . ARG B 1 278 ? -11.523 19.906 0.499 1 93.38 278 ARG B O 1
ATOM 5263 N N . VAL B 1 279 ? -12.195 19.188 -1.586 1 94.69 279 VAL B N 1
ATOM 5264 C CA . VAL B 1 279 ? -10.953 18.469 -1.846 1 94.69 279 VAL B CA 1
ATOM 5265 C C . VAL B 1 279 ? -9.906 19.438 -2.4 1 94.69 279 VAL B C 1
ATOM 5267 O O . VAL B 1 279 ? -10.188 20.203 -3.322 1 94.69 279 VAL B O 1
ATOM 5270 N N . TYR B 1 280 ? -8.641 19.375 -1.864 1 95.81 280 TYR B N 1
ATOM 5271 C CA . TYR B 1 280 ? -7.547 20.234 -2.307 1 95.81 280 TYR B CA 1
ATOM 5272 C C . TYR B 1 280 ? -6.48 19.438 -3.045 1 95.81 280 TYR B C 1
ATOM 5274 O O . TYR B 1 280 ? -5.836 19.938 -3.963 1 95.81 280 TYR B O 1
ATOM 5282 N N . ILE B 1 281 ? -6.254 18.219 -2.576 1 95.5 281 ILE B N 1
ATOM 5283 C CA . ILE B 1 281 ? -5.16 17.422 -3.1 1 95.5 281 ILE B CA 1
ATOM 5284 C C . ILE B 1 281 ? -5.609 15.961 -3.229 1 95.5 281 ILE B C 1
ATOM 5286 O O . ILE B 1 281 ? -6.293 15.438 -2.346 1 95.5 281 ILE B O 1
ATOM 5290 N N . LEU B 1 282 ? -5.305 15.305 -4.312 1 93 282 LEU B N 1
ATOM 5291 C CA . LEU B 1 282 ? -5.324 13.852 -4.434 1 93 282 LEU B CA 1
ATOM 5292 C C . LEU B 1 282 ? -3.932 13.273 -4.223 1 93 282 LEU B C 1
ATOM 5294 O O . LEU B 1 282 ? -2.965 13.727 -4.836 1 93 282 LEU B O 1
ATOM 5298 N N . LEU B 1 283 ? -3.795 12.336 -3.301 1 93.5 283 LEU B N 1
ATOM 5299 C CA . LEU B 1 283 ? -2.516 11.703 -2.986 1 93.5 283 LEU B CA 1
ATOM 5300 C C . LEU B 1 283 ? -2.566 10.203 -3.256 1 93.5 283 LEU B C 1
ATOM 5302 O O . LEU B 1 283 ? -3.516 9.531 -2.852 1 93.5 283 LEU B O 1
ATOM 5306 N N . TRP B 1 284 ? -1.617 9.695 -3.939 1 90.88 284 TRP B N 1
ATOM 5307 C CA . TRP B 1 284 ? -1.427 8.266 -4.141 1 90.88 284 TRP B CA 1
ATOM 5308 C C . TRP B 1 284 ? -0.076 7.812 -3.598 1 90.88 284 TRP B C 1
ATOM 5310 O O . TRP B 1 284 ? 0.969 8.141 -4.164 1 90.88 284 TRP B O 1
ATOM 5320 N N . LEU B 1 285 ? -0.102 7.062 -2.523 1 92.19 285 LEU B N 1
ATOM 5321 C CA . LEU B 1 285 ? 1.112 6.605 -1.856 1 92.19 285 LEU B CA 1
ATOM 5322 C C . LEU B 1 285 ? 1.804 5.516 -2.672 1 92.19 285 LEU B C 1
ATOM 5324 O O . LEU B 1 285 ? 1.199 4.488 -2.979 1 92.19 285 LEU B O 1
ATOM 5328 N N . LEU B 1 286 ? 3.025 5.742 -3.027 1 90.62 286 LEU B N 1
ATOM 5329 C CA . LEU B 1 286 ? 3.777 4.77 -3.811 1 90.62 286 LEU B CA 1
ATOM 5330 C C . LEU B 1 286 ? 4.578 3.842 -2.9 1 90.62 286 LEU B C 1
ATOM 5332 O O . LEU B 1 286 ? 4.676 2.641 -3.162 1 90.62 286 LEU B O 1
ATOM 5336 N N . ASN B 1 287 ? 5.219 4.383 -1.92 1 89.62 287 ASN B N 1
ATOM 5337 C CA . ASN B 1 287 ? 5.922 3.607 -0.904 1 89.62 287 ASN B CA 1
ATOM 5338 C C . ASN B 1 287 ? 6.211 4.441 0.34 1 89.62 287 ASN B C 1
ATOM 5340 O O . ASN B 1 287 ? 6.113 5.668 0.305 1 89.62 287 ASN B O 1
ATOM 5344 N N . SER B 1 288 ? 6.602 3.787 1.455 1 89.62 288 SER B N 1
ATOM 5345 C CA . SER B 1 288 ? 6.805 4.5 2.713 1 89.62 288 SER B CA 1
ATOM 5346 C C . SER B 1 288 ? 8.164 4.18 3.322 1 89.62 288 SER B C 1
ATOM 5348 O O . SER B 1 288 ? 8.383 4.391 4.516 1 89.62 288 SER B O 1
ATOM 5350 N N . ASP B 1 289 ? 9.164 3.725 2.557 1 88.69 289 ASP B N 1
ATOM 5351 C CA . ASP B 1 289 ? 10.414 3.252 3.143 1 88.69 289 ASP B CA 1
ATOM 5352 C C . ASP B 1 289 ? 11.617 3.881 2.447 1 88.69 289 ASP B C 1
ATOM 5354 O O . ASP B 1 289 ? 12.711 3.316 2.461 1 88.69 289 ASP B O 1
ATOM 5358 N N . SER B 1 290 ? 11.414 4.992 1.825 1 90.38 290 SER B N 1
ATOM 5359 C CA . SER B 1 290 ? 12.516 5.629 1.102 1 90.38 290 SER B CA 1
ATOM 5360 C C . SER B 1 290 ? 13.414 6.414 2.047 1 90.38 290 SER B C 1
ATOM 5362 O O . SER B 1 290 ? 12.938 7.082 2.963 1 90.38 290 SER B O 1
ATOM 5364 N N . LEU B 1 291 ? 14.688 6.207 1.891 1 88.62 291 LEU B N 1
ATOM 5365 C CA . LEU B 1 291 ? 15.711 7.117 2.393 1 88.62 291 LEU B CA 1
ATOM 5366 C C . LEU B 1 291 ? 16.281 7.973 1.264 1 88.62 291 LEU B C 1
ATOM 5368 O O . LEU B 1 291 ? 16.75 7.438 0.253 1 88.62 291 LEU B O 1
ATOM 5372 N N . VAL B 1 292 ? 16.25 9.305 1.424 1 88.44 292 VAL B N 1
ATOM 5373 C CA . VAL B 1 292 ? 16.641 10.188 0.332 1 88.44 292 VAL B CA 1
ATOM 5374 C C . VAL B 1 292 ? 17.812 11.062 0.768 1 88.44 292 VAL B C 1
ATOM 5376 O O . VAL B 1 292 ? 17.812 11.602 1.876 1 88.44 292 VAL B O 1
ATOM 5379 N N . ILE B 1 293 ? 18.797 11.078 -0.088 1 82.62 293 ILE B N 1
ATOM 5380 C CA . ILE B 1 293 ? 19.938 11.961 0.095 1 82.62 293 ILE B CA 1
ATOM 5381 C C . ILE B 1 293 ? 20.062 12.914 -1.09 1 82.62 293 ILE B C 1
ATOM 5383 O O . ILE B 1 293 ? 20.031 12.484 -2.246 1 82.62 293 ILE B O 1
ATOM 5387 N N . GLU B 1 294 ? 20.031 14.148 -0.779 1 77.38 294 GLU B N 1
ATOM 5388 C CA . GLU B 1 294 ? 20.188 15.148 -1.828 1 77.38 294 GLU B CA 1
ATOM 5389 C C . GLU B 1 294 ? 21.25 16.172 -1.459 1 77.38 294 GLU B C 1
ATOM 5391 O O . GLU B 1 294 ? 21.312 16.641 -0.318 1 77.38 294 GLU B O 1
ATOM 5396 N N . SER B 1 295 ? 22.422 16.219 -2.148 1 65.31 295 SER B N 1
ATOM 5397 C CA . SER B 1 295 ? 23.484 17.156 -1.828 1 65.31 295 SER B CA 1
ATOM 5398 C C . SER B 1 295 ? 23.047 18.594 -2.068 1 65.31 295 SER B C 1
ATOM 5400 O O . SER B 1 295 ? 23.25 19.469 -1.217 1 65.31 295 SER B O 1
ATOM 5402 N N . LEU B 1 296 ? 23 19 -3.516 1 56.03 296 LEU B N 1
ATOM 5403 C CA . LEU B 1 296 ? 23 20.422 -3.816 1 56.03 296 LEU B CA 1
ATOM 5404 C C . LEU B 1 296 ? 21.578 20.953 -3.938 1 56.03 296 LEU B C 1
ATOM 5406 O O . LEU B 1 296 ? 20.781 20.438 -4.723 1 56.03 296 LEU B O 1
ATOM 5410 N N . ARG B 1 297 ? 20.984 21.344 -2.697 1 53.06 297 ARG B N 1
ATOM 5411 C CA . ARG B 1 297 ? 19.75 22.125 -2.873 1 53.06 297 ARG B CA 1
ATOM 5412 C C . ARG B 1 297 ? 20.047 23.453 -3.572 1 53.06 297 ARG B C 1
ATOM 5414 O O . ARG B 1 297 ? 20.938 24.188 -3.158 1 53.06 297 ARG B O 1
ATOM 5421 N N . SER B 1 298 ? 19.781 23.469 -4.793 1 51.88 298 SER B N 1
ATOM 5422 C CA . SER B 1 298 ? 20.016 24.75 -5.457 1 51.88 298 SER B CA 1
ATOM 5423 C C . SER B 1 298 ? 19.359 25.891 -4.691 1 51.88 298 SER B C 1
ATOM 5425 O O . SER B 1 298 ? 18.266 25.734 -4.148 1 51.88 298 SER B O 1
ATOM 5427 N N . SER B 1 299 ? 20.094 26.844 -4.152 1 52.72 299 SER B N 1
ATOM 5428 C CA . SER B 1 299 ? 19.641 28.141 -3.666 1 52.72 299 SER B CA 1
ATOM 5429 C C . SER B 1 299 ? 18.391 28.609 -4.418 1 52.72 299 SER B C 1
ATOM 5431 O O . SER B 1 299 ? 17.562 29.328 -3.863 1 52.72 299 SER B O 1
ATOM 5433 N N . GLU B 1 300 ? 18.203 28.125 -5.582 1 54.66 300 GLU B N 1
ATOM 5434 C CA . GLU B 1 300 ? 17.109 28.625 -6.418 1 54.66 300 GLU B CA 1
ATOM 5435 C C . GLU B 1 300 ? 15.766 28.078 -5.941 1 54.66 300 GLU B C 1
ATOM 5437 O O . GLU B 1 300 ? 14.75 28.766 -6.047 1 54.66 300 GLU B O 1
ATOM 5442 N N . SER B 1 301 ? 15.766 26.906 -5.355 1 57 301 SER B N 1
ATOM 5443 C CA . SER B 1 301 ? 14.477 26.375 -4.922 1 57 301 SER B CA 1
ATOM 5444 C C . SER B 1 301 ? 13.914 27.172 -3.75 1 57 301 SER B C 1
ATOM 5446 O O . SER B 1 301 ? 12.703 27.344 -3.637 1 57 301 SER B O 1
ATOM 5448 N N . ILE B 1 302 ? 14.75 27.75 -3.025 1 58.75 302 ILE B N 1
ATOM 5449 C CA . ILE B 1 302 ? 14.312 28.531 -1.88 1 58.75 302 ILE B CA 1
ATOM 5450 C C . ILE B 1 302 ? 13.602 29.797 -2.363 1 58.75 302 ILE B C 1
ATOM 5452 O O . ILE B 1 302 ? 12.586 30.203 -1.792 1 58.75 302 ILE B O 1
ATOM 5456 N N . LYS B 1 303 ? 14.062 30.297 -3.447 1 62.16 303 LYS B N 1
ATOM 5457 C CA . LYS B 1 303 ? 13.484 31.547 -3.938 1 62.16 303 LYS B CA 1
ATOM 5458 C C . LYS B 1 303 ? 12.094 31.312 -4.52 1 62.16 303 LYS B C 1
ATOM 5460 O O . LYS B 1 303 ? 11.242 32.219 -4.477 1 62.16 303 LYS B O 1
ATOM 5465 N N . LYS B 1 304 ? 11.812 30.141 -4.859 1 68.69 304 LYS B N 1
ATOM 5466 C CA . LYS B 1 304 ? 10.562 29.891 -5.57 1 68.69 304 LYS B CA 1
ATOM 5467 C C . LYS B 1 304 ? 9.406 29.688 -4.594 1 68.69 304 LYS B C 1
ATOM 5469 O O . LYS B 1 304 ? 8.242 29.844 -4.969 1 68.69 304 LYS B O 1
ATOM 5474 N N . PHE B 1 305 ? 9.734 29.438 -3.352 1 71 305 PHE B N 1
ATOM 5475 C CA . PHE B 1 305 ? 8.664 29.188 -2.387 1 71 305 PHE B CA 1
ATOM 5476 C C . PHE B 1 305 ? 8.852 30.047 -1.143 1 71 305 PHE B C 1
ATOM 5478 O O . PHE B 1 305 ? 9.078 29.531 -0.049 1 71 305 PHE B O 1
ATOM 5485 N N . PRO B 1 306 ? 8.602 31.359 -1.272 1 67.69 306 PRO B N 1
ATOM 5486 C CA . PRO B 1 306 ? 8.891 32.312 -0.191 1 67.69 306 PRO B CA 1
ATOM 5487 C C . PRO B 1 306 ? 7.992 32.094 1.025 1 67.69 306 PRO B C 1
ATOM 5489 O O . PRO B 1 306 ? 8.336 32.531 2.129 1 67.69 306 PRO B O 1
ATOM 5492 N N . LEU B 1 307 ? 6.828 31.469 0.748 1 70.44 307 LEU B N 1
ATOM 5493 C CA . LEU B 1 307 ? 5.879 31.297 1.841 1 70.44 307 LEU B CA 1
ATOM 5494 C C . LEU B 1 307 ? 6.348 30.203 2.805 1 70.44 307 LEU B C 1
ATOM 5496 O O . LEU B 1 307 ? 5.836 30.094 3.922 1 70.44 307 LEU B O 1
ATOM 5500 N N . LEU B 1 308 ? 7.273 29.422 2.338 1 73.56 308 LEU B N 1
ATOM 5501 C CA . LEU B 1 308 ? 7.793 28.359 3.201 1 73.56 308 LEU B CA 1
ATOM 5502 C C . LEU B 1 308 ? 9.094 28.797 3.867 1 73.56 308 LEU B C 1
ATOM 5504 O O . LEU B 1 308 ? 9.875 29.562 3.287 1 73.56 308 LEU B O 1
ATOM 5508 N N . GLU B 1 309 ? 9.195 28.453 5.164 1 72.94 309 GLU B N 1
ATOM 5509 C CA . GLU B 1 309 ? 10.422 28.797 5.871 1 72.94 309 GLU B CA 1
ATOM 5510 C C . GLU B 1 309 ? 11.648 28.234 5.164 1 72.94 309 GLU B C 1
ATOM 5512 O O . GLU B 1 309 ? 11.555 27.203 4.484 1 72.94 309 GLU B O 1
ATOM 5517 N N . ASP B 1 310 ? 12.617 29.031 5.078 1 60.69 310 ASP B N 1
ATOM 5518 C CA . ASP B 1 310 ? 13.883 28.578 4.508 1 60.69 310 ASP B CA 1
ATOM 5519 C C . ASP B 1 310 ? 14.508 27.469 5.359 1 60.69 310 ASP B C 1
ATOM 5521 O O . ASP B 1 310 ? 15 27.734 6.457 1 60.69 310 ASP B O 1
ATOM 5525 N N . THR B 1 311 ? 13.945 26.391 5.445 1 55.03 311 THR B N 1
ATOM 5526 C CA . THR B 1 311 ? 14.516 25.281 6.219 1 55.03 311 THR B CA 1
ATOM 5527 C C . THR B 1 311 ? 15.867 24.875 5.656 1 55.03 311 THR B C 1
ATOM 5529 O O . THR B 1 311 ? 16.406 23.828 6.035 1 55.03 311 THR B O 1
ATOM 5532 N N . LEU B 1 312 ? 16.344 25.531 4.633 1 49.66 312 LEU B N 1
ATOM 5533 C CA . LEU B 1 312 ? 17.516 25.141 3.846 1 49.66 312 LEU B CA 1
ATOM 5534 C C . LEU B 1 312 ? 18.781 25.172 4.695 1 49.66 312 LEU B C 1
ATOM 5536 O O . LEU B 1 312 ? 19.875 24.984 4.18 1 49.66 312 LEU B O 1
ATOM 5540 N N . LYS B 1 313 ? 18.734 25.75 5.867 1 49.62 313 LYS B N 1
ATOM 5541 C CA . LYS B 1 313 ? 20.094 25.688 6.367 1 49.62 313 LYS B CA 1
ATOM 5542 C C . LYS B 1 313 ? 20.562 24.234 6.48 1 49.62 313 LYS B C 1
ATOM 5544 O O . LYS B 1 313 ?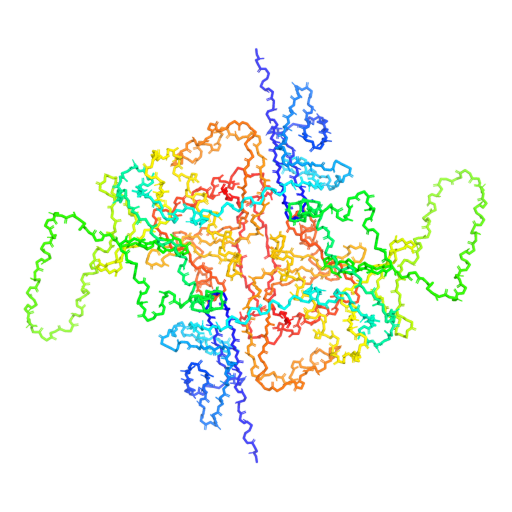 21.562 23.953 7.145 1 49.62 313 LYS B O 1
ATOM 5549 N N . ALA B 1 314 ? 19.719 23.344 6.352 1 45.97 314 ALA B N 1
ATOM 5550 C CA . ALA B 1 314 ? 20.312 22.047 6.676 1 45.97 314 ALA B CA 1
ATOM 5551 C C . ALA B 1 314 ? 21.5 21.734 5.77 1 45.97 314 ALA B C 1
ATOM 5553 O O . ALA B 1 314 ? 21.469 22.062 4.578 1 45.97 314 ALA B O 1
ATOM 5554 N N . ASP B 1 315 ? 22.594 21.406 6.219 1 49.28 315 ASP B N 1
ATOM 5555 C CA . ASP B 1 315 ? 23.875 20.922 5.703 1 49.28 315 ASP B CA 1
ATOM 5556 C C . ASP B 1 315 ? 23.672 20.031 4.48 1 49.28 315 ASP B C 1
ATOM 5558 O O . ASP B 1 315 ? 22.641 19.359 4.359 1 49.28 315 ASP B O 1
ATOM 5562 N N . SER B 1 316 ? 24.484 20.344 3.232 1 49.31 316 SER B N 1
ATOM 5563 C CA . SER B 1 316 ? 24.672 19.812 1.884 1 49.31 316 SER B CA 1
ATOM 5564 C C . SER B 1 316 ? 24.266 18.359 1.795 1 49.31 316 SER B C 1
ATOM 5566 O O . SER B 1 316 ? 24.031 17.828 0.702 1 49.31 316 SER B O 1
ATOM 5568 N N . ARG B 1 317 ? 24.469 17.641 2.941 1 55.97 317 ARG B N 1
ATOM 5569 C CA . ARG B 1 317 ? 24.328 16.203 2.787 1 55.97 317 ARG B CA 1
ATOM 5570 C C . ARG B 1 317 ? 23.25 15.648 3.715 1 55.97 317 ARG B C 1
ATOM 5572 O O . ARG B 1 317 ? 23.547 14.938 4.672 1 55.97 317 ARG B O 1
ATOM 5579 N N . SER B 1 318 ? 21.859 16.297 3.613 1 67.12 318 SER B N 1
ATOM 5580 C CA . SER B 1 318 ? 20.859 15.898 4.598 1 67.12 318 SER B CA 1
ATOM 5581 C C . SER B 1 318 ? 20.141 14.625 4.16 1 67.12 318 SER B C 1
ATOM 5583 O O . SER B 1 318 ? 19.766 14.492 2.992 1 67.12 318 SER B O 1
ATOM 5585 N N . THR B 1 319 ? 20.266 13.516 4.891 1 76.5 319 THR B N 1
ATOM 5586 C CA . THR B 1 319 ? 19.562 12.25 4.734 1 76.5 319 THR B CA 1
ATOM 5587 C C . THR B 1 319 ? 18.234 12.281 5.484 1 76.5 319 THR B C 1
ATOM 5589 O O . THR B 1 319 ? 18.172 12.758 6.621 1 76.5 319 THR B O 1
ATOM 5592 N N . TRP B 1 320 ? 17.234 12.031 4.766 1 81.5 320 TRP B N 1
ATOM 5593 C CA . TRP B 1 320 ? 15.953 12.008 5.461 1 81.5 320 TRP B CA 1
ATOM 5594 C C . TRP B 1 320 ? 15.117 10.812 5.02 1 81.5 320 TRP B C 1
ATOM 5596 O O . TRP B 1 320 ? 15.18 10.391 3.861 1 81.5 320 TRP B O 1
ATOM 5606 N N . ASN B 1 321 ? 14.336 10.25 6.008 1 86.19 321 ASN B N 1
ATOM 5607 C CA . ASN B 1 321 ? 13.297 9.273 5.691 1 86.19 321 ASN B CA 1
ATOM 5608 C C . ASN B 1 321 ? 12.102 9.93 5.008 1 86.19 321 ASN B C 1
ATOM 5610 O O . ASN B 1 321 ? 11.711 11.047 5.371 1 86.19 321 ASN B O 1
ATOM 5614 N N . ALA B 1 322 ? 11.609 9.258 4.012 1 90.75 322 ALA B N 1
ATOM 5615 C CA . ALA B 1 322 ? 10.531 9.883 3.25 1 90.75 322 ALA B CA 1
ATOM 5616 C C . ALA B 1 322 ? 9.523 8.852 2.766 1 90.75 322 ALA B C 1
ATOM 5618 O O . ALA B 1 322 ? 9.828 7.656 2.697 1 90.75 322 ALA B O 1
ATOM 5619 N N . VAL B 1 323 ? 8.305 9.328 2.553 1 92.69 323 VAL B N 1
ATOM 5620 C CA . VAL B 1 323 ? 7.316 8.578 1.782 1 92.69 323 VAL B CA 1
ATOM 5621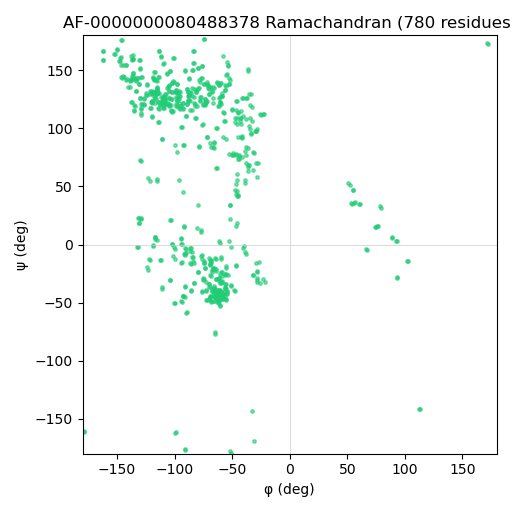 C C . VAL B 1 323 ? 7.211 9.156 0.374 1 92.69 323 VAL B C 1
ATOM 5623 O O . VAL B 1 323 ? 7.309 10.375 0.187 1 92.69 323 VAL B O 1
ATOM 5626 N N . LYS B 1 324 ? 7.109 8.297 -0.529 1 92.38 324 LYS B N 1
ATOM 5627 C CA . LYS B 1 324 ? 6.965 8.727 -1.918 1 92.38 324 LYS B CA 1
ATOM 5628 C C . LYS B 1 324 ? 5.5 8.719 -2.346 1 92.38 324 LYS B C 1
ATOM 5630 O O . LYS B 1 324 ? 4.789 7.734 -2.129 1 92.38 324 LYS B O 1
ATOM 5635 N N . VAL B 1 325 ? 5.047 9.898 -2.965 1 92.62 325 VAL B N 1
ATOM 5636 C CA . VAL B 1 325 ? 3.637 10.008 -3.324 1 92.62 325 VAL B CA 1
ATOM 5637 C C . VAL B 1 325 ? 3.508 10.602 -4.727 1 92.62 325 VAL B C 1
ATOM 5639 O O . VAL B 1 325 ? 4.383 11.344 -5.176 1 92.62 325 VAL B O 1
ATOM 5642 N N . LEU B 1 326 ? 2.484 10.188 -5.449 1 90.31 326 LEU B N 1
ATOM 5643 C CA . LEU B 1 326 ? 1.931 10.984 -6.539 1 90.31 326 LEU B CA 1
ATOM 5644 C C . LEU B 1 326 ? 0.865 11.945 -6.02 1 90.31 326 LEU B C 1
ATOM 5646 O O . LEU B 1 326 ? 0.158 11.641 -5.059 1 90.31 326 LEU B O 1
ATOM 5650 N N . TYR B 1 327 ? 0.822 13.109 -6.559 1 91.75 327 TYR B N 1
ATOM 5651 C CA . TYR B 1 327 ? -0.205 14.031 -6.078 1 91.75 327 TYR B CA 1
ATOM 5652 C C . TYR B 1 327 ? -0.779 14.852 -7.227 1 91.75 327 TYR B C 1
ATOM 5654 O O . TYR B 1 327 ? -0.139 15.008 -8.266 1 91.75 327 TYR B O 1
ATOM 5662 N N . GLN B 1 328 ? -1.982 15.297 -7.047 1 90.75 328 GLN B N 1
ATOM 5663 C CA . GLN B 1 328 ? -2.682 16.172 -7.977 1 90.75 328 GLN B CA 1
ATOM 5664 C C . GLN B 1 328 ? -3.432 17.281 -7.23 1 90.75 328 GLN B C 1
ATOM 5666 O O . GLN B 1 328 ? -4.262 17 -6.363 1 90.75 328 GLN B O 1
ATOM 5671 N N . PRO B 1 329 ? -3.066 18.578 -7.605 1 91.5 329 PRO B N 1
ATOM 5672 C CA . PRO B 1 329 ? -3.812 19.672 -7 1 91.5 329 PRO B CA 1
ATOM 5673 C C . PRO B 1 329 ? -5.242 19.781 -7.523 1 91.5 329 PRO B C 1
ATOM 5675 O O . PRO B 1 329 ? -5.484 19.594 -8.719 1 91.5 329 PRO B O 1
ATOM 5678 N N . CYS B 1 330 ? -6.16 19.953 -6.625 1 92.62 330 CYS B N 1
ATOM 5679 C CA . CYS B 1 330 ? -7.559 20.172 -6.973 1 92.62 330 CYS B CA 1
ATOM 5680 C C . CYS B 1 330 ? -8.023 21.547 -6.543 1 92.62 330 CYS B C 1
ATOM 5682 O O . CYS B 1 330 ? -8.984 21.688 -5.789 1 92.62 330 CYS B O 1
ATOM 5684 N N . ILE B 1 331 ? -7.359 22.516 -6.957 1 90.5 331 ILE B N 1
ATOM 5685 C CA . ILE B 1 331 ? -7.699 23.891 -6.605 1 90.5 331 ILE B CA 1
ATOM 5686 C C . ILE B 1 331 ? -8.258 24.609 -7.828 1 90.5 331 ILE B C 1
ATOM 5688 O O . ILE B 1 331 ? -7.988 24.219 -8.969 1 90.5 331 ILE B O 1
ATOM 5692 N N . LYS B 1 332 ? -9.07 25.688 -7.637 1 85.56 332 LYS B N 1
ATOM 5693 C CA . LYS B 1 332 ? -9.617 26.547 -8.68 1 85.56 332 LYS B CA 1
ATOM 5694 C C . LYS B 1 332 ? -10.352 25.734 -9.742 1 85.56 332 LYS B C 1
ATOM 5696 O O . LYS B 1 332 ? -10.172 25.953 -10.938 1 85.56 332 LYS B O 1
ATOM 5701 N N . SER B 1 333 ? -11 24.703 -9.398 1 79.62 333 SER B N 1
ATOM 5702 C CA . SER B 1 333 ? -11.883 23.891 -10.227 1 79.62 333 SER B CA 1
ATOM 5703 C C . SER B 1 333 ? -11.086 23.016 -11.203 1 79.62 333 SER B C 1
ATOM 5705 O O . SER B 1 333 ? -11.609 22.609 -12.234 1 79.62 333 SER B O 1
ATOM 5707 N N . ARG B 1 334 ? -9.852 23 -10.82 1 83.81 334 ARG B N 1
ATOM 5708 C CA . ARG B 1 334 ? -9.047 22.062 -11.609 1 83.81 334 ARG B CA 1
ATOM 5709 C C . ARG B 1 334 ? -9.273 20.625 -11.148 1 83.81 334 ARG B C 1
ATOM 5711 O O . ARG B 1 334 ? -9.414 20.375 -9.953 1 83.81 334 ARG B O 1
ATOM 5718 N N . ASN B 1 335 ? -9.328 19.688 -12.031 1 85.88 335 ASN B N 1
ATOM 5719 C CA . ASN B 1 335 ? -9.414 18.25 -11.797 1 85.88 335 ASN B CA 1
ATOM 5720 C C . ASN B 1 335 ? -10.672 17.875 -11.008 1 85.88 335 ASN B C 1
ATOM 5722 O O . ASN B 1 335 ? -10.641 16.969 -10.172 1 85.88 335 ASN B O 1
ATOM 5726 N N . GLU B 1 336 ? -11.742 18.531 -11.211 1 85.69 336 GLU B N 1
ATOM 5727 C CA . GLU B 1 336 ? -12.992 18.312 -10.484 1 85.69 336 GLU B CA 1
ATOM 5728 C C . GLU B 1 336 ? -13.555 16.922 -10.758 1 85.69 336 GLU B C 1
ATOM 5730 O O . GLU B 1 336 ? -14.039 16.25 -9.844 1 85.69 336 GLU B O 1
ATOM 5735 N N . LYS B 1 337 ? -13.547 16.547 -11.984 1 84.62 337 LYS B N 1
ATOM 5736 C CA . LYS B 1 337 ? -14.078 15.227 -12.344 1 84.62 337 LYS B CA 1
ATOM 5737 C C . LYS B 1 337 ? -13.281 14.117 -11.672 1 84.62 337 LYS B C 1
ATOM 5739 O O . LYS B 1 337 ? -13.859 13.156 -11.164 1 84.62 337 LYS B O 1
ATOM 5744 N N . LEU B 1 338 ? -11.984 14.32 -11.719 1 86.12 338 LEU B N 1
ATOM 5745 C CA . LEU B 1 338 ? -11.117 13.336 -11.07 1 86.12 338 LEU B CA 1
ATOM 5746 C C . LEU B 1 338 ? -11.359 13.305 -9.562 1 86.12 338 LEU B C 1
ATOM 5748 O O . LEU B 1 338 ? -11.469 12.227 -8.977 1 86.12 338 LEU B O 1
ATOM 5752 N N . ALA B 1 339 ? -11.461 14.461 -8.977 1 88.69 339 ALA B N 1
ATOM 5753 C CA . ALA B 1 339 ? -11.719 14.547 -7.539 1 88.69 339 ALA B CA 1
ATOM 5754 C C . ALA B 1 339 ? -13.039 13.875 -7.184 1 88.69 339 ALA B C 1
ATOM 5756 O O . ALA B 1 339 ? -13.125 13.133 -6.199 1 88.69 339 ALA B O 1
ATOM 5757 N N . SER B 1 340 ? -14 14.109 -7.973 1 85.75 340 SER B N 1
ATOM 5758 C CA . SER B 1 340 ? -15.312 13.508 -7.754 1 85.75 340 SER B CA 1
ATOM 5759 C C . SER B 1 340 ? -15.25 11.992 -7.863 1 85.75 340 SER B C 1
ATOM 5761 O O . SER B 1 340 ? -15.891 11.281 -7.086 1 85.75 340 SER B O 1
ATOM 5763 N N . SER B 1 341 ? -14.523 11.523 -8.797 1 85.38 341 SER B N 1
ATOM 5764 C CA . SER B 1 341 ? -14.367 10.078 -8.961 1 85.38 341 SER B CA 1
ATOM 5765 C C . SER B 1 341 ? -13.703 9.445 -7.746 1 85.38 341 SER B C 1
ATOM 5767 O O . SER B 1 341 ? -14.062 8.344 -7.332 1 85.38 341 SER B O 1
ATOM 5769 N N . TRP B 1 342 ? -12.664 10.117 -7.18 1 87.38 342 TRP B N 1
ATOM 5770 C CA . TRP B 1 342 ? -11.992 9.609 -5.98 1 87.38 342 TRP B CA 1
ATOM 5771 C C . TRP B 1 342 ? -12.938 9.633 -4.785 1 87.38 342 TRP B C 1
ATOM 5773 O O . TRP B 1 342 ? -12.938 8.711 -3.965 1 87.38 342 TRP B O 1
ATOM 5783 N N . GLU B 1 343 ? -13.75 10.672 -4.75 1 85.06 343 GLU B N 1
ATOM 5784 C CA . GLU B 1 343 ? -14.688 10.805 -3.643 1 85.06 343 GLU B CA 1
ATOM 5785 C C . GLU B 1 343 ? -15.711 9.664 -3.645 1 85.06 343 GLU B C 1
ATOM 5787 O O . GLU B 1 343 ? -16.172 9.234 -2.586 1 85.06 343 GLU B O 1
ATOM 5792 N N . SER B 1 344 ? -16 9.172 -4.77 1 82 344 SER B N 1
ATOM 5793 C CA . SER B 1 344 ? -17.016 8.133 -4.898 1 82 344 SER B CA 1
ATOM 5794 C C . SER B 1 344 ? -16.406 6.742 -4.781 1 82 344 SER B C 1
ATOM 5796 O O . SER B 1 344 ? -17.109 5.742 -4.742 1 82 344 SER B O 1
ATOM 5798 N N . ASP B 1 345 ? -15.18 6.676 -4.742 1 84.81 345 ASP B N 1
ATOM 5799 C CA . ASP B 1 345 ? -14.484 5.398 -4.652 1 84.81 345 ASP B CA 1
ATOM 5800 C C . ASP B 1 345 ? -14.281 4.98 -3.199 1 84.81 345 ASP B C 1
ATOM 5802 O O . ASP B 1 345 ? -13.609 5.68 -2.436 1 84.81 345 ASP B O 1
ATOM 5806 N N . ILE B 1 346 ? -14.773 3.875 -2.775 1 86.62 346 ILE B N 1
ATOM 5807 C CA . ILE B 1 346 ? -14.766 3.42 -1.39 1 86.62 346 ILE B CA 1
ATOM 5808 C C . ILE B 1 346 ? -13.336 3.088 -0.966 1 86.62 346 ILE B C 1
ATOM 5810 O O . ILE B 1 346 ? -13.055 2.924 0.224 1 86.62 346 ILE B O 1
ATOM 5814 N N . SER B 1 347 ? -12.461 2.934 -1.938 1 86 347 SER B N 1
ATOM 5815 C CA . SER B 1 347 ? -11.086 2.562 -1.623 1 86 347 SER B CA 1
ATOM 5816 C C . SER B 1 347 ? -10.242 3.793 -1.312 1 86 347 SER B C 1
ATOM 5818 O O . SER B 1 347 ? -9.07 3.672 -0.941 1 86 347 SER B O 1
ATOM 5820 N N . VAL B 1 348 ? -10.805 4.938 -1.43 1 89.69 348 VAL B N 1
ATOM 5821 C CA . VAL B 1 348 ? -10.078 6.176 -1.167 1 89.69 348 VAL B CA 1
ATOM 5822 C C . VAL B 1 348 ? -10.391 6.672 0.243 1 89.69 348 VAL B C 1
ATOM 5824 O O . VAL B 1 348 ? -11.547 6.664 0.667 1 89.69 348 VAL B O 1
ATOM 5827 N N . HIS B 1 349 ? -9.359 7.027 0.962 1 92.62 349 HIS B N 1
ATOM 5828 C CA . HIS B 1 349 ? -9.531 7.531 2.32 1 92.62 349 HIS B CA 1
ATOM 5829 C C . HIS B 1 349 ? -9.328 9.039 2.377 1 92.62 349 HIS B C 1
ATOM 5831 O O . HIS B 1 349 ? -8.391 9.57 1.784 1 92.62 349 HIS B O 1
ATOM 5837 N N . SER B 1 350 ? -10.195 9.719 3.123 1 92.56 350 SER B N 1
ATOM 5838 C CA . SER B 1 350 ? -10.117 11.172 3.203 1 92.56 350 SER B CA 1
ATOM 5839 C C . SER B 1 350 ? -9.336 11.617 4.434 1 92.56 350 SER B C 1
ATOM 5841 O O . SER B 1 350 ? -9.57 11.117 5.539 1 92.56 350 SER B O 1
ATOM 5843 N N . LEU B 1 351 ? -8.414 12.516 4.246 1 95.38 351 LEU B N 1
ATOM 5844 C CA . LEU B 1 351 ? -7.715 13.219 5.316 1 95.38 351 LEU B CA 1
ATOM 5845 C C . LEU B 1 351 ? -8.25 14.641 5.473 1 95.38 351 LEU B C 1
ATOM 5847 O O . LEU B 1 351 ? -8.109 15.461 4.562 1 95.38 351 LEU B O 1
ATOM 5851 N N . THR B 1 352 ? -8.844 14.891 6.605 1 95.06 352 THR B N 1
ATOM 5852 C CA . THR B 1 352 ? -9.43 16.203 6.836 1 95.06 352 THR B CA 1
ATOM 5853 C C . THR B 1 352 ? -8.484 17.094 7.637 1 95.06 352 THR B C 1
ATOM 5855 O O . THR B 1 352 ? -8.031 16.703 8.719 1 95.06 352 THR B O 1
ATOM 5858 N N . LEU B 1 353 ? -8.172 18.25 7.07 1 96.75 353 LEU B N 1
ATOM 5859 C CA . LEU B 1 353 ? -7.297 19.25 7.664 1 96.75 353 LEU B CA 1
ATOM 5860 C C . LEU B 1 353 ? -7.883 20.656 7.504 1 96.75 353 LEU B C 1
ATOM 5862 O O . LEU B 1 353 ? -8.789 20.859 6.699 1 96.75 353 LEU B O 1
ATOM 5866 N N . PRO B 1 354 ? -7.402 21.609 8.375 1 96 354 PRO B N 1
ATOM 5867 C CA . PRO B 1 354 ? -7.801 22.984 8.086 1 96 354 PRO B CA 1
ATOM 5868 C C . PRO B 1 354 ? -7.445 23.422 6.664 1 96 354 PRO B C 1
ATOM 5870 O O . PRO B 1 354 ? -6.41 23.016 6.133 1 96 354 PRO B O 1
ATOM 5873 N N . SER B 1 355 ? -8.273 24.25 6.094 1 95.81 355 SER B N 1
ATOM 5874 C CA . SER B 1 355 ? -8.094 24.672 4.711 1 95.81 355 SER B CA 1
ATOM 5875 C C . SER B 1 355 ? -6.699 25.266 4.496 1 95.81 355 SER B C 1
ATOM 5877 O O . SER B 1 355 ? -6.043 24.969 3.496 1 95.81 355 SER B O 1
ATOM 5879 N N . ALA B 1 356 ? -6.293 26.062 5.441 1 95.56 356 ALA B N 1
ATOM 5880 C CA . ALA B 1 356 ? -4.973 26.688 5.328 1 95.56 356 ALA B CA 1
ATOM 5881 C C . ALA B 1 356 ? -3.875 25.625 5.293 1 95.56 356 ALA B C 1
ATOM 5883 O O . ALA B 1 356 ? -2.896 25.75 4.551 1 95.56 356 ALA B O 1
ATOM 5884 N N . THR B 1 357 ? -4.02 24.609 6.059 1 96.81 357 THR B N 1
ATOM 5885 C CA . THR B 1 357 ? -3.031 23.531 6.121 1 96.81 357 THR B CA 1
ATOM 5886 C C . THR B 1 357 ? -3.037 22.719 4.832 1 96.81 357 THR B C 1
ATOM 5888 O O . THR B 1 357 ? -1.985 22.266 4.379 1 96.81 357 THR B O 1
ATOM 5891 N N . CYS B 1 358 ? -4.195 22.516 4.238 1 97.06 358 CYS B N 1
ATOM 5892 C CA . CYS B 1 358 ? -4.273 21.828 2.949 1 97.06 358 CYS B CA 1
ATOM 5893 C C . CYS B 1 358 ? -3.43 22.562 1.904 1 97.06 358 CYS B C 1
ATOM 5895 O O . CYS B 1 358 ? -2.662 21.922 1.176 1 97.06 358 CYS B O 1
ATOM 5897 N N . LEU B 1 359 ? -3.596 23.828 1.896 1 95.88 359 LEU B N 1
ATOM 5898 C CA . LEU B 1 359 ? -2.861 24.641 0.933 1 95.88 359 LEU B CA 1
ATOM 5899 C C . LEU B 1 359 ? -1.366 24.625 1.236 1 95.88 359 LEU B C 1
ATOM 5901 O O . LEU B 1 359 ? -0.543 24.562 0.321 1 95.88 359 LEU B O 1
ATOM 5905 N N . GLU B 1 360 ? -1.052 24.688 2.49 1 95 360 GLU B N 1
ATOM 5906 C CA . GLU B 1 360 ? 0.348 24.594 2.895 1 95 360 GLU B CA 1
ATOM 5907 C C . GLU B 1 360 ? 0.976 23.297 2.426 1 95 360 GLU B C 1
ATOM 5909 O O . GLU B 1 360 ? 2.092 23.281 1.904 1 95 360 GLU B O 1
ATOM 5914 N N . LEU B 1 361 ? 0.281 22.234 2.654 1 96.19 361 LEU B N 1
ATOM 5915 C CA . LEU B 1 361 ? 0.768 20.922 2.227 1 96.19 361 LEU B CA 1
ATOM 5916 C C . LEU B 1 361 ? 0.989 20.891 0.719 1 96.19 361 LEU B C 1
ATOM 5918 O O . LEU B 1 361 ? 1.98 20.328 0.244 1 96.19 361 LEU B O 1
ATOM 5922 N N . LEU B 1 362 ? 0.097 21.469 0.01 1 94.62 362 LEU B N 1
ATOM 5923 C CA . LEU B 1 362 ? 0.239 21.531 -1.44 1 94.62 362 LEU B CA 1
ATOM 5924 C C . LEU B 1 362 ? 1.516 22.266 -1.833 1 94.62 362 LEU B C 1
ATOM 5926 O O . LEU B 1 362 ? 2.24 21.828 -2.729 1 94.62 362 LEU B O 1
ATOM 5930 N N . LEU B 1 363 ? 1.771 23.344 -1.16 1 93.19 363 LEU B N 1
ATOM 5931 C CA . LEU B 1 363 ? 2.986 24.094 -1.427 1 93.19 363 LEU B CA 1
ATOM 5932 C C . LEU B 1 363 ? 4.227 23.281 -1.104 1 93.19 363 LEU B C 1
ATOM 5934 O O . LEU B 1 363 ? 5.215 23.312 -1.842 1 93.19 363 LEU B O 1
ATOM 5938 N N . ILE B 1 364 ? 4.18 22.578 -0.059 1 92.81 364 ILE B N 1
ATOM 5939 C CA . ILE B 1 364 ? 5.289 21.719 0.345 1 92.81 364 ILE B CA 1
ATOM 5940 C C . ILE B 1 364 ? 5.543 20.656 -0.727 1 92.81 364 ILE B C 1
ATOM 5942 O O . ILE B 1 364 ? 6.684 20.438 -1.131 1 92.81 364 ILE B O 1
ATOM 5946 N N . LEU B 1 365 ? 4.477 20.016 -1.162 1 92.94 365 LEU B N 1
ATOM 5947 C CA . LEU B 1 365 ? 4.582 18.984 -2.199 1 92.94 365 LEU B CA 1
ATOM 5948 C C . LEU B 1 365 ? 5.18 19.578 -3.477 1 92.94 365 LEU B C 1
ATOM 5950 O O . LEU B 1 365 ? 6.043 18.953 -4.102 1 92.94 365 LEU B O 1
ATOM 5954 N N . ALA B 1 366 ? 4.727 20.734 -3.805 1 90.44 366 ALA B N 1
ATOM 5955 C CA . ALA B 1 366 ? 5.219 21.391 -5.008 1 90.44 366 ALA B CA 1
ATOM 5956 C C . ALA B 1 366 ? 6.707 21.719 -4.883 1 90.44 366 ALA B C 1
ATOM 5958 O O . ALA B 1 366 ? 7.477 21.5 -5.824 1 90.44 366 ALA B O 1
ATOM 5959 N N . ARG B 1 367 ? 7.078 22.219 -3.811 1 89.12 367 ARG B N 1
ATOM 5960 C CA . ARG B 1 367 ? 8.484 22.516 -3.568 1 89.12 367 ARG B CA 1
ATOM 5961 C C . ARG B 1 367 ? 9.328 21.234 -3.645 1 89.12 367 ARG B C 1
ATOM 5963 O O . ARG B 1 367 ? 10.367 21.219 -4.309 1 89.12 367 ARG B O 1
ATOM 5970 N N . ASN B 1 368 ? 8.914 20.25 -2.9 1 88.94 368 ASN B N 1
ATOM 5971 C CA . ASN B 1 368 ? 9.641 18.984 -2.916 1 88.94 368 ASN B CA 1
ATOM 5972 C C . ASN B 1 368 ? 9.75 18.422 -4.328 1 88.94 368 ASN B C 1
ATOM 5974 O O . ASN B 1 368 ? 10.773 17.828 -4.688 1 88.94 368 ASN B O 1
ATOM 5978 N N . ASN B 1 369 ? 8.703 18.562 -5.113 1 89.31 369 ASN B N 1
ATOM 5979 C CA . ASN B 1 369 ? 8.703 18.094 -6.492 1 89.31 369 ASN B CA 1
ATOM 5980 C C . ASN B 1 369 ? 9.758 18.812 -7.328 1 89.31 369 ASN B C 1
ATOM 5982 O O . ASN B 1 369 ? 10.492 18.172 -8.094 1 89.31 369 ASN B O 1
ATOM 5986 N N . THR B 1 370 ? 9.836 20.094 -7.152 1 86.5 370 THR B N 1
ATOM 5987 C CA . THR B 1 370 ? 10.766 20.891 -7.941 1 86.5 370 THR B CA 1
ATOM 5988 C C . THR B 1 370 ? 12.211 20.547 -7.594 1 86.5 370 THR B C 1
ATOM 5990 O O . THR B 1 370 ? 13.125 20.812 -8.375 1 86.5 370 THR B O 1
ATOM 5993 N N . MET B 1 371 ? 12.391 19.984 -6.457 1 83.5 371 MET B N 1
ATOM 5994 C CA . MET B 1 371 ? 13.734 19.656 -6 1 83.5 371 MET B CA 1
ATOM 5995 C C . MET B 1 371 ? 14.195 18.312 -6.559 1 83.5 371 MET B C 1
ATOM 5997 O O . MET B 1 371 ? 15.383 17.984 -6.5 1 83.5 371 MET B O 1
ATOM 6001 N N . LEU B 1 372 ? 13.344 17.625 -7.113 1 86.94 372 LEU B N 1
ATOM 6002 C CA . LEU B 1 372 ? 13.688 16.328 -7.684 1 86.94 372 LEU B CA 1
ATOM 6003 C C . LEU B 1 372 ? 14.352 16.484 -9.047 1 86.94 372 LEU B C 1
ATOM 6005 O O . LEU B 1 372 ? 14.117 17.484 -9.742 1 86.94 372 LEU B O 1
ATOM 6009 N N . PRO B 1 373 ? 15.211 15.453 -9.352 1 86.75 373 PRO B N 1
ATOM 6010 C CA . PRO B 1 373 ? 15.609 15.43 -10.758 1 86.75 373 PRO B CA 1
ATOM 6011 C C . PRO B 1 373 ? 14.422 15.453 -11.711 1 86.75 373 PRO B C 1
ATOM 6013 O O . PRO B 1 373 ? 13.391 14.82 -11.438 1 86.75 373 PRO B O 1
ATOM 6016 N N . PRO B 1 374 ? 14.484 16.188 -12.758 1 86.06 374 PRO B N 1
ATOM 6017 C CA . PRO B 1 374 ? 13.359 16.391 -13.672 1 86.06 374 PRO B CA 1
ATOM 6018 C C . PRO B 1 374 ? 12.695 15.07 -14.078 1 86.06 374 PRO B C 1
ATOM 6020 O O . PRO B 1 374 ? 11.461 15 -14.156 1 86.06 374 PRO B O 1
ATOM 6023 N N . SER B 1 375 ? 13.438 13.969 -14.328 1 85.5 375 SER B N 1
ATOM 6024 C CA . SER B 1 375 ? 12.875 12.711 -14.805 1 85.5 375 SER B CA 1
ATOM 6025 C C . SER B 1 375 ? 12.023 12.047 -13.719 1 85.5 375 SER B C 1
ATOM 6027 O O . SER B 1 375 ? 11.227 11.156 -14.016 1 85.5 375 SER B O 1
ATOM 6029 N N . LEU B 1 376 ? 12.219 12.492 -12.461 1 87.94 376 LEU B N 1
ATOM 6030 C CA . LEU B 1 376 ? 11.523 11.859 -11.352 1 87.94 376 LEU B CA 1
ATOM 6031 C C . LEU B 1 376 ? 10.336 12.695 -10.898 1 87.94 376 LEU B C 1
ATOM 6033 O O . LEU B 1 376 ? 9.609 12.305 -9.977 1 87.94 376 LEU B O 1
ATOM 6037 N N . ARG B 1 377 ? 10.125 13.812 -11.555 1 87.88 377 ARG B N 1
ATOM 6038 C CA . ARG B 1 377 ? 9.109 14.75 -11.102 1 87.88 377 ARG B CA 1
ATOM 6039 C C . ARG B 1 377 ? 7.715 14.297 -11.539 1 87.88 377 ARG B C 1
ATOM 6041 O O . ARG B 1 377 ? 6.711 14.727 -10.969 1 87.88 377 ARG B O 1
ATOM 6048 N N . TYR B 1 378 ? 7.754 13.523 -12.555 1 82.81 378 TYR B N 1
ATOM 6049 C CA . TYR B 1 378 ? 6.477 13.07 -13.102 1 82.81 378 TYR B CA 1
ATOM 6050 C C . TYR B 1 378 ? 6.496 11.57 -13.367 1 82.81 378 TYR B C 1
ATOM 6052 O O . TYR B 1 378 ? 7.555 10.992 -13.617 1 82.81 378 TYR B O 1
ATOM 6060 N N . MET B 1 379 ? 5.609 10.953 -12.992 1 74.56 379 MET B N 1
ATOM 6061 C CA . MET B 1 379 ? 5.445 9.562 -13.398 1 74.56 379 MET B CA 1
ATOM 6062 C C . MET B 1 379 ? 4.418 9.445 -14.523 1 74.56 379 MET B C 1
ATOM 6064 O O . MET B 1 379 ? 3.305 9.961 -14.406 1 74.56 379 MET B O 1
ATOM 6068 N N . ASN B 1 380 ? 4.984 9.641 -15.742 1 56.81 380 ASN B N 1
ATOM 6069 C CA . ASN B 1 380 ? 4.078 9.531 -16.875 1 56.81 380 ASN B CA 1
ATOM 6070 C C . ASN B 1 380 ? 2.961 8.531 -16.609 1 56.81 380 ASN B C 1
ATOM 6072 O O . ASN B 1 380 ? 3 7.801 -15.617 1 56.81 380 ASN B O 1
ATOM 6076 N N . SER B 1 381 ? 2.176 8.188 -17.75 1 49.41 381 SER B N 1
ATOM 6077 C CA . SER B 1 381 ? 0.88 7.574 -18.016 1 49.41 381 SER B CA 1
ATOM 6078 C C . SER B 1 381 ? 0.684 6.312 -17.188 1 49.41 381 SER B C 1
ATOM 6080 O O . SER B 1 381 ? 1.188 5.246 -17.531 1 49.41 381 SER B O 1
ATOM 6082 N N . PHE B 1 382 ? 0.862 6.395 -16.016 1 50.16 382 PHE B N 1
ATOM 6083 C CA . PHE B 1 382 ? 0.35 5.188 -15.375 1 50.16 382 PHE B CA 1
ATOM 6084 C C . PHE B 1 382 ? -0.819 4.609 -16.172 1 50.16 382 PHE B C 1
ATOM 6086 O O . PHE B 1 382 ? -1.95 5.086 -16.047 1 50.16 382 PHE B O 1
ATOM 6093 N N . GLN B 1 383 ? -0.384 4.105 -17.297 1 58.75 383 GLN B N 1
ATOM 6094 C CA . GLN B 1 383 ? -1.59 3.721 -18.031 1 58.75 383 GLN B CA 1
ATOM 6095 C C . GLN B 1 383 ? -1.946 2.26 -17.766 1 58.75 383 GLN B C 1
ATOM 6097 O O . GLN B 1 383 ? -1.398 1.356 -18.391 1 58.75 383 GLN B O 1
ATOM 6102 N N . VAL B 1 384 ? -1.87 1.863 -16.391 1 62 384 VAL B N 1
ATOM 6103 C CA . VAL B 1 384 ? -2.658 0.656 -16.172 1 62 384 VAL B CA 1
ATOM 6104 C C . VAL B 1 384 ? -4.117 1.03 -15.93 1 62 384 VAL B C 1
ATOM 6106 O O . VAL B 1 384 ? -4.41 1.951 -15.156 1 62 384 VAL B O 1
ATOM 6109 N N . ARG B 1 385 ? -4.906 0.416 -16.656 1 69.88 385 ARG B N 1
ATOM 6110 C CA . ARG B 1 385 ? -6.285 0.892 -16.609 1 69.88 385 ARG B CA 1
ATOM 6111 C C . ARG B 1 385 ? -7.242 -0.234 -16.219 1 69.88 385 ARG B C 1
ATOM 6113 O O . ARG B 1 385 ? -8.336 0.018 -15.719 1 69.88 385 ARG B O 1
ATOM 6120 N N . ASN B 1 386 ? -6.695 -1.521 -16.484 1 77.25 386 ASN B N 1
ATOM 6121 C CA . ASN B 1 386 ? -7.656 -2.59 -16.219 1 77.25 386 ASN B CA 1
ATOM 6122 C C . ASN B 1 386 ? -7.723 -2.941 -14.742 1 77.25 386 ASN B C 1
ATOM 6124 O O . ASN B 1 386 ? -6.688 -3.092 -14.086 1 77.25 386 ASN B O 1
ATOM 6128 N N . CYS B 1 387 ? -8.883 -3 -14.242 1 79.62 387 CYS B N 1
ATOM 6129 C CA . CYS B 1 387 ? -9.086 -3.309 -12.828 1 79.62 387 CYS B CA 1
ATOM 6130 C C . CYS B 1 387 ? -9.609 -4.73 -12.656 1 79.62 387 CYS B C 1
ATOM 6132 O O . CYS B 1 387 ? -10.43 -5.195 -13.445 1 79.62 387 CYS B O 1
ATOM 6134 N N . SER B 1 388 ? -9.016 -5.391 -11.703 1 84.25 388 SER B N 1
ATOM 6135 C CA . SER B 1 388 ? -9.453 -6.75 -11.406 1 84.25 388 SER B CA 1
ATOM 6136 C C . SER B 1 388 ? -9.289 -7.07 -9.922 1 84.25 388 SER B C 1
ATOM 6138 O O . SER B 1 388 ? -8.609 -6.34 -9.195 1 84.25 388 SER B O 1
ATOM 6140 N N . PHE B 1 389 ? -10.031 -8.055 -9.438 1 84.75 389 PHE B N 1
ATOM 6141 C CA . PHE B 1 389 ? -9.836 -8.641 -8.117 1 84.75 389 PHE B CA 1
ATOM 6142 C C . PHE B 1 389 ? -9.18 -10.008 -8.211 1 84.75 389 PHE B C 1
ATOM 6144 O O . PHE B 1 389 ? -9.477 -10.781 -9.117 1 84.75 389 PHE B O 1
ATOM 6151 N N . ILE B 1 390 ? -8.234 -10.172 -7.449 1 82.75 390 ILE B N 1
ATOM 6152 C CA . ILE B 1 390 ? -7.637 -11.492 -7.305 1 82.75 390 ILE B CA 1
ATOM 6153 C C . ILE B 1 390 ? -8.062 -12.117 -5.977 1 82.75 390 ILE B C 1
ATOM 6155 O O . ILE B 1 390 ? -7.883 -11.508 -4.918 1 82.75 390 ILE B O 1
ATOM 6159 N N . ARG B 1 391 ? -8.625 -13.328 -6.016 1 77.69 391 ARG B N 1
ATOM 6160 C CA . ARG B 1 391 ? -9.148 -14.016 -4.84 1 77.69 391 ARG B CA 1
ATOM 6161 C C . ARG B 1 391 ? -8.016 -14.555 -3.975 1 77.69 391 ARG B C 1
ATOM 6163 O O . ARG B 1 391 ? -7.023 -15.07 -4.492 1 77.69 391 ARG B O 1
ATOM 6170 N N . VAL B 1 392 ? -8.188 -14.398 -2.664 1 76.94 392 VAL B N 1
ATOM 6171 C CA . VAL B 1 392 ? -7.23 -14.938 -1.709 1 76.94 392 VAL B CA 1
ATOM 6172 C C . VAL B 1 392 ? -7.672 -16.328 -1.268 1 76.94 392 VAL B C 1
ATOM 6174 O O . VAL B 1 392 ? -8.836 -16.547 -0.921 1 76.94 392 VAL B O 1
#

Foldseek 3Di:
DPPPPQDKKWKKKAFAVVQKMKIWIDGQDPDPWDWDWDDFQFWIWIDTPRGIDIFGHDPQKTWDVVAKDDWDQDPQTGTIIMTGMHGNPPPPLPQPLVVPVLAQFFKWKAFQPPGHTPRARAAANEEEEDPPVPNQVCCVVVVPDPSPCPPPDPFADQRHWYDYLFKIKHFPPPCPPPPDPPPPPPPPPPDDDDPPPPPPPPPPQFDADPPPGHTQFGHDDNGITIGGNLGMDMGGNVDGDDDDFSLVSLQVSVLSSQVVCCVPVVAFWEFEAAPVRHTFKIKGWDFQRMKMWIQPQDPVLCVVQVVGPCPPVPHRTDIDGGTDIDMDGCPPNPCVVVVVVLVPDPRYYYDYDHPVSSVSNVSSLVSVLVRDRPVPSDDPCPPDDDDDDDDD/DPPPPQDKKWKKKAFAVVQKMKIWIDGPDPDPWDWDWDDFQFWIWIDTPRGIDIFGHPPQKTWDVVAKDDWDQDPQTGTIIMTGMHGNPPPPLPQPVVVPVLAQFFKWKAFQPPGHTPRARAAANEEEEDPPVPLQVCCVVVVPDPSPCPPPDPFADQRHWYDYLFKIKHFPQPCPPPPDPPPPPPPPPVDDDDPPPPPPPPPPQFDADPPPGHTQFGHDDNGITIGGNLGMDMGGNVDGDDDDFSLVSLQSSVLSSQVVCCVPVVAFWEFEAAPVRHTFKIKGWDFQRMKMWIQPQDPVLCVVQVVGPCPPVPHRTDIDGGTDIDMDGCPPNPCVVVVVVLVPDPRYYYDYDHPVSSVSNVSSLVSVLVRDRPVPSDDPPPVPDDDDDDDD

Radius of gyration: 29.71 Å; Cα contacts (8 Å, |Δi|>4): 1563; chains: 2; bounding box: 89×80×68 Å

Nearest PDB structures (foldseek):
  4pck-assembly2_B  TM=6.843E-01  e=6.384E-02  Homo sapiens
  2mnw-assembly1_A  TM=6.241E-01  e=1.585E-01  Homo sapiens
  4pck-assembly1_A  TM=6.626E-01  e=2.797E-01  Homo sapiens
  4pbd-assembly1_A  TM=6.574E-01  e=3.716E-01  Homo sapiens
  3eud-assembly3_C  TM=5.632E-01  e=3.716E-01  Saccharomyces cerevisiae

Secondary structure (DSSP, 8-state):
-------EEEEEEEETTTTEEEEEEEESS------EEEE-SSEEEEEETTEEEEEEPPTTEEEEEEEEEEEEEETTTEEEEEEEEEE--------TT-GGGGTTSEEEEEETTT--EEEEEEE-SEEEE---TTHHHHHHHH-SS--TTTTS-S---TTEEEE-SSEEEE-------S---------------------------EEE-TTT--EEEEEEETTEEEEETTTEEEEETTSPPP---HHHHHHHHHHHHHHHHHHHH---EEEEE-TT--EEEEEEEEEEEEEEEE----HHHHHH-TTS---TTS-SSEEEEEEEEEEEE--TTTTHHHHHHHHT-TTEEEEE--HHHHHHHHHHHHHHHHTS-GGGSB-------EEEEEE-/-------EEEEEEEETTTTEEEEEEEESS------EEEE-SSEEEEEETTEEEEEEPPTTEEEEEEEEEEEEEETTTEEEEEEEEEE--------TT-GGGGTTSEEEEEETTT--EEEEEEE-SEEEE---TTHHHHHHHH-SS--TTTTS-S---TTEEEE-SSEEEE-------S---------------------------EEE-TTT--EEEEEEETTEEEEETTTEEEEETTSPPP---HHHHHHHHHHHHHHHHHHHH---EEEEE-TT--EEEEEEEEEEEEEEEE----HHHHHH-TTS---TTS-SSEEEEEEEEEEEE--TTTTHHHHHHHHT-TTEEEEE--HHHHHHHHHHHHHHHHTS-GGGSB-------EEEEEE-

pLDDT: mean 75.7, std 20.34, range [23.72, 97.06]

Solvent-accessible surface area (backbone atoms only — not comparable to full-atom values): 43272 Å² total; per-residue (Å²): 128,79,75,75,63,78,59,59,36,40,39,35,40,32,35,52,54,71,28,24,28,44,38,34,41,16,64,76,58,98,60,94,62,75,69,49,75,47,68,43,43,51,32,40,36,38,37,40,94,82,45,74,50,74,46,76,49,58,90,48,39,32,42,39,56,89,51,58,41,72,74,41,78,39,88,90,42,28,39,34,36,31,26,38,28,46,48,60,74,72,74,69,70,76,45,86,67,64,38,66,76,49,46,69,36,45,28,24,32,22,34,53,88,79,58,46,73,75,40,75,61,40,53,26,66,42,62,43,70,48,50,55,94,58,28,67,49,54,30,51,73,68,31,88,49,76,44,88,58,63,95,41,72,96,60,36,47,76,34,26,36,32,36,56,83,53,30,34,33,28,24,65,66,67,79,59,85,62,79,66,80,74,72,70,75,74,73,74,67,80,70,79,88,75,81,72,79,70,76,71,78,76,74,83,39,65,36,59,40,87,83,82,58,47,76,35,30,36,51,75,48,95,48,27,30,38,34,32,51,74,31,47,40,79,39,51,52,90,52,74,86,79,89,62,60,63,65,58,49,41,33,24,50,50,31,41,38,52,49,49,44,29,71,70,35,42,34,40,34,34,37,37,21,23,88,86,63,53,57,42,34,40,37,36,58,55,32,61,48,34,36,38,36,45,34,60,74,57,74,61,62,54,68,73,42,73,91,48,75,79,70,67,77,62,62,55,75,48,72,42,46,21,27,35,29,31,36,35,73,29,55,95,78,34,56,49,68,59,52,50,53,49,70,71,33,79,68,42,44,78,45,62,40,57,60,69,54,51,52,50,50,50,51,50,42,50,51,42,19,70,69,40,53,66,81,60,25,40,47,71,80,61,72,52,34,38,24,29,55,35,45,82,129,82,75,77,60,76,59,58,36,40,39,36,41,32,34,54,53,71,28,24,29,41,38,35,41,16,65,76,59,99,60,95,62,76,68,48,75,49,67,45,43,51,32,39,35,39,38,42,94,80,45,75,50,74,47,75,48,58,90,47,40,32,42,38,57,91,51,57,42,72,75,41,78,39,90,91,43,28,39,36,36,34,27,38,29,46,50,59,75,71,72,71,71,75,45,86,67,63,37,67,76,48,45,70,36,45,28,24,32,23,34,52,88,77,58,48,75,74,41,74,62,40,54,26,66,41,61,42,69,48,48,54,96,57,28,67,51,54,30,50,72,69,31,87,50,76,42,88,58,63,96,43,74,97,59,37,48,75,33,26,36,31,35,56,83,52,31,35,34,28,26,64,67,63,81,59,85,64,79,67,79,75,72,71,76,74,73,75,68,78,70,80,86,76,80,71,78,70,77,71,77,76,76,81,40,64,33,58,40,87,83,83,58,47,75,35,32,36,51,76,48,91,47,26,30,36,34,33,51,75,32,48,40,80,38,50,53,91,52,75,86,78,90,63,60,61,67,59,50,41,33,24,49,48,31,40,37,52,48,49,44,28,71,71,34,42,34,40,34,34,37,36,20,24,90,85,64,52,57,41,35,42,38,38,56,55,33,61,49,35,37,36,36,47,36,59,72,58,74,62,62,55,68,75,42,73,89,46,78,78,69,69,77,60,62,54,75,47,72,43,47,23,27,36,29,30,37,35,73,28,55,95,77,34,57,49,69,58,50,50,53,48,70,71,33,79,66,42,44,77,44,63,38,58,60,69,54,50,53,50,51,51,51,51,41,51,52,42,20,69,68,39,52,65,81,60,26,41,45,72,77,62,74,48,36,38,24,28,56,35,45,82

Organism: Tupaia chinensis (NCBI:txid246437)

InterPro domains:
  IPR019193 Ubiquitin-conjugating enzyme E2-binding protein [PF09814] (13-384)
  IPR019193 Ubiquitin-conjugating enzyme E2-binding protein [PTHR31531] (3-384)